Protein AF-A0A9X4QPA7-F1 (afdb_monomer)

pLDDT: mean 80.7, std 14.28, range [32.12, 97.19]

Sequence (868 aa):
MIVRAKALLPEAAVLSRLVSRREIEDIEIPYGPMDVLSQQAVAIVSMDDWRADDLLRLVRRSDSYRGYDERRFREMLKVLSGFYPFFKPLLDWDARSDLLTARAVGRAAAVRGAGTIPQSGGYPVHHMDSRAHLGELDEEFIQESRVGDVFQLGAGSWMIREIKNDRVYVAEAANRFSEVPFWRNEAGGRSYELGQKIGAFWREIAGRLGLDEEADGADGANGANAARERAYDDEVATWLRGEFGMDAAASESLIGHVRAQRRASAVPTDARIVVEHYRDVMNQTHMVIHNFFGTSVNRAWLLALQRQFELLMPYRLYGNAKDNGIEIVLPEWDASWMRILSQVSTANVETLLSEAVTGSPLLAVAFRKIAETSLLLARSFTRTPMWQKRLRSEELLRKALPYGAQFPYLGEAMREALHEYLSFGDLRRMLEAVEEGRIEIVVRETPYPSPLASQFMADYVNMRIYEGDGLDESTRRQILQINHELARELFGGADAGPAVSEEAMAQMQASLSSPSREPEGPADLVSLLKNRGDLTAGEIVKAAGERSLSWLSGLEESGAAVAIRMPGDEEPRYFVSDEAELYARFPQDPASVLFILGRYADQRMSFTEADLVERYPLLDLPGAADAVRLLLERELIQRAPHASGEDERLWTSVQVASKLVRWSVRHARSQAEPADAIRWCSQIALLQHALPGSQMQGGEGLLAAIGKLQGLFLPLSHWETLILPARVQGYRKEDLDLLCATGEVLWIGRREEEEREGKIAFFLADDKALYEPYAEAARRREATTRHPQLAKLIRESGASFLTKLSRETDTRPSELLPALIDLAWEGLVSNDQFAPLRLHADQAGGQASVPRTDGFGAWTLVRRVRLA

Solvent-accessible surface area (backbone atoms only — not comparable to full-atom values): 47685 Å² total; per-residue (Å²): 138,88,81,92,48,78,87,50,46,61,55,53,34,52,50,42,35,29,60,76,68,69,58,73,83,82,87,81,76,75,66,58,60,60,27,61,48,42,34,49,50,39,42,53,28,46,76,44,72,38,43,56,70,58,52,49,58,57,49,34,72,40,80,47,28,50,80,57,55,64,68,61,53,52,52,51,47,42,53,39,41,25,74,49,70,92,52,82,47,30,34,44,65,44,85,85,81,38,39,30,37,59,32,76,62,14,42,53,36,36,72,50,31,66,67,81,74,69,87,84,42,70,35,40,30,23,35,60,85,82,58,45,80,76,51,66,39,39,52,69,42,56,67,76,50,55,73,23,41,40,32,49,58,90,95,44,36,33,22,33,67,42,83,50,101,69,35,34,27,23,44,86,39,97,60,90,77,53,51,71,74,54,47,95,91,47,85,75,67,52,49,51,68,58,13,40,55,42,12,47,48,44,45,52,51,38,55,65,61,56,65,75,60,79,79,78,68,98,78,76,92,59,74,66,57,62,51,51,51,48,52,30,51,54,50,51,36,51,47,37,35,70,68,30,66,42,54,72,68,58,30,53,50,47,53,54,48,54,53,50,24,53,74,54,37,80,74,47,22,59,45,26,36,29,39,39,33,31,57,50,98,85,60,36,21,41,41,35,41,30,33,42,46,4,22,33,29,28,40,38,50,48,43,27,47,50,45,57,44,48,77,77,38,101,58,85,70,56,67,49,53,36,41,57,22,32,41,36,55,37,76,64,88,56,80,67,55,60,54,54,62,66,63,60,34,71,90,46,42,64,60,35,37,55,58,43,39,73,81,33,72,57,35,59,52,30,33,36,46,41,32,44,31,32,49,74,42,77,50,60,94,60,88,72,60,56,62,60,52,48,54,51,39,51,53,50,48,64,68,41,55,86,41,45,95,73,39,63,62,54,55,48,12,49,50,44,34,39,48,73,65,17,30,43,67,58,40,40,55,51,41,49,32,40,76,72,61,64,29,44,79,46,80,42,82,30,86,58,77,32,70,77,48,53,80,54,56,61,37,59,53,55,34,52,73,53,48,76,78,51,76,51,72,69,55,47,51,48,51,52,50,48,47,56,53,48,48,45,61,74,69,44,77,90,74,74,66,70,76,42,41,71,66,30,50,54,53,47,55,53,57,55,60,43,57,98,63,72,49,88,49,56,72,42,48,53,52,47,27,55,57,56,37,73,37,37,68,68,56,45,31,72,44,41,38,74,69,43,55,63,38,48,52,54,29,44,76,74,44,56,33,38,79,46,74,60,78,87,56,94,62,54,26,37,29,48,41,92,48,48,70,43,61,70,40,47,75,80,35,71,65,30,39,51,56,56,52,48,31,50,34,68,58,38,86,58,48,38,47,66,55,46,26,69,76,39,57,87,36,50,69,69,54,28,49,53,50,50,49,54,33,44,78,65,61,52,33,40,74,33,68,77,51,93,50,93,83,53,76,39,32,15,12,44,67,52,44,56,48,36,45,52,42,19,52,49,52,60,49,64,75,59,68,79,74,54,69,66,60,48,52,51,50,52,31,45,77,63,15,52,30,95,90,49,41,30,55,64,61,70,26,46,51,55,55,46,64,79,45,47,71,49,70,39,51,57,71,44,46,78,68,49,58,44,49,44,24,15,57,83,65,51,74,66,50,57,28,46,36,17,59,74,53,53,36,45,59,44,30,41,54,58,96,86,51,94,64,48,24,36,21,43,38,49,58,86,50,50,86,73,50,48,65,54,28,53,52,22,62,68,44,54,84,74,48,97,54,51,69,59,54,51,48,39,68,74,68,38,73,37,38,60,71,57,53,20,66,76,67,77,44,57,59,84,66,48,50,61,58,52,48,53,37,16,28,70,30,38,32,33,51,33,34,56,62,60,62,52,54,56,62,56,47,80,79,51,97,71,83,83,73,96,64,98,75,71,40,37,39,30,44,55,78,63,82,70,84,129

Mean predicted aligned error: 18.46 Å

Structure (mmCIF, N/CA/C/O backbone):
data_AF-A0A9X4QPA7-F1
#
_entry.id   AF-A0A9X4QPA7-F1
#
loop_
_atom_site.group_PDB
_atom_site.id
_atom_site.type_symbol
_atom_site.label_atom_id
_atom_site.label_alt_id
_atom_site.label_comp_id
_atom_site.label_asym_id
_atom_site.label_entity_id
_atom_site.label_seq_id
_atom_site.pdbx_PDB_ins_code
_atom_site.Cartn_x
_atom_site.Cartn_y
_atom_site.Cartn_z
_atom_site.occupancy
_atom_site.B_iso_or_equiv
_atom_site.auth_seq_id
_atom_site.auth_comp_id
_atom_site.auth_asym_id
_atom_site.auth_atom_id
_atom_site.pdbx_PDB_model_num
ATOM 1 N N . MET A 1 1 ? 0.124 -7.313 -34.011 1.00 71.81 1 MET A N 1
ATOM 2 C CA . MET A 1 1 ? 0.564 -6.381 -32.948 1.00 71.81 1 MET A CA 1
ATOM 3 C C . MET A 1 1 ? 1.465 -5.327 -33.570 1.00 71.81 1 MET A C 1
ATOM 5 O O . MET A 1 1 ? 2.206 -5.675 -34.478 1.00 71.81 1 MET A O 1
ATOM 9 N N . ILE A 1 2 ? 1.393 -4.068 -33.129 1.00 80.62 2 ILE A N 1
ATOM 10 C CA . ILE A 1 2 ? 2.337 -3.011 -33.536 1.00 80.62 2 ILE A CA 1
ATOM 11 C C . ILE A 1 2 ? 3.200 -2.693 -32.319 1.00 80.62 2 ILE A C 1
ATOM 13 O O . ILE A 1 2 ? 2.673 -2.310 -31.277 1.00 80.62 2 ILE A O 1
ATOM 17 N N . VAL A 1 3 ? 4.513 -2.869 -32.446 1.00 78.69 3 VAL A N 1
ATOM 18 C CA . VAL A 1 3 ? 5.461 -2.703 -31.340 1.00 78.69 3 VAL A CA 1
ATOM 19 C C . VAL A 1 3 ? 6.066 -1.300 -31.384 1.00 78.69 3 VAL A C 1
ATOM 21 O O . VAL A 1 3 ? 6.569 -0.873 -32.420 1.00 78.69 3 VAL A O 1
ATOM 24 N N . ARG A 1 4 ? 6.018 -0.571 -30.261 1.00 74.50 4 ARG A N 1
ATOM 25 C CA . ARG A 1 4 ? 6.473 0.833 -30.175 1.00 74.50 4 ARG A CA 1
ATOM 26 C C . ARG A 1 4 ? 7.961 0.996 -29.842 1.00 74.50 4 ARG A C 1
ATOM 28 O O . ARG A 1 4 ? 8.513 2.065 -30.080 1.00 74.50 4 ARG A O 1
ATOM 35 N N . ALA A 1 5 ? 8.612 -0.042 -29.312 1.00 74.62 5 ALA A N 1
ATOM 36 C CA . ALA A 1 5 ? 10.017 -0.014 -28.907 1.00 74.62 5 ALA A CA 1
ATOM 37 C C . ALA A 1 5 ? 10.725 -1.342 -29.215 1.00 74.62 5 ALA A C 1
ATOM 39 O O . ALA A 1 5 ? 10.142 -2.412 -29.058 1.00 74.62 5 ALA A O 1
ATOM 40 N N . LYS A 1 6 ? 12.009 -1.286 -29.598 1.00 78.56 6 LYS A N 1
ATOM 41 C CA . LYS A 1 6 ? 12.800 -2.485 -29.940 1.00 78.56 6 LYS A CA 1
ATOM 42 C C . LYS A 1 6 ? 12.885 -3.499 -28.791 1.00 78.56 6 LYS A C 1
ATOM 44 O O . LYS A 1 6 ? 12.848 -4.695 -29.052 1.00 78.56 6 LYS A O 1
ATOM 49 N N . ALA A 1 7 ? 12.929 -3.025 -27.545 1.00 76.75 7 ALA A N 1
ATOM 50 C CA . ALA A 1 7 ? 12.993 -3.867 -26.348 1.00 76.75 7 ALA A CA 1
ATOM 51 C C . ALA A 1 7 ? 11.752 -4.762 -26.149 1.00 76.75 7 ALA A C 1
ATOM 53 O O . ALA A 1 7 ? 11.846 -5.787 -25.486 1.00 76.75 7 ALA A O 1
ATOM 54 N N . LEU A 1 8 ? 10.610 -4.409 -26.752 1.00 84.12 8 LEU A N 1
ATOM 55 C CA . LEU A 1 8 ? 9.356 -5.168 -26.656 1.00 84.12 8 LEU A CA 1
ATOM 56 C C . LEU A 1 8 ? 9.180 -6.189 -27.795 1.00 84.12 8 LEU A C 1
ATOM 58 O O . LEU A 1 8 ? 8.237 -6.977 -27.779 1.00 84.12 8 LEU A O 1
ATOM 62 N N . LEU A 1 9 ? 10.071 -6.189 -28.797 1.00 89.88 9 LEU A N 1
ATOM 63 C CA . LEU A 1 9 ? 10.018 -7.142 -29.911 1.00 89.88 9 LEU A CA 1
ATOM 64 C C . LEU A 1 9 ? 10.095 -8.611 -29.460 1.00 89.88 9 LEU A C 1
ATOM 66 O O . LEU A 1 9 ? 9.318 -9.402 -29.998 1.00 89.88 9 LEU A O 1
ATOM 70 N N . PRO A 1 10 ? 10.963 -9.003 -28.501 1.00 91.12 10 PRO A N 1
ATOM 71 C CA . PRO A 1 10 ? 11.033 -10.394 -28.065 1.00 91.12 10 PRO A CA 1
ATOM 72 C C . PRO A 1 10 ? 9.725 -10.880 -27.439 1.00 91.12 10 PRO A C 1
ATOM 74 O O . PRO A 1 10 ? 9.232 -11.953 -27.775 1.00 91.12 10 PRO A O 1
ATOM 77 N N . GLU A 1 11 ? 9.135 -10.064 -26.570 1.00 90.56 11 GLU A N 1
ATOM 78 C CA . GLU A 1 11 ? 7.877 -10.378 -25.899 1.00 90.56 11 GLU A CA 1
ATOM 79 C C . GLU A 1 11 ? 6.716 -10.474 -26.891 1.00 90.56 11 GLU A C 1
ATOM 81 O O . GLU A 1 11 ? 5.996 -11.470 -26.904 1.00 90.56 11 GLU A O 1
ATOM 86 N N . ALA A 1 12 ? 6.590 -9.505 -27.802 1.00 91.38 12 ALA A N 1
ATOM 87 C CA . ALA A 1 12 ? 5.558 -9.529 -28.835 1.00 91.38 12 ALA A CA 1
ATOM 88 C C . ALA A 1 12 ? 5.679 -10.749 -29.765 1.00 91.38 12 ALA A C 1
ATOM 90 O O . ALA A 1 12 ? 4.660 -11.313 -30.171 1.00 91.38 12 ALA A O 1
ATOM 91 N N . ALA A 1 13 ? 6.906 -11.173 -30.095 1.00 92.50 13 ALA A N 1
ATOM 92 C CA . ALA A 1 13 ? 7.140 -12.384 -30.874 1.00 92.50 13 ALA A CA 1
ATOM 93 C C . ALA A 1 13 ? 6.643 -13.621 -30.113 1.00 92.50 13 ALA A C 1
ATOM 95 O O . ALA A 1 13 ? 5.835 -14.388 -30.643 1.00 92.50 13 ALA A O 1
ATOM 96 N N . VAL A 1 14 ? 7.061 -13.794 -28.855 1.00 93.38 14 VAL A N 1
ATOM 97 C CA . VAL A 1 14 ? 6.642 -14.931 -28.021 1.00 93.38 14 VAL A CA 1
ATOM 98 C C . VAL A 1 14 ? 5.124 -14.964 -27.854 1.00 93.38 14 VAL A C 1
ATOM 100 O O . VAL A 1 14 ? 4.521 -16.004 -28.115 1.00 93.38 14 VAL A O 1
ATOM 103 N N . LEU A 1 15 ? 4.495 -13.834 -27.526 1.00 91.44 15 LEU A N 1
ATOM 104 C CA . LEU A 1 15 ? 3.039 -13.723 -27.410 1.00 91.44 15 LEU A CA 1
ATOM 105 C C . LEU A 1 15 ? 2.329 -14.076 -28.722 1.00 91.44 15 LEU A C 1
ATOM 107 O O . LEU A 1 15 ? 1.355 -14.821 -28.706 1.00 91.44 15 LEU A O 1
ATOM 111 N N . SER A 1 16 ? 2.834 -13.610 -29.870 1.00 91.38 16 SER A N 1
ATOM 112 C CA . SER A 1 16 ? 2.286 -13.953 -31.193 1.00 91.38 16 SER A CA 1
ATOM 113 C C . SER A 1 16 ? 2.245 -15.471 -31.412 1.00 91.38 16 SER A C 1
ATOM 115 O O . SER A 1 16 ? 1.230 -16.019 -31.851 1.00 91.38 16 SER A O 1
ATOM 117 N N . ARG A 1 17 ? 3.322 -16.170 -31.029 1.00 91.56 17 ARG A N 1
ATOM 118 C CA . ARG A 1 17 ? 3.409 -17.634 -31.106 1.00 91.56 17 ARG A CA 1
ATOM 119 C C . ARG A 1 17 ? 2.471 -18.335 -30.119 1.00 91.56 17 ARG A C 1
ATOM 121 O O . ARG A 1 17 ? 1.866 -19.341 -30.474 1.00 91.56 17 ARG A O 1
ATOM 128 N N . LEU A 1 18 ? 2.338 -17.833 -28.893 1.00 91.50 18 LEU A N 1
ATOM 129 C CA . LEU A 1 18 ? 1.432 -18.420 -27.896 1.00 91.50 18 LEU A CA 1
ATOM 130 C C . LEU A 1 18 ? -0.032 -18.269 -28.316 1.00 91.50 18 LEU A C 1
ATOM 132 O O . LEU A 1 18 ? -0.781 -19.245 -28.311 1.00 91.50 18 LEU A O 1
ATOM 136 N N . VAL A 1 19 ? -0.407 -17.086 -28.810 1.00 90.44 19 VAL A N 1
ATOM 137 C CA . VAL A 1 19 ? -1.746 -16.808 -29.343 1.00 90.44 19 VAL A CA 1
ATOM 138 C C . VAL A 1 19 ? -2.067 -17.712 -30.534 1.00 90.44 19 VAL A C 1
ATOM 140 O O . VAL A 1 19 ? -3.161 -18.275 -30.594 1.00 90.44 19 VAL A O 1
ATOM 143 N N . SER A 1 20 ? -1.128 -17.903 -31.470 1.00 89.75 20 SER A N 1
ATOM 144 C CA . SER A 1 20 ? -1.354 -18.780 -32.629 1.00 89.75 20 SER A CA 1
ATOM 145 C C . SER A 1 20 ? -1.536 -20.248 -32.226 1.00 89.75 20 SER A C 1
ATOM 147 O O . SER A 1 20 ? -2.336 -20.959 -32.838 1.00 89.75 20 SER A O 1
ATOM 149 N N . ARG A 1 21 ? -0.861 -20.680 -31.154 1.00 91.69 21 ARG A N 1
ATOM 150 C CA . ARG A 1 21 ? -0.970 -22.027 -30.572 1.00 91.69 21 ARG A CA 1
ATOM 151 C C . ARG A 1 21 ? -2.115 -22.185 -29.570 1.00 91.69 21 ARG A C 1
ATOM 153 O O . ARG A 1 21 ? -2.409 -23.313 -29.185 1.00 91.69 21 ARG A O 1
ATOM 160 N N . ARG A 1 22 ? -2.795 -21.093 -29.199 1.00 90.06 22 ARG A N 1
ATOM 161 C CA . ARG A 1 22 ? -3.806 -21.042 -28.124 1.00 90.06 22 ARG A CA 1
ATOM 162 C C . ARG A 1 22 ? -3.264 -21.528 -26.775 1.00 90.06 22 ARG A C 1
ATOM 164 O O . ARG A 1 22 ? -4.007 -22.095 -25.979 1.00 90.06 22 ARG A O 1
ATOM 171 N N . GLU A 1 23 ? -1.973 -21.317 -26.543 1.00 89.19 23 GLU A N 1
ATOM 172 C CA . GLU A 1 23 ? -1.358 -21.488 -25.231 1.00 89.19 23 GLU A CA 1
ATOM 173 C C . GLU A 1 23 ? -1.669 -20.231 -24.412 1.00 89.19 23 GLU A C 1
ATOM 175 O O . GLU A 1 23 ? -1.229 -19.141 -24.775 1.00 89.19 23 GLU A O 1
ATOM 180 N N . ILE A 1 24 ? -2.458 -20.385 -23.351 1.00 83.00 24 ILE A N 1
ATOM 181 C CA . ILE A 1 24 ? -2.775 -19.337 -22.373 1.00 83.00 24 ILE A CA 1
ATOM 182 C C . ILE A 1 24 ? -2.230 -19.749 -21.007 1.00 83.00 24 ILE A C 1
ATOM 184 O O . ILE A 1 24 ? -1.949 -20.929 -20.794 1.00 83.00 24 ILE A O 1
ATOM 188 N N . GLU A 1 25 ? -2.079 -18.785 -20.109 1.00 79.50 25 GLU A N 1
ATOM 189 C CA . GLU A 1 25 ? -1.705 -19.021 -18.718 1.00 79.50 25 GLU A CA 1
ATOM 190 C C . GLU A 1 25 ? -2.759 -19.867 -17.984 1.00 79.50 25 GLU A C 1
ATOM 192 O O . GLU A 1 25 ? -3.956 -19.827 -18.299 1.00 79.50 25 GLU A O 1
ATOM 197 N N . ASP A 1 26 ? -2.308 -20.630 -16.987 1.00 80.06 26 ASP A N 1
ATOM 198 C CA . ASP A 1 26 ? -3.196 -21.421 -16.141 1.00 80.06 26 ASP A CA 1
ATOM 199 C C . ASP A 1 26 ? -4.082 -20.511 -15.270 1.00 80.06 26 ASP A C 1
ATOM 201 O O . ASP A 1 26 ? -3.661 -19.469 -14.767 1.00 80.06 26 ASP A O 1
ATOM 205 N N . ILE A 1 27 ? -5.343 -20.910 -15.071 1.00 82.62 27 ILE A N 1
ATOM 206 C CA . ILE A 1 27 ? -6.254 -20.207 -14.159 1.00 82.62 27 ILE A CA 1
ATOM 207 C C . ILE A 1 27 ? -5.973 -20.685 -12.734 1.00 82.62 27 ILE A C 1
ATOM 209 O O . ILE A 1 27 ? -6.391 -21.778 -12.345 1.00 82.62 27 ILE A O 1
ATOM 213 N N . GLU A 1 28 ? -5.317 -19.847 -11.937 1.00 81.38 28 GLU A N 1
ATOM 214 C CA . GLU A 1 28 ? -5.104 -20.113 -10.516 1.00 81.38 28 GLU A CA 1
ATOM 215 C C . GLU A 1 28 ? -6.337 -19.722 -9.687 1.00 81.38 28 GLU A C 1
ATOM 217 O O . GLU A 1 28 ? -6.771 -18.569 -9.656 1.00 81.38 28 GLU A O 1
ATOM 222 N N . ILE A 1 29 ? -6.932 -20.704 -9.004 1.00 87.06 29 ILE A N 1
ATOM 223 C CA . ILE A 1 29 ? -8.063 -20.472 -8.098 1.00 87.06 29 ILE A CA 1
ATOM 224 C C . ILE A 1 29 ? -7.515 -20.092 -6.714 1.00 87.06 29 ILE A C 1
ATOM 226 O O . ILE A 1 29 ? -6.755 -20.874 -6.138 1.00 87.06 29 ILE A O 1
ATOM 230 N N . PRO A 1 30 ? -7.929 -18.959 -6.115 1.00 86.62 30 PRO A N 1
ATOM 231 C CA . PRO A 1 30 ? -7.505 -18.600 -4.768 1.00 86.62 30 PRO A CA 1
ATOM 232 C C . PRO A 1 30 ? -8.154 -19.520 -3.721 1.00 86.62 30 PRO A C 1
ATOM 234 O O . PRO A 1 30 ? -9.379 -19.701 -3.690 1.00 86.62 30 PRO A O 1
ATOM 237 N N . TYR A 1 31 ? -7.329 -20.068 -2.823 1.00 90.38 31 TYR A N 1
ATOM 238 C CA . TYR A 1 31 ? -7.761 -20.956 -1.741 1.00 90.38 31 TYR A CA 1
ATOM 239 C C . TYR A 1 31 ? -7.680 -20.277 -0.370 1.00 90.38 31 TYR A C 1
ATOM 241 O O . TYR A 1 31 ? -6.653 -19.743 0.051 1.00 90.38 31 TYR A O 1
ATOM 249 N N . GLY A 1 32 ? -8.788 -20.338 0.365 1.00 91.69 32 GLY A N 1
ATOM 250 C CA . GLY A 1 32 ? -8.920 -19.786 1.706 1.00 91.69 32 GLY A CA 1
ATOM 251 C C . GLY A 1 32 ? -8.667 -18.277 1.849 1.00 91.69 32 GLY A C 1
ATOM 252 O O . GLY A 1 32 ? -7.974 -17.919 2.810 1.00 91.69 32 GLY A O 1
ATOM 253 N N . PRO A 1 33 ? -9.180 -17.387 0.969 1.00 92.50 33 PRO A N 1
ATOM 254 C CA . PRO A 1 33 ? -9.152 -15.949 1.226 1.00 92.50 33 PRO A CA 1
ATOM 255 C C . PRO A 1 33 ? -10.075 -15.635 2.408 1.00 92.50 33 PRO A C 1
ATOM 257 O O . PRO A 1 33 ? -11.285 -15.900 2.370 1.00 92.50 33 PRO A O 1
ATOM 260 N N . MET A 1 34 ? -9.488 -15.172 3.511 1.00 94.56 34 MET A N 1
ATOM 261 C CA . MET A 1 34 ? -10.221 -15.003 4.769 1.00 94.56 34 MET A CA 1
ATOM 262 C C . MET A 1 34 ? -11.181 -13.819 4.710 1.00 94.56 34 MET A C 1
ATOM 264 O O . MET A 1 34 ? -12.263 -13.877 5.273 1.00 94.56 34 MET A O 1
ATOM 268 N N . ASP A 1 35 ? -10.813 -12.764 4.001 1.00 93.12 35 ASP A N 1
ATOM 269 C CA . ASP A 1 35 ? -11.620 -11.565 3.825 1.00 93.12 35 ASP A CA 1
ATOM 270 C C . ASP A 1 35 ? -12.968 -11.839 3.137 1.00 93.12 35 ASP A C 1
ATOM 272 O O . ASP A 1 35 ? -14.015 -11.413 3.632 1.00 93.12 35 ASP A O 1
ATOM 276 N N . VAL A 1 36 ? -12.961 -12.617 2.052 1.00 93.88 36 VAL A N 1
ATOM 277 C CA . VAL A 1 36 ? -14.178 -13.064 1.359 1.00 93.88 36 VAL A CA 1
ATOM 278 C C . VAL A 1 36 ? -15.011 -13.965 2.272 1.00 93.88 36 VAL A C 1
ATOM 280 O O . VAL A 1 36 ? -16.236 -13.840 2.317 1.00 93.88 36 VAL A O 1
ATOM 283 N N . LEU A 1 37 ? -14.364 -14.831 3.058 1.00 95.38 37 LEU A N 1
ATOM 284 C CA . LEU A 1 37 ? -15.065 -15.692 4.008 1.00 95.38 37 LEU A CA 1
ATOM 285 C C . LEU A 1 37 ? -15.755 -14.879 5.106 1.00 95.38 37 LEU A C 1
ATOM 287 O O . LEU A 1 37 ? -16.908 -15.156 5.421 1.00 95.38 37 LEU A O 1
ATOM 291 N N . SER A 1 38 ? -15.097 -13.853 5.643 1.00 95.19 38 SER A N 1
ATOM 292 C CA . SER A 1 38 ? -15.667 -12.952 6.647 1.00 95.19 38 SER A CA 1
ATOM 293 C C . SER A 1 38 ? -16.921 -12.260 6.136 1.00 95.19 38 SER A C 1
ATOM 295 O O . SER A 1 38 ? -17.948 -12.238 6.815 1.00 95.19 38 SER A O 1
ATOM 297 N N . GLN A 1 39 ? -16.859 -11.743 4.909 1.00 93.75 39 GLN A N 1
ATOM 298 C CA . GLN A 1 39 ? -17.993 -11.117 4.241 1.00 93.75 39 GLN A CA 1
ATOM 299 C C . GLN A 1 39 ? -19.181 -12.079 4.123 1.00 93.75 39 GLN A C 1
ATOM 301 O O . GLN A 1 39 ? -20.309 -11.716 4.466 1.00 93.75 39 GLN A O 1
ATOM 306 N N . GLN A 1 40 ? -18.929 -13.309 3.662 1.00 94.44 40 GLN A N 1
ATOM 307 C CA . GLN A 1 40 ? -19.968 -14.326 3.490 1.00 94.44 40 GLN A CA 1
ATOM 308 C C . GLN A 1 40 ? -20.507 -14.831 4.830 1.00 94.44 40 GLN A C 1
ATOM 310 O O . GLN A 1 40 ? -21.715 -14.988 4.972 1.00 94.44 40 GLN A O 1
ATOM 315 N N . ALA A 1 41 ? -19.654 -15.020 5.838 1.00 95.50 41 ALA A N 1
ATOM 316 C CA . ALA A 1 41 ? -20.067 -15.428 7.176 1.00 95.50 41 ALA A CA 1
ATOM 317 C C . ALA A 1 41 ? -21.016 -14.395 7.799 1.00 95.50 41 ALA A C 1
ATOM 319 O O . ALA A 1 41 ? -22.096 -14.755 8.266 1.00 95.50 41 ALA A O 1
ATOM 320 N N . VAL A 1 42 ? -20.671 -13.103 7.728 1.00 94.81 42 VAL A N 1
ATOM 321 C CA . VAL A 1 42 ? -21.547 -12.017 8.200 1.00 94.81 42 VAL A CA 1
ATOM 322 C C . VAL A 1 42 ? -22.860 -11.988 7.417 1.00 94.81 42 VAL A C 1
ATOM 324 O O . VAL A 1 42 ? -23.914 -11.777 8.015 1.00 94.81 42 VAL A O 1
ATOM 327 N N . ALA A 1 43 ? -22.832 -12.217 6.101 1.00 94.25 43 ALA A N 1
ATOM 328 C CA . ALA A 1 43 ? -24.038 -12.252 5.273 1.00 94.25 43 ALA A CA 1
ATOM 329 C C . ALA A 1 43 ? -24.956 -13.446 5.598 1.00 94.25 43 ALA A C 1
ATOM 331 O O . ALA A 1 43 ? -26.169 -13.267 5.682 1.00 94.25 43 ALA A O 1
ATOM 332 N N . ILE A 1 44 ? -24.394 -14.636 5.827 1.00 95.62 44 ILE A N 1
ATOM 333 C CA . ILE A 1 44 ? -25.144 -15.850 6.182 1.00 95.62 44 ILE A CA 1
ATOM 334 C C . ILE A 1 44 ? -25.787 -15.694 7.567 1.00 95.62 44 ILE A C 1
ATOM 336 O O . ILE A 1 44 ? -26.998 -15.856 7.700 1.00 95.62 44 ILE A O 1
ATOM 340 N N . VAL A 1 45 ? -25.003 -15.281 8.570 1.00 96.06 45 VAL A N 1
ATOM 341 C CA . VAL A 1 45 ? -25.486 -15.046 9.946 1.00 96.06 45 VAL A CA 1
ATOM 342 C C . VAL A 1 45 ? -26.475 -13.875 10.010 1.00 96.06 45 VAL A C 1
ATOM 344 O O . VAL A 1 45 ? -27.297 -13.783 10.912 1.00 96.06 45 VAL A O 1
ATOM 347 N N . SER A 1 46 ? -26.439 -12.954 9.044 1.00 93.94 46 SER A N 1
ATOM 348 C CA . SER A 1 46 ? -27.405 -11.852 8.972 1.00 93.94 46 SER A CA 1
ATOM 349 C C . SER A 1 46 ? -28.835 -12.313 8.679 1.00 93.94 46 SER A C 1
ATOM 351 O O . SER A 1 46 ? -29.767 -11.580 9.035 1.00 93.94 46 SER A O 1
ATOM 353 N N . MET A 1 47 ? -28.997 -13.474 8.035 1.00 93.19 47 MET A N 1
ATOM 354 C CA . MET A 1 47 ? -30.294 -14.033 7.640 1.00 93.19 47 MET A CA 1
ATOM 355 C C . MET A 1 47 ? -30.895 -14.909 8.735 1.00 93.19 47 MET A C 1
ATOM 357 O O . MET A 1 47 ? -32.050 -14.700 9.092 1.00 93.19 47 MET A O 1
ATOM 361 N N . ASP A 1 48 ? -30.094 -15.810 9.302 1.00 93.44 48 ASP A N 1
ATOM 362 C CA . ASP A 1 48 ? -30.508 -16.779 10.318 1.00 93.44 48 ASP A CA 1
ATOM 363 C C . ASP A 1 48 ? -29.404 -16.956 11.369 1.00 93.44 48 ASP A C 1
ATOM 365 O O . ASP A 1 48 ? -28.249 -16.603 11.126 1.00 93.44 48 ASP A O 1
ATOM 369 N N . ASP A 1 49 ? -29.741 -17.541 12.517 1.00 94.56 49 ASP A N 1
ATOM 370 C CA . ASP A 1 49 ? -28.752 -17.917 13.528 1.00 94.56 49 ASP A CA 1
ATOM 371 C C . ASP A 1 49 ? -28.063 -19.235 13.137 1.00 94.56 49 ASP A C 1
ATOM 373 O O . ASP A 1 49 ? -28.705 -20.177 12.664 1.00 94.56 49 ASP A O 1
ATOM 377 N N . TRP A 1 50 ? -26.749 -19.324 13.349 1.00 97.19 50 TRP A N 1
ATOM 378 C CA . TRP A 1 50 ? -25.939 -20.480 12.942 1.00 97.19 50 TRP A CA 1
ATOM 379 C C . TRP A 1 50 ? -25.076 -20.994 14.082 1.00 97.19 50 TRP A C 1
ATOM 381 O O . TRP A 1 50 ? -24.510 -20.212 14.835 1.00 97.19 50 TRP A O 1
ATOM 391 N N . ARG A 1 51 ? -24.877 -22.312 14.165 1.00 96.00 51 ARG A N 1
ATOM 392 C CA . ARG A 1 51 ? -23.744 -22.852 14.928 1.00 96.00 51 ARG A CA 1
ATOM 393 C C . ARG A 1 51 ? -22.455 -22.658 14.133 1.00 96.00 51 ARG A C 1
ATOM 395 O O . ARG A 1 51 ? -22.465 -22.872 12.916 1.00 96.00 51 ARG A O 1
ATOM 402 N N . ALA A 1 52 ? -21.355 -22.288 14.787 1.00 94.88 52 ALA A N 1
ATOM 403 C CA . ALA A 1 52 ? -20.092 -22.042 14.089 1.00 94.88 52 ALA A CA 1
ATOM 404 C C . ALA A 1 52 ? -19.613 -23.295 13.333 1.00 94.88 52 ALA A C 1
ATOM 406 O O . ALA A 1 52 ? -19.209 -23.199 12.171 1.00 94.88 52 ALA A O 1
ATOM 407 N N . ASP A 1 53 ? -19.767 -24.479 13.931 1.00 94.50 53 ASP A N 1
ATOM 408 C CA . ASP A 1 53 ? -19.457 -25.762 13.284 1.00 94.50 53 ASP A CA 1
ATOM 409 C C . ASP A 1 53 ? -20.290 -26.033 12.018 1.00 94.50 53 ASP A C 1
ATOM 411 O O . ASP A 1 53 ? -19.775 -26.552 11.022 1.00 94.50 53 ASP A O 1
ATOM 415 N N . ASP A 1 54 ? -21.583 -25.695 12.036 1.00 96.25 54 ASP A N 1
ATOM 416 C CA . ASP A 1 54 ? -22.475 -25.863 10.883 1.00 96.25 54 ASP A CA 1
ATOM 417 C C . ASP A 1 54 ? -22.110 -24.909 9.748 1.00 96.25 54 ASP A C 1
ATOM 419 O O . ASP A 1 54 ? -22.085 -25.309 8.579 1.00 96.25 54 ASP A O 1
ATOM 423 N N . LEU A 1 55 ? -21.763 -23.668 10.095 1.00 96.75 55 LEU A N 1
ATOM 424 C CA . LEU A 1 55 ? -21.293 -22.683 9.132 1.00 96.75 55 LEU A CA 1
ATOM 425 C C . LEU A 1 55 ? -19.976 -23.135 8.485 1.00 96.75 55 LEU A C 1
ATOM 427 O O . LEU A 1 55 ? -19.852 -23.101 7.261 1.00 96.75 55 LEU A O 1
ATOM 431 N N . LEU A 1 56 ? -19.022 -23.648 9.269 1.00 96.75 56 LEU A N 1
ATOM 432 C CA . LEU A 1 56 ? -17.772 -24.193 8.734 1.00 96.75 56 LEU A CA 1
ATOM 433 C C . LEU A 1 56 ? -18.019 -25.407 7.823 1.00 96.75 56 LEU A C 1
ATOM 435 O O . LEU A 1 56 ? -17.407 -25.515 6.756 1.00 96.75 56 LEU A O 1
ATOM 439 N N . ARG A 1 57 ? -18.944 -26.306 8.194 1.00 96.81 57 ARG A N 1
ATOM 440 C CA . ARG A 1 57 ? -19.361 -27.434 7.340 1.00 96.81 57 ARG A CA 1
ATOM 441 C C . ARG A 1 57 ? -19.952 -26.968 6.013 1.00 96.81 57 ARG A C 1
ATOM 443 O O . ARG A 1 57 ? -19.685 -27.601 4.993 1.00 96.81 57 ARG A O 1
ATOM 450 N N . LEU A 1 58 ? -20.753 -25.902 6.014 1.00 96.56 58 LEU A N 1
ATOM 451 C CA . LEU A 1 58 ? -21.301 -25.312 4.793 1.00 96.56 58 LEU A CA 1
ATOM 452 C C . LEU A 1 58 ? -20.182 -24.738 3.916 1.00 96.56 58 LEU A C 1
ATOM 454 O O . LEU A 1 58 ? -20.104 -25.063 2.733 1.00 96.56 58 LEU A O 1
ATOM 458 N N . VAL A 1 59 ? -19.294 -23.939 4.507 1.00 95.88 59 VAL A N 1
ATOM 459 C CA . VAL A 1 59 ? -18.167 -23.288 3.824 1.00 95.88 59 VAL A CA 1
ATOM 460 C C . VAL A 1 59 ? -17.252 -24.317 3.153 1.00 95.88 59 VAL A C 1
ATOM 462 O O . VAL A 1 59 ? -16.930 -24.174 1.972 1.00 95.88 59 VAL A O 1
ATOM 465 N N . ARG A 1 60 ? -16.918 -25.414 3.846 1.00 97.00 60 ARG A N 1
ATOM 466 C CA . ARG A 1 60 ? -16.075 -26.509 3.325 1.00 97.00 60 ARG A CA 1
ATOM 467 C C . ARG A 1 60 ? -16.684 -27.290 2.149 1.00 97.00 60 ARG A C 1
ATOM 469 O O . ARG A 1 60 ? -16.009 -28.136 1.569 1.00 97.00 60 ARG A O 1
ATOM 476 N N . ARG A 1 61 ? -17.938 -27.031 1.759 1.00 96.56 61 ARG A N 1
ATOM 477 C CA . ARG A 1 61 ? -18.522 -27.594 0.523 1.00 96.56 61 ARG A CA 1
ATOM 478 C C . ARG A 1 61 ? -18.069 -26.859 -0.736 1.00 96.56 61 ARG A C 1
ATOM 480 O O . ARG A 1 61 ? -18.177 -27.416 -1.825 1.00 96.56 61 ARG A O 1
ATOM 487 N N . SER A 1 62 ? -17.587 -25.626 -0.600 1.00 95.38 62 SER A N 1
ATOM 488 C CA . SER A 1 62 ? -17.001 -24.874 -1.709 1.00 95.38 62 SER A CA 1
ATOM 489 C C . SER A 1 62 ? -15.576 -25.348 -2.006 1.00 95.38 62 SER A C 1
ATOM 491 O O . SER A 1 62 ? -14.887 -25.865 -1.126 1.00 95.38 62 SER A O 1
ATOM 493 N N . ASP A 1 63 ? -15.126 -25.172 -3.248 1.00 94.06 63 ASP A N 1
ATOM 494 C CA . ASP A 1 63 ? -13.797 -25.620 -3.671 1.00 94.06 63 ASP A CA 1
ATOM 495 C C . ASP A 1 63 ? -12.679 -24.819 -2.982 1.00 94.06 63 ASP A C 1
ATOM 497 O O . ASP A 1 63 ? -11.829 -25.400 -2.307 1.00 94.06 63 ASP A O 1
ATOM 501 N N . SER A 1 64 ? -12.778 -23.483 -3.002 1.00 94.12 64 SER A N 1
ATOM 502 C CA . SER A 1 64 ? -11.816 -22.566 -2.372 1.00 94.12 64 SER A CA 1
ATOM 503 C C . SER A 1 64 ? -11.643 -22.758 -0.861 1.00 94.12 64 SER A C 1
ATOM 505 O O . SER A 1 64 ? -10.618 -22.353 -0.318 1.00 94.12 64 SER A O 1
ATOM 507 N N . TYR A 1 65 ? -12.610 -23.365 -0.161 1.00 96.44 65 TYR A N 1
ATOM 508 C CA . TYR A 1 65 ? -12.568 -23.537 1.296 1.00 96.44 65 TYR A CA 1
ATOM 509 C C . TYR A 1 65 ? -12.654 -24.998 1.758 1.00 96.44 65 TYR A C 1
ATOM 511 O O . TYR A 1 65 ? -12.810 -25.244 2.956 1.00 96.44 65 TYR A O 1
ATOM 519 N N . ARG A 1 66 ? -12.521 -25.983 0.857 1.00 94.31 66 ARG A N 1
ATOM 520 C CA . ARG A 1 66 ? -12.691 -27.414 1.181 1.00 94.31 66 ARG A CA 1
ATOM 521 C C . ARG A 1 66 ? -11.826 -27.881 2.357 1.00 94.31 66 ARG A C 1
ATOM 523 O O . ARG A 1 66 ? -12.289 -28.651 3.196 1.00 94.31 66 ARG A O 1
ATOM 530 N N . GLY A 1 67 ? -10.592 -27.384 2.428 1.00 92.00 67 GLY A N 1
ATOM 531 C CA . GLY A 1 67 ? -9.624 -27.671 3.490 1.00 92.00 67 GLY A CA 1
ATOM 532 C C . GLY A 1 67 ? -9.426 -26.537 4.498 1.00 92.00 67 GLY A C 1
ATOM 533 O O . GLY A 1 67 ? -8.382 -26.499 5.138 1.00 92.00 67 GLY A O 1
ATOM 534 N N . TYR A 1 68 ? -10.360 -25.584 4.614 1.00 94.94 68 TYR A N 1
ATOM 535 C CA . TYR A 1 68 ? -10.138 -24.402 5.452 1.00 94.94 68 TYR A CA 1
ATOM 536 C C . TYR A 1 68 ? -9.962 -24.778 6.927 1.00 94.94 68 TYR A C 1
ATOM 538 O O . TYR A 1 68 ? -10.768 -25.532 7.485 1.00 94.94 68 TYR A O 1
ATOM 546 N N . ASP A 1 69 ? -8.900 -24.258 7.540 1.00 94.06 69 ASP A N 1
ATOM 547 C CA . ASP A 1 69 ? -8.497 -24.575 8.908 1.00 94.06 69 ASP A CA 1
ATOM 548 C C . ASP A 1 69 ? -9.527 -24.083 9.937 1.00 94.06 69 ASP A C 1
ATOM 550 O O . ASP A 1 69 ? -10.020 -22.955 9.871 1.00 94.06 69 ASP A O 1
ATOM 554 N N . GLU A 1 70 ? -9.861 -24.943 10.900 1.00 94.50 70 GLU A N 1
ATOM 555 C CA . GLU A 1 70 ? -10.872 -24.626 11.914 1.00 94.50 70 GLU A CA 1
ATOM 556 C C . GLU A 1 70 ? -10.380 -23.555 12.888 1.00 94.50 70 GLU A C 1
ATOM 558 O O . GLU A 1 70 ? -11.140 -22.652 13.245 1.00 94.50 70 GLU A O 1
ATOM 563 N N . ARG A 1 71 ? -9.104 -23.609 13.289 1.00 92.25 71 ARG A N 1
ATOM 564 C CA . ARG A 1 71 ? -8.533 -22.607 14.194 1.00 92.25 71 ARG A CA 1
ATOM 565 C C . ARG A 1 71 ? -8.590 -21.226 13.548 1.00 92.25 71 ARG A C 1
ATOM 567 O O . ARG A 1 71 ? -9.105 -20.295 14.163 1.00 92.25 71 ARG A O 1
ATOM 574 N N . ARG A 1 72 ? -8.169 -21.117 12.287 1.00 92.62 72 ARG A N 1
ATOM 575 C CA . ARG A 1 72 ? -8.244 -19.878 11.504 1.00 92.62 72 ARG A CA 1
ATOM 576 C C . ARG A 1 72 ? -9.676 -19.352 11.361 1.00 92.62 72 ARG A C 1
ATOM 578 O O . ARG A 1 72 ? -9.907 -18.151 11.486 1.00 92.62 72 ARG A O 1
ATOM 585 N N . PHE A 1 73 ? -10.650 -20.240 11.153 1.00 95.00 73 PHE A N 1
ATOM 586 C CA . PHE A 1 73 ? -12.068 -19.871 11.120 1.00 95.00 73 PHE A CA 1
ATOM 587 C C . PHE A 1 73 ? -12.550 -19.293 12.458 1.00 95.00 73 PHE A C 1
ATOM 589 O O . PHE A 1 73 ? -13.212 -18.257 12.483 1.00 95.00 73 PHE A O 1
ATOM 596 N N . ARG A 1 74 ? -12.180 -19.906 13.587 1.00 93.38 74 ARG A N 1
ATOM 597 C CA . ARG A 1 74 ? -12.542 -19.397 14.919 1.00 93.38 74 ARG A CA 1
ATOM 598 C C . ARG A 1 74 ? -11.833 -18.079 15.253 1.00 93.38 74 ARG A C 1
ATOM 600 O O . ARG A 1 74 ? -12.455 -17.192 15.827 1.00 93.38 74 ARG A O 1
ATOM 607 N N . GLU A 1 75 ? -10.572 -17.904 14.858 1.00 92.38 75 GLU A N 1
ATOM 608 C CA . GLU A 1 75 ? -9.844 -16.627 14.984 1.00 92.38 75 GLU A CA 1
ATOM 609 C C . GLU A 1 75 ? -10.530 -15.503 14.189 1.00 92.38 75 GLU A C 1
ATOM 611 O O . GLU A 1 75 ? -10.707 -14.396 14.700 1.00 92.38 75 GLU A O 1
ATOM 616 N N . MET A 1 76 ? -10.996 -15.798 12.971 1.00 94.50 76 MET A N 1
ATOM 617 C CA . MET A 1 76 ? -11.808 -14.874 12.176 1.00 94.50 76 MET A CA 1
ATOM 618 C C . MET A 1 76 ? -13.100 -14.488 12.915 1.00 94.50 76 MET A C 1
ATOM 620 O O . MET A 1 76 ? -13.421 -13.300 13.002 1.00 94.50 76 MET A O 1
ATOM 624 N N . LEU A 1 77 ? -13.818 -15.462 13.491 1.00 94.12 77 LEU A N 1
ATOM 625 C CA . LEU A 1 77 ? -15.038 -15.204 14.263 1.00 94.12 77 LEU A CA 1
ATOM 626 C C . LEU A 1 77 ? -14.781 -14.340 15.504 1.00 94.12 77 LEU A C 1
ATOM 628 O O . LEU A 1 77 ? -15.577 -13.439 15.753 1.00 94.12 77 LEU A O 1
ATOM 632 N N . LYS A 1 78 ? -13.661 -14.526 16.223 1.00 91.19 78 LYS A N 1
ATOM 633 C CA . LYS A 1 78 ? -13.269 -13.655 17.354 1.00 91.19 78 LYS A CA 1
ATOM 634 C C . LYS A 1 78 ? -13.183 -12.186 16.938 1.00 91.19 78 LYS A C 1
ATOM 636 O O . LYS A 1 78 ? -13.653 -11.301 17.650 1.00 91.19 78 LYS A O 1
ATOM 641 N N . VAL A 1 79 ? -12.603 -11.904 15.772 1.00 92.19 79 VAL A N 1
ATOM 642 C CA . VAL A 1 79 ? -12.536 -10.525 15.265 1.00 92.19 79 VAL A CA 1
ATOM 643 C C . VAL A 1 79 ? -13.933 -10.003 14.933 1.00 92.19 79 VAL A C 1
ATOM 645 O O . VAL A 1 79 ? -14.289 -8.899 15.346 1.00 92.19 79 VAL A O 1
ATOM 648 N N . LEU A 1 80 ? -14.742 -10.794 14.221 1.00 92.88 80 LEU A N 1
ATOM 649 C CA . LEU A 1 80 ? -16.087 -10.391 13.797 1.00 92.88 80 LEU A CA 1
ATOM 650 C C . LEU A 1 80 ? -17.060 -10.218 14.974 1.00 92.88 80 LEU A C 1
ATOM 652 O O . LEU A 1 80 ? -17.966 -9.387 14.881 1.00 92.88 80 LEU A O 1
ATOM 656 N N . SER A 1 81 ? -16.842 -10.938 16.080 1.00 90.31 81 SER A N 1
ATOM 657 C CA . SER A 1 81 ? -17.583 -10.811 17.342 1.00 90.31 81 SER A CA 1
ATOM 658 C C . SER A 1 81 ? -17.049 -9.716 18.275 1.00 90.31 81 SER A C 1
ATOM 660 O O . SER A 1 81 ? -17.587 -9.497 19.366 1.00 90.31 81 SER A O 1
ATOM 662 N N . GLY A 1 82 ? -16.018 -8.978 17.846 1.00 85.19 82 GLY A N 1
ATOM 663 C CA . GLY A 1 82 ? -15.504 -7.801 18.545 1.00 85.19 82 GLY A CA 1
ATOM 664 C C . GLY A 1 82 ? -14.585 -8.111 19.722 1.00 85.19 82 GLY A C 1
ATOM 665 O O . GLY A 1 82 ? -14.556 -7.335 20.667 1.00 85.19 82 GLY A O 1
ATOM 666 N N . PHE A 1 83 ? -13.845 -9.224 19.694 1.00 83.75 83 PHE A N 1
ATOM 667 C CA . PHE A 1 83 ? -12.808 -9.520 20.695 1.00 83.75 83 PHE A CA 1
ATOM 668 C C . PHE A 1 83 ? -11.743 -8.411 20.795 1.00 83.75 83 PHE A C 1
ATOM 670 O O . PHE A 1 83 ? -11.232 -8.124 21.872 1.00 83.75 83 PHE A O 1
ATOM 677 N N . TYR A 1 84 ? -11.426 -7.759 19.672 1.00 82.69 84 TYR A N 1
ATOM 678 C CA . TYR A 1 84 ? -10.482 -6.645 19.630 1.00 82.69 84 TYR A CA 1
ATOM 679 C C . TYR A 1 84 ? -11.208 -5.296 19.797 1.00 82.69 84 TYR A C 1
ATOM 681 O O . TYR A 1 84 ? -12.102 -4.991 19.002 1.00 82.69 84 TYR A O 1
ATOM 689 N N . PRO A 1 85 ? -10.798 -4.436 20.752 1.00 68.25 85 PRO A N 1
ATOM 690 C CA . PRO A 1 85 ? -11.562 -3.249 21.166 1.00 68.25 85 PRO A CA 1
ATOM 691 C C . PRO A 1 85 ? -11.555 -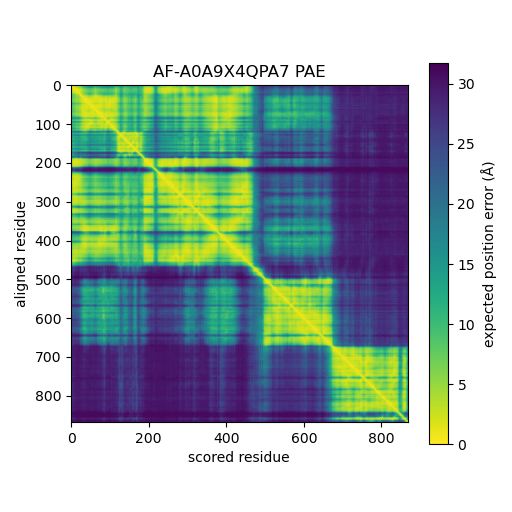2.107 20.138 1.00 68.25 85 PRO A C 1
ATOM 693 O O . PRO A 1 85 ? -12.318 -1.149 20.242 1.00 68.25 85 PRO A O 1
ATOM 696 N N . PHE A 1 86 ? -10.686 -2.180 19.129 1.00 77.94 86 PHE A N 1
ATOM 697 C CA . PHE A 1 86 ? -10.548 -1.152 18.099 1.00 77.94 86 PHE A CA 1
ATOM 698 C C . PHE A 1 86 ? -11.478 -1.346 16.893 1.00 77.94 86 PHE A C 1
ATOM 700 O O . PHE A 1 86 ? -11.467 -0.513 15.983 1.00 77.94 86 PHE A O 1
ATOM 707 N N . PHE A 1 87 ? -12.285 -2.412 16.873 1.00 77.62 87 PHE A N 1
ATOM 708 C CA . PHE A 1 87 ? -13.232 -2.704 15.801 1.00 77.62 87 PHE A CA 1
ATOM 709 C C . PHE A 1 87 ? -14.663 -2.868 16.331 1.00 77.62 87 PHE A C 1
ATOM 711 O O . PHE A 1 87 ? -14.889 -3.323 17.448 1.00 77.62 87 PHE A O 1
ATOM 718 N N . LYS A 1 88 ? -15.653 -2.490 15.512 1.00 80.62 88 LYS A N 1
ATOM 719 C CA . LYS A 1 88 ? -17.068 -2.649 15.859 1.00 80.62 88 LYS A CA 1
ATOM 720 C C . LYS A 1 88 ? -17.566 -4.039 15.451 1.00 80.62 88 LYS A C 1
ATOM 722 O O . LYS A 1 88 ? -17.608 -4.294 14.253 1.00 80.62 88 LYS A O 1
ATOM 727 N N . PRO A 1 89 ? -18.028 -4.885 16.383 1.00 87.81 89 PRO A N 1
ATOM 728 C CA . PRO A 1 89 ? -18.532 -6.223 16.067 1.00 87.81 89 PRO A CA 1
ATOM 729 C C . PRO A 1 89 ? -19.645 -6.217 15.008 1.00 87.81 89 PRO A C 1
ATOM 731 O O . PRO A 1 89 ? -20.552 -5.378 15.037 1.00 87.81 89 PRO A O 1
ATOM 734 N N . LEU A 1 90 ? -19.583 -7.182 14.088 1.00 91.31 90 LEU A N 1
ATOM 735 C CA . LEU A 1 90 ? -20.558 -7.377 13.006 1.00 91.31 90 LEU A CA 1
ATOM 736 C C . LEU A 1 90 ? -21.561 -8.486 13.318 1.00 91.31 90 LEU A C 1
ATOM 738 O O . LEU A 1 90 ? -22.693 -8.439 12.843 1.00 91.31 90 LEU A O 1
ATOM 742 N N . LEU A 1 91 ? -21.166 -9.456 14.129 1.00 93.12 91 LEU A N 1
ATOM 743 C CA . LEU A 1 91 ? -22.011 -10.541 14.612 1.00 93.12 91 LEU A CA 1
ATOM 744 C C . LEU A 1 91 ? -21.799 -10.706 16.116 1.00 93.12 91 LEU A C 1
ATOM 746 O O . LEU A 1 91 ? -20.837 -10.170 16.663 1.00 93.12 91 LEU A O 1
ATOM 750 N N . ASP A 1 92 ? -22.704 -11.410 16.778 1.00 89.88 92 ASP A N 1
ATOM 751 C CA . ASP A 1 92 ? -22.490 -11.871 18.146 1.00 89.88 92 ASP A CA 1
ATOM 752 C C . ASP A 1 92 ? -22.158 -13.365 18.099 1.00 89.88 92 ASP A C 1
ATOM 754 O O . ASP A 1 92 ? -22.712 -14.104 17.284 1.00 89.88 92 ASP A O 1
ATOM 758 N N . TRP A 1 93 ? -21.210 -13.792 18.932 1.00 90.75 93 TRP A N 1
ATOM 759 C CA . TRP A 1 93 ? -20.820 -15.191 19.067 1.00 90.75 93 TRP A CA 1
ATOM 760 C C . TRP A 1 93 ? -20.818 -15.553 20.544 1.00 90.75 93 TRP A C 1
ATOM 762 O O . TRP A 1 93 ? -20.068 -14.965 21.320 1.00 90.75 93 TRP A O 1
ATOM 772 N N . ASP A 1 94 ? -21.666 -16.504 20.923 1.00 85.00 94 ASP A N 1
ATOM 773 C CA . ASP A 1 94 ? -21.618 -17.131 22.237 1.00 85.00 94 ASP A CA 1
ATOM 774 C C . ASP A 1 94 ? -20.684 -18.343 22.171 1.00 85.00 94 ASP A C 1
ATOM 776 O O . ASP A 1 94 ? -21.034 -19.395 21.630 1.00 85.00 94 ASP A O 1
ATOM 780 N N . ALA A 1 95 ? -19.486 -18.193 22.738 1.00 74.19 95 ALA A N 1
ATOM 781 C CA . ALA A 1 95 ? -18.456 -19.224 22.732 1.00 74.19 95 ALA A CA 1
ATOM 782 C C . ALA A 1 95 ? -18.865 -20.517 23.467 1.00 74.19 95 ALA A C 1
ATOM 784 O O . ALA A 1 95 ? -18.270 -21.564 23.218 1.00 74.19 95 ALA A O 1
ATOM 785 N N . ARG A 1 96 ? -19.866 -20.480 24.363 1.00 75.81 96 ARG A N 1
ATOM 786 C CA . ARG A 1 96 ? -20.320 -21.668 25.108 1.00 75.81 96 ARG A CA 1
ATOM 787 C C . ARG A 1 96 ? -21.337 -22.481 24.327 1.00 75.81 96 ARG A C 1
ATOM 789 O O . ARG A 1 96 ? -21.240 -23.705 24.278 1.00 75.81 96 ARG A O 1
ATOM 796 N N . SER A 1 97 ? -22.335 -21.812 23.752 1.00 81.50 97 SER A N 1
ATOM 797 C CA . SER A 1 97 ? -23.355 -22.483 22.940 1.00 81.50 97 SER A CA 1
ATOM 798 C C . SER A 1 97 ? -22.913 -22.706 21.491 1.00 81.50 97 SER A C 1
ATOM 800 O O . SER A 1 97 ? -23.571 -23.468 20.776 1.00 81.50 97 SER A O 1
ATOM 802 N N . ASP A 1 98 ? -21.791 -22.099 21.090 1.00 88.12 98 ASP A N 1
ATOM 803 C CA . ASP A 1 98 ? -21.251 -22.033 19.729 1.00 88.12 98 ASP A CA 1
ATOM 804 C C . ASP A 1 98 ? -22.230 -21.380 18.734 1.00 88.12 98 ASP A C 1
ATOM 806 O O . ASP A 1 98 ? -22.204 -21.674 17.540 1.00 88.12 98 ASP A O 1
ATOM 810 N N . LEU A 1 99 ? -23.123 -20.514 19.231 1.00 93.25 99 LEU A N 1
ATOM 811 C CA . LEU A 1 99 ? -24.178 -19.869 18.452 1.00 93.25 99 LEU A CA 1
ATOM 812 C C . LEU A 1 99 ? -23.739 -18.486 17.953 1.00 93.25 99 LEU A C 1
ATOM 814 O O . LEU A 1 99 ? -23.254 -17.652 18.719 1.00 93.25 99 LEU A O 1
ATOM 818 N N . LEU A 1 100 ? -23.942 -18.249 16.662 1.00 95.00 100 LEU A N 1
ATOM 819 C CA . LEU A 1 100 ? -23.720 -16.997 15.954 1.00 95.00 100 LEU A CA 1
ATOM 820 C C . LEU A 1 100 ? -25.068 -16.339 15.670 1.00 95.00 100 LEU A C 1
ATOM 822 O O . LEU A 1 100 ? -25.928 -16.959 15.043 1.00 95.00 100 LEU A O 1
ATOM 826 N N . THR A 1 101 ? -25.226 -15.082 16.078 1.00 92.75 101 THR A N 1
ATOM 827 C CA . THR A 1 101 ? -26.468 -14.321 15.885 1.00 92.75 101 THR A CA 1
ATOM 828 C C . THR A 1 101 ? -26.216 -12.980 15.202 1.00 92.75 101 THR A C 1
ATOM 830 O O . THR A 1 101 ? -25.160 -12.353 15.351 1.00 92.75 101 THR A O 1
ATOM 833 N N . ALA A 1 102 ? -27.206 -12.511 14.443 1.00 90.69 102 ALA A N 1
ATOM 834 C CA . ALA A 1 102 ? -27.100 -11.276 13.671 1.00 90.69 102 ALA A CA 1
ATOM 835 C C . ALA A 1 102 ? -27.036 -10.016 14.552 1.00 90.69 102 ALA A C 1
ATOM 837 O O . ALA A 1 102 ? -27.853 -9.832 15.454 1.00 90.69 102 ALA A O 1
ATOM 838 N N . ARG A 1 103 ? -26.184 -9.050 14.179 1.00 87.25 103 ARG A N 1
ATOM 839 C CA . ARG A 1 103 ? -26.283 -7.658 14.661 1.00 87.25 103 ARG A CA 1
ATOM 840 C C . ARG A 1 103 ? -26.835 -6.743 13.577 1.00 87.25 103 ARG A C 1
ATOM 842 O O . ARG A 1 103 ? -26.572 -6.926 12.388 1.00 87.25 103 ARG A O 1
ATOM 849 N N . ALA A 1 104 ? -27.538 -5.684 13.982 1.00 83.88 104 ALA A N 1
ATOM 850 C CA . ALA A 1 104 ? -28.059 -4.678 13.050 1.00 83.88 104 ALA A CA 1
ATOM 851 C C . ALA A 1 104 ? -26.946 -4.038 12.194 1.00 83.88 104 ALA A C 1
ATOM 853 O O . ALA A 1 104 ? -27.135 -3.786 11.002 1.00 83.88 104 ALA A O 1
ATOM 854 N N . VAL A 1 105 ? -25.768 -3.822 12.792 1.00 84.69 105 VAL A N 1
ATOM 855 C CA . VAL A 1 105 ? -24.580 -3.303 12.097 1.00 84.69 105 VAL A CA 1
ATOM 856 C C . VAL A 1 105 ? -24.077 -4.297 11.046 1.00 84.69 105 VAL A C 1
ATOM 858 O O . VAL A 1 105 ? -23.816 -3.881 9.919 1.00 84.69 105 VAL A O 1
ATOM 861 N N . GLY A 1 106 ? -24.017 -5.594 11.371 1.00 87.06 106 GLY A N 1
ATOM 862 C CA . GLY A 1 106 ? -23.641 -6.660 10.437 1.00 87.06 106 GLY A CA 1
ATOM 863 C C . GLY A 1 106 ? -24.572 -6.762 9.239 1.00 87.06 106 GLY A C 1
ATOM 864 O O . GLY A 1 106 ? -24.101 -6.748 8.106 1.00 87.06 106 GLY A O 1
ATOM 865 N N . ARG A 1 107 ? -25.894 -6.738 9.466 1.00 88.88 107 ARG A N 1
ATOM 866 C CA . ARG A 1 107 ? -26.898 -6.742 8.384 1.00 88.88 107 ARG A CA 1
ATOM 867 C C . ARG A 1 107 ? -26.694 -5.578 7.418 1.00 88.88 107 ARG A C 1
ATOM 869 O O . ARG A 1 107 ? -26.674 -5.752 6.201 1.00 88.88 107 ARG A O 1
ATOM 876 N N . ALA A 1 108 ? -26.507 -4.377 7.963 1.00 86.88 108 ALA A N 1
ATOM 877 C CA . ALA A 1 108 ? -26.249 -3.188 7.162 1.00 86.88 108 ALA A CA 1
ATOM 878 C C . ALA A 1 108 ? -24.918 -3.276 6.393 1.00 86.88 108 ALA A C 1
ATOM 880 O O . ALA A 1 108 ? -24.852 -2.840 5.241 1.00 86.88 108 ALA A O 1
ATOM 881 N N . ALA A 1 109 ? -23.876 -3.828 7.020 1.00 86.56 109 ALA A N 1
ATOM 882 C CA . ALA A 1 109 ? -22.569 -4.028 6.407 1.00 86.56 109 ALA A CA 1
ATOM 883 C C . ALA A 1 109 ? -22.618 -5.066 5.279 1.00 86.56 109 ALA A C 1
ATOM 885 O O . ALA A 1 109 ? -22.067 -4.802 4.219 1.00 86.56 109 ALA A O 1
ATOM 886 N N . ALA A 1 110 ? -23.331 -6.182 5.449 1.00 88.62 110 ALA A N 1
ATOM 887 C CA . ALA A 1 110 ? -23.480 -7.215 4.424 1.00 88.62 110 ALA A CA 1
ATOM 888 C C . ALA A 1 110 ? -24.150 -6.675 3.148 1.00 88.62 110 ALA A C 1
ATOM 890 O O . ALA A 1 110 ? -23.676 -6.926 2.043 1.00 88.62 110 ALA A O 1
ATOM 891 N N . VAL A 1 111 ? -25.208 -5.865 3.291 1.00 87.12 111 VAL A N 1
ATOM 892 C CA . VAL A 1 111 ? -25.932 -5.284 2.144 1.00 87.12 111 VAL A CA 1
ATOM 893 C C . VAL A 1 111 ? -25.101 -4.223 1.413 1.00 87.12 111 VAL A C 1
ATOM 895 O O . VAL A 1 111 ? -25.059 -4.203 0.187 1.00 87.12 111 VAL A O 1
ATOM 898 N N . ARG A 1 112 ? -24.432 -3.325 2.148 1.00 83.12 112 ARG A N 1
ATOM 899 C CA . ARG A 1 112 ? -23.614 -2.241 1.557 1.00 83.12 112 ARG A CA 1
ATOM 900 C C . ARG A 1 112 ? -22.259 -2.720 1.055 1.00 83.12 112 ARG A C 1
ATOM 902 O O . ARG A 1 112 ? -21.641 -2.086 0.206 1.00 83.12 112 ARG A O 1
ATOM 909 N N . GLY A 1 113 ? -21.764 -3.771 1.689 1.00 75.38 113 GLY A N 1
ATOM 910 C CA . GLY A 1 113 ? -20.401 -4.247 1.600 1.00 75.38 113 GLY A CA 1
ATOM 911 C C . GLY A 1 113 ? -20.185 -5.340 0.572 1.00 75.38 113 GLY A C 1
ATOM 912 O O . GLY A 1 113 ? -19.045 -5.757 0.421 1.00 75.38 113 GLY A O 1
ATOM 913 N N . ALA A 1 114 ? -21.235 -5.809 -0.107 1.00 77.31 114 ALA A N 1
ATOM 914 C CA . ALA A 1 114 ? -21.166 -6.915 -1.056 1.00 77.31 114 ALA A CA 1
ATOM 915 C C . ALA A 1 114 ? -20.150 -6.665 -2.192 1.00 77.31 114 ALA A C 1
ATOM 917 O O . ALA A 1 114 ? -20.024 -5.551 -2.706 1.00 77.31 114 ALA A O 1
ATOM 918 N N . GLY A 1 115 ? -19.438 -7.723 -2.587 1.00 82.88 115 GLY A N 1
ATOM 919 C CA . GLY A 1 115 ? -18.448 -7.720 -3.665 1.00 82.88 115 GLY A CA 1
ATOM 920 C C . GLY A 1 115 ? -16.995 -7.761 -3.187 1.00 82.88 115 GLY A C 1
ATOM 921 O O . GLY A 1 115 ? -16.649 -7.221 -2.134 1.00 82.88 115 GLY A O 1
ATOM 922 N N . THR A 1 116 ? -16.157 -8.387 -4.011 1.00 85.19 116 THR A N 1
ATOM 923 C CA . THR A 1 116 ? -14.726 -8.642 -3.777 1.00 85.19 116 THR A CA 1
ATOM 924 C C . THR A 1 116 ? -13.810 -7.692 -4.542 1.00 85.19 116 THR A C 1
ATOM 926 O O . THR A 1 116 ? -12.604 -7.706 -4.341 1.00 85.19 116 THR A O 1
ATOM 929 N N . ILE A 1 117 ? -14.364 -6.853 -5.423 1.00 76.69 117 ILE A N 1
ATOM 930 C CA . ILE A 1 117 ? -13.605 -5.842 -6.158 1.00 76.69 117 ILE A CA 1
ATOM 931 C C . ILE A 1 117 ? -13.337 -4.681 -5.185 1.00 76.69 117 ILE A C 1
ATOM 933 O O . ILE A 1 117 ? -14.287 -3.953 -4.873 1.00 76.69 117 ILE A O 1
ATOM 937 N N . PRO A 1 118 ? -12.097 -4.478 -4.683 1.00 64.56 118 PRO A N 1
ATOM 938 C CA . PRO A 1 118 ? -11.772 -3.290 -3.907 1.00 64.56 118 PRO A CA 1
ATOM 939 C C . PRO A 1 118 ? -12.102 -2.042 -4.715 1.00 64.56 118 PRO A C 1
ATOM 941 O O . PRO A 1 118 ? -11.994 -2.033 -5.943 1.00 64.56 118 PRO A O 1
ATOM 944 N N . GLN A 1 119 ? -12.527 -0.985 -4.035 1.00 63.75 119 GLN A N 1
ATOM 945 C CA . GLN A 1 119 ? -12.752 0.281 -4.718 1.00 63.75 119 GLN A CA 1
ATOM 946 C C . GLN A 1 119 ? -11.382 0.908 -4.979 1.00 63.75 119 GLN A C 1
ATOM 948 O O . GLN A 1 119 ? -10.789 1.468 -4.060 1.00 63.75 119 GLN A O 1
ATOM 953 N N . SER A 1 120 ? -10.865 0.787 -6.205 1.00 58.72 120 SER A N 1
ATOM 954 C CA . SER A 1 120 ? -9.674 1.535 -6.603 1.00 58.72 120 SER A CA 1
ATOM 955 C C . SER A 1 120 ? -10.027 3.016 -6.719 1.00 58.72 120 SER A C 1
ATOM 957 O O . SER A 1 120 ? -11.114 3.420 -7.150 1.00 58.72 120 SER A O 1
ATOM 959 N N . GLY A 1 121 ? -9.120 3.833 -6.206 1.00 62.78 121 GLY A N 1
ATOM 960 C CA . GLY A 1 121 ? -9.232 5.274 -6.179 1.00 62.78 121 GLY A CA 1
ATOM 961 C C . GLY A 1 121 ? -8.210 5.893 -7.093 1.00 62.78 121 GLY A C 1
ATOM 962 O O . GLY A 1 121 ? -7.057 5.479 -7.046 1.00 62.78 121 GLY A O 1
ATOM 963 N N . GLY A 1 122 ? -8.605 6.932 -7.823 1.00 70.69 122 GLY A N 1
ATOM 964 C CA . GLY A 1 122 ? -7.635 7.836 -8.411 1.00 70.69 122 GLY A CA 1
ATOM 965 C C . GLY A 1 122 ? -6.726 8.405 -7.321 1.00 70.69 122 GLY A C 1
ATOM 966 O O . GLY A 1 122 ? -7.196 8.930 -6.307 1.00 70.69 122 GLY A O 1
ATOM 967 N N . TYR A 1 123 ? -5.424 8.238 -7.501 1.00 77.69 123 TYR A N 1
ATOM 968 C CA . TYR A 1 123 ? -4.371 8.859 -6.725 1.00 77.69 123 TYR A CA 1
ATOM 969 C C . TYR A 1 123 ? -4.146 10.263 -7.291 1.00 77.69 123 TYR A C 1
ATOM 971 O O . TYR A 1 123 ? -3.673 10.374 -8.423 1.00 77.69 123 TYR A O 1
ATOM 979 N N . PRO A 1 124 ? -4.490 11.338 -6.562 1.00 84.69 124 PRO A N 1
ATOM 980 C CA . PRO A 1 124 ? -4.355 12.693 -7.079 1.00 84.69 124 PRO A CA 1
ATOM 981 C C . PRO A 1 124 ? -2.895 13.007 -7.394 1.00 84.69 124 PRO A C 1
ATOM 983 O O . PRO A 1 124 ? -2.016 12.841 -6.544 1.00 84.69 124 PRO A O 1
ATOM 986 N N . VAL A 1 125 ? -2.651 13.495 -8.603 1.00 88.69 125 VAL A N 1
ATOM 987 C CA . VAL A 1 125 ? -1.348 13.945 -9.081 1.00 88.69 125 VAL A CA 1
ATOM 988 C C . VAL A 1 125 ? -1.324 15.461 -9.055 1.00 88.69 125 VAL A C 1
ATOM 990 O O . VAL A 1 125 ? -2.165 16.130 -9.658 1.00 88.69 125 VAL A O 1
ATOM 993 N N . HIS A 1 126 ? -0.337 16.014 -8.363 1.00 89.62 126 HIS A N 1
ATOM 994 C CA . HIS A 1 126 ? -0.128 17.445 -8.244 1.00 89.62 126 HIS A CA 1
ATOM 995 C C . HIS A 1 126 ? 1.248 17.836 -8.765 1.00 89.62 126 HIS A C 1
ATOM 997 O O . HIS A 1 126 ? 2.229 17.136 -8.548 1.00 89.62 126 HIS A O 1
ATOM 1003 N N . HIS A 1 127 ? 1.351 19.004 -9.380 1.00 89.75 127 HIS A N 1
ATOM 1004 C CA . HIS A 1 127 ? 2.649 19.595 -9.674 1.00 89.75 127 HIS A CA 1
ATOM 1005 C C . HIS A 1 127 ? 3.389 19.935 -8.366 1.00 89.75 127 HIS A C 1
ATOM 1007 O O . HIS A 1 127 ? 2.774 20.454 -7.433 1.00 89.75 127 HIS A O 1
ATOM 1013 N N . MET A 1 128 ? 4.697 19.679 -8.280 1.00 84.19 128 MET A N 1
ATOM 1014 C CA . MET A 1 128 ? 5.499 19.932 -7.073 1.00 84.19 128 MET A CA 1
ATOM 1015 C C . MET A 1 128 ? 5.479 21.418 -6.681 1.00 84.19 128 MET A C 1
ATOM 1017 O O . MET A 1 128 ? 5.080 21.747 -5.564 1.00 84.19 128 MET A O 1
ATOM 1021 N N . ASP A 1 129 ? 5.831 22.306 -7.619 1.00 79.50 129 ASP A N 1
ATOM 1022 C CA . ASP A 1 129 ? 5.987 23.741 -7.332 1.00 79.50 129 ASP A CA 1
ATOM 1023 C C . ASP A 1 129 ? 4.652 24.485 -7.257 1.00 79.50 129 ASP A C 1
ATOM 1025 O O . ASP A 1 129 ? 4.314 25.080 -6.236 1.00 79.50 129 ASP A O 1
ATOM 1029 N N . SER A 1 130 ? 3.842 24.419 -8.319 1.00 83.44 130 SER A N 1
ATOM 1030 C CA . SER A 1 130 ? 2.564 25.137 -8.377 1.00 83.44 130 SER A CA 1
ATOM 1031 C C . SER A 1 130 ? 1.460 24.511 -7.519 1.00 83.44 130 SER A C 1
ATOM 1033 O O . SER A 1 130 ? 0.410 25.128 -7.344 1.00 83.44 130 SER A O 1
ATOM 1035 N N . ARG A 1 131 ? 1.653 23.279 -7.013 1.00 84.81 131 ARG A N 1
ATOM 1036 C CA . ARG A 1 131 ? 0.637 22.457 -6.318 1.00 84.81 131 ARG A CA 1
ATOM 1037 C C . ARG A 1 131 ? -0.653 22.239 -7.124 1.00 84.81 131 ARG A C 1
ATOM 1039 O O . ARG A 1 131 ? -1.629 21.703 -6.589 1.00 84.81 131 ARG A O 1
ATOM 1046 N N . ALA A 1 132 ? -0.657 22.606 -8.406 1.00 86.44 132 ALA A N 1
ATOM 1047 C CA . ALA A 1 132 ? -1.797 22.468 -9.297 1.00 86.44 132 ALA A CA 1
ATOM 1048 C C . ALA A 1 132 ? -2.158 20.990 -9.467 1.00 86.44 132 ALA A C 1
ATOM 1050 O O . ALA A 1 132 ? -1.273 20.146 -9.587 1.00 86.44 132 ALA A O 1
ATOM 1051 N N . HIS A 1 133 ? -3.452 20.679 -9.458 1.00 89.75 133 HIS A N 1
ATOM 1052 C CA . HIS A 1 133 ? -3.941 19.329 -9.720 1.00 89.75 133 HIS A CA 1
ATOM 1053 C C . HIS A 1 133 ? -3.847 19.030 -11.219 1.00 89.75 133 HIS A C 1
ATOM 1055 O O . HIS A 1 133 ? -4.428 19.754 -12.027 1.00 89.75 133 HIS A O 1
ATOM 1061 N N . LEU A 1 134 ? -3.106 17.984 -11.575 1.00 87.69 134 LEU A N 1
ATOM 1062 C CA . LEU A 1 134 ? -2.829 17.594 -12.960 1.00 87.69 134 LEU A CA 1
ATOM 1063 C C . LEU A 1 134 ? -3.748 16.465 -13.436 1.00 87.69 134 LEU A C 1
ATOM 1065 O O . LEU A 1 134 ? -4.071 16.393 -14.618 1.00 87.69 134 LEU A O 1
ATOM 1069 N N . GLY A 1 135 ? -4.192 15.602 -12.521 1.00 86.44 135 GLY A N 1
ATOM 1070 C CA . GLY A 1 135 ? -5.078 14.480 -12.814 1.00 86.44 135 GLY A CA 1
ATOM 1071 C C . GLY A 1 135 ? -4.993 13.405 -11.739 1.00 86.44 135 GLY A C 1
ATOM 1072 O O . GLY A 1 135 ? -4.519 13.660 -10.637 1.00 86.44 135 GLY A O 1
ATOM 1073 N N . GLU A 1 136 ? -5.439 12.198 -12.062 1.00 85.19 136 GLU A N 1
ATOM 1074 C CA . GLU A 1 136 ? -5.448 11.061 -11.143 1.00 85.19 136 GLU A CA 1
ATOM 1075 C C . GLU A 1 136 ? -4.773 9.846 -11.794 1.00 85.19 136 GLU A C 1
ATOM 1077 O O . GLU A 1 136 ? -4.914 9.640 -13.000 1.00 85.19 136 GLU A O 1
ATOM 1082 N N . LEU A 1 137 ? -4.057 9.048 -11.000 1.00 80.81 137 LEU A N 1
ATOM 1083 C CA . LEU A 1 137 ? -3.445 7.778 -11.413 1.00 80.81 137 LEU A CA 1
ATOM 1084 C C . LEU A 1 137 ? -4.087 6.587 -10.711 1.00 80.81 137 LEU A C 1
ATOM 1086 O O . LEU A 1 137 ? -4.655 6.746 -9.634 1.00 80.81 137 LEU A O 1
ATOM 1090 N N . ASP A 1 138 ? -3.972 5.387 -11.278 1.00 76.94 138 ASP A N 1
ATOM 1091 C CA . ASP A 1 138 ? -4.344 4.181 -10.540 1.00 76.94 138 ASP A CA 1
ATOM 1092 C C . ASP A 1 138 ? -3.394 3.966 -9.350 1.00 76.94 138 ASP A C 1
ATOM 1094 O O . ASP A 1 138 ? -2.209 4.304 -9.376 1.00 76.94 138 ASP A O 1
ATOM 1098 N N . GLU A 1 139 ? -3.932 3.430 -8.264 1.00 72.44 139 GLU A N 1
ATOM 1099 C CA . GLU A 1 139 ? -3.167 3.189 -7.053 1.00 72.44 139 GLU A CA 1
ATOM 1100 C C . GLU A 1 139 ? -2.215 1.997 -7.187 1.00 72.44 139 GLU A C 1
ATOM 1102 O O . GLU A 1 139 ? -1.177 1.993 -6.530 1.00 72.44 139 GLU A O 1
ATOM 1107 N N . GLU A 1 140 ? -2.537 1.005 -8.016 1.00 68.69 140 GLU A N 1
ATOM 1108 C CA . GLU A 1 140 ? -1.624 -0.104 -8.325 1.00 68.69 140 GLU A CA 1
ATOM 1109 C C . GLU A 1 140 ? -0.420 0.402 -9.128 1.00 68.69 140 GLU A C 1
ATOM 1111 O O . GLU A 1 140 ? 0.718 0.091 -8.785 1.00 68.69 140 GLU A O 1
ATOM 1116 N N . PHE A 1 141 ? -0.645 1.317 -10.078 1.00 72.81 141 PHE A N 1
ATOM 1117 C CA . PHE A 1 141 ? 0.443 1.990 -10.787 1.00 72.81 141 PHE A CA 1
ATOM 1118 C C . PHE A 1 141 ? 1.356 2.764 -9.826 1.00 72.81 141 PHE A C 1
ATOM 1120 O O . PHE A 1 141 ? 2.573 2.603 -9.865 1.00 72.81 141 PHE A O 1
ATOM 1127 N N . ILE A 1 142 ? 0.790 3.552 -8.901 1.00 74.56 142 ILE A N 1
ATOM 1128 C CA . ILE A 1 142 ? 1.586 4.262 -7.881 1.00 74.56 142 ILE A CA 1
ATOM 1129 C C . ILE A 1 142 ? 2.350 3.303 -6.965 1.00 74.56 142 ILE A C 1
ATOM 1131 O O . ILE A 1 142 ? 3.437 3.643 -6.507 1.00 74.56 142 ILE A O 1
ATOM 1135 N N . GLN A 1 143 ? 1.807 2.118 -6.688 1.00 67.50 143 GLN A N 1
ATOM 1136 C CA . GLN A 1 143 ? 2.516 1.117 -5.897 1.00 67.50 143 GLN A CA 1
ATOM 1137 C C . GLN A 1 143 ? 3.709 0.542 -6.637 1.00 67.50 143 GLN A C 1
ATOM 1139 O O . GLN A 1 143 ? 4.718 0.263 -5.994 1.00 67.50 143 GLN A O 1
ATOM 1144 N N . GLU A 1 144 ? 3.589 0.282 -7.934 1.00 66.25 144 GLU A N 1
ATOM 1145 C CA . GLU A 1 144 ? 4.700 -0.189 -8.766 1.00 66.25 144 GLU A CA 1
ATOM 1146 C C . GLU A 1 144 ? 5.719 0.914 -9.049 1.00 66.25 144 GLU A C 1
ATOM 1148 O O . GLU A 1 144 ? 6.904 0.621 -9.190 1.00 66.25 144 GLU A O 1
ATOM 1153 N N . SER A 1 145 ? 5.278 2.169 -8.980 1.00 73.44 145 SER A N 1
ATOM 1154 C CA . SER A 1 145 ? 6.112 3.344 -9.190 1.00 73.44 145 SER A CA 1
ATOM 1155 C C . SER A 1 145 ? 7.034 3.680 -8.009 1.00 73.44 145 SER A C 1
ATOM 1157 O O . SER A 1 145 ? 6.733 3.458 -6.831 1.00 73.44 145 SER A O 1
ATOM 1159 N N . ARG A 1 146 ? 8.152 4.331 -8.321 1.00 69.88 146 ARG A N 1
ATOM 1160 C CA . ARG A 1 146 ? 9.131 4.910 -7.398 1.00 69.88 146 ARG A CA 1
ATOM 1161 C C . ARG A 1 146 ? 9.339 6.396 -7.679 1.00 69.88 146 ARG A C 1
ATOM 1163 O O . ARG A 1 146 ? 8.940 6.949 -8.701 1.00 69.88 146 ARG A O 1
ATOM 1170 N N . VAL A 1 147 ? 9.982 7.072 -6.729 1.00 71.31 147 VAL A N 1
ATOM 1171 C CA . VAL A 1 147 ? 10.484 8.434 -6.949 1.00 71.31 147 VAL A CA 1
ATOM 1172 C C . VAL A 1 147 ? 11.562 8.388 -8.035 1.00 71.31 147 VAL A C 1
ATOM 1174 O O . VAL A 1 147 ? 12.494 7.595 -7.937 1.00 71.31 147 VAL A O 1
ATOM 1177 N N . GLY A 1 148 ? 11.427 9.241 -9.050 1.00 68.44 148 GLY A N 1
ATOM 1178 C CA . GLY A 1 148 ? 12.260 9.254 -10.256 1.00 68.44 148 GLY A CA 1
ATOM 1179 C C . GLY A 1 148 ? 11.556 8.716 -11.505 1.00 68.44 148 GLY A C 1
ATOM 1180 O O . GLY A 1 148 ? 11.942 9.098 -12.610 1.00 68.44 148 GLY A O 1
ATOM 1181 N N . ASP A 1 149 ? 10.495 7.920 -11.349 1.00 72.31 149 ASP A N 1
ATOM 1182 C CA . ASP A 1 149 ? 9.797 7.305 -12.481 1.00 72.31 149 ASP A CA 1
ATOM 1183 C C . ASP A 1 149 ? 9.060 8.348 -13.327 1.00 72.31 149 ASP A C 1
ATOM 1185 O O . ASP A 1 149 ? 8.478 9.307 -12.804 1.00 72.31 149 ASP A O 1
ATOM 1189 N N . VAL A 1 150 ? 9.079 8.154 -14.650 1.00 72.50 150 VAL A N 1
ATOM 1190 C CA . VAL A 1 150 ? 8.464 9.063 -15.626 1.00 72.50 150 VAL A CA 1
ATOM 1191 C C . VAL A 1 150 ? 7.269 8.404 -16.302 1.00 72.50 150 VAL A C 1
ATOM 1193 O O . VAL A 1 150 ? 7.405 7.415 -17.024 1.00 72.50 150 VAL A O 1
ATOM 1196 N N . PHE A 1 151 ? 6.100 9.021 -16.167 1.00 79.06 151 PHE A N 1
ATOM 1197 C CA . PHE A 1 151 ? 4.843 8.517 -16.707 1.00 79.06 151 PHE A CA 1
ATOM 1198 C C . PHE A 1 151 ? 4.101 9.563 -17.548 1.00 79.06 151 PHE A C 1
ATOM 1200 O O . PHE A 1 151 ? 4.291 10.772 -17.384 1.00 79.06 151 PHE A O 1
ATOM 1207 N N . GLN A 1 152 ? 3.251 9.101 -18.467 1.00 77.94 152 GLN A N 1
ATOM 1208 C CA . GLN A 1 152 ? 2.442 9.992 -19.300 1.00 77.94 152 GLN A CA 1
ATOM 1209 C C . GLN A 1 152 ? 1.100 10.284 -18.634 1.00 77.94 152 GLN A C 1
ATOM 1211 O O . GLN A 1 152 ? 0.362 9.369 -18.277 1.00 77.94 152 GLN A O 1
ATOM 1216 N N . LEU A 1 153 ? 0.743 11.566 -18.528 1.00 82.38 153 LEU A N 1
ATOM 1217 C CA . LEU A 1 153 ? -0.589 11.999 -18.099 1.00 82.38 153 LEU A CA 1
ATOM 1218 C C . LEU A 1 153 ? -1.095 13.082 -19.048 1.00 82.38 153 LEU A C 1
ATOM 1220 O O . LEU A 1 153 ? -0.561 14.195 -19.108 1.00 82.38 153 LEU A O 1
ATOM 1224 N N . GLY A 1 154 ? -2.122 12.736 -19.824 1.00 79.75 154 GLY A N 1
ATOM 1225 C CA . GLY A 1 154 ? -2.561 13.549 -20.954 1.00 79.75 154 GLY A CA 1
ATOM 1226 C C . GLY A 1 154 ? -1.506 13.562 -22.065 1.00 79.75 154 GLY A C 1
ATOM 1227 O O . GLY A 1 154 ? -1.085 12.508 -22.529 1.00 79.75 154 GLY A O 1
ATOM 1228 N N . ALA A 1 155 ? -1.093 14.754 -22.499 1.00 75.38 155 ALA A N 1
ATOM 1229 C CA . ALA A 1 155 ? -0.038 14.933 -23.504 1.00 75.38 155 ALA A CA 1
ATOM 1230 C C . ALA A 1 155 ? 1.349 15.227 -22.895 1.00 75.38 155 ALA A C 1
ATOM 1232 O O . ALA A 1 155 ? 2.319 15.364 -23.638 1.00 75.38 155 ALA A O 1
ATOM 1233 N N . GLY A 1 156 ? 1.435 15.363 -21.566 1.00 76.50 156 GLY A N 1
ATOM 1234 C CA . GLY A 1 156 ? 2.669 15.684 -20.850 1.00 76.50 156 GLY A CA 1
ATOM 1235 C C . GLY A 1 156 ? 3.341 14.444 -20.263 1.00 76.50 156 GLY A C 1
ATOM 1236 O O . GLY A 1 156 ? 2.663 13.518 -19.811 1.00 76.50 156 GLY A O 1
ATOM 1237 N N . SER A 1 157 ? 4.674 14.455 -20.247 1.00 80.94 157 SER A N 1
ATOM 1238 C CA . SER A 1 157 ? 5.493 13.510 -19.483 1.00 80.94 157 SER A CA 1
ATOM 1239 C C . SER A 1 157 ? 5.768 14.098 -18.099 1.00 80.94 157 SER A C 1
ATOM 1241 O O . SER A 1 157 ? 6.244 15.230 -17.982 1.00 80.94 157 SER A O 1
ATOM 1243 N N . TRP A 1 158 ? 5.497 13.326 -17.052 1.00 85.00 158 TRP A N 1
ATOM 1244 C CA . TRP A 1 158 ? 5.607 13.754 -15.661 1.00 85.00 158 TRP A CA 1
ATOM 1245 C C . TRP A 1 158 ? 6.513 12.812 -14.888 1.00 85.00 158 TRP A C 1
ATOM 1247 O O . TRP A 1 158 ? 6.434 11.602 -15.051 1.00 85.00 158 TRP A O 1
ATOM 1257 N N . MET A 1 159 ? 7.361 13.367 -14.030 1.00 81.69 159 MET A N 1
ATOM 1258 C CA . MET A 1 159 ? 8.272 12.604 -13.187 1.00 81.69 159 MET A CA 1
ATOM 1259 C C . MET A 1 159 ? 7.833 12.640 -11.734 1.00 81.69 159 MET A C 1
ATOM 1261 O O . MET A 1 159 ? 7.622 13.724 -11.187 1.00 81.69 159 MET A O 1
ATOM 1265 N N . ILE A 1 160 ? 7.759 11.478 -11.094 1.00 83.25 160 ILE A N 1
ATOM 1266 C CA . ILE A 1 160 ? 7.427 11.351 -9.677 1.00 83.25 160 ILE A CA 1
ATOM 1267 C C . ILE A 1 160 ? 8.560 11.911 -8.823 1.00 83.25 160 ILE A C 1
ATOM 1269 O O . ILE A 1 160 ? 9.709 11.491 -8.917 1.00 83.25 160 ILE A O 1
ATOM 1273 N N . ARG A 1 161 ? 8.221 12.858 -7.949 1.00 79.88 161 ARG A N 1
ATOM 1274 C CA . ARG A 1 161 ? 9.153 13.497 -7.010 1.00 79.88 161 ARG A CA 1
ATOM 1275 C C . ARG A 1 161 ? 8.910 13.094 -5.572 1.00 79.88 161 ARG A C 1
ATOM 1277 O O . ARG A 1 161 ? 9.845 12.980 -4.792 1.00 79.88 161 ARG A O 1
ATOM 1284 N N . GLU A 1 162 ? 7.649 12.923 -5.212 1.00 77.62 162 GLU A N 1
ATOM 1285 C CA . GLU A 1 162 ? 7.260 12.556 -3.860 1.00 77.62 162 GLU A CA 1
ATOM 1286 C C . GLU A 1 162 ? 5.945 11.785 -3.923 1.00 77.62 162 GLU A C 1
ATOM 1288 O O . GLU A 1 162 ? 4.952 12.281 -4.459 1.00 77.62 162 GLU A O 1
ATOM 1293 N N . ILE A 1 163 ? 5.930 10.580 -3.358 1.00 76.94 163 ILE A N 1
ATOM 1294 C CA . ILE A 1 163 ? 4.712 9.795 -3.168 1.00 76.94 163 ILE A CA 1
ATOM 1295 C C . ILE A 1 163 ? 4.320 9.949 -1.698 1.00 76.94 163 ILE A C 1
ATOM 1297 O O . ILE A 1 163 ? 4.978 9.405 -0.816 1.00 76.94 163 ILE A O 1
ATOM 1301 N N . LYS A 1 164 ? 3.262 10.717 -1.422 1.00 71.56 164 LYS A N 1
ATOM 1302 C CA . LYS A 1 164 ? 2.631 10.775 -0.093 1.00 71.56 164 LYS A CA 1
ATOM 1303 C C . LYS A 1 164 ? 1.444 9.843 -0.056 1.00 71.56 164 LYS A C 1
ATOM 1305 O O . LYS A 1 164 ? 0.843 9.641 -1.098 1.00 71.56 164 LYS A O 1
ATOM 1310 N N . ASN A 1 165 ? 1.014 9.399 1.124 1.00 61.94 165 ASN A N 1
ATOM 1311 C CA . ASN A 1 165 ? -0.123 8.480 1.311 1.00 61.94 165 ASN A CA 1
ATOM 1312 C C . ASN A 1 165 ? -1.443 8.932 0.641 1.00 61.94 165 ASN A C 1
ATOM 1314 O O . ASN A 1 165 ? -2.316 8.108 0.366 1.00 61.94 165 ASN A O 1
ATOM 1318 N N . ASP A 1 166 ? -1.631 10.228 0.378 1.00 67.88 166 ASP A N 1
ATOM 1319 C CA . ASP A 1 166 ? -2.867 10.792 -0.177 1.00 67.88 166 ASP A CA 1
ATOM 1320 C C . ASP A 1 166 ? -2.731 11.394 -1.585 1.00 67.88 166 ASP A C 1
ATOM 1322 O O . ASP A 1 166 ? -3.759 11.671 -2.199 1.00 67.88 166 ASP A O 1
ATOM 1326 N N . ARG A 1 167 ? -1.510 11.615 -2.091 1.00 80.19 167 ARG A N 1
ATOM 1327 C CA . ARG A 1 167 ? -1.245 12.281 -3.382 1.00 80.19 167 ARG A CA 1
ATOM 1328 C C . ARG A 1 167 ? 0.186 12.065 -3.872 1.00 80.19 167 ARG A C 1
ATOM 1330 O O . ARG A 1 167 ? 1.089 11.832 -3.068 1.00 80.19 167 ARG A O 1
ATOM 1337 N N . VAL A 1 168 ? 0.403 12.201 -5.172 1.00 85.88 168 VAL A N 1
ATOM 1338 C CA . VAL A 1 168 ? 1.741 12.182 -5.771 1.00 85.88 168 VAL A CA 1
ATOM 1339 C C . VAL A 1 168 ? 2.095 13.577 -6.253 1.00 85.88 168 VAL A C 1
ATOM 1341 O O . VAL A 1 168 ? 1.286 14.235 -6.905 1.00 85.88 168 VAL A O 1
ATOM 1344 N N . TYR A 1 169 ? 3.300 14.034 -5.926 1.00 87.62 169 TYR A N 1
ATOM 1345 C CA . TYR A 1 169 ? 3.863 15.251 -6.489 1.00 87.62 169 TYR A CA 1
ATOM 1346 C C . TYR A 1 169 ? 4.799 14.923 -7.640 1.00 87.62 169 TYR A C 1
ATOM 1348 O O . TYR A 1 169 ? 5.668 14.057 -7.516 1.00 87.62 169 TYR A O 1
ATOM 1356 N N . VAL A 1 170 ? 4.630 15.646 -8.742 1.00 88.50 170 VAL A N 1
ATOM 1357 C CA . VAL A 1 170 ? 5.385 15.444 -9.976 1.00 88.50 170 VAL A CA 1
ATOM 1358 C C . VAL A 1 170 ? 5.981 16.738 -10.505 1.00 88.50 170 VAL A C 1
ATOM 1360 O O . VAL A 1 170 ? 5.495 17.828 -10.205 1.00 88.50 170 VAL A O 1
ATOM 1363 N N . ALA A 1 171 ? 7.025 16.614 -11.313 1.00 86.44 171 ALA A N 1
ATOM 1364 C CA . ALA A 1 171 ? 7.588 17.704 -12.102 1.00 86.44 171 ALA A CA 1
ATOM 1365 C C . ALA A 1 171 ? 7.503 17.363 -13.594 1.00 86.44 171 ALA A C 1
ATOM 1367 O O . ALA A 1 171 ? 7.457 16.188 -13.958 1.00 86.44 171 ALA A O 1
ATOM 1368 N N . GLU A 1 172 ? 7.477 18.377 -14.456 1.00 84.25 172 GLU A N 1
ATOM 1369 C CA . GLU A 1 172 ? 7.505 18.163 -15.904 1.00 84.25 172 GLU A CA 1
ATOM 1370 C C . GLU A 1 172 ? 8.826 17.494 -16.319 1.00 84.25 172 GLU A C 1
ATOM 1372 O O . GLU A 1 172 ? 9.909 17.885 -15.875 1.00 84.25 172 GLU A O 1
ATOM 1377 N N . ALA A 1 173 ? 8.734 16.462 -17.158 1.00 74.50 173 ALA A N 1
ATOM 1378 C CA . ALA A 1 173 ? 9.880 15.729 -17.672 1.00 74.50 173 ALA A CA 1
ATOM 1379 C C . ALA A 1 173 ? 10.032 15.983 -19.174 1.00 74.50 173 ALA A C 1
ATOM 1381 O O . ALA A 1 173 ? 9.111 15.755 -19.952 1.00 74.50 173 ALA A O 1
ATOM 1382 N N . ALA A 1 174 ? 11.231 16.369 -19.615 1.00 57.41 174 ALA A N 1
ATOM 1383 C CA . ALA A 1 174 ? 11.522 16.583 -21.037 1.00 57.41 174 ALA A CA 1
ATOM 1384 C C . ALA A 1 174 ? 11.593 15.274 -21.864 1.00 57.41 174 ALA A C 1
ATOM 1386 O O . ALA A 1 174 ? 11.824 15.311 -23.075 1.00 57.41 174 ALA A O 1
ATOM 1387 N N . ASN A 1 175 ? 11.463 14.108 -21.219 1.00 54.75 175 ASN A N 1
ATOM 1388 C CA . ASN A 1 175 ? 11.871 12.824 -21.782 1.00 54.75 175 ASN A CA 1
ATOM 1389 C C . ASN A 1 175 ? 10.776 12.122 -22.615 1.00 54.75 175 ASN A C 1
ATOM 1391 O O . ASN A 1 175 ? 9.580 12.240 -22.343 1.00 54.75 175 ASN A O 1
ATOM 1395 N N . ARG A 1 176 ? 11.216 11.349 -23.624 1.00 47.88 176 ARG A N 1
ATOM 1396 C CA . ARG A 1 176 ? 10.365 10.557 -24.544 1.00 47.88 176 ARG A CA 1
ATOM 1397 C C . ARG A 1 176 ? 10.176 9.096 -24.120 1.00 47.88 176 ARG A C 1
ATOM 1399 O O . ARG A 1 176 ? 9.348 8.409 -24.711 1.00 47.88 176 ARG A O 1
ATOM 1406 N N . PHE A 1 177 ? 10.946 8.619 -23.143 1.00 49.28 177 PHE A N 1
ATOM 1407 C CA . PHE A 1 177 ? 10.759 7.305 -22.530 1.00 49.28 177 PHE A CA 1
ATOM 1408 C C . PHE A 1 177 ? 9.897 7.489 -21.296 1.00 49.28 177 PHE A C 1
ATOM 1410 O O . PHE A 1 177 ? 10.332 8.090 -20.318 1.00 49.28 177 PHE A O 1
ATOM 1417 N N . SER A 1 178 ? 8.652 7.056 -21.401 1.00 53.66 178 SER A N 1
ATOM 1418 C CA . SER A 1 178 ? 7.681 7.200 -20.340 1.00 53.66 178 SER A CA 1
ATOM 1419 C C . SER A 1 178 ? 6.782 5.980 -20.346 1.00 53.66 178 SER A C 1
ATOM 1421 O O . SER A 1 178 ? 6.310 5.565 -21.410 1.00 53.66 178 SER A O 1
ATOM 1423 N N . GLU A 1 179 ? 6.588 5.398 -19.170 1.00 59.78 179 GLU A N 1
ATOM 1424 C CA . GLU A 1 179 ? 5.594 4.352 -18.999 1.00 59.78 179 GLU A CA 1
ATOM 1425 C C . GLU A 1 179 ? 4.203 4.974 -19.110 1.00 59.78 179 GLU A C 1
ATOM 1427 O O . GLU A 1 179 ? 3.932 6.075 -18.622 1.00 59.78 179 GLU A O 1
ATOM 1432 N N . VAL A 1 180 ? 3.321 4.292 -19.830 1.00 58.78 180 VAL A N 1
ATOM 1433 C CA . VAL A 1 180 ? 1.912 4.670 -19.843 1.00 58.78 180 VAL A CA 1
ATOM 1434 C C . VAL A 1 180 ? 1.315 4.069 -18.576 1.00 58.78 180 VAL A C 1
ATOM 1436 O O . VAL A 1 180 ? 1.429 2.854 -18.413 1.00 58.78 180 VAL A O 1
ATOM 1439 N N . PRO A 1 181 ? 0.711 4.874 -17.684 1.00 55.56 181 PRO A N 1
ATOM 1440 C CA . PRO A 1 181 ? 0.072 4.340 -16.496 1.00 55.56 181 PRO A CA 1
ATOM 1441 C C . PRO A 1 181 ? -0.969 3.299 -16.874 1.00 55.56 181 PRO A C 1
ATOM 1443 O O . PRO A 1 181 ? -1.856 3.588 -17.683 1.00 55.56 181 PRO A O 1
ATOM 1446 N N . PHE A 1 182 ? -0.863 2.118 -16.277 1.00 57.31 182 PHE A N 1
ATOM 1447 C CA . PHE A 1 182 ? -1.879 1.092 -16.420 1.00 57.31 182 PHE A CA 1
ATOM 1448 C C . PHE A 1 182 ? -3.010 1.329 -15.418 1.00 57.31 182 PHE A C 1
ATOM 1450 O O . PHE A 1 182 ? -2.828 1.906 -14.341 1.00 57.31 182 PHE A O 1
ATOM 1457 N N . TRP A 1 183 ? -4.202 0.883 -15.791 1.00 54.25 183 TRP A N 1
ATOM 1458 C CA . TRP A 1 183 ? -5.360 0.832 -14.901 1.00 54.25 183 TRP A CA 1
ATOM 1459 C C . TRP A 1 183 ? -5.580 -0.615 -14.487 1.00 54.25 183 TRP A C 1
ATOM 1461 O O . TRP A 1 183 ? -5.298 -1.506 -15.273 1.00 54.25 183 TRP A O 1
ATOM 1471 N N . ARG A 1 184 ? -6.169 -0.869 -13.317 1.00 44.69 184 ARG A N 1
ATOM 1472 C CA . ARG A 1 184 ? -6.386 -2.223 -12.762 1.00 44.69 184 ARG A CA 1
ATOM 1473 C C . ARG A 1 184 ? -7.037 -3.279 -13.694 1.00 44.69 184 ARG A C 1
ATOM 1475 O O . ARG A 1 184 ? -7.019 -4.469 -13.398 1.00 44.69 184 ARG A O 1
ATOM 1482 N N . ASN A 1 185 ? -7.650 -2.870 -14.808 1.00 42.56 185 ASN A N 1
ATOM 1483 C CA . ASN A 1 185 ? -8.199 -3.782 -15.824 1.00 42.56 185 ASN A CA 1
ATOM 1484 C C . ASN A 1 185 ? -7.227 -4.095 -16.984 1.00 42.56 185 ASN A C 1
ATOM 1486 O O . ASN A 1 185 ? -7.612 -4.797 -17.920 1.00 42.56 185 ASN A O 1
ATOM 1490 N N . GLU A 1 186 ? -6.004 -3.575 -16.949 1.00 43.22 186 GLU A N 1
ATOM 1491 C CA . GLU A 1 186 ? -4.890 -3.949 -17.818 1.00 43.22 186 GLU A CA 1
ATOM 1492 C C . GLU A 1 186 ? -3.990 -4.923 -17.048 1.00 43.22 186 GLU A C 1
ATOM 1494 O O . GLU A 1 186 ? -3.820 -4.790 -15.837 1.00 43.22 186 GLU A O 1
ATOM 1499 N N . ALA A 1 187 ? -3.487 -5.958 -17.729 1.00 44.34 187 ALA A N 1
ATOM 1500 C CA . ALA A 1 187 ? -2.605 -6.941 -17.106 1.00 44.34 187 ALA A CA 1
ATOM 1501 C C . ALA A 1 187 ? -1.388 -6.222 -16.500 1.00 44.34 187 ALA A C 1
ATOM 1503 O O . ALA A 1 187 ? -0.833 -5.335 -17.148 1.00 44.34 187 ALA A O 1
ATOM 1504 N N . GLY A 1 188 ? -1.019 -6.587 -15.267 1.00 58.91 188 GLY A N 1
ATOM 1505 C CA . GLY A 1 188 ? 0.161 -6.049 -14.585 1.00 58.91 188 GLY A CA 1
ATOM 1506 C C . GLY A 1 188 ? 1.472 -6.409 -15.295 1.00 58.91 188 GLY A C 1
ATOM 1507 O O . GLY A 1 188 ? 1.482 -6.818 -16.457 1.00 58.91 188 GLY A O 1
ATOM 1508 N N . GLY A 1 189 ? 2.595 -6.277 -14.585 1.00 68.88 189 GLY A N 1
ATOM 1509 C CA . GLY A 1 189 ? 3.910 -6.667 -15.106 1.00 68.88 189 GLY A CA 1
ATOM 1510 C C . GLY A 1 189 ? 3.968 -8.111 -15.630 1.00 68.88 189 GLY A C 1
ATOM 1511 O O . GLY A 1 189 ? 3.115 -8.954 -15.342 1.00 68.88 189 GLY A O 1
ATOM 1512 N N . ARG A 1 190 ? 5.005 -8.414 -16.414 1.00 86.69 190 ARG A N 1
ATOM 1513 C CA . ARG A 1 190 ? 5.184 -9.721 -17.064 1.00 86.69 190 ARG A CA 1
ATOM 1514 C C . ARG A 1 190 ? 5.158 -10.874 -16.048 1.00 86.69 190 ARG A C 1
ATOM 1516 O O . ARG A 1 190 ? 5.831 -10.808 -15.024 1.00 86.69 190 ARG A O 1
ATOM 1523 N N . SER A 1 191 ? 4.460 -11.969 -16.368 1.00 88.75 191 SER A N 1
ATOM 1524 C CA . SER A 1 191 ? 4.455 -13.182 -15.536 1.00 88.75 191 SER A CA 1
ATOM 1525 C C . SER A 1 191 ? 5.780 -13.952 -15.604 1.00 88.75 191 SER A C 1
ATOM 1527 O O . SER A 1 191 ? 6.498 -13.916 -16.611 1.00 88.75 191 SER A O 1
ATOM 1529 N N . TYR A 1 192 ? 6.086 -14.718 -14.553 1.00 91.00 192 TYR A N 1
ATOM 1530 C CA . TYR A 1 192 ? 7.296 -15.543 -14.489 1.00 91.00 192 TYR A CA 1
ATOM 1531 C C . TYR A 1 192 ? 7.380 -16.566 -15.635 1.00 91.00 192 TYR A C 1
ATOM 1533 O O . TYR A 1 192 ? 8.439 -16.764 -16.235 1.00 91.00 192 TYR A O 1
ATOM 1541 N N . GLU A 1 193 ? 6.255 -17.189 -15.988 1.00 90.31 193 GLU A N 1
ATOM 1542 C CA . GLU A 1 193 ? 6.168 -18.206 -17.042 1.00 90.31 193 GLU A CA 1
ATOM 1543 C C . GLU A 1 193 ? 6.390 -17.621 -18.439 1.00 90.31 193 GLU A C 1
ATOM 1545 O O . GLU A 1 193 ? 7.140 -18.185 -19.246 1.00 90.31 193 GLU A O 1
ATOM 1550 N N . LEU A 1 194 ? 5.798 -16.454 -18.718 1.00 91.38 194 LEU A N 1
ATOM 1551 C CA . LEU A 1 194 ? 6.073 -15.713 -19.946 1.00 91.38 194 LEU A CA 1
ATOM 1552 C C . LEU A 1 194 ? 7.546 -15.286 -19.992 1.00 91.38 194 LEU A C 1
ATOM 1554 O O . LEU A 1 194 ? 8.198 -15.427 -21.029 1.00 91.38 194 LEU A O 1
ATOM 1558 N N . GLY A 1 195 ? 8.097 -14.856 -18.855 1.00 93.19 195 GLY A N 1
ATOM 1559 C CA . GLY A 1 195 ? 9.514 -14.550 -18.683 1.00 93.19 195 GLY A CA 1
ATOM 1560 C C . GLY A 1 195 ? 10.445 -15.707 -19.042 1.00 93.19 195 GLY A C 1
ATOM 1561 O O . GLY A 1 195 ? 11.392 -15.519 -19.810 1.00 93.19 195 GLY A O 1
ATOM 1562 N N . GLN A 1 196 ? 10.150 -16.925 -18.578 1.00 93.81 196 GLN A N 1
ATOM 1563 C CA . GLN A 1 196 ? 10.898 -18.128 -18.964 1.00 93.81 196 GLN A CA 1
ATOM 1564 C C . GLN A 1 196 ? 10.809 -18.404 -20.469 1.00 93.81 196 GLN A C 1
ATOM 1566 O O . GLN A 1 196 ? 11.820 -18.701 -21.107 1.00 93.81 196 GLN A O 1
ATOM 1571 N N . LYS A 1 197 ? 9.621 -18.269 -21.073 1.00 94.44 197 LYS A N 1
ATOM 1572 C CA . LYS A 1 197 ? 9.441 -18.463 -22.523 1.00 94.44 197 LYS A CA 1
ATOM 1573 C C . LYS A 1 197 ? 10.220 -17.421 -23.339 1.00 94.44 197 LYS A C 1
ATOM 1575 O O . LYS A 1 197 ? 10.776 -17.770 -24.382 1.00 94.44 197 LYS A O 1
ATOM 1580 N N . ILE A 1 198 ? 10.309 -16.175 -22.863 1.00 94.62 198 ILE A N 1
ATOM 1581 C CA . ILE A 1 198 ? 11.148 -15.123 -23.459 1.00 94.62 198 ILE A CA 1
ATOM 1582 C C . ILE A 1 198 ? 12.630 -15.461 -23.301 1.00 94.62 198 ILE A C 1
ATOM 1584 O O . ILE A 1 198 ? 13.365 -15.411 -24.284 1.00 94.62 198 ILE A O 1
ATOM 1588 N N . GLY A 1 199 ? 13.074 -15.872 -22.113 1.00 94.62 199 GLY A N 1
ATOM 1589 C CA . GLY A 1 199 ? 14.456 -16.298 -21.889 1.00 94.62 199 GLY A CA 1
ATOM 1590 C C . GLY A 1 199 ? 14.877 -17.462 -22.792 1.00 94.62 199 GLY A C 1
ATOM 1591 O O . GLY A 1 199 ? 15.943 -17.407 -23.408 1.00 94.62 199 GLY A O 1
ATOM 1592 N N . ALA A 1 200 ? 14.005 -18.461 -22.956 1.00 95.38 200 ALA A N 1
ATOM 1593 C CA . ALA A 1 200 ? 14.228 -19.592 -23.854 1.00 95.38 200 ALA A CA 1
ATOM 1594 C C . ALA A 1 200 ? 14.280 -19.162 -25.326 1.00 95.38 200 ALA A C 1
ATOM 1596 O O . ALA A 1 200 ? 15.089 -19.680 -26.094 1.00 95.38 200 ALA A O 1
ATOM 1597 N N . PHE A 1 201 ? 13.457 -18.187 -25.716 1.00 95.50 201 PHE A N 1
ATOM 1598 C CA . PHE A 1 201 ? 13.492 -17.591 -27.048 1.00 95.50 201 PHE A CA 1
ATOM 1599 C C . PHE A 1 201 ? 14.802 -16.833 -27.312 1.00 95.50 201 PHE A C 1
ATOM 1601 O O . PHE A 1 201 ? 15.392 -16.993 -28.380 1.00 95.50 201 PHE A O 1
ATOM 1608 N N . TRP A 1 202 ? 15.310 -16.075 -26.334 1.00 94.06 202 TRP A N 1
ATOM 1609 C CA . TRP A 1 202 ? 16.625 -15.430 -26.427 1.00 94.06 202 TRP A CA 1
ATOM 1610 C C . TRP A 1 202 ? 17.760 -16.450 -26.553 1.00 94.06 202 TRP A C 1
ATOM 1612 O O . TRP A 1 202 ? 18.648 -16.256 -27.384 1.00 94.06 202 TRP A O 1
ATOM 1622 N N . ARG A 1 203 ? 17.707 -17.559 -25.800 1.00 93.81 203 ARG A N 1
ATOM 1623 C CA . ARG A 1 203 ? 18.656 -18.677 -25.941 1.00 93.81 203 ARG A CA 1
ATOM 1624 C C . ARG A 1 203 ? 18.598 -19.297 -27.336 1.00 93.81 203 ARG A C 1
ATOM 1626 O O . ARG A 1 203 ? 19.634 -19.520 -27.950 1.00 93.81 203 ARG A O 1
ATOM 1633 N N . GLU A 1 204 ? 17.397 -19.545 -27.857 1.00 94.06 204 GLU A N 1
ATOM 1634 C CA . GLU A 1 204 ? 17.215 -20.130 -29.188 1.00 94.06 204 GLU A CA 1
ATOM 1635 C C . GLU A 1 204 ? 17.741 -19.205 -30.297 1.00 94.06 204 GLU A C 1
ATOM 1637 O O . GLU A 1 204 ? 18.444 -19.669 -31.196 1.00 94.06 204 GLU A O 1
ATOM 1642 N N . ILE A 1 205 ? 17.468 -17.897 -30.219 1.00 93.38 205 ILE A N 1
ATOM 1643 C CA . ILE A 1 205 ? 18.030 -16.925 -31.167 1.00 93.38 205 ILE A CA 1
ATOM 1644 C C . ILE A 1 205 ? 19.554 -16.885 -31.061 1.00 93.38 205 ILE A C 1
ATOM 1646 O O . ILE A 1 205 ? 20.226 -16.925 -32.090 1.00 93.38 205 ILE A O 1
ATOM 1650 N N . ALA A 1 206 ? 20.107 -16.802 -29.848 1.00 90.81 206 ALA A N 1
ATOM 1651 C CA . ALA A 1 206 ? 21.552 -16.737 -29.648 1.00 90.81 206 ALA A CA 1
ATOM 1652 C C . ALA A 1 206 ? 22.262 -17.970 -30.231 1.00 90.81 206 ALA A C 1
ATOM 1654 O O . ALA A 1 206 ? 23.252 -17.811 -30.949 1.00 90.81 206 ALA A O 1
ATOM 1655 N N . GLY A 1 207 ? 21.701 -19.165 -30.021 1.00 90.00 207 GLY A N 1
ATOM 1656 C CA . GLY A 1 207 ? 22.208 -20.410 -30.593 1.00 90.00 207 GLY A CA 1
ATOM 1657 C C . GLY A 1 207 ? 22.131 -20.441 -32.123 1.00 90.00 207 GLY A C 1
ATOM 1658 O O . GLY A 1 207 ? 23.116 -20.767 -32.782 1.00 90.00 207 GLY A O 1
ATOM 1659 N N . ARG A 1 208 ? 21.000 -20.030 -32.718 1.00 90.69 208 ARG A N 1
ATOM 1660 C CA . ARG A 1 208 ? 20.842 -19.966 -34.188 1.00 90.69 208 ARG A CA 1
ATOM 1661 C C . ARG A 1 208 ? 21.739 -18.911 -34.845 1.00 90.69 208 ARG A C 1
ATOM 1663 O O . ARG A 1 208 ? 22.163 -19.096 -35.980 1.00 90.69 208 ARG A O 1
ATOM 1670 N N . LEU A 1 209 ? 22.047 -17.823 -34.137 1.00 88.25 209 LEU A N 1
ATOM 1671 C CA . LEU A 1 209 ? 23.003 -16.802 -34.579 1.00 88.25 209 LEU A CA 1
ATOM 1672 C C . LEU A 1 209 ? 24.473 -17.205 -34.347 1.00 88.25 209 LEU A C 1
ATOM 1674 O O . LEU A 1 209 ? 25.365 -16.444 -34.729 1.00 88.25 209 LEU A O 1
ATOM 1678 N N . GLY A 1 210 ? 24.729 -18.365 -33.726 1.00 83.12 210 GLY A N 1
ATOM 1679 C CA . GLY A 1 210 ? 26.073 -18.866 -33.429 1.00 83.12 210 GLY A CA 1
ATOM 1680 C C . GLY A 1 210 ? 26.820 -18.045 -32.374 1.00 83.12 210 GLY A C 1
ATOM 1681 O O . GLY A 1 210 ? 28.036 -17.914 -32.452 1.00 83.12 210 GLY A O 1
ATOM 1682 N N . LEU A 1 211 ? 26.110 -17.438 -31.417 1.00 79.62 211 LEU A N 1
ATOM 1683 C CA . LEU A 1 211 ? 26.692 -16.503 -30.439 1.00 79.62 211 LEU A CA 1
ATOM 1684 C C . LEU A 1 211 ? 27.273 -17.180 -29.181 1.00 79.62 211 LEU A C 1
ATOM 1686 O O . LEU A 1 211 ? 27.915 -16.494 -28.372 1.00 79.62 211 LEU A O 1
ATOM 1690 N N . ASP A 1 212 ? 27.035 -18.485 -29.019 1.00 65.94 212 ASP A N 1
ATOM 1691 C CA . ASP A 1 212 ? 27.487 -19.308 -27.887 1.00 65.94 212 ASP A CA 1
ATOM 1692 C C . ASP A 1 212 ? 28.915 -19.853 -28.056 1.00 65.94 212 ASP A C 1
ATOM 1694 O O . ASP A 1 212 ? 29.542 -20.222 -27.066 1.00 65.94 212 ASP A O 1
ATOM 1698 N N . GLU A 1 213 ? 29.456 -19.865 -29.280 1.00 54.44 213 GLU A N 1
ATOM 1699 C CA . GLU A 1 213 ? 30.867 -20.180 -29.516 1.00 54.44 213 GLU A CA 1
ATOM 1700 C C . GLU A 1 213 ? 31.716 -19.034 -28.936 1.00 54.44 213 GLU A C 1
ATOM 1702 O O . GLU A 1 213 ? 31.584 -17.874 -29.343 1.00 54.44 213 GLU A O 1
ATOM 1707 N N . GLU A 1 214 ? 32.565 -19.328 -27.944 1.00 45.62 214 GLU A N 1
ATOM 1708 C CA . GLU A 1 214 ? 33.668 -18.438 -27.586 1.00 45.62 214 GLU A CA 1
ATOM 1709 C C . GLU A 1 214 ? 34.472 -18.212 -28.866 1.00 45.62 214 GLU A C 1
ATOM 1711 O O . GLU A 1 214 ? 35.099 -19.130 -29.391 1.00 45.62 214 GLU A O 1
ATOM 1716 N N . ALA A 1 215 ? 34.392 -17.005 -29.425 1.00 41.72 215 ALA A N 1
ATOM 1717 C CA . ALA A 1 215 ? 35.262 -16.602 -30.513 1.00 41.72 215 ALA A CA 1
ATOM 1718 C C . ALA A 1 215 ? 36.683 -16.476 -29.948 1.00 41.72 215 ALA A C 1
ATOM 1720 O O . ALA A 1 215 ? 37.140 -15.387 -29.600 1.00 41.72 215 ALA A O 1
ATOM 1721 N N . ASP A 1 216 ? 37.354 -17.618 -29.821 1.00 34.53 216 ASP A N 1
ATOM 1722 C CA . ASP A 1 216 ? 38.798 -17.710 -29.730 1.00 34.53 216 ASP A CA 1
ATOM 1723 C C . ASP A 1 216 ? 39.396 -16.914 -30.895 1.00 34.53 216 ASP A C 1
ATOM 1725 O O . ASP A 1 216 ? 39.129 -17.179 -32.068 1.00 34.53 216 ASP A O 1
ATOM 1729 N N . GLY A 1 217 ? 40.218 -15.924 -30.556 1.00 37.91 217 GLY A N 1
ATOM 1730 C CA . GLY A 1 217 ? 41.072 -15.226 -31.509 1.00 37.91 217 GLY A CA 1
ATOM 1731 C C . GLY A 1 217 ? 40.432 -14.012 -32.173 1.00 37.91 217 GLY A C 1
ATOM 1732 O O . GLY A 1 217 ? 39.968 -14.054 -33.313 1.00 37.91 217 GLY A O 1
ATOM 1733 N N . ALA A 1 218 ? 40.564 -12.864 -31.510 1.00 40.78 218 ALA A N 1
ATOM 1734 C CA . ALA A 1 218 ? 40.770 -11.609 -32.215 1.00 40.78 218 ALA A CA 1
ATOM 1735 C C . ALA A 1 218 ? 42.081 -11.719 -33.010 1.00 40.78 218 ALA A C 1
ATOM 1737 O O . ALA A 1 218 ? 43.136 -11.447 -32.460 1.00 40.78 218 ALA A O 1
ATOM 1738 N N . ASP A 1 219 ? 42.010 -12.226 -34.243 1.00 44.03 219 ASP A N 1
ATOM 1739 C CA . ASP A 1 219 ? 42.905 -11.897 -35.361 1.00 44.03 219 ASP A CA 1
ATOM 1740 C C . ASP A 1 219 ? 42.501 -12.709 -36.602 1.00 44.03 219 ASP A C 1
ATOM 1742 O O . ASP A 1 219 ? 42.902 -13.853 -36.809 1.00 44.03 219 ASP A O 1
ATOM 1746 N N . GLY A 1 220 ? 41.671 -12.107 -37.455 1.00 37.62 220 GLY A N 1
ATOM 1747 C CA . GLY A 1 220 ? 41.214 -12.743 -38.687 1.00 37.62 220 GLY A CA 1
ATOM 1748 C C . GLY A 1 220 ? 40.312 -11.846 -39.524 1.00 37.62 220 GLY A C 1
ATOM 1749 O O . GLY A 1 220 ? 39.118 -12.098 -39.662 1.00 37.62 220 GLY A O 1
ATOM 1750 N N . ALA A 1 221 ? 40.876 -10.785 -40.102 1.00 50.47 221 ALA A N 1
ATOM 1751 C CA . ALA A 1 221 ? 40.248 -10.077 -41.211 1.00 50.47 221 ALA A CA 1
ATOM 1752 C C . ALA A 1 221 ? 39.942 -11.065 -42.354 1.00 50.47 221 ALA A C 1
ATOM 1754 O O . ALA A 1 221 ? 40.865 -11.740 -42.796 1.00 50.47 221 ALA A O 1
ATOM 1755 N N . ASN A 1 222 ? 38.683 -11.161 -42.818 1.00 46.22 222 ASN A N 1
ATOM 1756 C CA . ASN A 1 222 ? 38.291 -11.450 -44.213 1.00 46.22 222 ASN A CA 1
ATOM 1757 C C . ASN A 1 222 ? 36.764 -11.618 -44.366 1.00 46.22 222 ASN A C 1
ATOM 1759 O O . ASN A 1 222 ? 36.090 -12.183 -43.507 1.00 46.22 222 ASN A O 1
ATOM 1763 N N . GLY A 1 223 ? 36.211 -11.177 -45.504 1.00 50.19 223 GLY A N 1
ATOM 1764 C CA . GLY A 1 223 ? 34.771 -11.157 -45.828 1.00 50.19 223 GLY A CA 1
ATOM 1765 C C . GLY A 1 223 ? 34.003 -12.491 -45.757 1.00 50.19 223 GLY A C 1
ATOM 1766 O O . GLY A 1 223 ? 32.788 -12.488 -45.936 1.00 50.19 223 GLY A O 1
ATOM 1767 N N . ALA A 1 224 ? 34.667 -13.608 -45.447 1.00 51.84 224 ALA A N 1
ATOM 1768 C CA . ALA A 1 224 ? 34.038 -14.894 -45.151 1.00 51.84 224 ALA A CA 1
ATOM 1769 C C . ALA A 1 224 ? 33.237 -14.873 -43.834 1.00 51.84 224 ALA A C 1
ATOM 1771 O O . ALA A 1 224 ? 32.168 -15.475 -43.767 1.00 51.84 224 ALA A O 1
ATOM 1772 N N . ASN A 1 225 ? 33.694 -14.124 -42.820 1.00 63.59 225 ASN A N 1
ATOM 1773 C CA . ASN A 1 225 ? 32.978 -14.015 -41.544 1.00 63.59 225 ASN A CA 1
ATOM 1774 C C . ASN A 1 225 ? 31.683 -13.194 -41.702 1.00 63.59 225 ASN A C 1
ATOM 1776 O O . ASN A 1 225 ? 30.625 -13.590 -41.232 1.00 63.59 225 ASN A O 1
ATOM 1780 N N . ALA A 1 226 ? 31.728 -12.121 -42.501 1.00 67.12 226 ALA A N 1
ATOM 1781 C CA . ALA A 1 226 ? 30.554 -11.305 -42.823 1.00 67.12 226 ALA A CA 1
ATOM 1782 C C . ALA A 1 226 ? 29.528 -12.032 -43.715 1.00 67.12 226 ALA A C 1
ATOM 1784 O O . ALA A 1 226 ? 28.335 -11.744 -43.637 1.00 67.12 226 ALA A O 1
ATOM 1785 N N . ALA A 1 227 ? 29.972 -12.947 -44.585 1.00 72.50 227 ALA A N 1
ATOM 1786 C CA . ALA A 1 227 ? 29.074 -13.794 -45.371 1.00 72.50 227 ALA A CA 1
ATOM 1787 C C . ALA A 1 227 ? 28.397 -14.865 -44.499 1.00 72.50 227 ALA A C 1
ATOM 1789 O O . ALA A 1 227 ? 27.204 -15.107 -44.656 1.00 72.50 227 ALA A O 1
ATOM 1790 N N . ARG A 1 228 ? 29.138 -15.456 -43.548 1.00 77.25 228 ARG A N 1
ATOM 1791 C CA . ARG A 1 228 ? 28.606 -16.406 -42.559 1.00 77.25 228 ARG A CA 1
ATOM 1792 C C . ARG A 1 228 ? 27.603 -15.737 -41.612 1.00 77.25 228 ARG A C 1
ATOM 1794 O O . ARG A 1 228 ? 26.523 -16.277 -41.415 1.00 77.25 228 ARG A O 1
ATOM 1801 N N . GLU A 1 229 ? 27.910 -14.544 -41.098 1.00 78.69 229 GLU A N 1
ATOM 1802 C CA . GLU A 1 229 ? 26.971 -13.760 -40.279 1.00 78.69 229 GLU A CA 1
ATOM 1803 C C . GLU A 1 229 ? 25.680 -13.431 -41.035 1.00 78.69 229 GLU A C 1
ATOM 1805 O O . GLU A 1 229 ? 24.600 -13.631 -40.489 1.00 78.69 229 GLU A O 1
ATOM 1810 N N . ARG A 1 230 ? 25.771 -13.004 -42.304 1.00 82.75 230 ARG A N 1
ATOM 1811 C CA . ARG A 1 230 ? 24.580 -12.751 -43.132 1.00 82.75 230 ARG A CA 1
ATOM 1812 C C . ARG A 1 230 ? 23.746 -14.004 -43.367 1.00 82.75 230 ARG A C 1
ATOM 1814 O O . ARG A 1 230 ? 22.529 -13.921 -43.312 1.00 82.75 230 ARG A O 1
ATOM 1821 N N . ALA A 1 231 ? 24.383 -15.152 -43.594 1.00 85.56 231 ALA A N 1
ATOM 1822 C CA . ALA A 1 231 ? 23.664 -16.412 -43.756 1.00 85.56 231 ALA A CA 1
ATOM 1823 C C . ALA A 1 231 ? 22.882 -16.789 -42.485 1.00 85.56 231 ALA A C 1
ATOM 1825 O O . ALA A 1 231 ? 21.713 -17.156 -42.587 1.00 85.56 231 ALA A O 1
ATOM 1826 N N . TYR A 1 232 ? 23.487 -16.633 -41.299 1.00 87.38 232 TYR A N 1
ATOM 1827 C CA . TYR A 1 232 ? 22.782 -16.825 -40.026 1.00 87.38 232 TYR A CA 1
ATOM 1828 C C . TYR A 1 232 ? 21.637 -15.822 -39.844 1.00 87.38 232 TYR A C 1
ATOM 1830 O O . TYR A 1 232 ? 20.546 -16.207 -39.428 1.00 87.38 232 TYR A O 1
ATOM 1838 N N . ASP A 1 233 ? 21.860 -14.548 -40.174 1.00 88.81 233 ASP A N 1
ATOM 1839 C CA . ASP A 1 233 ? 20.834 -13.510 -40.056 1.00 88.81 233 ASP A CA 1
ATOM 1840 C C . ASP A 1 233 ? 19.641 -13.795 -40.988 1.00 88.81 233 ASP A C 1
ATOM 1842 O O . ASP A 1 233 ? 18.492 -13.705 -40.556 1.00 88.81 233 ASP A O 1
ATOM 1846 N N . ASP A 1 234 ? 19.888 -14.215 -42.233 1.00 89.25 234 ASP A N 1
ATOM 1847 C CA . ASP A 1 234 ? 18.846 -14.575 -43.204 1.00 89.25 234 ASP A CA 1
ATOM 1848 C C . ASP A 1 234 ? 18.049 -15.820 -42.770 1.00 89.25 234 ASP A C 1
ATOM 1850 O O . ASP A 1 234 ? 16.818 -15.867 -42.921 1.00 89.25 234 ASP A O 1
ATOM 1854 N N . GLU A 1 235 ? 18.728 -16.823 -42.201 1.00 92.12 235 GLU A N 1
ATOM 1855 C CA . GLU A 1 235 ? 18.102 -18.031 -41.654 1.00 92.12 235 GLU A CA 1
ATOM 1856 C C . GLU A 1 235 ? 17.199 -17.691 -40.461 1.00 92.12 235 GLU A C 1
ATOM 1858 O O . GLU A 1 235 ? 16.013 -18.043 -40.452 1.00 92.12 235 GLU A O 1
ATOM 1863 N N . VAL A 1 236 ? 17.724 -16.943 -39.486 1.00 93.19 236 VAL A N 1
ATOM 1864 C CA . VAL A 1 236 ? 16.970 -16.515 -38.301 1.00 93.19 236 VAL A CA 1
ATOM 1865 C C . VAL A 1 236 ? 15.814 -15.605 -38.695 1.00 93.19 236 VAL A C 1
ATOM 1867 O O . VAL A 1 236 ? 14.705 -15.793 -38.201 1.00 93.19 236 VAL A O 1
ATOM 1870 N N . ALA A 1 237 ? 16.009 -14.675 -39.631 1.00 93.38 237 ALA A N 1
ATOM 1871 C CA . ALA A 1 237 ? 14.935 -13.813 -40.111 1.00 93.38 237 ALA A CA 1
ATOM 1872 C C . ALA A 1 237 ? 13.825 -14.623 -40.799 1.00 93.38 237 ALA A C 1
ATOM 1874 O O . ALA A 1 237 ? 12.644 -14.328 -40.627 1.00 93.38 237 ALA A O 1
ATOM 1875 N N . THR A 1 238 ? 14.172 -15.671 -41.550 1.00 94.69 238 THR A N 1
ATOM 1876 C CA . THR A 1 238 ? 13.181 -16.569 -42.166 1.00 94.69 238 THR A CA 1
ATOM 1877 C C . THR A 1 238 ? 12.399 -17.349 -41.114 1.00 94.69 238 THR A C 1
ATOM 1879 O O . THR A 1 238 ? 11.173 -17.432 -41.202 1.00 94.69 238 THR A O 1
ATOM 1882 N N . TRP A 1 239 ? 13.082 -17.851 -40.086 1.00 94.94 239 TRP A N 1
ATOM 1883 C CA . TRP A 1 239 ? 12.455 -18.530 -38.955 1.00 94.94 239 TRP A CA 1
ATOM 1884 C C . TRP A 1 239 ? 11.528 -17.604 -38.148 1.00 94.94 239 TRP A C 1
ATOM 1886 O O . TRP A 1 239 ? 10.390 -17.981 -37.873 1.00 94.94 239 TRP A O 1
ATOM 1896 N N . LEU A 1 240 ? 11.950 -16.369 -37.850 1.00 94.50 240 LEU A N 1
ATOM 1897 C CA . LEU A 1 240 ? 11.136 -15.367 -37.147 1.00 94.50 240 LEU A CA 1
ATOM 1898 C C . LEU A 1 240 ? 9.855 -15.012 -37.919 1.00 94.50 240 LEU A C 1
ATOM 1900 O O . LEU A 1 240 ? 8.774 -14.922 -37.331 1.00 94.50 240 LEU A O 1
ATOM 1904 N N . ARG A 1 241 ? 9.949 -14.862 -39.245 1.00 93.50 241 ARG A N 1
ATOM 1905 C CA . ARG A 1 241 ? 8.776 -14.632 -40.104 1.00 93.50 241 ARG A CA 1
ATOM 1906 C C . ARG A 1 241 ? 7.829 -15.834 -40.128 1.00 93.50 241 ARG A C 1
ATOM 1908 O O . ARG A 1 241 ? 6.618 -15.643 -40.102 1.00 93.50 241 ARG A O 1
ATOM 1915 N N . GLY A 1 242 ? 8.371 -17.051 -40.182 1.00 91.00 242 GLY A N 1
ATOM 1916 C CA . GLY A 1 242 ? 7.586 -18.284 -40.277 1.00 91.00 242 GLY A CA 1
ATOM 1917 C C . GLY A 1 242 ? 6.883 -18.673 -38.974 1.00 91.00 242 GLY A C 1
ATOM 1918 O O . GLY A 1 242 ? 5.673 -18.867 -38.966 1.00 91.00 242 GLY A O 1
ATOM 1919 N N . GLU A 1 243 ? 7.630 -18.769 -37.873 1.00 90.00 243 GLU A N 1
ATOM 1920 C CA . GLU A 1 243 ? 7.136 -19.318 -36.598 1.00 90.00 243 GLU A CA 1
ATOM 1921 C C . GLU A 1 243 ? 6.499 -18.265 -35.676 1.00 90.00 243 GLU A C 1
ATOM 1923 O O . GLU A 1 243 ? 5.643 -18.601 -34.858 1.00 90.00 243 GLU A O 1
ATOM 1928 N N . PHE A 1 244 ? 6.900 -16.992 -35.792 1.00 91.31 244 PHE A N 1
ATOM 1929 C CA . PHE A 1 244 ? 6.439 -15.909 -34.904 1.00 91.31 244 PHE A CA 1
ATOM 1930 C C . PHE A 1 244 ? 5.595 -14.854 -35.631 1.00 91.31 244 PHE A C 1
ATOM 1932 O O . PHE A 1 244 ? 5.005 -13.984 -34.985 1.00 91.31 244 PHE A O 1
ATOM 1939 N N . GLY A 1 245 ? 5.504 -14.926 -36.964 1.00 89.62 245 GLY A N 1
ATOM 1940 C CA . GLY A 1 245 ? 4.719 -13.993 -37.775 1.00 89.62 245 GLY A CA 1
ATOM 1941 C C . GLY A 1 245 ? 5.274 -12.566 -37.786 1.00 89.62 245 GLY A C 1
ATOM 1942 O O . GLY A 1 245 ? 4.510 -11.616 -37.955 1.00 89.62 245 GLY A O 1
ATOM 1943 N N . MET A 1 246 ? 6.581 -12.397 -37.561 1.00 92.94 246 MET A N 1
ATOM 1944 C CA . MET A 1 246 ? 7.233 -11.086 -37.626 1.00 92.94 246 MET A CA 1
ATOM 1945 C C . MET A 1 246 ? 7.323 -10.590 -39.075 1.00 92.94 246 MET A C 1
ATOM 1947 O O . MET A 1 246 ? 7.385 -11.388 -40.007 1.00 92.94 246 MET A O 1
ATOM 1951 N N . ASP A 1 247 ? 7.362 -9.273 -39.283 1.00 93.06 247 ASP A N 1
ATOM 1952 C CA . ASP A 1 247 ? 7.725 -8.704 -40.585 1.00 93.06 247 ASP A CA 1
ATOM 1953 C C . ASP A 1 247 ? 9.258 -8.646 -40.765 1.00 93.06 247 ASP A C 1
ATOM 1955 O O . ASP A 1 247 ? 10.031 -8.955 -39.849 1.00 93.06 247 ASP A O 1
ATOM 1959 N N . ALA A 1 248 ? 9.717 -8.287 -41.967 1.00 91.56 248 ALA A N 1
ATOM 1960 C CA . ALA A 1 248 ? 11.146 -8.226 -42.278 1.00 91.56 248 ALA A CA 1
ATOM 1961 C C . ALA A 1 248 ? 11.901 -7.211 -41.399 1.00 91.56 248 ALA A C 1
ATOM 1963 O O . ALA A 1 248 ? 12.926 -7.556 -40.814 1.00 91.56 248 ALA A O 1
ATOM 1964 N N . ALA A 1 249 ? 11.361 -6.000 -41.233 1.00 91.25 249 ALA A N 1
ATOM 1965 C CA . ALA A 1 249 ? 12.016 -4.926 -40.488 1.00 91.25 249 ALA A CA 1
ATOM 1966 C C . ALA A 1 249 ? 12.108 -5.230 -38.983 1.00 91.25 249 ALA A C 1
ATOM 1968 O O . ALA A 1 249 ? 13.114 -4.925 -38.336 1.00 91.25 249 ALA A O 1
ATOM 1969 N N . ALA A 1 250 ? 11.072 -5.851 -38.421 1.00 91.94 250 ALA A N 1
ATOM 1970 C CA . ALA A 1 250 ? 11.024 -6.299 -37.038 1.00 91.94 250 ALA A CA 1
ATOM 1971 C C . ALA A 1 250 ? 12.013 -7.448 -36.794 1.00 91.94 250 ALA A C 1
ATOM 1973 O O . ALA A 1 250 ? 12.715 -7.435 -35.782 1.00 91.94 250 ALA A O 1
ATOM 1974 N N . SER A 1 251 ? 12.110 -8.396 -37.733 1.00 93.88 251 SER A N 1
ATOM 1975 C CA . SER A 1 251 ? 13.065 -9.511 -37.660 1.00 93.88 251 SER A CA 1
ATOM 1976 C C . SER A 1 251 ? 14.511 -9.005 -37.678 1.00 93.88 251 SER A C 1
ATOM 1978 O O . SER A 1 251 ? 15.288 -9.327 -36.781 1.00 93.88 251 SER A O 1
ATOM 1980 N N . GLU A 1 252 ? 14.853 -8.142 -38.639 1.00 91.44 252 GLU A N 1
ATOM 1981 C CA . GLU A 1 252 ? 16.178 -7.514 -38.738 1.00 91.44 252 GLU A CA 1
ATOM 1982 C C . GLU A 1 252 ? 16.508 -6.673 -37.496 1.00 91.44 252 GLU A C 1
ATOM 1984 O O . GLU A 1 252 ? 17.618 -6.732 -36.964 1.00 91.44 252 GLU A O 1
ATOM 1989 N N . SER A 1 253 ? 15.529 -5.921 -36.980 1.00 91.44 253 SER A N 1
ATOM 1990 C CA . SER A 1 253 ? 15.702 -5.111 -35.770 1.00 91.44 253 SER A CA 1
ATOM 1991 C C . SER A 1 253 ? 15.973 -5.958 -34.529 1.00 91.44 253 SER A C 1
ATOM 1993 O O . SER A 1 253 ? 16.813 -5.572 -33.715 1.00 91.44 253 SER A O 1
ATOM 1995 N N . LEU A 1 254 ? 15.282 -7.093 -34.375 1.00 92.50 254 LEU A N 1
ATOM 1996 C CA . LEU A 1 254 ? 15.484 -8.010 -33.255 1.00 92.50 254 LEU A CA 1
ATOM 1997 C C . LEU A 1 254 ? 16.864 -8.672 -33.328 1.00 92.50 254 LEU A C 1
ATOM 1999 O O . LEU A 1 254 ? 17.599 -8.642 -32.344 1.00 92.50 254 LEU A O 1
ATOM 2003 N N . ILE A 1 255 ? 17.257 -9.188 -34.496 1.00 92.75 255 ILE A N 1
ATOM 2004 C CA . ILE A 1 255 ? 18.591 -9.775 -34.713 1.00 92.75 255 ILE A CA 1
ATOM 2005 C C . ILE A 1 255 ? 19.686 -8.752 -34.393 1.00 92.75 255 ILE A C 1
ATOM 2007 O O . ILE A 1 255 ? 20.611 -9.035 -33.626 1.00 92.75 255 ILE A O 1
ATOM 2011 N N . GLY A 1 256 ? 19.547 -7.529 -34.914 1.00 90.44 256 GLY A N 1
ATOM 2012 C CA . GLY A 1 256 ? 20.469 -6.434 -34.628 1.00 90.44 256 GLY A CA 1
ATOM 2013 C C . GLY A 1 256 ? 20.547 -6.101 -33.136 1.00 90.44 256 GLY A C 1
ATOM 2014 O O . GLY A 1 256 ? 21.634 -5.830 -32.628 1.00 90.44 256 GLY A O 1
ATOM 2015 N N . HIS A 1 257 ? 19.424 -6.166 -32.417 1.00 89.12 257 HIS A N 1
ATOM 2016 C CA . HIS A 1 257 ? 19.382 -5.934 -30.974 1.00 89.12 257 HIS A CA 1
ATOM 2017 C C . HIS A 1 257 ? 20.115 -7.028 -30.183 1.00 89.12 257 HIS A C 1
ATOM 2019 O O . HIS A 1 257 ? 20.935 -6.698 -29.327 1.00 89.12 257 HIS A O 1
ATOM 2025 N N . VAL A 1 258 ? 19.904 -8.308 -30.514 1.00 90.69 258 VAL A N 1
ATOM 2026 C CA . VAL A 1 258 ? 20.591 -9.440 -29.862 1.00 90.69 258 VAL A CA 1
ATOM 2027 C C . VAL A 1 258 ? 22.100 -9.392 -30.118 1.00 90.69 258 VAL A C 1
ATOM 2029 O O . VAL A 1 258 ? 22.890 -9.515 -29.180 1.00 90.69 258 VAL A O 1
ATOM 2032 N N . ARG A 1 259 ? 22.527 -9.138 -31.364 1.00 89.12 259 ARG A N 1
ATOM 2033 C CA . ARG A 1 259 ? 23.954 -8.976 -31.698 1.00 89.12 259 ARG A CA 1
ATOM 2034 C C . ARG A 1 259 ? 24.575 -7.780 -30.980 1.00 89.12 259 ARG A C 1
ATOM 2036 O O . ARG A 1 259 ? 25.696 -7.884 -30.485 1.00 89.12 259 ARG A O 1
ATOM 2043 N N . ALA A 1 260 ? 23.867 -6.651 -30.907 1.00 88.19 260 ALA A N 1
ATOM 2044 C CA . ALA A 1 260 ? 24.335 -5.481 -30.168 1.00 88.19 260 ALA A CA 1
ATOM 2045 C C . ALA A 1 260 ? 24.504 -5.794 -28.675 1.00 88.19 260 ALA A C 1
ATOM 2047 O O . ALA A 1 260 ? 25.521 -5.410 -28.100 1.00 88.19 260 ALA A O 1
ATOM 2048 N N . GLN A 1 261 ? 23.563 -6.534 -28.074 1.00 89.56 261 GLN A N 1
ATOM 2049 C CA . GLN A 1 261 ? 23.689 -6.981 -26.689 1.00 89.56 261 GLN A CA 1
ATOM 2050 C C . GLN A 1 261 ? 24.920 -7.865 -26.517 1.00 89.56 261 GLN A C 1
ATOM 2052 O O . GLN A 1 261 ? 25.746 -7.556 -25.670 1.00 89.56 261 GLN A O 1
ATOM 2057 N N . ARG A 1 262 ? 25.101 -8.892 -27.359 1.00 89.25 262 ARG A N 1
ATOM 2058 C CA . ARG A 1 262 ? 26.244 -9.817 -27.278 1.00 89.25 262 ARG A CA 1
ATOM 2059 C C . ARG A 1 262 ? 27.604 -9.130 -27.424 1.00 89.25 262 ARG A C 1
ATOM 2061 O O . ARG A 1 262 ? 28.574 -9.569 -26.814 1.00 89.25 262 ARG A O 1
ATOM 2068 N N . ARG A 1 263 ? 27.685 -8.079 -28.247 1.00 87.19 263 ARG A N 1
ATOM 2069 C CA . ARG A 1 263 ? 28.907 -7.274 -28.423 1.00 87.19 263 ARG A CA 1
ATOM 2070 C C . ARG A 1 263 ? 29.251 -6.453 -27.182 1.00 87.19 263 ARG A C 1
ATOM 2072 O O . ARG A 1 263 ? 30.427 -6.205 -26.951 1.00 87.19 263 ARG A O 1
ATOM 2079 N N . ALA A 1 264 ? 28.243 -6.011 -26.432 1.00 85.25 264 ALA A N 1
ATOM 2080 C CA . ALA A 1 264 ? 28.430 -5.195 -25.237 1.00 85.25 264 ALA A CA 1
ATOM 2081 C C . ALA A 1 264 ? 28.592 -6.043 -23.966 1.00 85.25 264 ALA A C 1
ATOM 2083 O O . ALA A 1 264 ? 29.475 -5.770 -23.164 1.00 85.25 264 ALA A O 1
ATOM 2084 N N . SER A 1 265 ? 27.754 -7.065 -23.779 1.00 90.12 265 SER A N 1
ATOM 2085 C CA . SER A 1 265 ? 27.693 -7.899 -22.576 1.00 90.12 265 SER A CA 1
ATOM 2086 C C . SER A 1 265 ? 27.189 -9.315 -22.905 1.00 90.12 265 SER A C 1
ATOM 2088 O O . SER A 1 265 ? 26.905 -9.662 -24.053 1.00 90.12 265 SER A O 1
ATOM 2090 N N . ALA A 1 266 ? 27.091 -10.179 -21.897 1.00 90.38 266 ALA A N 1
ATOM 2091 C CA . ALA A 1 266 ? 26.456 -11.482 -22.059 1.00 90.38 266 ALA A CA 1
ATOM 2092 C C . ALA A 1 266 ? 24.944 -11.332 -22.322 1.00 90.38 266 ALA A C 1
ATOM 2094 O O . ALA A 1 266 ? 24.308 -10.350 -21.932 1.00 90.38 266 ALA A O 1
ATOM 2095 N N . VAL A 1 267 ? 24.368 -12.326 -23.000 1.00 91.44 267 VAL A N 1
ATOM 2096 C CA . VAL A 1 267 ? 22.930 -12.382 -23.277 1.00 91.44 267 VAL A CA 1
ATOM 2097 C C . VAL A 1 267 ? 22.233 -13.123 -22.126 1.00 91.44 267 VAL A C 1
ATOM 2099 O O . VAL A 1 267 ? 22.588 -14.283 -21.882 1.00 91.44 267 VAL A O 1
ATOM 2102 N N . PRO A 1 268 ? 21.282 -12.491 -21.407 1.00 93.38 268 PRO A N 1
ATOM 2103 C CA . PRO A 1 268 ? 20.465 -13.178 -20.409 1.00 93.38 268 PRO A CA 1
ATOM 2104 C C . PRO A 1 268 ? 19.519 -14.173 -21.092 1.00 93.38 268 PRO A C 1
ATOM 2106 O O . PRO A 1 268 ? 19.064 -13.948 -22.213 1.00 93.38 268 PRO A O 1
ATOM 2109 N N . THR A 1 269 ? 19.229 -15.287 -20.425 1.00 94.88 269 THR A N 1
ATOM 2110 C CA . THR A 1 269 ? 18.322 -16.338 -20.920 1.00 94.88 269 THR A CA 1
ATOM 2111 C C . THR A 1 269 ? 17.504 -16.912 -19.761 1.00 94.88 269 THR A C 1
ATOM 2113 O O . THR A 1 269 ? 17.638 -16.473 -18.624 1.00 94.88 269 THR A O 1
ATOM 2116 N N . ASP A 1 270 ? 16.672 -17.919 -20.018 1.00 94.44 270 ASP A N 1
ATOM 2117 C CA . ASP A 1 270 ? 15.952 -18.666 -18.979 1.00 94.44 270 ASP A CA 1
ATOM 2118 C C . ASP A 1 270 ? 16.881 -19.483 -18.064 1.00 94.44 270 ASP A C 1
ATOM 2120 O O . ASP A 1 270 ? 16.495 -19.817 -16.949 1.00 94.44 270 ASP A O 1
ATOM 2124 N N . ALA A 1 271 ? 18.108 -19.770 -18.514 1.00 94.62 271 ALA A N 1
ATOM 2125 C CA . ALA A 1 271 ? 19.125 -20.513 -17.765 1.00 94.62 271 ALA A CA 1
ATOM 2126 C C . ALA A 1 271 ? 20.364 -19.667 -17.413 1.00 94.62 271 ALA A C 1
ATOM 2128 O O . ALA A 1 271 ? 21.367 -20.205 -16.950 1.00 94.62 271 ALA A O 1
ATOM 2129 N N . ARG A 1 272 ? 20.330 -18.347 -17.650 1.00 94.69 272 ARG A N 1
ATOM 2130 C CA . ARG A 1 272 ? 21.457 -17.450 -17.363 1.00 94.69 272 ARG A CA 1
ATOM 2131 C C . ARG A 1 272 ? 20.983 -16.072 -16.919 1.00 94.69 272 ARG A C 1
ATOM 2133 O O . ARG A 1 272 ? 20.371 -15.353 -17.708 1.00 94.69 272 ARG A O 1
ATOM 2140 N N . ILE A 1 273 ? 21.372 -15.678 -15.712 1.00 95.81 273 ILE A N 1
ATOM 2141 C CA . ILE A 1 273 ? 21.264 -14.311 -15.195 1.00 95.81 273 ILE A CA 1
ATOM 2142 C C . ILE A 1 273 ? 22.597 -13.601 -15.437 1.00 95.81 273 ILE A C 1
ATOM 2144 O O . ILE A 1 273 ? 23.667 -14.151 -15.168 1.00 95.81 273 ILE A O 1
ATOM 2148 N N . VAL A 1 274 ? 22.547 -12.370 -15.944 1.00 95.25 274 VAL A N 1
ATOM 2149 C CA . VAL A 1 274 ? 23.752 -11.572 -16.214 1.00 95.25 274 VAL A CA 1
ATOM 2150 C C . VAL A 1 274 ? 23.804 -10.397 -15.250 1.00 95.25 274 VAL A C 1
ATOM 2152 O O . VAL A 1 274 ? 22.930 -9.540 -15.283 1.00 95.25 274 VAL A O 1
ATOM 2155 N N . VAL A 1 275 ? 24.838 -10.342 -14.416 1.00 95.00 275 VAL A N 1
ATOM 2156 C CA . VAL A 1 275 ? 25.144 -9.187 -13.567 1.00 95.00 275 VAL A CA 1
ATOM 2157 C C . VAL A 1 275 ? 26.132 -8.306 -14.317 1.00 95.00 275 VAL A C 1
ATOM 2159 O O . VAL A 1 275 ? 27.319 -8.612 -14.414 1.00 95.00 275 VAL A O 1
ATOM 2162 N N . GLU A 1 276 ? 25.629 -7.228 -14.896 1.00 93.62 276 GLU A N 1
ATOM 2163 C CA . GLU A 1 276 ? 26.427 -6.221 -15.581 1.00 93.62 276 GLU A CA 1
ATOM 2164 C C . GLU A 1 276 ? 26.759 -5.085 -14.619 1.00 93.62 276 GLU A C 1
ATOM 2166 O O . GLU A 1 276 ? 25.871 -4.598 -13.922 1.00 93.62 276 GLU A O 1
ATOM 2171 N N . HIS A 1 277 ? 28.012 -4.633 -14.595 1.00 92.88 277 HIS A N 1
ATOM 2172 C CA . HIS A 1 277 ? 28.360 -3.404 -13.894 1.00 92.88 277 HIS A CA 1
ATOM 2173 C C . HIS A 1 277 ? 29.160 -2.437 -14.764 1.00 92.88 277 HIS A C 1
ATOM 2175 O O . HIS A 1 277 ? 30.021 -2.835 -15.550 1.00 92.88 277 HIS A O 1
ATOM 2181 N N . TYR A 1 278 ? 28.874 -1.147 -14.603 1.00 89.62 278 TYR A N 1
ATOM 2182 C CA . TYR A 1 278 ? 29.584 -0.050 -15.261 1.00 89.62 278 TYR A CA 1
ATOM 2183 C C . TYR A 1 278 ? 29.650 1.171 -14.344 1.00 89.62 278 TYR A C 1
ATOM 2185 O O . TYR A 1 278 ? 28.898 1.283 -13.373 1.00 89.62 278 TYR A O 1
ATOM 2193 N N . ARG A 1 279 ? 30.562 2.095 -14.654 1.00 86.81 279 ARG A N 1
ATOM 2194 C CA . ARG A 1 279 ? 30.671 3.382 -13.960 1.00 86.81 279 ARG A CA 1
ATOM 2195 C C . ARG A 1 279 ? 30.024 4.482 -14.789 1.00 86.81 279 ARG A C 1
ATOM 2197 O O . ARG A 1 279 ? 30.259 4.565 -15.994 1.00 86.81 279 ARG A O 1
ATOM 2204 N N . ASP A 1 280 ? 29.208 5.310 -14.150 1.00 78.81 280 ASP A N 1
ATOM 2205 C CA . ASP A 1 280 ? 28.604 6.473 -14.790 1.00 78.81 280 ASP A CA 1
ATOM 2206 C C . ASP A 1 280 ? 29.572 7.673 -14.837 1.00 78.81 280 ASP A C 1
ATOM 2208 O O . ASP A 1 280 ? 30.705 7.639 -14.348 1.00 78.81 280 ASP A O 1
ATOM 2212 N N . VAL A 1 281 ? 29.109 8.774 -15.430 1.00 73.75 281 VAL A N 1
ATOM 2213 C CA . VAL A 1 281 ? 29.871 10.032 -15.512 1.00 73.75 281 VAL A CA 1
ATOM 2214 C C . VAL A 1 281 ? 30.088 10.707 -14.150 1.00 73.75 281 VAL A C 1
ATOM 2216 O O . VAL A 1 281 ? 30.957 11.568 -14.037 1.00 73.75 281 VAL A O 1
ATOM 2219 N N . MET A 1 282 ? 29.323 10.325 -13.124 1.00 68.88 282 MET A N 1
ATOM 2220 C CA . MET A 1 282 ? 29.454 10.787 -11.738 1.00 68.88 282 MET A CA 1
ATOM 2221 C C . MET A 1 282 ? 30.334 9.848 -10.894 1.00 68.88 282 MET A C 1
ATOM 2223 O O . MET A 1 282 ? 30.427 10.023 -9.677 1.00 68.88 282 MET A O 1
ATOM 2227 N N . ASN A 1 283 ? 30.994 8.873 -11.531 1.00 78.12 283 ASN A N 1
ATOM 2228 C CA . ASN A 1 283 ? 31.802 7.832 -10.900 1.00 78.12 283 ASN A CA 1
ATOM 2229 C C . ASN A 1 283 ? 31.019 6.980 -9.878 1.00 78.12 283 ASN A C 1
ATOM 2231 O O . ASN A 1 283 ? 31.608 6.432 -8.950 1.00 78.12 283 ASN A O 1
ATOM 2235 N N . GLN A 1 284 ? 29.701 6.862 -10.049 1.00 81.94 284 GLN A N 1
ATOM 2236 C CA . GLN A 1 284 ? 28.859 5.885 -9.365 1.00 81.94 284 GLN A CA 1
ATOM 2237 C C . GLN A 1 284 ? 28.867 4.575 -10.149 1.00 81.94 284 GLN A C 1
ATOM 2239 O O . GLN A 1 284 ? 28.944 4.557 -11.378 1.00 81.94 284 GLN A O 1
ATOM 2244 N N . THR A 1 285 ? 28.791 3.462 -9.434 1.00 87.44 285 THR A N 1
ATOM 2245 C CA . THR A 1 285 ? 28.723 2.126 -10.020 1.00 87.44 285 THR A CA 1
ATOM 2246 C C . THR A 1 285 ? 27.270 1.695 -10.141 1.00 87.44 285 THR A C 1
ATOM 2248 O O . THR A 1 285 ? 26.566 1.569 -9.142 1.00 87.44 285 THR A O 1
ATOM 2251 N N . HIS A 1 286 ? 26.836 1.404 -11.360 1.00 88.88 286 HIS A N 1
ATOM 2252 C CA . HIS A 1 286 ? 25.555 0.764 -11.622 1.00 88.88 286 HIS A CA 1
ATOM 2253 C C . HIS A 1 286 ? 25.767 -0.742 -11.699 1.00 88.88 286 HIS A C 1
ATOM 2255 O O . HIS A 1 286 ? 26.606 -1.196 -12.474 1.00 88.88 286 HIS A O 1
ATOM 2261 N N . MET A 1 287 ? 25.013 -1.506 -10.912 1.00 91.94 287 MET A N 1
ATOM 2262 C CA . MET A 1 287 ? 24.927 -2.961 -10.997 1.00 91.94 287 MET A CA 1
ATOM 2263 C C . MET A 1 287 ? 23.538 -3.336 -11.514 1.00 91.94 287 MET A C 1
ATOM 2265 O O . MET A 1 287 ? 22.542 -3.143 -10.818 1.00 91.94 287 MET A O 1
ATOM 2269 N N . VAL A 1 288 ? 23.473 -3.884 -12.725 1.00 92.81 288 VAL A N 1
ATOM 2270 C CA . VAL A 1 288 ? 22.235 -4.306 -13.384 1.00 92.81 288 VAL A CA 1
ATOM 2271 C C . VAL A 1 288 ? 22.187 -5.830 -13.469 1.00 92.81 288 VAL A C 1
ATOM 2273 O O . VAL A 1 288 ? 23.037 -6.462 -14.091 1.00 92.81 288 VAL A O 1
ATOM 2276 N N . ILE A 1 289 ? 21.178 -6.429 -12.846 1.00 95.25 289 ILE A N 1
ATOM 2277 C CA . ILE A 1 289 ? 20.920 -7.869 -12.830 1.00 95.25 289 ILE A CA 1
ATOM 2278 C C . ILE A 1 289 ? 19.883 -8.180 -13.910 1.00 95.25 289 ILE A C 1
ATOM 2280 O O . ILE A 1 289 ? 18.678 -8.073 -13.677 1.00 95.25 289 ILE A O 1
ATOM 2284 N N . HIS A 1 290 ? 20.344 -8.562 -15.097 1.00 95.12 290 HIS A N 1
ATOM 2285 C CA . HIS A 1 290 ? 19.489 -8.864 -16.243 1.00 95.12 290 HIS A CA 1
ATOM 2286 C C . HIS A 1 290 ? 18.858 -10.250 -16.135 1.00 95.12 290 HIS A C 1
ATOM 2288 O O . HIS A 1 290 ? 19.558 -11.263 -16.035 1.00 95.12 290 HIS A O 1
ATOM 2294 N N . ASN A 1 291 ? 17.532 -10.288 -16.225 1.00 94.81 291 ASN A N 1
ATOM 2295 C CA . ASN A 1 291 ? 16.715 -11.498 -16.308 1.00 94.81 291 ASN A CA 1
ATOM 2296 C C . ASN A 1 291 ? 15.340 -11.145 -16.908 1.00 94.81 291 ASN A C 1
ATOM 2298 O O . ASN A 1 291 ? 14.979 -9.979 -16.936 1.00 94.81 291 ASN A O 1
ATOM 2302 N N . PHE A 1 292 ? 14.549 -12.119 -17.360 1.00 93.88 292 PHE A N 1
ATOM 2303 C CA . PHE A 1 292 ? 13.233 -11.841 -17.966 1.00 93.88 292 PHE A CA 1
ATOM 2304 C C . PHE A 1 292 ? 12.040 -12.173 -17.063 1.00 93.88 292 PHE A C 1
ATOM 2306 O O . PHE A 1 292 ? 10.914 -12.202 -17.550 1.00 93.88 292 PHE A O 1
ATOM 2313 N N . PHE A 1 293 ? 12.268 -12.433 -15.776 1.00 92.81 293 PHE A N 1
ATOM 2314 C CA . PHE A 1 293 ? 11.312 -13.072 -14.865 1.00 92.81 293 PHE A CA 1
ATOM 2315 C C . PHE A 1 293 ? 10.144 -12.193 -14.407 1.00 92.81 293 PHE A C 1
ATOM 2317 O O . PHE A 1 293 ? 9.275 -12.696 -13.701 1.00 92.81 293 PHE A O 1
ATOM 2324 N N . GLY A 1 294 ? 10.094 -10.929 -14.834 1.00 90.38 294 GLY A N 1
ATOM 2325 C CA . GLY A 1 294 ? 8.971 -10.038 -14.562 1.00 90.38 294 GLY A CA 1
ATOM 2326 C C . GLY A 1 294 ? 9.160 -9.132 -13.349 1.00 90.38 294 GLY A C 1
ATOM 2327 O O . GLY A 1 294 ? 9.971 -9.393 -12.456 1.00 90.38 294 GLY A O 1
ATOM 2328 N N . THR A 1 295 ? 8.413 -8.027 -13.336 1.00 87.50 295 THR A N 1
ATOM 2329 C CA . THR A 1 295 ? 8.569 -6.959 -12.339 1.00 87.50 295 THR A CA 1
ATOM 2330 C C . THR A 1 295 ? 8.230 -7.419 -10.923 1.00 87.50 295 THR A C 1
ATOM 2332 O O . THR A 1 295 ? 8.955 -7.056 -10.000 1.00 87.50 295 THR A O 1
ATOM 2335 N N . SER A 1 296 ? 7.203 -8.252 -10.720 1.00 88.00 296 SER A N 1
ATOM 2336 C CA . SER A 1 296 ? 6.822 -8.734 -9.380 1.00 88.00 296 SER A CA 1
ATOM 2337 C C . SER A 1 296 ? 7.946 -9.545 -8.721 1.00 88.00 296 SER A C 1
ATOM 2339 O O . SER A 1 296 ? 8.378 -9.220 -7.612 1.00 88.00 296 SER A O 1
ATOM 2341 N N . VAL A 1 297 ? 8.508 -10.516 -9.452 1.00 93.00 297 VAL A N 1
ATOM 2342 C CA . VAL A 1 297 ? 9.644 -11.346 -9.017 1.00 93.00 297 VAL A CA 1
ATOM 2343 C C . VAL A 1 297 ? 10.883 -10.491 -8.771 1.00 93.00 297 VAL A C 1
ATOM 2345 O O . VAL A 1 297 ? 11.528 -10.606 -7.726 1.00 93.00 297 VAL A O 1
ATOM 2348 N N . ASN A 1 298 ? 11.206 -9.589 -9.701 1.00 93.06 298 ASN A N 1
ATOM 2349 C CA . ASN A 1 298 ? 12.370 -8.713 -9.582 1.00 93.06 298 ASN A CA 1
ATOM 2350 C C . ASN A 1 298 ? 12.238 -7.724 -8.425 1.00 93.06 298 ASN A C 1
ATOM 2352 O O . ASN A 1 298 ? 13.215 -7.434 -7.736 1.00 93.06 298 ASN A O 1
ATOM 2356 N N . ARG A 1 299 ? 11.029 -7.234 -8.158 1.00 89.50 299 ARG A N 1
ATOM 2357 C CA . ARG A 1 299 ? 10.746 -6.355 -7.028 1.00 89.50 299 ARG A CA 1
ATOM 2358 C C . ARG A 1 299 ? 10.887 -7.091 -5.705 1.00 89.50 299 ARG A C 1
ATOM 2360 O O . ARG A 1 299 ? 11.484 -6.539 -4.782 1.00 89.50 299 ARG A O 1
ATOM 2367 N N . ALA A 1 300 ? 10.375 -8.314 -5.613 1.00 92.06 300 ALA A N 1
ATOM 2368 C CA . ALA A 1 300 ? 10.558 -9.155 -4.439 1.00 92.06 300 ALA A CA 1
ATOM 2369 C C . ALA A 1 300 ? 12.044 -9.424 -4.190 1.00 92.06 300 ALA A C 1
ATOM 2371 O O . ALA A 1 300 ? 12.546 -9.202 -3.088 1.00 92.06 300 ALA A O 1
ATOM 2372 N N . TRP A 1 301 ? 12.781 -9.798 -5.235 1.00 94.50 301 TRP A N 1
ATOM 2373 C CA . TRP A 1 301 ? 14.211 -10.032 -5.108 1.00 94.50 301 TRP A CA 1
ATOM 2374 C C . TRP A 1 301 ? 14.960 -8.766 -4.682 1.00 94.50 301 TRP A C 1
ATOM 2376 O O . TRP A 1 301 ? 15.766 -8.815 -3.755 1.00 94.50 301 TRP A O 1
ATOM 2386 N N . LEU A 1 302 ? 14.636 -7.613 -5.271 1.00 91.75 302 LEU A N 1
ATOM 2387 C CA . LEU A 1 302 ? 15.216 -6.328 -4.890 1.00 91.75 302 LEU A CA 1
ATOM 2388 C C . LEU A 1 302 ? 14.926 -5.970 -3.426 1.00 91.75 302 LEU A C 1
ATOM 2390 O O . LEU A 1 302 ? 15.832 -5.509 -2.742 1.00 91.75 302 LEU A O 1
ATOM 2394 N N . LEU A 1 303 ? 13.707 -6.190 -2.924 1.00 89.44 303 LEU A N 1
ATOM 2395 C CA . LEU A 1 303 ? 13.381 -5.938 -1.514 1.00 89.44 303 LEU A CA 1
ATOM 2396 C C . LEU A 1 303 ? 14.201 -6.832 -0.576 1.00 89.44 303 LEU A C 1
ATOM 2398 O O . LEU A 1 303 ? 14.741 -6.341 0.415 1.00 89.44 303 LEU A O 1
ATOM 2402 N N . ALA A 1 304 ? 14.340 -8.118 -0.908 1.00 92.38 304 ALA A N 1
ATOM 2403 C CA . ALA A 1 304 ? 15.173 -9.041 -0.142 1.00 92.38 304 ALA A CA 1
ATOM 2404 C C . ALA A 1 304 ? 16.654 -8.623 -0.168 1.00 92.38 304 ALA A C 1
ATOM 2406 O O . ALA A 1 304 ? 17.316 -8.622 0.870 1.00 92.38 304 ALA A O 1
ATOM 2407 N N . LEU A 1 305 ? 17.160 -8.201 -1.333 1.00 91.31 305 LEU A N 1
ATOM 2408 C CA . LEU A 1 305 ? 18.526 -7.702 -1.484 1.00 91.31 305 LEU A CA 1
ATOM 2409 C C . LEU A 1 305 ? 18.746 -6.420 -0.686 1.00 91.31 305 LEU A C 1
ATOM 2411 O O . LEU A 1 305 ? 19.699 -6.349 0.080 1.00 91.31 305 LEU A O 1
ATOM 2415 N N . GLN A 1 306 ? 17.863 -5.428 -0.812 1.00 88.12 306 GLN A N 1
ATOM 2416 C CA . GLN A 1 306 ? 17.940 -4.180 -0.050 1.00 88.12 306 GLN A CA 1
ATOM 2417 C C . GLN A 1 306 ? 17.955 -4.454 1.452 1.00 88.12 306 GLN A C 1
ATOM 2419 O O . GLN A 1 306 ? 18.793 -3.897 2.155 1.00 88.12 306 GLN A O 1
ATOM 2424 N N . ARG A 1 307 ? 17.101 -5.368 1.932 1.00 88.88 307 ARG A N 1
ATOM 2425 C CA . ARG A 1 307 ? 17.092 -5.760 3.341 1.00 88.88 307 ARG A CA 1
ATOM 2426 C C . ARG A 1 307 ? 18.416 -6.391 3.767 1.00 88.88 307 ARG A C 1
ATOM 2428 O O . ARG A 1 307 ? 18.952 -6.036 4.811 1.00 88.88 307 ARG A O 1
ATOM 2435 N N . GLN A 1 308 ? 18.971 -7.279 2.946 1.00 88.44 308 GLN A N 1
ATOM 2436 C CA . GLN A 1 308 ? 20.271 -7.894 3.210 1.00 88.44 308 GLN A CA 1
ATOM 2437 C C . GLN A 1 308 ? 21.410 -6.859 3.211 1.00 88.44 308 GLN A C 1
ATOM 2439 O O . GLN A 1 308 ? 22.314 -6.935 4.042 1.00 88.44 308 GLN A O 1
ATOM 2444 N N . PHE A 1 309 ? 21.357 -5.866 2.322 1.00 85.94 309 PHE A N 1
ATOM 2445 C CA . PHE A 1 309 ? 22.309 -4.757 2.292 1.00 85.94 309 PHE A CA 1
ATOM 2446 C C . PHE A 1 309 ? 22.198 -3.856 3.527 1.00 85.94 309 PHE A C 1
ATOM 2448 O O . PHE A 1 309 ? 23.228 -3.483 4.078 1.00 85.94 309 PHE A O 1
ATOM 2455 N N . GLU A 1 310 ? 20.990 -3.547 4.005 1.00 83.75 310 GLU A N 1
ATOM 2456 C CA . GLU A 1 310 ? 20.762 -2.753 5.226 1.00 83.75 310 GLU A CA 1
ATOM 2457 C C . GLU A 1 310 ? 21.327 -3.420 6.491 1.00 83.75 310 GLU A C 1
ATOM 2459 O O . GLU A 1 310 ? 21.709 -2.737 7.438 1.00 83.75 310 GLU A O 1
ATOM 2464 N N . LEU A 1 311 ? 21.414 -4.754 6.519 1.00 81.94 311 LEU A N 1
ATOM 2465 C CA . LEU A 1 311 ? 22.060 -5.479 7.619 1.00 81.94 311 LEU A CA 1
ATOM 2466 C C . LEU A 1 311 ? 23.591 -5.334 7.608 1.00 81.94 311 LEU A C 1
ATOM 2468 O O . LEU A 1 311 ? 24.235 -5.547 8.636 1.00 81.94 311 LEU A O 1
ATOM 2472 N N . LEU A 1 312 ? 24.178 -4.992 6.459 1.00 78.31 312 LEU A N 1
ATOM 2473 C CA . LEU A 1 312 ? 25.626 -4.906 6.252 1.00 78.31 312 LEU A CA 1
ATOM 2474 C C . LEU A 1 312 ? 26.130 -3.462 6.127 1.00 78.31 312 LEU A C 1
ATOM 2476 O O . LEU A 1 312 ? 27.300 -3.201 6.402 1.00 78.31 312 LEU A O 1
ATOM 2480 N N . MET A 1 313 ? 25.268 -2.527 5.720 1.00 71.56 313 MET A N 1
ATOM 2481 C CA . MET A 1 313 ? 25.603 -1.129 5.456 1.00 71.56 313 MET A CA 1
ATOM 2482 C C . MET A 1 313 ? 24.653 -0.164 6.182 1.00 71.56 313 MET A C 1
ATOM 2484 O O . MET A 1 313 ? 23.461 -0.433 6.283 1.00 71.56 313 MET A O 1
ATOM 2488 N N . PRO A 1 314 ? 25.144 1.004 6.642 1.00 67.69 314 PRO A N 1
ATOM 2489 C CA . PRO A 1 314 ? 24.360 1.939 7.453 1.00 67.69 314 PRO A CA 1
ATOM 2490 C C . PRO A 1 314 ? 23.384 2.817 6.650 1.00 67.69 314 PRO A C 1
ATOM 2492 O O . PRO A 1 314 ? 22.739 3.689 7.228 1.00 67.69 314 PRO A O 1
ATOM 2495 N N . TYR A 1 315 ? 23.295 2.645 5.329 1.00 65.50 315 TYR A N 1
ATOM 2496 C CA . TYR A 1 315 ? 22.455 3.463 4.456 1.00 65.50 315 TYR A CA 1
ATOM 2497 C C . TYR A 1 315 ? 21.631 2.602 3.503 1.00 65.50 315 TYR A C 1
ATOM 2499 O O . TYR A 1 315 ? 22.037 1.514 3.094 1.00 65.50 315 TYR A O 1
ATOM 2507 N N . ARG A 1 316 ? 20.461 3.127 3.136 1.00 67.25 316 ARG A N 1
ATOM 2508 C CA . ARG A 1 316 ? 19.541 2.481 2.205 1.00 67.25 316 ARG A CA 1
ATOM 2509 C C . ARG A 1 316 ? 20.026 2.679 0.774 1.00 67.25 316 ARG A C 1
ATOM 2511 O O . ARG A 1 316 ? 20.313 3.801 0.362 1.00 67.25 316 ARG A O 1
ATOM 2518 N N . LEU A 1 317 ? 20.096 1.590 0.018 1.00 74.00 317 LEU A N 1
ATOM 2519 C CA . LEU A 1 317 ? 20.514 1.627 -1.378 1.00 74.00 317 LEU A CA 1
ATOM 2520 C C . LEU A 1 317 ? 19.381 2.054 -2.300 1.00 74.00 317 LEU A C 1
ATOM 2522 O O . LEU A 1 317 ? 18.241 1.594 -2.163 1.00 74.00 317 LEU A O 1
ATOM 2526 N N . TYR A 1 318 ? 19.734 2.863 -3.298 1.00 81.31 318 TYR A N 1
ATOM 2527 C CA . TYR A 1 318 ? 18.882 3.021 -4.463 1.00 81.31 318 TYR A CA 1
ATOM 2528 C C . TYR A 1 318 ? 18.807 1.689 -5.203 1.00 81.31 318 TYR A C 1
ATOM 2530 O O . TYR A 1 318 ? 19.825 1.041 -5.461 1.00 81.31 318 TYR A O 1
ATOM 2538 N N . GLY A 1 319 ? 17.593 1.308 -5.570 1.00 82.19 319 GLY A N 1
ATOM 2539 C CA . GLY A 1 319 ? 17.394 0.247 -6.530 1.00 82.19 319 GLY A CA 1
ATOM 2540 C C . GLY A 1 319 ? 16.101 0.436 -7.293 1.00 82.19 319 GLY A C 1
ATOM 2541 O O . GLY A 1 319 ? 15.180 1.104 -6.814 1.00 82.19 319 GLY A O 1
ATOM 2542 N N . ASN A 1 320 ? 16.035 -0.176 -8.463 1.00 82.88 320 ASN A N 1
ATOM 2543 C CA . ASN A 1 320 ? 14.874 -0.180 -9.334 1.00 82.88 320 ASN A CA 1
ATOM 2544 C C . ASN A 1 320 ? 14.646 -1.594 -9.882 1.00 82.88 320 ASN A C 1
ATOM 2546 O O . ASN A 1 320 ? 15.606 -2.319 -10.123 1.00 82.88 320 ASN A O 1
ATOM 2550 N N . ALA A 1 321 ? 13.393 -2.005 -10.053 1.00 86.00 321 ALA A N 1
ATOM 2551 C CA . ALA A 1 321 ? 13.041 -3.325 -10.570 1.00 86.00 321 ALA A CA 1
ATOM 2552 C C . ALA A 1 321 ? 12.079 -3.168 -11.747 1.00 86.00 321 ALA A C 1
ATOM 2554 O O . ALA A 1 321 ? 11.075 -2.477 -11.624 1.00 86.00 321 ALA A O 1
ATOM 2555 N N . LYS A 1 322 ? 12.393 -3.829 -12.862 1.00 85.31 322 LYS A N 1
ATOM 2556 C CA . LYS A 1 322 ? 11.592 -3.861 -14.093 1.00 85.31 322 LYS A CA 1
ATOM 2557 C C . LYS A 1 322 ? 11.433 -5.300 -14.575 1.00 85.31 322 LYS A C 1
ATOM 2559 O O . LYS A 1 322 ? 12.088 -6.212 -14.071 1.00 85.31 322 LYS A O 1
ATOM 2564 N N . ASP A 1 323 ? 10.652 -5.508 -15.631 1.00 86.81 323 ASP A N 1
ATOM 2565 C CA . ASP A 1 323 ? 10.431 -6.844 -16.205 1.00 86.81 323 ASP A CA 1
ATOM 2566 C C . ASP A 1 323 ? 11.713 -7.530 -16.695 1.00 86.81 323 ASP A C 1
ATOM 2568 O O . ASP A 1 323 ? 11.783 -8.758 -16.764 1.00 86.81 323 ASP A O 1
ATOM 2572 N N . ASN A 1 324 ? 12.718 -6.727 -17.051 1.00 87.81 324 ASN A N 1
ATOM 2573 C CA . ASN A 1 324 ? 13.973 -7.178 -17.646 1.00 87.81 324 ASN A CA 1
ATOM 2574 C C . ASN A 1 324 ? 15.164 -7.164 -16.668 1.00 87.81 324 ASN A C 1
ATOM 2576 O O . ASN A 1 324 ? 16.298 -7.409 -17.087 1.00 87.81 324 ASN A O 1
ATOM 2580 N N . GLY A 1 325 ? 14.941 -6.855 -15.387 1.00 91.44 325 GLY A N 1
ATOM 2581 C CA . GLY A 1 325 ? 15.999 -6.932 -14.389 1.00 91.44 325 GLY A CA 1
ATOM 2582 C C . GLY A 1 325 ? 15.880 -5.956 -13.229 1.00 91.44 325 GLY A C 1
ATOM 2583 O O . GLY A 1 325 ? 14.867 -5.282 -13.040 1.00 91.44 325 GLY A O 1
ATOM 2584 N N . ILE A 1 326 ? 16.961 -5.890 -12.459 1.00 92.62 326 ILE A N 1
ATOM 2585 C CA . ILE A 1 326 ? 17.091 -5.059 -11.262 1.00 92.62 326 ILE A CA 1
ATOM 2586 C C . ILE A 1 326 ? 18.307 -4.154 -11.424 1.00 92.62 326 ILE A C 1
ATOM 2588 O O . ILE A 1 326 ? 19.382 -4.644 -11.745 1.00 92.62 326 ILE A O 1
ATOM 2592 N N . GLU A 1 327 ? 18.164 -2.864 -11.156 1.00 90.56 327 GLU A N 1
ATOM 2593 C CA . GLU A 1 327 ? 19.280 -1.929 -11.028 1.00 90.56 327 GLU A CA 1
ATOM 2594 C C . GLU A 1 327 ? 19.530 -1.623 -9.552 1.00 90.56 327 GLU A C 1
ATOM 2596 O O . GLU A 1 327 ? 18.593 -1.377 -8.794 1.00 90.56 327 GLU A O 1
ATOM 2601 N N . ILE A 1 328 ? 20.798 -1.612 -9.152 1.00 88.94 328 ILE A N 1
ATOM 2602 C CA . ILE A 1 328 ? 21.262 -1.133 -7.852 1.00 88.94 328 ILE A CA 1
ATOM 2603 C C . ILE A 1 328 ? 22.419 -0.172 -8.108 1.00 88.94 328 ILE A C 1
ATOM 2605 O O . ILE A 1 328 ? 23.352 -0.506 -8.839 1.00 88.94 328 ILE A O 1
ATOM 2609 N N . VAL A 1 329 ? 22.369 1.014 -7.500 1.00 85.12 329 VAL A N 1
ATOM 2610 C CA . VAL A 1 329 ? 23.437 2.012 -7.638 1.00 85.12 329 VAL A CA 1
ATOM 2611 C C . VAL A 1 329 ? 24.255 2.082 -6.360 1.00 85.12 329 VAL A C 1
ATOM 2613 O O . VAL A 1 329 ? 23.721 2.222 -5.259 1.00 85.12 329 VAL A O 1
ATOM 2616 N N . LEU A 1 330 ? 25.567 1.963 -6.529 1.00 82.62 330 LEU A N 1
ATOM 2617 C CA . LEU A 1 330 ? 26.562 1.830 -5.476 1.00 82.62 330 LEU A CA 1
ATOM 2618 C C . LEU A 1 330 ? 27.646 2.902 -5.652 1.00 82.62 330 LEU A C 1
ATOM 2620 O O . LEU A 1 330 ? 28.011 3.209 -6.788 1.00 82.62 330 LEU A O 1
ATOM 2624 N N . PRO A 1 331 ? 28.237 3.425 -4.562 1.00 79.12 331 PRO A N 1
ATOM 2625 C CA . PRO A 1 331 ? 29.369 4.345 -4.667 1.00 79.12 331 PRO A CA 1
ATOM 2626 C C . PRO A 1 331 ? 30.568 3.724 -5.391 1.00 79.12 331 PRO A C 1
ATOM 2628 O O . PRO A 1 331 ? 31.197 4.369 -6.224 1.00 79.12 331 PRO A O 1
ATOM 2631 N N . GLU A 1 332 ? 30.864 2.456 -5.101 1.00 80.31 332 GLU A N 1
ATOM 2632 C CA . GLU A 1 332 ? 31.959 1.715 -5.718 1.00 80.31 332 GLU A CA 1
ATOM 2633 C C . GLU A 1 332 ? 31.601 0.230 -5.883 1.00 80.31 332 GLU A C 1
ATOM 2635 O O . GLU A 1 332 ? 30.884 -0.361 -5.066 1.00 80.31 332 GLU A O 1
ATOM 2640 N N . TRP A 1 333 ? 32.103 -0.370 -6.964 1.00 80.38 333 TRP A N 1
ATOM 2641 C CA . TRP A 1 333 ? 32.049 -1.811 -7.181 1.00 80.38 333 TRP A CA 1
ATOM 2642 C C . TRP A 1 333 ? 32.956 -2.551 -6.195 1.00 80.38 333 TRP A C 1
ATOM 2644 O O . TRP A 1 333 ? 34.154 -2.284 -6.130 1.00 80.38 333 TRP A O 1
ATOM 2654 N N . ASP A 1 334 ? 32.404 -3.554 -5.519 1.00 80.06 334 ASP A N 1
ATOM 2655 C CA . ASP A 1 334 ? 33.155 -4.553 -4.767 1.00 80.06 334 ASP A CA 1
ATOM 2656 C C . ASP A 1 334 ? 32.661 -5.947 -5.177 1.00 80.06 334 ASP A C 1
ATOM 2658 O O . ASP A 1 334 ? 31.462 -6.229 -5.204 1.00 80.06 334 ASP A O 1
ATOM 2662 N N . ALA A 1 335 ? 33.589 -6.854 -5.482 1.00 78.75 335 ALA A N 1
ATOM 2663 C CA . ALA A 1 335 ? 33.264 -8.244 -5.786 1.00 78.75 335 ALA A CA 1
ATOM 2664 C C . ALA A 1 335 ? 32.555 -8.953 -4.613 1.00 78.75 335 ALA A C 1
ATOM 2666 O O . ALA A 1 335 ? 31.836 -9.932 -4.828 1.00 78.75 335 ALA A O 1
ATOM 2667 N N . SER A 1 336 ? 32.711 -8.457 -3.378 1.00 78.81 336 SER A N 1
ATOM 2668 C CA . SER A 1 336 ? 31.999 -8.950 -2.196 1.00 78.81 336 SER A CA 1
ATOM 2669 C C . SER A 1 336 ? 30.472 -8.816 -2.310 1.00 78.81 336 SER A C 1
ATOM 2671 O O . SER A 1 336 ? 29.750 -9.613 -1.707 1.00 78.81 336 SER A O 1
ATOM 2673 N N . TRP A 1 337 ? 29.958 -7.919 -3.161 1.00 80.00 337 TRP A N 1
ATOM 2674 C CA . TRP A 1 337 ? 28.524 -7.772 -3.437 1.00 80.00 337 TRP A CA 1
ATOM 2675 C C . TRP A 1 337 ? 27.908 -9.001 -4.111 1.00 80.00 337 TRP A C 1
ATOM 2677 O O . TRP A 1 337 ? 26.754 -9.337 -3.845 1.00 80.00 337 TRP A O 1
ATOM 2687 N N . MET A 1 338 ? 28.689 -9.773 -4.873 1.00 81.31 338 MET A N 1
ATOM 2688 C CA . MET A 1 338 ? 28.240 -11.077 -5.389 1.00 81.31 338 MET A CA 1
ATOM 2689 C C . MET A 1 338 ? 27.945 -12.072 -4.262 1.00 81.31 338 MET A C 1
ATOM 2691 O O . MET A 1 338 ? 27.095 -12.960 -4.387 1.00 81.31 338 MET A O 1
ATOM 2695 N N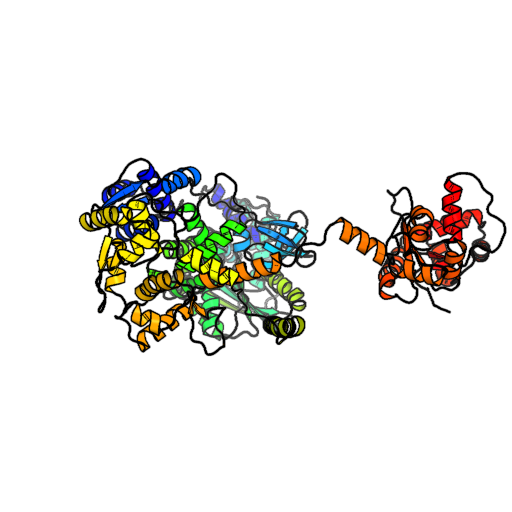 . ARG A 1 339 ? 28.619 -11.902 -3.121 1.00 80.44 339 ARG A N 1
ATOM 2696 C CA . ARG A 1 339 ? 28.354 -12.688 -1.920 1.00 80.44 339 ARG A CA 1
ATOM 2697 C C . ARG A 1 339 ? 27.006 -12.340 -1.294 1.00 80.44 339 ARG A C 1
ATOM 2699 O O . ARG A 1 339 ? 26.404 -13.202 -0.676 1.00 80.44 339 ARG A O 1
ATOM 2706 N N . ILE A 1 340 ? 26.513 -11.117 -1.477 1.00 79.31 340 ILE A N 1
ATOM 2707 C CA . ILE A 1 340 ? 25.186 -10.704 -1.000 1.00 79.31 340 ILE A CA 1
ATOM 2708 C C . ILE A 1 340 ? 24.090 -11.324 -1.865 1.00 79.31 340 ILE A C 1
ATOM 2710 O O . ILE A 1 340 ? 23.123 -11.853 -1.324 1.00 79.31 340 ILE A O 1
ATOM 2714 N N . LEU A 1 341 ? 24.273 -11.349 -3.191 1.00 83.62 341 LEU A N 1
ATOM 2715 C CA . LEU A 1 341 ? 23.340 -12.027 -4.099 1.00 83.62 341 LEU A CA 1
ATOM 2716 C C . LEU A 1 341 ? 23.169 -13.507 -3.738 1.00 83.62 341 LEU A C 1
ATOM 2718 O O . LEU A 1 341 ? 22.050 -13.998 -3.708 1.00 83.62 341 LEU A O 1
ATOM 2722 N N . SER A 1 342 ? 24.267 -14.186 -3.401 1.00 84.00 342 SER A N 1
ATOM 2723 C CA . SER A 1 342 ? 24.252 -15.593 -2.966 1.00 84.00 342 SER A CA 1
ATOM 2724 C C . SER A 1 342 ? 23.809 -15.807 -1.514 1.00 84.00 342 SER A C 1
ATOM 2726 O O . SER A 1 342 ? 23.498 -16.931 -1.134 1.00 84.00 342 SER A O 1
ATOM 2728 N N . GLN A 1 343 ? 23.769 -14.758 -0.686 1.00 87.81 343 GLN A N 1
ATOM 2729 C CA . GLN A 1 343 ? 23.223 -14.832 0.673 1.00 87.81 343 GLN A CA 1
ATOM 2730 C C . GLN A 1 343 ? 21.698 -14.768 0.697 1.00 87.81 343 GLN A C 1
ATOM 2732 O O . GLN A 1 343 ? 21.102 -15.213 1.676 1.00 87.81 343 GLN A O 1
ATOM 2737 N N . VAL A 1 344 ? 21.064 -14.220 -0.342 1.00 91.56 344 VAL A N 1
ATOM 2738 C CA . VAL A 1 344 ? 19.615 -14.329 -0.524 1.00 91.56 344 VAL A CA 1
ATOM 2739 C C . VAL A 1 344 ? 19.329 -15.706 -1.112 1.00 91.56 344 VAL A C 1
ATOM 2741 O O . VAL A 1 344 ? 19.595 -15.967 -2.279 1.00 91.56 344 VAL A O 1
ATOM 2744 N N . SER A 1 345 ? 18.818 -16.589 -0.265 1.00 92.50 345 SER A N 1
ATOM 2745 C CA . SER A 1 345 ? 18.644 -18.019 -0.522 1.00 92.50 345 SER A CA 1
ATOM 2746 C C . SER A 1 345 ? 17.202 -18.436 -0.278 1.00 92.50 345 SER A C 1
ATOM 2748 O O . SER A 1 345 ? 16.427 -17.730 0.375 1.00 92.50 345 SER A O 1
ATOM 2750 N N . THR A 1 346 ? 16.848 -19.631 -0.731 1.00 94.06 346 THR A N 1
ATOM 2751 C CA . THR A 1 346 ? 15.528 -20.231 -0.491 1.00 94.06 346 THR A CA 1
ATOM 2752 C C . THR A 1 346 ? 15.202 -20.364 1.001 1.00 94.06 346 THR A C 1
ATOM 2754 O O . THR A 1 346 ? 14.037 -20.287 1.387 1.00 94.06 346 THR A O 1
ATOM 2757 N N . ALA A 1 347 ? 16.227 -20.483 1.854 1.00 91.31 347 ALA A N 1
ATOM 2758 C CA . ALA A 1 347 ? 16.094 -20.661 3.297 1.00 91.31 347 ALA A CA 1
ATOM 2759 C C . ALA A 1 347 ? 15.779 -19.374 4.081 1.00 91.31 347 ALA A C 1
ATOM 2761 O O . ALA A 1 347 ? 15.231 -19.458 5.179 1.00 91.31 347 ALA A O 1
ATOM 2762 N N . ASN A 1 348 ? 16.139 -18.191 3.569 1.00 93.25 348 ASN A N 1
ATOM 2763 C CA . ASN A 1 348 ? 15.987 -16.921 4.298 1.00 93.25 348 ASN A CA 1
ATOM 2764 C C . ASN A 1 348 ? 15.154 -15.859 3.569 1.00 93.25 348 ASN A C 1
ATOM 2766 O O . ASN A 1 348 ? 14.768 -14.874 4.200 1.00 93.25 348 ASN A O 1
ATOM 2770 N N . VAL A 1 349 ? 14.852 -16.042 2.280 1.00 93.75 349 VAL A N 1
ATOM 2771 C CA . VAL A 1 349 ? 14.122 -15.054 1.473 1.00 93.75 349 VAL A CA 1
ATOM 2772 C C . VAL A 1 349 ? 12.746 -14.707 2.053 1.00 93.75 349 VAL A C 1
ATOM 2774 O O . VAL A 1 349 ? 12.359 -13.542 2.029 1.00 93.75 349 VAL A O 1
ATOM 2777 N N . GLU A 1 350 ? 12.036 -15.668 2.652 1.00 92.12 350 GLU A N 1
ATOM 2778 C CA . GLU A 1 350 ? 10.738 -15.423 3.300 1.00 92.12 350 GLU A CA 1
ATOM 2779 C C . GLU A 1 350 ? 10.861 -14.472 4.499 1.00 92.12 350 GLU A C 1
ATOM 2781 O O . GLU A 1 350 ? 10.087 -13.522 4.629 1.00 92.12 350 GLU A O 1
ATOM 2786 N N . THR A 1 351 ? 11.871 -14.687 5.346 1.00 91.31 351 THR A N 1
ATOM 2787 C CA . THR A 1 351 ? 12.154 -13.836 6.508 1.00 91.31 351 THR A CA 1
ATOM 2788 C C . THR A 1 351 ? 12.556 -12.433 6.065 1.00 91.31 351 THR A C 1
ATOM 2790 O O . THR A 1 351 ? 11.991 -11.452 6.547 1.00 91.31 351 THR A O 1
ATOM 2793 N N . LEU A 1 352 ? 13.475 -12.330 5.096 1.00 91.19 352 LEU A N 1
ATOM 2794 C CA . LEU A 1 352 ? 13.937 -11.046 4.558 1.00 91.19 352 LEU A CA 1
ATOM 2795 C C . LEU A 1 352 ? 12.779 -10.234 3.971 1.00 91.19 352 LEU A C 1
ATOM 2797 O O . LEU A 1 352 ? 12.650 -9.042 4.248 1.00 91.19 352 LEU A O 1
ATOM 2801 N N . LEU A 1 353 ? 11.911 -10.883 3.191 1.00 91.19 353 LEU A N 1
ATOM 2802 C CA . LEU A 1 353 ? 10.738 -10.240 2.613 1.00 91.19 353 LEU A CA 1
ATOM 2803 C C . LEU A 1 353 ? 9.705 -9.850 3.664 1.00 91.19 353 LEU A C 1
ATOM 2805 O O . LEU A 1 353 ? 9.158 -8.754 3.585 1.00 91.19 353 LEU A O 1
ATOM 2809 N N . SER A 1 354 ? 9.449 -10.701 4.656 1.00 88.25 354 SER A N 1
ATOM 2810 C CA . SER A 1 354 ? 8.498 -10.396 5.730 1.00 88.25 354 SER A CA 1
ATOM 2811 C C . SER A 1 354 ? 8.922 -9.150 6.516 1.00 88.25 354 SER A C 1
ATOM 2813 O O . SER A 1 354 ? 8.100 -8.271 6.788 1.00 88.25 354 SER A O 1
ATOM 2815 N N . GLU A 1 355 ? 10.216 -9.019 6.816 1.00 86.88 355 GLU A N 1
ATOM 2816 C CA . GLU A 1 355 ? 10.772 -7.816 7.443 1.00 86.88 355 GLU A CA 1
ATOM 2817 C C . GLU A 1 355 ? 10.671 -6.591 6.524 1.00 86.88 355 GLU A C 1
ATOM 2819 O O . GLU A 1 355 ? 10.211 -5.532 6.955 1.00 86.88 355 GLU A O 1
ATOM 2824 N N . ALA A 1 356 ? 11.043 -6.736 5.248 1.00 84.81 356 ALA A N 1
ATOM 2825 C CA . ALA A 1 356 ? 11.013 -5.643 4.278 1.00 84.81 356 ALA A CA 1
ATOM 2826 C C . ALA A 1 356 ? 9.587 -5.122 4.014 1.00 84.81 356 ALA A C 1
ATOM 2828 O O . ALA A 1 356 ? 9.367 -3.914 3.913 1.00 84.81 356 ALA A O 1
ATOM 2829 N N . VAL A 1 357 ? 8.603 -6.022 3.926 1.00 84.25 357 VAL A N 1
ATOM 2830 C CA . VAL A 1 357 ? 7.193 -5.686 3.677 1.00 84.25 357 VAL A CA 1
ATOM 2831 C C . VAL A 1 357 ? 6.563 -4.979 4.874 1.00 84.25 357 VAL A C 1
ATOM 2833 O O . VAL A 1 357 ? 5.754 -4.076 4.675 1.00 84.25 357 VAL A O 1
ATOM 2836 N N . THR A 1 358 ? 6.966 -5.317 6.102 1.00 78.69 358 THR A N 1
ATOM 2837 C CA . THR A 1 358 ? 6.425 -4.687 7.320 1.00 78.69 358 THR A CA 1
ATOM 2838 C C . THR A 1 358 ? 6.664 -3.171 7.344 1.00 78.69 358 THR A C 1
ATOM 2840 O O . THR A 1 358 ? 5.802 -2.419 7.792 1.00 78.69 358 THR A O 1
ATOM 2843 N N . GLY A 1 359 ? 7.803 -2.709 6.814 1.00 69.19 359 GLY A N 1
ATOM 2844 C CA . GLY A 1 359 ? 8.129 -1.283 6.665 1.00 69.19 359 GLY A CA 1
ATOM 2845 C C . GLY A 1 359 ? 7.695 -0.656 5.332 1.00 69.19 359 GLY A C 1
ATOM 2846 O O . GLY A 1 359 ? 8.027 0.498 5.064 1.00 69.19 359 GLY A O 1
ATOM 2847 N N . SER A 1 360 ? 6.998 -1.404 4.471 1.00 71.81 360 SER A N 1
ATOM 2848 C CA . SER A 1 360 ? 6.650 -0.993 3.109 1.00 71.81 360 SER A CA 1
ATOM 2849 C C . SER A 1 360 ? 5.193 -0.521 2.996 1.00 71.81 360 SER A C 1
ATOM 2851 O O . SER A 1 360 ? 4.303 -1.103 3.623 1.00 71.81 360 SER A O 1
ATOM 2853 N N . PRO A 1 361 ? 4.891 0.454 2.114 1.00 71.75 361 PRO A N 1
ATOM 2854 C CA . PRO A 1 361 ? 3.515 0.816 1.763 1.00 71.75 361 PRO A CA 1
ATOM 2855 C C . PRO A 1 361 ? 2.661 -0.360 1.254 1.00 71.75 361 PRO A C 1
ATOM 2857 O O . PRO A 1 361 ? 1.437 -0.312 1.372 1.00 71.75 361 PRO A O 1
ATOM 2860 N N . LEU A 1 362 ? 3.288 -1.425 0.731 1.00 77.69 362 LEU A N 1
ATOM 2861 C CA . LEU A 1 362 ? 2.599 -2.626 0.234 1.00 77.69 362 LEU A CA 1
ATOM 2862 C C . LEU A 1 362 ? 1.704 -3.270 1.300 1.00 77.69 362 LEU A C 1
ATOM 2864 O O . LEU A 1 362 ? 0.563 -3.629 1.009 1.00 77.69 362 LEU A O 1
ATOM 2868 N N . LEU A 1 363 ? 2.181 -3.359 2.547 1.00 83.62 363 LEU A N 1
ATOM 2869 C CA . LEU A 1 363 ? 1.393 -3.935 3.634 1.00 83.62 363 LEU A CA 1
ATOM 2870 C C . LEU A 1 363 ? 0.147 -3.095 3.929 1.00 83.62 363 LEU A C 1
ATOM 2872 O O . LEU A 1 363 ? -0.933 -3.643 4.131 1.00 83.62 363 LEU A O 1
ATOM 2876 N N . ALA A 1 364 ? 0.272 -1.767 3.925 1.00 81.19 364 ALA A N 1
ATOM 2877 C CA . ALA A 1 364 ? -0.854 -0.873 4.185 1.00 81.19 364 ALA A CA 1
ATOM 2878 C C . ALA A 1 364 ? -1.947 -0.995 3.111 1.00 81.19 364 ALA A C 1
ATOM 2880 O O . ALA A 1 364 ? -3.139 -0.963 3.432 1.00 81.19 364 ALA A O 1
ATOM 2881 N N . VAL A 1 365 ? -1.552 -1.179 1.849 1.00 79.38 365 VAL A N 1
ATOM 2882 C CA . VAL A 1 365 ? -2.485 -1.412 0.740 1.00 79.38 365 VAL A CA 1
ATOM 2883 C C . VAL A 1 365 ? -3.161 -2.773 0.866 1.00 79.38 365 VAL A C 1
ATOM 2885 O O . VAL A 1 365 ? -4.394 -2.828 0.840 1.00 79.38 365 VAL A O 1
ATOM 2888 N N . ALA A 1 366 ? -2.382 -3.849 1.022 1.00 85.19 366 ALA A N 1
ATOM 2889 C CA . ALA A 1 366 ? -2.915 -5.200 1.183 1.00 85.19 366 ALA A CA 1
ATOM 2890 C C . ALA A 1 366 ? -3.892 -5.244 2.365 1.00 85.19 366 ALA A C 1
ATOM 2892 O O . ALA A 1 366 ? -5.042 -5.657 2.231 1.00 85.19 366 ALA A O 1
ATOM 2893 N N . PHE A 1 367 ? -3.498 -4.660 3.498 1.00 89.06 367 PHE A N 1
ATOM 2894 C CA . PHE A 1 367 ? -4.347 -4.572 4.677 1.00 89.06 367 PHE A CA 1
ATOM 2895 C C . PHE A 1 367 ? -5.646 -3.813 4.418 1.00 89.06 367 PHE A C 1
ATOM 2897 O O . PHE A 1 367 ? -6.703 -4.247 4.871 1.00 89.06 367 PHE A O 1
ATOM 2904 N N . ARG A 1 368 ? -5.609 -2.706 3.668 1.00 86.56 368 ARG A N 1
ATOM 2905 C CA . ARG A 1 368 ? -6.829 -1.976 3.311 1.00 86.56 368 ARG A CA 1
ATOM 2906 C C . ARG A 1 368 ? -7.763 -2.826 2.462 1.00 86.56 368 ARG A C 1
ATOM 2908 O O . ARG A 1 368 ? -8.963 -2.826 2.727 1.00 86.56 368 ARG A O 1
ATOM 2915 N N . LYS A 1 369 ? -7.238 -3.543 1.465 1.00 85.81 369 LYS A N 1
ATOM 2916 C CA . LYS A 1 369 ? -8.031 -4.451 0.623 1.00 85.81 369 LYS A CA 1
ATOM 2917 C C . LYS A 1 369 ? -8.702 -5.524 1.481 1.00 85.81 369 LYS A C 1
ATOM 2919 O O . LYS A 1 369 ? -9.929 -5.631 1.456 1.00 85.81 369 LYS A O 1
ATOM 2924 N N . ILE A 1 370 ? -7.926 -6.206 2.322 1.00 90.88 370 ILE A N 1
ATOM 2925 C CA . ILE A 1 370 ? -8.427 -7.200 3.276 1.00 90.88 370 ILE A CA 1
ATOM 2926 C C . ILE A 1 370 ? -9.489 -6.598 4.200 1.00 90.88 370 ILE A C 1
ATOM 2928 O O . ILE A 1 370 ? -10.569 -7.167 4.349 1.00 90.88 370 ILE A O 1
ATOM 2932 N N . ALA A 1 371 ? -9.240 -5.430 4.794 1.00 90.06 371 ALA A N 1
ATOM 2933 C CA . ALA A 1 371 ? -10.161 -4.772 5.719 1.00 90.06 371 ALA A CA 1
ATOM 2934 C C . ALA A 1 371 ? -11.458 -4.286 5.039 1.00 90.06 371 ALA A C 1
ATOM 2936 O O . ALA A 1 371 ? -12.528 -4.297 5.653 1.00 90.06 371 ALA A O 1
ATOM 2937 N N . GLU A 1 372 ? -11.396 -3.873 3.771 1.00 87.44 372 GLU A N 1
ATOM 2938 C CA . GLU A 1 372 ? -12.570 -3.476 2.991 1.00 87.44 372 GLU A CA 1
ATOM 2939 C C . GLU A 1 372 ? -13.429 -4.665 2.561 1.00 87.44 372 GLU A C 1
ATOM 2941 O O . GLU A 1 372 ? -14.657 -4.548 2.558 1.00 87.44 372 GLU A O 1
ATOM 2946 N N . THR A 1 373 ? -12.819 -5.773 2.137 1.00 89.69 373 THR A N 1
ATOM 2947 C CA . THR A 1 373 ? -13.548 -6.981 1.716 1.00 89.69 373 THR A CA 1
ATOM 2948 C C . THR A 1 373 ? -14.148 -7.701 2.919 1.00 89.69 373 THR A C 1
ATOM 2950 O O . THR A 1 373 ? -15.326 -8.042 2.895 1.00 89.69 373 THR A O 1
ATOM 2953 N N . SER A 1 374 ? -13.402 -7.804 4.022 1.00 91.62 374 SER A N 1
ATOM 2954 C CA . SER A 1 374 ? -13.852 -8.422 5.281 1.00 91.62 374 SER A CA 1
ATOM 2955 C C . SER A 1 374 ? -14.897 -7.629 6.069 1.00 91.62 374 SER A C 1
ATOM 2957 O O . SER A 1 374 ? -15.319 -8.069 7.138 1.00 91.62 374 SER A O 1
ATOM 2959 N N . LEU A 1 375 ? -15.329 -6.470 5.558 1.00 90.00 375 LEU A N 1
ATOM 2960 C CA . LEU A 1 375 ? -16.286 -5.558 6.194 1.00 90.00 375 LEU A CA 1
ATOM 2961 C C . LEU A 1 375 ? -15.775 -4.886 7.482 1.00 90.00 375 LEU A C 1
ATOM 2963 O O . LEU A 1 375 ? -16.550 -4.202 8.158 1.00 90.00 375 LEU A O 1
ATOM 2967 N N . LEU A 1 376 ? -14.479 -5.010 7.801 1.00 88.12 376 LEU A N 1
ATOM 2968 C CA . LEU A 1 376 ? -13.862 -4.319 8.939 1.00 88.12 376 LEU A CA 1
ATOM 2969 C C . LEU A 1 376 ? -13.855 -2.793 8.753 1.00 88.12 376 LEU A C 1
ATOM 2971 O O . LEU A 1 376 ? -13.947 -2.018 9.707 1.00 88.12 376 LEU A O 1
ATOM 2975 N N . LEU A 1 377 ? -13.800 -2.341 7.502 1.00 82.81 377 LEU A N 1
ATOM 2976 C CA . LEU A 1 377 ? -14.044 -0.954 7.131 1.00 82.81 377 LEU A CA 1
ATOM 2977 C C . LEU A 1 377 ? -15.459 -0.831 6.562 1.00 82.81 377 LEU A C 1
ATOM 2979 O O . LEU A 1 377 ? -15.766 -1.326 5.479 1.00 82.81 377 LEU A O 1
ATOM 2983 N N . ALA A 1 378 ? -16.339 -0.149 7.301 1.00 66.56 378 ALA A N 1
ATOM 2984 C CA . ALA A 1 378 ? -17.735 0.013 6.907 1.00 66.56 378 ALA A CA 1
ATOM 2985 C C . ALA A 1 378 ? -17.859 0.712 5.540 1.00 66.56 378 ALA A C 1
ATOM 2987 O O . ALA A 1 378 ? -17.481 1.880 5.395 1.00 66.56 378 ALA A O 1
ATOM 2988 N N . ARG A 1 379 ? -18.448 0.022 4.554 1.00 64.62 379 ARG A N 1
ATOM 2989 C CA . ARG A 1 379 ? -18.805 0.614 3.256 1.00 64.62 379 ARG A CA 1
ATOM 2990 C C . ARG A 1 379 ? -20.083 1.456 3.397 1.00 64.62 379 ARG A C 1
ATOM 2992 O O . ARG A 1 379 ? -21.064 1.031 4.014 1.00 64.62 379 ARG A O 1
ATOM 2999 N N . SER A 1 380 ? -20.083 2.669 2.845 1.00 60.50 380 SER A N 1
ATOM 3000 C CA . SER A 1 380 ? -21.279 3.516 2.728 1.00 60.50 380 SER A CA 1
ATOM 3001 C C . SER A 1 380 ? -21.874 3.435 1.322 1.00 60.50 380 SER A C 1
ATOM 3003 O O . SER A 1 380 ? -21.149 3.234 0.354 1.00 60.50 380 SER A O 1
ATOM 3005 N N . PHE A 1 381 ? -23.194 3.632 1.200 1.00 58.00 381 PHE A N 1
ATOM 3006 C CA . PHE A 1 381 ? -23.859 3.771 -0.107 1.00 58.00 381 PHE A CA 1
ATOM 3007 C C . PHE A 1 381 ? -23.376 5.010 -0.873 1.00 58.00 381 PHE A C 1
ATOM 3009 O O . PHE A 1 381 ? -23.367 5.034 -2.098 1.00 58.00 381 PHE A O 1
ATOM 3016 N N . THR A 1 382 ? -22.957 6.046 -0.147 1.00 54.78 382 THR A N 1
ATOM 3017 C CA . THR A 1 382 ? -22.263 7.201 -0.707 1.00 54.78 382 THR A CA 1
ATOM 3018 C C . THR A 1 382 ? -20.788 6.868 -0.898 1.00 54.78 382 THR A C 1
ATOM 3020 O O . THR A 1 382 ? -20.163 6.288 -0.010 1.00 54.78 382 THR A O 1
ATOM 3023 N N . ARG A 1 383 ? -20.212 7.239 -2.047 1.00 60.62 383 ARG A N 1
ATOM 3024 C CA . ARG A 1 383 ? -18.782 7.049 -2.324 1.00 60.62 383 ARG A CA 1
ATOM 3025 C C . ARG A 1 383 ? -17.968 7.796 -1.264 1.00 60.62 383 ARG A C 1
ATOM 3027 O O . ARG A 1 383 ? -17.941 9.023 -1.255 1.00 60.62 383 ARG A O 1
ATOM 3034 N N . THR A 1 384 ? -17.339 7.064 -0.345 1.00 63.09 384 THR A N 1
ATOM 3035 C CA . THR A 1 384 ? -16.404 7.665 0.611 1.00 63.09 384 THR A CA 1
ATOM 3036 C C . THR A 1 384 ? -15.156 8.098 -0.160 1.00 63.09 384 THR A C 1
ATOM 3038 O O . THR A 1 384 ? -14.613 7.272 -0.901 1.00 63.09 384 THR A O 1
ATOM 3041 N N . PRO A 1 385 ? -14.679 9.346 -0.008 1.00 68.38 385 PRO A N 1
ATOM 3042 C CA . PRO A 1 385 ? -13.413 9.763 -0.596 1.00 68.38 385 PRO A CA 1
ATOM 3043 C C . PRO A 1 385 ? -12.278 8.821 -0.184 1.00 68.38 385 PRO A C 1
ATOM 3045 O O . PRO A 1 385 ? -12.176 8.426 0.979 1.00 68.38 385 PRO A O 1
ATOM 3048 N N . MET A 1 386 ? -11.409 8.471 -1.128 1.00 70.50 386 MET A N 1
ATOM 3049 C CA . MET A 1 386 ? -10.390 7.434 -0.925 1.00 70.50 386 MET A CA 1
ATOM 3050 C C . MET A 1 386 ? -9.374 7.788 0.160 1.00 70.50 386 MET A C 1
ATOM 3052 O O . MET A 1 386 ? -9.006 6.928 0.957 1.00 70.50 386 MET A O 1
ATOM 3056 N N . TRP A 1 387 ? -9.012 9.065 0.288 1.00 70.56 387 TRP A N 1
ATOM 3057 C CA . TRP A 1 387 ? -8.139 9.539 1.364 1.00 70.56 387 TRP A CA 1
ATOM 3058 C C . TRP A 1 387 ? -8.718 9.266 2.766 1.00 70.56 387 TRP A C 1
ATOM 3060 O O . TRP A 1 387 ? -7.975 8.916 3.680 1.00 70.56 387 TRP A O 1
ATOM 3070 N N . GLN A 1 388 ? -10.046 9.345 2.949 1.00 72.88 388 GLN A N 1
ATOM 3071 C CA . GLN A 1 388 ? -10.678 9.020 4.237 1.00 72.88 388 GLN A CA 1
ATOM 3072 C C . GLN A 1 388 ? -10.600 7.527 4.538 1.00 72.88 388 GLN A C 1
ATOM 3074 O O . GLN A 1 388 ? -10.418 7.141 5.692 1.00 72.88 388 GLN A O 1
ATOM 3079 N N . LYS A 1 389 ? -10.745 6.680 3.514 1.00 75.50 389 LYS A N 1
ATOM 3080 C CA . LYS A 1 389 ? -10.596 5.233 3.676 1.00 75.50 389 LYS A CA 1
ATOM 3081 C C . LYS A 1 389 ? -9.166 4.852 4.031 1.00 75.50 389 LYS A C 1
ATOM 3083 O O . LYS A 1 389 ? -8.979 4.032 4.923 1.00 75.50 389 LYS A O 1
ATOM 3088 N N . ARG A 1 390 ? -8.178 5.492 3.395 1.00 75.19 390 ARG A N 1
ATOM 3089 C CA . ARG A 1 390 ? -6.752 5.333 3.718 1.00 75.19 390 ARG A CA 1
ATOM 3090 C C . ARG A 1 390 ? -6.480 5.647 5.177 1.00 75.19 390 ARG A C 1
ATOM 3092 O O . ARG A 1 390 ? -6.007 4.772 5.887 1.00 75.19 390 ARG A O 1
ATOM 3099 N N . LEU A 1 391 ? -6.900 6.825 5.638 1.00 75.19 391 LEU A N 1
ATOM 3100 C CA . LEU A 1 391 ? -6.696 7.242 7.024 1.00 75.19 391 LEU A CA 1
ATOM 3101 C C . LEU A 1 391 ? -7.326 6.259 8.025 1.00 75.19 391 LEU A C 1
ATOM 3103 O O . LEU A 1 391 ? -6.710 5.909 9.026 1.00 75.19 391 LEU A O 1
ATOM 3107 N N . ARG A 1 392 ? -8.544 5.776 7.745 1.00 80.56 392 ARG A N 1
ATOM 3108 C CA . ARG A 1 392 ? -9.219 4.784 8.602 1.00 80.56 392 ARG A CA 1
ATOM 3109 C C . ARG A 1 392 ? -8.524 3.426 8.592 1.00 80.56 392 ARG A C 1
ATOM 3111 O O . ARG A 1 392 ? -8.430 2.792 9.636 1.00 80.56 392 ARG A O 1
ATOM 3118 N N . SER A 1 393 ? -8.069 2.975 7.426 1.00 83.88 393 SER A N 1
ATOM 3119 C CA . SER A 1 393 ? -7.341 1.715 7.283 1.00 83.88 393 SER A CA 1
ATOM 3120 C C . SER A 1 393 ? -5.987 1.758 7.978 1.00 83.88 393 SER A C 1
ATOM 3122 O O . SER A 1 393 ? -5.603 0.791 8.620 1.00 83.88 393 SER A O 1
ATOM 3124 N N . GLU A 1 394 ? -5.279 2.879 7.873 1.00 81.25 394 GLU A N 1
ATOM 3125 C CA . GLU A 1 394 ? -4.001 3.112 8.539 1.00 81.25 394 GLU A CA 1
ATOM 3126 C C . GLU A 1 394 ? -4.177 3.166 10.059 1.00 81.25 394 GLU A C 1
ATOM 3128 O O . GLU A 1 394 ? -3.437 2.516 10.793 1.00 81.25 394 GLU A O 1
ATOM 3133 N N . GLU A 1 395 ? -5.214 3.858 10.546 1.00 81.88 395 GLU A N 1
ATOM 3134 C CA . GLU A 1 395 ? -5.549 3.854 11.970 1.00 81.88 395 GLU A CA 1
ATOM 3135 C C . GLU A 1 395 ? -5.863 2.436 12.471 1.00 81.88 395 GLU A C 1
ATOM 3137 O O . GLU A 1 395 ? -5.404 2.053 13.550 1.00 81.88 395 GLU A O 1
ATOM 3142 N N . LEU A 1 396 ? -6.613 1.650 11.690 1.00 85.62 396 LEU A N 1
ATOM 3143 C CA . LEU A 1 396 ? -6.924 0.258 12.010 1.00 85.62 396 LEU A CA 1
ATOM 3144 C C . LEU A 1 396 ? -5.664 -0.619 12.010 1.00 85.62 396 LEU A C 1
ATOM 3146 O O . LEU A 1 396 ? -5.465 -1.375 12.957 1.00 85.62 396 LEU A O 1
ATOM 3150 N N . LEU A 1 397 ? -4.802 -0.487 10.998 1.00 86.44 397 LEU A N 1
ATOM 3151 C CA . LEU A 1 397 ? -3.532 -1.208 10.908 1.00 86.44 397 LEU A CA 1
ATOM 3152 C C . LEU A 1 397 ? -2.651 -0.895 12.117 1.00 86.44 397 LEU A C 1
ATOM 3154 O O . LEU A 1 397 ? -2.208 -1.811 12.802 1.00 86.44 397 LEU A O 1
ATOM 3158 N N . ARG A 1 398 ? -2.475 0.390 12.449 1.00 82.19 398 ARG A N 1
ATOM 3159 C CA . ARG A 1 398 ? -1.676 0.824 13.602 1.00 82.19 398 ARG A CA 1
ATOM 3160 C C . ARG A 1 398 ? -2.187 0.234 14.916 1.00 82.19 398 ARG A C 1
ATOM 3162 O O . ARG A 1 398 ? -1.387 -0.189 15.741 1.00 82.19 398 ARG A O 1
ATOM 3169 N N . LYS A 1 399 ? -3.510 0.162 15.105 1.00 80.69 399 LYS A N 1
ATOM 3170 C CA . LYS A 1 399 ? -4.117 -0.469 16.293 1.00 80.69 399 LYS A CA 1
ATOM 3171 C C . LYS A 1 399 ? -4.001 -1.996 16.287 1.00 80.69 399 LYS A C 1
ATOM 3173 O O . LYS A 1 399 ? -3.997 -2.593 17.359 1.00 80.69 399 LYS A O 1
ATOM 3178 N N . ALA A 1 400 ? -3.901 -2.617 15.113 1.00 83.81 400 ALA A N 1
ATOM 3179 C CA . ALA A 1 400 ? -3.742 -4.060 14.959 1.00 83.81 400 ALA A CA 1
ATOM 3180 C C . ALA A 1 400 ? -2.287 -4.538 15.131 1.00 83.81 400 ALA A C 1
ATOM 3182 O O . ALA A 1 400 ? -2.086 -5.657 15.599 1.00 83.81 400 ALA A O 1
ATOM 3183 N N . LEU A 1 401 ? -1.283 -3.709 14.807 1.00 80.12 401 LEU A N 1
ATOM 3184 C CA . LEU A 1 401 ? 0.146 -4.063 14.882 1.00 80.12 401 LEU A CA 1
ATOM 3185 C C . LEU A 1 401 ? 0.592 -4.639 16.247 1.00 80.12 401 LEU A C 1
ATOM 3187 O O . LEU A 1 401 ? 1.281 -5.662 16.236 1.00 80.12 401 LEU A O 1
ATOM 3191 N N . PRO A 1 402 ? 0.186 -4.094 17.417 1.00 74.25 402 PRO A N 1
ATOM 3192 C CA . PRO A 1 402 ? 0.530 -4.679 18.720 1.00 74.25 402 PRO A CA 1
ATOM 3193 C C . PRO A 1 402 ? 0.033 -6.119 18.913 1.00 74.25 402 PRO A C 1
ATOM 3195 O O . PRO A 1 402 ? 0.616 -6.874 19.685 1.00 74.25 402 PRO A O 1
ATOM 3198 N N . TYR A 1 403 ? -1.017 -6.511 18.188 1.00 77.88 403 TYR A N 1
ATOM 3199 C CA . TYR A 1 403 ? -1.643 -7.833 18.243 1.00 77.88 403 TYR A CA 1
ATOM 3200 C C . TYR A 1 403 ? -1.259 -8.709 17.048 1.00 77.88 403 TYR A C 1
ATOM 3202 O O . TYR A 1 403 ? -1.950 -9.685 16.763 1.00 77.88 403 TYR A O 1
ATOM 3210 N N . GLY A 1 404 ? -0.185 -8.376 16.325 1.00 72.19 404 GLY A N 1
ATOM 3211 C CA . GLY A 1 404 ? 0.114 -8.968 15.019 1.00 72.19 404 GLY A CA 1
ATOM 3212 C C . GLY A 1 404 ? 0.195 -10.499 14.991 1.00 72.19 404 GLY A C 1
ATOM 3213 O O . GLY A 1 404 ? -0.238 -11.106 14.019 1.00 72.19 404 GLY A O 1
ATOM 3214 N N . ALA A 1 405 ? 0.655 -11.135 16.075 1.00 72.88 405 ALA A N 1
ATOM 3215 C CA . ALA A 1 405 ? 0.710 -12.597 16.183 1.00 72.88 405 ALA A CA 1
ATOM 3216 C C . ALA A 1 405 ? -0.672 -13.266 16.336 1.00 72.88 405 ALA A C 1
ATOM 3218 O O . ALA A 1 405 ? -0.815 -14.458 16.082 1.00 72.88 405 ALA A O 1
ATOM 3219 N N . GLN A 1 406 ? -1.675 -12.517 16.794 1.00 79.69 406 GLN A N 1
ATOM 3220 C CA . GLN A 1 406 ? -3.004 -13.024 17.146 1.00 79.69 406 GLN A CA 1
ATOM 3221 C C . GLN A 1 406 ? -4.082 -12.521 16.182 1.00 79.69 406 GLN A C 1
ATOM 3223 O O . GLN A 1 406 ? -5.108 -13.174 16.030 1.00 79.69 406 GLN A O 1
ATOM 3228 N N . PHE A 1 407 ? -3.874 -11.363 15.548 1.00 88.25 407 PHE A N 1
ATOM 3229 C CA . PHE A 1 407 ? -4.841 -10.733 14.658 1.00 88.25 407 PHE A CA 1
ATOM 3230 C C . PHE A 1 407 ? -4.749 -11.326 13.240 1.00 88.25 407 PHE A C 1
ATOM 3232 O O . PHE A 1 407 ? -3.842 -10.975 12.478 1.00 88.25 407 PHE A O 1
ATOM 3239 N N . PRO A 1 408 ? -5.696 -12.191 12.825 1.00 90.44 408 PRO A N 1
ATOM 3240 C CA . PRO A 1 408 ? -5.513 -13.040 11.649 1.00 90.44 408 PRO A CA 1
ATOM 3241 C C . PRO A 1 408 ? -5.494 -12.259 10.325 1.00 90.44 408 PRO A C 1
ATOM 3243 O O . PRO A 1 408 ? -4.889 -12.708 9.353 1.00 90.44 408 PRO A O 1
ATOM 3246 N N . TYR A 1 409 ? -6.116 -11.074 10.263 1.00 91.50 409 TYR A N 1
ATOM 3247 C CA . TYR A 1 409 ? -6.154 -10.262 9.037 1.00 91.50 409 TYR A CA 1
ATOM 3248 C C . TYR A 1 409 ? -4.821 -9.582 8.729 1.00 91.50 409 TYR A C 1
ATOM 3250 O O . TYR A 1 409 ? -4.577 -9.252 7.573 1.00 91.50 409 TYR A O 1
ATOM 3258 N N . LEU A 1 410 ? -3.947 -9.393 9.726 1.00 89.75 410 LEU A N 1
ATOM 3259 C CA . LEU A 1 410 ? -2.591 -8.915 9.460 1.00 89.75 410 LEU A CA 1
ATOM 3260 C C . LEU A 1 410 ? -1.770 -10.007 8.772 1.00 89.75 410 LEU A C 1
ATOM 3262 O O . LEU A 1 410 ? -1.130 -9.736 7.763 1.00 89.75 410 LEU A O 1
ATOM 3266 N N . GLY A 1 411 ? -1.843 -11.244 9.274 1.00 88.12 411 GLY A N 1
ATOM 3267 C CA . GLY A 1 411 ? -1.221 -12.396 8.616 1.00 88.12 411 GLY A CA 1
ATOM 3268 C C . GLY A 1 411 ? -1.755 -12.604 7.198 1.00 88.12 411 GLY A C 1
ATOM 3269 O O . GLY A 1 411 ? -0.991 -12.907 6.287 1.00 88.12 411 GLY A O 1
ATOM 3270 N N . GLU A 1 412 ? -3.050 -12.360 6.987 1.00 90.62 412 GLU A N 1
ATOM 3271 C CA . GLU A 1 412 ? -3.648 -12.401 5.652 1.00 90.62 412 GLU A CA 1
ATOM 3272 C C . GLU A 1 412 ? -3.129 -11.300 4.725 1.00 90.62 412 GLU A C 1
ATOM 3274 O O . GLU A 1 412 ? -2.760 -11.587 3.590 1.00 90.62 412 GLU A O 1
ATOM 3279 N N . ALA A 1 413 ? -3.044 -10.063 5.215 1.00 90.75 413 ALA A N 1
ATOM 3280 C CA . ALA A 1 413 ? -2.491 -8.947 4.457 1.00 90.75 413 ALA A CA 1
ATOM 3281 C C . ALA A 1 413 ? -1.010 -9.163 4.113 1.00 90.75 413 ALA A C 1
ATOM 3283 O O . ALA A 1 413 ? -0.586 -8.841 3.008 1.00 90.75 413 ALA A O 1
ATOM 3284 N N . MET A 1 414 ? -0.230 -9.746 5.029 1.00 89.38 414 MET A N 1
ATOM 3285 C CA . MET A 1 414 ? 1.158 -10.143 4.776 1.00 89.38 414 MET A CA 1
ATOM 3286 C C . MET A 1 414 ? 1.246 -11.222 3.697 1.00 89.38 414 MET A C 1
ATOM 3288 O O . MET A 1 414 ? 2.046 -11.104 2.774 1.00 89.38 414 MET A O 1
ATOM 3292 N N . ARG A 1 415 ? 0.400 -12.256 3.775 1.00 88.50 415 ARG A N 1
ATOM 3293 C CA . ARG A 1 415 ? 0.335 -13.312 2.759 1.00 88.50 415 ARG A CA 1
ATOM 3294 C C . ARG A 1 415 ? -0.013 -12.737 1.388 1.00 88.50 415 ARG A C 1
ATOM 3296 O O . ARG A 1 415 ? 0.658 -13.047 0.412 1.00 88.50 415 ARG A O 1
ATOM 3303 N N . GLU A 1 416 ? -1.023 -11.878 1.318 1.00 88.31 416 GLU A N 1
ATOM 3304 C CA . GLU A 1 416 ? -1.396 -11.193 0.082 1.00 88.31 416 GLU A CA 1
ATOM 3305 C C . GLU A 1 416 ? -0.253 -10.309 -0.447 1.00 88.31 416 GLU A C 1
ATOM 3307 O O . GLU A 1 416 ? 0.078 -10.373 -1.628 1.00 88.31 416 GLU A O 1
ATOM 3312 N N . ALA A 1 417 ? 0.426 -9.560 0.428 1.00 87.62 417 ALA A N 1
ATOM 3313 C CA . ALA A 1 417 ? 1.608 -8.774 0.073 1.00 87.62 417 ALA A CA 1
ATOM 3314 C C . ALA A 1 417 ? 2.726 -9.610 -0.562 1.00 87.62 417 ALA A C 1
ATOM 3316 O O . ALA A 1 417 ? 3.311 -9.196 -1.561 1.00 87.62 417 ALA A O 1
ATOM 3317 N N . LEU A 1 418 ? 3.008 -10.788 -0.007 1.00 89.19 418 LEU A N 1
ATOM 3318 C CA . LEU A 1 418 ? 4.080 -11.661 -0.481 1.00 89.19 418 LEU A CA 1
ATOM 3319 C C . LEU A 1 418 ? 3.707 -12.422 -1.758 1.00 89.19 418 LEU A C 1
ATOM 3321 O O . LEU A 1 418 ? 4.533 -12.549 -2.660 1.00 89.19 418 LEU A O 1
ATOM 3325 N N . HIS A 1 419 ? 2.485 -12.942 -1.848 1.00 87.44 419 HIS A N 1
ATOM 3326 C CA . HIS A 1 419 ? 2.097 -13.834 -2.940 1.00 87.44 419 HIS A CA 1
ATOM 3327 C C . HIS A 1 419 ? 1.487 -13.097 -4.133 1.00 87.44 419 HIS A C 1
ATOM 3329 O O . HIS A 1 419 ? 1.898 -13.365 -5.256 1.00 87.44 419 HIS A O 1
ATOM 3335 N N . GLU A 1 420 ? 0.569 -12.157 -3.903 1.00 83.38 420 GLU A N 1
ATOM 3336 C CA . GLU A 1 420 ? -0.153 -11.475 -4.986 1.00 83.38 420 GLU A CA 1
ATOM 3337 C C . GLU A 1 420 ? 0.673 -10.322 -5.566 1.00 83.38 420 GLU A C 1
ATOM 3339 O O . GLU A 1 420 ? 0.824 -10.217 -6.778 1.00 83.38 420 GLU A O 1
ATOM 3344 N N . TYR A 1 421 ? 1.261 -9.470 -4.716 1.00 82.38 421 TYR A N 1
ATOM 3345 C CA . TYR A 1 421 ? 1.998 -8.288 -5.196 1.00 82.38 421 TYR A CA 1
ATOM 3346 C C . TYR A 1 421 ? 3.485 -8.550 -5.485 1.00 82.38 421 TYR A C 1
ATOM 3348 O O . TYR A 1 421 ? 4.103 -7.813 -6.253 1.00 82.38 421 TYR A O 1
ATOM 3356 N N . LEU A 1 422 ? 4.088 -9.562 -4.855 1.00 85.56 422 LEU A N 1
ATOM 3357 C CA . LEU A 1 422 ? 5.526 -9.846 -4.951 1.00 85.56 422 LEU A CA 1
ATOM 3358 C C . LEU A 1 422 ? 5.848 -11.206 -5.591 1.00 85.56 422 LEU A C 1
ATOM 3360 O O . LEU A 1 422 ? 7.019 -11.514 -5.787 1.00 85.56 422 LEU A O 1
ATOM 3364 N N . SER A 1 423 ? 4.849 -12.026 -5.935 1.00 89.31 423 SER A N 1
ATOM 3365 C CA . SER A 1 423 ? 5.060 -13.351 -6.544 1.00 89.31 423 SER A CA 1
ATOM 3366 C C . SER A 1 423 ? 6.125 -14.188 -5.809 1.00 89.31 423 SER A C 1
ATOM 3368 O O . SER A 1 423 ? 7.012 -14.780 -6.422 1.00 89.31 423 SER A O 1
ATOM 3370 N N . PHE A 1 424 ? 6.061 -14.241 -4.471 1.00 92.56 424 PHE A N 1
ATOM 3371 C CA . PHE A 1 424 ? 7.044 -14.935 -3.625 1.00 92.56 424 PHE A CA 1
ATOM 3372 C C . PHE A 1 424 ? 7.331 -16.377 -4.072 1.00 92.56 424 PHE A C 1
ATOM 3374 O O . PHE A 1 424 ? 8.483 -16.812 -4.060 1.00 92.56 424 PHE A O 1
ATOM 3381 N N . GLY A 1 425 ? 6.295 -17.109 -4.498 1.00 92.25 425 GLY A N 1
ATOM 3382 C CA . GLY A 1 425 ? 6.443 -18.477 -4.997 1.00 92.25 425 GLY A CA 1
ATOM 3383 C C . GLY A 1 425 ? 7.395 -18.565 -6.192 1.00 92.25 425 GLY A C 1
ATOM 3384 O O . GLY A 1 425 ? 8.261 -19.436 -6.224 1.00 92.25 425 GLY A O 1
ATOM 3385 N N . ASP A 1 426 ? 7.298 -17.624 -7.128 1.00 93.44 426 ASP A N 1
ATOM 3386 C CA . ASP A 1 426 ? 8.136 -17.567 -8.329 1.00 93.44 426 ASP A CA 1
ATOM 3387 C C . ASP A 1 426 ? 9.570 -17.173 -8.020 1.00 93.44 426 ASP A C 1
ATOM 3389 O O . ASP A 1 426 ? 10.505 -17.779 -8.548 1.00 93.44 426 ASP A O 1
ATOM 3393 N N . LEU A 1 427 ? 9.757 -16.223 -7.102 1.00 95.44 427 LEU A N 1
ATOM 3394 C CA . LEU A 1 427 ? 11.084 -15.896 -6.592 1.00 95.44 427 LEU A CA 1
ATOM 3395 C C . LEU A 1 427 ? 11.739 -17.123 -5.951 1.00 95.44 427 LEU A C 1
ATOM 3397 O O . LEU A 1 427 ? 12.899 -17.414 -6.232 1.00 95.44 427 LEU A O 1
ATOM 3401 N N . ARG A 1 428 ? 10.997 -17.878 -5.133 1.00 96.06 428 ARG A N 1
ATOM 3402 C CA . ARG A 1 428 ? 11.518 -19.099 -4.513 1.00 96.06 428 ARG A CA 1
ATOM 3403 C C . ARG A 1 428 ? 11.901 -20.139 -5.568 1.00 96.06 428 ARG A C 1
ATOM 3405 O O . ARG A 1 428 ? 13.009 -20.658 -5.505 1.00 96.06 428 ARG A O 1
ATOM 3412 N N . ARG A 1 429 ? 11.042 -20.378 -6.572 1.00 94.69 429 ARG A N 1
ATOM 3413 C CA . ARG A 1 429 ? 11.332 -21.274 -7.713 1.00 94.69 429 ARG A CA 1
ATOM 3414 C C . ARG A 1 429 ? 12.601 -20.857 -8.466 1.00 94.69 429 ARG A C 1
ATOM 3416 O O . ARG A 1 429 ? 13.392 -21.713 -8.863 1.00 94.69 429 ARG A O 1
ATOM 3423 N N . MET A 1 430 ? 12.799 -19.554 -8.661 1.00 95.19 430 MET A N 1
ATOM 3424 C CA . MET A 1 430 ? 13.985 -19.005 -9.319 1.00 95.19 430 MET A CA 1
ATOM 3425 C C . MET A 1 430 ? 15.252 -19.207 -8.477 1.00 95.19 430 MET A C 1
ATOM 3427 O O . MET A 1 430 ? 16.248 -19.694 -9.008 1.00 95.19 430 MET A O 1
ATOM 3431 N N . LEU A 1 431 ? 15.210 -18.909 -7.175 1.00 95.12 431 LEU A N 1
ATOM 3432 C CA . LEU A 1 431 ? 16.346 -19.114 -6.270 1.00 95.12 431 LEU A CA 1
ATOM 3433 C C . LEU A 1 431 ? 16.708 -20.601 -6.133 1.00 95.12 431 LEU A C 1
ATOM 3435 O O . LEU A 1 431 ? 17.886 -20.936 -6.201 1.00 95.12 431 LEU A O 1
ATOM 3439 N N . GLU A 1 432 ? 15.716 -21.496 -6.045 1.00 95.56 432 GLU A N 1
ATOM 3440 C CA . GLU A 1 432 ? 15.924 -22.955 -6.078 1.00 95.56 432 GLU A CA 1
ATOM 3441 C C . GLU A 1 432 ? 16.673 -23.370 -7.359 1.00 95.56 432 GLU A C 1
ATOM 3443 O O . GLU A 1 432 ? 17.636 -24.132 -7.312 1.00 95.56 432 GLU A O 1
ATOM 3448 N N . ALA A 1 433 ? 16.287 -22.824 -8.517 1.00 94.81 433 ALA A N 1
ATOM 3449 C CA . ALA A 1 433 ? 16.946 -23.120 -9.788 1.00 94.81 433 ALA A CA 1
ATOM 3450 C C . ALA A 1 433 ? 18.389 -22.586 -9.870 1.00 94.81 433 ALA A C 1
ATOM 3452 O O . ALA A 1 433 ? 19.230 -23.205 -10.527 1.00 94.81 433 ALA A O 1
ATOM 3453 N N . VAL A 1 434 ? 18.690 -21.464 -9.212 1.00 94.06 434 VAL A N 1
ATOM 3454 C CA . VAL A 1 434 ? 20.060 -20.941 -9.076 1.00 94.06 434 VAL A CA 1
ATOM 3455 C C . VAL A 1 434 ? 20.892 -21.841 -8.155 1.00 94.06 434 VAL A C 1
ATOM 3457 O O . VAL A 1 434 ? 22.003 -22.220 -8.519 1.00 94.06 434 VAL A O 1
ATOM 3460 N N . GLU A 1 435 ? 20.356 -22.233 -6.996 1.00 93.62 435 GLU A N 1
ATOM 3461 C CA . GLU A 1 435 ? 21.032 -23.102 -6.018 1.00 93.62 435 GLU A CA 1
ATOM 3462 C C . GLU A 1 435 ? 21.340 -24.498 -6.587 1.00 93.62 435 GLU A C 1
ATOM 3464 O O . GLU A 1 435 ? 22.412 -25.052 -6.342 1.00 93.62 435 GLU A O 1
ATOM 3469 N N . GLU A 1 436 ? 20.437 -25.048 -7.402 1.00 95.06 436 GLU A N 1
ATOM 3470 C CA . GLU A 1 436 ? 20.623 -26.322 -8.110 1.00 95.06 436 GLU A CA 1
ATOM 3471 C C . GLU A 1 436 ? 21.568 -26.222 -9.323 1.00 95.06 436 GLU A C 1
ATOM 3473 O O . GLU A 1 436 ? 21.884 -27.238 -9.945 1.00 95.06 436 GLU A O 1
ATOM 3478 N N . GLY A 1 437 ? 22.007 -25.014 -9.696 1.00 92.75 437 GLY A N 1
ATOM 3479 C CA . GLY A 1 437 ? 22.861 -24.776 -10.862 1.00 92.75 437 GLY A CA 1
ATOM 3480 C C . GLY A 1 437 ? 22.145 -24.899 -12.212 1.00 92.75 437 GLY A C 1
ATOM 3481 O O . GLY A 1 437 ? 22.805 -24.983 -13.247 1.00 92.75 437 GLY A O 1
ATOM 3482 N N . ARG A 1 438 ? 20.803 -24.903 -12.232 1.00 95.38 438 ARG A N 1
ATOM 3483 C CA . ARG A 1 438 ? 20.006 -24.835 -13.473 1.00 95.38 438 ARG A CA 1
ATOM 3484 C C . ARG A 1 438 ? 20.057 -23.447 -14.112 1.00 95.38 438 ARG A C 1
ATOM 3486 O O . ARG A 1 438 ? 19.931 -23.342 -15.330 1.00 95.38 438 ARG A O 1
ATOM 3493 N N . ILE A 1 439 ? 20.220 -22.404 -13.297 1.00 95.00 439 ILE A N 1
ATOM 3494 C CA . ILE A 1 439 ? 20.419 -21.022 -13.738 1.00 95.00 439 ILE A CA 1
ATOM 3495 C C . ILE A 1 439 ? 21.831 -20.580 -13.349 1.00 95.00 439 ILE A C 1
ATOM 3497 O O . ILE A 1 439 ? 22.171 -20.510 -12.171 1.00 95.00 439 ILE A O 1
ATOM 3501 N N . GLU A 1 440 ? 22.646 -20.250 -14.346 1.00 94.38 440 GLU A N 1
ATOM 3502 C CA . GLU A 1 440 ? 23.994 -19.714 -14.157 1.00 94.38 440 GLU A CA 1
ATOM 3503 C C . GLU A 1 440 ? 23.947 -18.198 -13.892 1.00 94.38 440 GLU A C 1
ATOM 3505 O O . GLU A 1 440 ? 23.206 -17.474 -14.558 1.00 94.38 440 GLU A O 1
ATOM 3510 N N . ILE A 1 441 ? 24.772 -17.691 -12.968 1.00 93.31 441 ILE A N 1
ATOM 3511 C CA . ILE A 1 441 ? 24.980 -16.247 -12.774 1.00 93.31 441 ILE A CA 1
ATOM 3512 C C . ILE A 1 441 ? 26.346 -15.856 -13.336 1.00 93.31 441 ILE A C 1
ATOM 3514 O O . ILE A 1 441 ? 27.380 -16.335 -12.872 1.00 93.31 441 ILE A O 1
ATOM 3518 N N . VAL A 1 442 ? 26.356 -14.942 -14.306 1.00 92.94 442 VAL A N 1
ATOM 3519 C CA . VAL A 1 442 ? 27.573 -14.472 -14.980 1.00 92.94 442 VAL A CA 1
ATOM 3520 C C . VAL A 1 442 ? 27.780 -12.986 -14.716 1.00 92.94 442 VAL A C 1
ATOM 3522 O O . VAL A 1 442 ? 26.875 -12.191 -14.948 1.00 92.94 442 VAL A O 1
ATOM 3525 N N . VAL A 1 443 ? 28.984 -12.595 -14.292 1.00 92.44 443 VAL A N 1
ATOM 3526 C CA . VAL A 1 443 ? 29.339 -11.186 -14.046 1.00 92.44 443 VAL A CA 1
ATOM 3527 C C . VAL A 1 443 ? 30.094 -10.605 -15.239 1.00 92.44 443 VAL A C 1
ATOM 3529 O O . VAL A 1 443 ? 30.996 -11.255 -15.781 1.00 92.44 443 VAL A O 1
ATOM 3532 N N . ARG A 1 444 ? 29.740 -9.392 -15.666 1.00 92.44 444 ARG A N 1
ATOM 3533 C CA . ARG A 1 444 ? 30.410 -8.669 -16.753 1.00 92.44 444 ARG A CA 1
ATOM 3534 C C . ARG A 1 444 ? 30.634 -7.209 -16.381 1.00 92.44 444 ARG A C 1
ATOM 3536 O O . ARG A 1 444 ? 29.691 -6.499 -16.053 1.00 92.44 444 ARG A O 1
ATOM 3543 N N . GLU A 1 445 ? 31.881 -6.772 -16.493 1.00 91.56 445 GLU A N 1
ATOM 3544 C CA . GLU A 1 445 ? 32.227 -5.356 -16.460 1.00 91.56 445 GLU A CA 1
ATOM 3545 C C . GLU A 1 445 ? 32.109 -4.782 -17.870 1.00 91.56 445 GLU A C 1
ATOM 3547 O O . GLU A 1 445 ? 32.651 -5.341 -18.828 1.00 91.56 445 GLU A O 1
ATOM 3552 N N . THR A 1 446 ? 31.416 -3.657 -17.997 1.00 88.62 446 THR A N 1
ATOM 3553 C CA . THR A 1 446 ? 31.262 -2.944 -19.265 1.00 88.62 446 THR A CA 1
ATOM 3554 C C . THR A 1 446 ? 31.652 -1.477 -19.100 1.00 88.62 446 THR A C 1
ATOM 3556 O O . THR A 1 446 ? 31.314 -0.870 -18.086 1.00 88.62 446 THR A O 1
ATOM 3559 N N . PRO A 1 447 ? 32.324 -0.857 -20.087 1.00 79.69 447 PRO A N 1
ATOM 3560 C CA . PRO A 1 447 ? 32.700 0.556 -20.002 1.00 79.69 447 PRO A CA 1
ATOM 3561 C C . PRO A 1 447 ? 31.499 1.507 -20.138 1.00 79.69 447 PRO A C 1
ATOM 3563 O O . PRO A 1 447 ? 31.558 2.643 -19.681 1.00 79.69 447 PRO A O 1
ATOM 3566 N N . TYR A 1 448 ? 30.421 1.047 -20.776 1.00 82.12 448 TYR A N 1
ATOM 3567 C CA . TYR A 1 448 ? 29.176 1.777 -21.009 1.00 82.12 448 TYR A CA 1
ATOM 3568 C C . TYR A 1 448 ? 27.996 0.808 -20.859 1.00 82.12 448 TYR A C 1
ATOM 3570 O O . TYR A 1 448 ? 28.192 -0.382 -21.121 1.00 82.12 448 TYR A O 1
ATOM 3578 N N . PRO A 1 449 ? 26.787 1.288 -20.507 1.00 85.00 449 PRO A N 1
ATOM 3579 C CA . PRO A 1 449 ? 25.609 0.433 -20.386 1.00 85.00 449 PRO A CA 1
ATOM 3580 C C . PRO A 1 449 ? 25.321 -0.316 -21.692 1.00 85.00 449 PRO A C 1
ATOM 3582 O O . PRO A 1 449 ? 25.288 0.279 -22.776 1.00 85.00 449 PRO A O 1
ATOM 3585 N N . SER A 1 450 ? 25.068 -1.619 -21.590 1.00 88.94 450 SER A N 1
ATOM 3586 C CA . SER A 1 450 ? 24.634 -2.451 -22.710 1.00 88.94 450 SER A CA 1
ATOM 3587 C C . SER A 1 450 ? 23.259 -2.027 -23.253 1.00 88.94 450 SER A C 1
ATOM 3589 O O . SER A 1 450 ? 22.501 -1.312 -22.585 1.00 88.94 450 SER A O 1
ATOM 3591 N N . PRO A 1 451 ? 22.875 -2.473 -24.467 1.00 86.88 451 PRO A N 1
ATOM 3592 C CA . PRO A 1 451 ? 21.534 -2.236 -24.996 1.00 86.88 451 PRO A CA 1
ATOM 3593 C C . PRO A 1 451 ? 20.403 -2.602 -24.027 1.00 86.88 451 PRO A C 1
ATOM 3595 O O . PRO A 1 451 ? 19.427 -1.856 -23.957 1.00 86.88 451 PRO A O 1
ATOM 3598 N N . LEU A 1 452 ? 20.532 -3.686 -23.254 1.00 86.94 452 LEU A N 1
ATOM 3599 C CA . LEU A 1 452 ? 19.557 -4.046 -22.219 1.00 86.94 452 LEU A CA 1
ATOM 3600 C C . LEU A 1 452 ? 19.665 -3.172 -20.959 1.00 86.94 452 LEU A C 1
ATOM 3602 O O . LEU A 1 452 ? 18.643 -2.896 -20.337 1.00 86.94 452 LEU A O 1
ATOM 3606 N N . ALA A 1 453 ? 20.852 -2.682 -20.590 1.00 85.75 453 ALA A N 1
ATOM 3607 C CA . ALA A 1 453 ? 21.016 -1.787 -19.436 1.00 85.75 453 ALA A CA 1
ATOM 3608 C C . ALA A 1 453 ? 20.499 -0.361 -19.706 1.00 85.75 453 ALA A C 1
ATOM 3610 O O . ALA A 1 453 ? 20.106 0.351 -18.784 1.00 85.75 453 ALA A O 1
ATOM 3611 N N . SER A 1 454 ? 20.420 0.046 -20.978 1.00 79.75 454 SER A N 1
ATOM 3612 C CA . SER A 1 454 ? 19.981 1.393 -21.376 1.00 79.75 454 SER A CA 1
ATOM 3613 C C . SER A 1 454 ? 18.588 1.796 -20.862 1.00 79.75 454 SER A C 1
ATOM 3615 O O . SER A 1 454 ? 18.328 2.986 -20.687 1.00 79.75 454 SER A O 1
ATOM 3617 N N . GLN A 1 455 ? 17.712 0.827 -20.568 1.00 73.62 455 GLN A N 1
ATOM 3618 C CA . GLN A 1 455 ? 16.363 1.068 -20.037 1.00 73.62 455 GLN A CA 1
ATOM 3619 C C . GLN A 1 455 ? 16.333 1.529 -18.566 1.00 73.62 455 GLN A C 1
ATOM 3621 O O . GLN A 1 455 ? 15.292 2.008 -18.116 1.00 73.62 455 GLN A O 1
ATOM 3626 N N . PHE A 1 456 ? 17.436 1.370 -17.827 1.00 76.12 456 PHE A N 1
ATOM 3627 C CA . PHE A 1 456 ? 17.559 1.762 -16.416 1.00 76.12 456 PHE A CA 1
ATOM 3628 C C . PHE A 1 456 ? 18.182 3.160 -16.251 1.00 76.12 456 PHE A C 1
ATOM 3630 O O . PHE A 1 456 ? 17.780 3.933 -15.386 1.00 76.12 456 PHE A O 1
ATOM 3637 N N . MET A 1 457 ? 19.068 3.552 -17.176 1.00 67.25 457 MET A N 1
ATOM 3638 C CA . MET A 1 457 ? 19.794 4.833 -17.155 1.00 67.25 457 MET A CA 1
ATOM 3639 C C . MET A 1 457 ? 18.910 6.074 -16.995 1.00 67.25 457 MET A C 1
ATOM 3641 O O . MET A 1 457 ? 19.316 7.044 -16.355 1.00 67.25 457 MET A O 1
ATOM 3645 N N . ALA A 1 458 ? 17.732 6.080 -17.623 1.00 61.34 458 ALA A N 1
ATOM 3646 C CA . ALA A 1 458 ? 16.862 7.247 -17.610 1.00 61.34 458 ALA A CA 1
ATOM 3647 C C . ALA A 1 458 ? 16.367 7.571 -16.195 1.00 61.34 458 ALA A C 1
ATOM 3649 O O . ALA A 1 458 ? 16.308 8.746 -15.849 1.00 61.34 458 ALA A O 1
ATOM 3650 N N . ASP A 1 459 ? 16.063 6.565 -15.378 1.00 61.91 459 ASP A N 1
ATOM 3651 C CA . ASP A 1 459 ? 15.372 6.754 -14.099 1.00 61.91 459 ASP A CA 1
ATOM 3652 C C . ASP A 1 459 ? 16.326 7.303 -13.032 1.00 61.91 459 ASP A C 1
ATOM 3654 O O . ASP A 1 459 ? 16.019 8.293 -12.364 1.00 61.91 459 ASP A O 1
ATOM 3658 N N . TYR A 1 460 ? 17.537 6.742 -12.938 1.00 63.69 460 TYR A N 1
ATOM 3659 C CA . TYR A 1 460 ? 18.546 7.210 -11.985 1.00 63.69 460 TYR A CA 1
ATOM 3660 C C . TYR A 1 460 ? 19.033 8.638 -12.285 1.00 63.69 460 TYR A C 1
ATOM 3662 O O . TYR A 1 460 ? 19.106 9.480 -11.386 1.00 63.69 460 TYR A O 1
ATOM 3670 N N . VAL A 1 461 ? 19.326 8.948 -13.554 1.00 58.69 461 VAL A N 1
ATOM 3671 C CA . VAL A 1 461 ? 19.770 10.294 -13.967 1.00 58.69 461 VAL A CA 1
ATOM 3672 C C . VAL A 1 461 ? 18.684 11.334 -13.671 1.00 58.69 461 VAL A C 1
ATOM 3674 O O . VAL A 1 461 ? 18.967 12.416 -13.156 1.00 58.69 461 VAL A O 1
ATOM 3677 N N . ASN A 1 462 ? 17.426 10.987 -13.930 1.00 54.19 462 ASN A N 1
ATOM 3678 C CA . ASN A 1 462 ? 16.263 11.827 -13.659 1.00 54.19 462 ASN A CA 1
ATOM 3679 C C . ASN A 1 462 ? 15.993 12.047 -12.161 1.00 54.19 462 ASN A C 1
ATOM 3681 O O . ASN A 1 462 ? 15.554 13.133 -11.769 1.00 54.19 462 ASN A O 1
ATOM 3685 N N . MET A 1 463 ? 16.284 11.059 -11.313 1.00 61.03 463 MET A N 1
ATOM 3686 C CA . MET A 1 463 ? 16.278 11.230 -9.860 1.00 61.03 463 MET A CA 1
ATOM 3687 C C . MET A 1 463 ? 17.362 12.236 -9.430 1.00 61.03 463 MET A C 1
ATOM 3689 O O . MET A 1 463 ? 17.053 13.237 -8.782 1.00 61.03 463 MET A O 1
ATOM 3693 N N . ARG A 1 464 ? 18.618 12.036 -9.857 1.00 56.38 464 ARG A N 1
ATOM 3694 C CA . ARG A 1 464 ? 19.773 12.840 -9.413 1.00 56.38 464 ARG A CA 1
ATOM 3695 C C . ARG A 1 464 ? 19.779 14.291 -9.891 1.00 56.38 464 ARG A C 1
ATOM 3697 O O . ARG A 1 464 ? 20.144 15.165 -9.109 1.00 56.38 464 ARG A O 1
ATOM 3704 N N . ILE A 1 465 ? 19.362 14.567 -11.131 1.00 49.53 465 ILE A N 1
ATOM 3705 C CA . ILE A 1 465 ? 19.346 15.936 -11.695 1.00 49.53 465 ILE A CA 1
ATOM 3706 C C . ILE A 1 465 ? 18.505 16.899 -10.844 1.00 49.53 465 ILE A C 1
ATOM 3708 O O . ILE A 1 465 ? 18.770 18.095 -10.830 1.00 49.53 465 ILE A O 1
ATOM 3712 N N . TYR A 1 466 ? 17.525 16.384 -10.108 1.00 47.34 466 TYR A N 1
ATOM 3713 C CA . TYR A 1 466 ? 16.560 17.197 -9.376 1.00 47.34 466 TYR A CA 1
ATOM 3714 C C . TYR A 1 466 ? 16.548 16.928 -7.864 1.00 47.34 466 TYR A C 1
ATOM 3716 O O . TYR A 1 466 ? 16.007 17.739 -7.118 1.00 47.34 466 TYR A O 1
ATOM 3724 N N . GLU A 1 467 ? 17.172 15.845 -7.378 1.00 49.12 467 GLU A N 1
ATOM 3725 C CA . GLU A 1 467 ? 17.596 15.754 -5.970 1.00 49.12 467 GLU A CA 1
ATOM 3726 C C . GLU A 1 467 ? 18.578 16.876 -5.608 1.00 49.12 467 GLU A C 1
ATOM 3728 O O . GLU A 1 467 ? 18.574 17.331 -4.470 1.00 49.12 467 GLU A O 1
ATOM 3733 N N . GLY A 1 468 ? 19.359 17.378 -6.574 1.00 39.72 468 GLY A N 1
ATOM 3734 C CA . GLY A 1 468 ? 20.259 18.521 -6.384 1.00 39.72 468 GLY A CA 1
ATOM 3735 C C . GLY A 1 468 ? 19.576 19.824 -5.938 1.00 39.72 468 GLY A C 1
ATOM 3736 O O . GLY A 1 468 ? 20.255 20.688 -5.388 1.00 39.72 468 GLY A O 1
ATOM 3737 N N . ASP A 1 469 ? 18.253 19.943 -6.106 1.00 43.34 469 ASP A N 1
ATOM 3738 C CA . ASP A 1 469 ? 17.450 21.088 -5.643 1.00 43.34 469 ASP A CA 1
ATOM 3739 C C . ASP A 1 469 ? 16.726 20.818 -4.302 1.00 43.34 469 ASP A C 1
ATOM 3741 O O . ASP A 1 469 ? 16.084 21.707 -3.734 1.00 43.34 469 ASP A O 1
ATOM 3745 N N . GLY A 1 470 ? 16.813 19.594 -3.766 1.00 45.81 470 GLY A N 1
ATOM 3746 C CA . GLY A 1 470 ? 16.199 19.186 -2.503 1.00 45.81 470 GLY A CA 1
ATOM 3747 C C . GLY A 1 470 ? 17.196 19.194 -1.345 1.00 45.81 470 GLY A C 1
ATOM 3748 O O . GLY A 1 470 ? 18.248 18.570 -1.409 1.00 45.81 470 GLY A O 1
ATOM 3749 N N . LEU A 1 471 ? 16.855 19.876 -0.248 1.00 36.19 471 LEU A N 1
ATOM 3750 C CA . LEU A 1 471 ? 17.663 19.850 0.975 1.00 36.19 471 LEU A CA 1
ATOM 3751 C C . LEU A 1 471 ? 17.743 18.423 1.540 1.00 36.19 471 LEU A C 1
ATOM 3753 O O . LEU A 1 471 ? 16.715 17.758 1.699 1.00 36.19 471 LEU A O 1
ATOM 3757 N N . ASP A 1 472 ? 18.965 18.006 1.871 1.00 42.03 472 ASP A N 1
ATOM 3758 C CA . ASP A 1 472 ? 19.316 16.680 2.382 1.00 42.03 472 ASP A CA 1
ATOM 3759 C C . ASP A 1 472 ? 18.492 16.303 3.631 1.00 42.03 472 ASP A C 1
ATOM 3761 O O . ASP A 1 472 ? 18.076 17.175 4.398 1.00 42.03 472 ASP A O 1
ATOM 3765 N N . GLU A 1 473 ? 18.227 15.015 3.873 1.00 37.62 473 GLU A N 1
ATOM 3766 C CA . GLU A 1 473 ? 17.289 14.577 4.930 1.00 37.62 473 GLU A CA 1
ATOM 3767 C C . GLU A 1 473 ? 17.768 14.987 6.340 1.00 37.62 473 GLU A C 1
ATOM 3769 O O . GLU A 1 473 ? 16.970 15.337 7.215 1.00 37.62 473 GLU A O 1
ATOM 3774 N N . SER A 1 474 ? 19.091 15.040 6.526 1.00 41.47 474 SER A N 1
ATOM 3775 C CA . SER A 1 474 ? 19.768 15.575 7.713 1.00 41.47 474 SER A CA 1
ATOM 3776 C C . SER A 1 474 ? 19.504 17.076 7.897 1.00 41.47 474 SER A C 1
ATOM 3778 O O . SER A 1 474 ? 19.159 17.522 8.993 1.00 41.47 474 SER A O 1
ATOM 3780 N N . THR A 1 475 ? 19.564 17.843 6.806 1.00 40.41 475 THR A N 1
ATOM 3781 C CA . THR A 1 475 ? 19.289 19.282 6.767 1.00 40.41 475 THR A CA 1
ATOM 3782 C C . THR A 1 475 ? 17.796 19.564 6.935 1.00 40.41 475 THR A C 1
ATOM 3784 O O . THR A 1 475 ? 17.428 20.513 7.616 1.00 40.41 475 THR A O 1
ATOM 3787 N N . ARG A 1 476 ? 16.908 18.706 6.414 1.00 37.41 476 ARG A N 1
ATOM 3788 C CA . ARG A 1 476 ? 15.455 18.764 6.650 1.00 37.41 476 ARG A CA 1
ATOM 3789 C C . ARG A 1 476 ? 15.106 18.518 8.114 1.00 37.41 476 ARG A C 1
ATOM 3791 O O . ARG A 1 476 ? 14.282 19.248 8.657 1.00 37.41 476 ARG A O 1
ATOM 3798 N N . ARG A 1 477 ? 15.745 17.540 8.771 1.00 39.25 477 ARG A N 1
ATOM 3799 C CA . ARG A 1 477 ? 15.593 17.303 10.219 1.00 39.25 477 ARG A CA 1
ATOM 3800 C C . ARG A 1 477 ? 16.154 18.459 11.046 1.00 39.25 477 ARG A C 1
ATOM 3802 O O . ARG A 1 477 ? 15.490 18.878 11.987 1.00 39.25 477 ARG A O 1
ATOM 3809 N N . GLN A 1 478 ? 17.300 19.026 10.662 1.00 42.00 478 GLN A N 1
ATOM 3810 C CA . GLN A 1 478 ? 17.842 20.236 11.291 1.00 42.00 478 GLN A CA 1
ATOM 3811 C C . GLN A 1 478 ? 16.928 21.446 11.097 1.00 42.00 478 GLN A C 1
ATOM 3813 O O . GLN A 1 478 ? 16.689 22.167 12.051 1.00 42.00 478 GLN A O 1
ATOM 3818 N N . ILE A 1 479 ? 16.342 21.649 9.917 1.00 42.31 479 ILE A N 1
ATOM 3819 C CA . ILE A 1 479 ? 15.384 22.735 9.662 1.00 42.31 479 ILE A CA 1
ATOM 3820 C C . ILE A 1 479 ? 14.067 22.504 10.415 1.00 42.31 479 ILE A C 1
ATOM 3822 O O . ILE A 1 479 ? 13.458 23.463 10.878 1.00 42.31 479 ILE A O 1
ATOM 3826 N N . LEU A 1 480 ? 13.631 21.253 10.592 1.00 37.00 480 LEU A N 1
ATOM 3827 C CA . LEU A 1 480 ? 12.484 20.903 11.439 1.00 37.00 480 LEU A CA 1
ATOM 3828 C C . LEU A 1 480 ? 12.774 21.131 12.934 1.00 37.00 480 LEU A C 1
ATOM 3830 O O . LEU A 1 480 ? 11.888 21.595 13.647 1.00 37.00 480 LEU A O 1
ATOM 3834 N N . GLN A 1 481 ? 14.003 20.876 13.397 1.00 36.91 481 GLN A N 1
ATOM 3835 C CA . GLN A 1 481 ? 14.459 21.212 14.754 1.00 36.91 481 GLN A CA 1
ATOM 3836 C C . GLN A 1 481 ? 14.586 22.728 14.955 1.00 36.91 481 GLN A C 1
ATOM 3838 O O . GLN A 1 481 ? 14.064 23.251 15.937 1.00 36.91 481 GLN A O 1
ATOM 3843 N N . ILE A 1 482 ? 15.164 23.439 13.982 1.00 38.16 482 ILE A N 1
ATOM 3844 C CA . ILE A 1 482 ? 15.234 24.904 13.953 1.00 38.16 482 ILE A CA 1
ATOM 3845 C C . ILE A 1 482 ? 13.819 25.483 13.930 1.00 38.16 482 ILE A C 1
ATOM 3847 O O . ILE A 1 482 ? 13.567 26.440 14.638 1.00 38.16 482 ILE A O 1
ATOM 3851 N N . ASN A 1 483 ? 12.852 24.887 13.224 1.00 42.22 483 ASN A N 1
ATOM 3852 C CA . ASN A 1 483 ? 11.452 25.323 13.275 1.00 42.22 483 ASN A CA 1
ATOM 3853 C C . ASN A 1 483 ? 10.808 25.112 14.649 1.00 42.22 483 ASN A C 1
ATOM 3855 O O . ASN A 1 483 ? 9.939 25.891 15.021 1.00 42.22 483 ASN A O 1
ATOM 3859 N N . HIS A 1 484 ? 11.212 24.096 15.411 1.00 35.22 484 HIS A N 1
ATOM 3860 C CA . HIS A 1 484 ? 10.696 23.880 16.763 1.00 35.22 484 HIS A CA 1
ATOM 3861 C C . HIS A 1 484 ? 11.268 24.899 17.761 1.00 35.22 484 HIS A C 1
ATOM 3863 O O . HIS A 1 484 ? 10.542 25.368 18.637 1.00 35.22 484 HIS A O 1
ATOM 3869 N N . GLU A 1 485 ? 12.537 25.288 17.606 1.00 38.94 485 GLU A N 1
ATOM 3870 C CA . GLU A 1 485 ? 13.180 26.345 18.400 1.00 38.94 485 GLU A CA 1
ATOM 3871 C C . GLU A 1 485 ? 12.738 27.752 17.980 1.00 38.94 485 GLU A C 1
ATOM 3873 O O . GLU A 1 485 ? 12.399 28.561 18.839 1.00 38.94 485 GLU A O 1
ATOM 3878 N N . LEU A 1 486 ? 12.632 28.015 16.676 1.00 37.00 486 LEU A N 1
ATOM 3879 C CA . LEU A 1 486 ? 12.180 29.286 16.113 1.00 37.00 486 LEU A CA 1
ATOM 3880 C C . LEU A 1 486 ? 10.680 29.498 16.354 1.00 37.00 486 LEU A C 1
ATOM 3882 O O . LEU A 1 486 ? 10.274 30.619 16.623 1.00 37.00 486 LEU A O 1
ATOM 3886 N N . ALA A 1 487 ? 9.847 28.446 16.336 1.00 33.88 487 ALA A N 1
ATOM 3887 C CA . ALA A 1 487 ? 8.455 28.538 16.787 1.00 33.88 487 ALA A CA 1
ATOM 3888 C C . ALA A 1 487 ? 8.381 28.863 18.286 1.00 33.88 487 ALA A C 1
ATOM 3890 O O . ALA A 1 487 ? 7.542 29.653 18.707 1.00 33.88 487 ALA A O 1
ATOM 3891 N N . ARG A 1 488 ? 9.288 28.314 19.099 1.00 41.41 488 ARG A N 1
ATOM 3892 C CA . ARG A 1 488 ? 9.359 28.610 20.535 1.00 41.41 488 ARG A CA 1
ATOM 3893 C C . ARG A 1 488 ? 9.831 30.044 20.819 1.00 41.41 488 ARG A C 1
ATOM 3895 O O . ARG A 1 488 ? 9.361 30.645 21.779 1.00 41.41 488 ARG A O 1
ATOM 3902 N N . GLU A 1 489 ? 10.700 30.608 19.979 1.00 42.78 489 GLU A N 1
ATOM 3903 C CA . GLU A 1 489 ? 11.099 32.025 20.027 1.00 42.78 489 GLU A CA 1
ATOM 3904 C C . GLU A 1 489 ? 10.027 32.972 19.458 1.00 42.78 489 GLU A C 1
ATOM 3906 O O . GLU A 1 489 ? 9.754 34.010 20.058 1.00 42.78 489 GLU A O 1
ATOM 3911 N N . LEU A 1 490 ? 9.379 32.617 18.342 1.00 37.16 490 LEU A N 1
ATOM 3912 C CA . LEU A 1 490 ? 8.374 33.447 17.660 1.00 37.16 490 LEU A CA 1
ATOM 3913 C C . LEU A 1 490 ? 7.027 33.501 18.394 1.00 37.16 490 LEU A C 1
ATOM 3915 O O . LEU A 1 490 ? 6.326 34.505 18.284 1.00 37.16 490 LEU A O 1
ATOM 3919 N N . PHE A 1 491 ? 6.664 32.455 19.146 1.00 41.25 491 PHE A N 1
ATOM 3920 C CA . PHE A 1 491 ? 5.436 32.413 19.954 1.00 41.25 491 PHE A CA 1
ATOM 3921 C C . PHE A 1 491 ? 5.640 32.800 21.427 1.00 41.25 491 PHE A C 1
ATOM 3923 O O . PHE A 1 491 ? 4.700 32.700 22.210 1.00 41.25 491 PHE A O 1
ATOM 3930 N N . GLY A 1 492 ? 6.824 33.301 21.792 1.00 37.69 492 GLY A N 1
ATOM 3931 C CA . GLY A 1 492 ? 7.096 33.839 23.122 1.00 37.69 492 GLY A CA 1
ATOM 3932 C C . GLY A 1 492 ? 7.350 32.755 24.167 1.00 37.69 492 GLY A C 1
ATOM 3933 O O . GLY A 1 492 ? 6.438 32.121 24.697 1.00 37.69 492 GLY A O 1
ATOM 3934 N N . GLY A 1 493 ? 8.621 32.592 24.528 1.00 40.75 493 GLY A N 1
ATOM 3935 C CA . GLY A 1 493 ? 8.991 31.940 25.775 1.00 40.75 493 GLY A CA 1
ATOM 3936 C C . GLY A 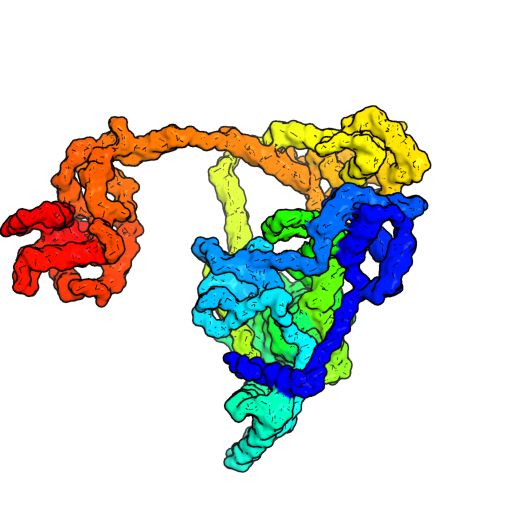1 493 ? 8.454 32.726 26.976 1.00 40.75 493 GLY A C 1
ATOM 3937 O O . GLY A 1 493 ? 8.609 33.942 27.036 1.00 40.75 493 GLY A O 1
ATOM 3938 N N . ALA A 1 494 ? 7.887 31.982 27.931 1.00 38.06 494 ALA A N 1
ATOM 3939 C CA . ALA A 1 494 ? 7.476 32.370 29.287 1.00 38.06 494 ALA A CA 1
ATOM 3940 C C . ALA A 1 494 ? 6.012 32.774 29.565 1.00 38.06 494 ALA A C 1
ATOM 3942 O O . ALA A 1 494 ? 5.708 32.936 30.737 1.00 38.06 494 ALA A O 1
ATOM 3943 N N . ASP A 1 495 ? 5.092 32.794 28.591 1.00 36.78 495 ASP A N 1
ATOM 3944 C CA . ASP A 1 495 ? 3.641 32.966 28.869 1.00 36.78 495 ASP A CA 1
ATOM 3945 C C . ASP A 1 495 ? 2.733 32.063 28.003 1.00 36.78 495 ASP A C 1
ATOM 3947 O O . ASP A 1 495 ? 1.566 32.359 27.741 1.00 36.78 495 ASP A O 1
ATOM 3951 N N . ALA A 1 496 ? 3.237 30.905 27.566 1.00 40.62 496 ALA A N 1
ATOM 3952 C CA . ALA A 1 496 ? 2.343 29.834 27.144 1.00 40.62 496 ALA A CA 1
ATOM 3953 C C . ALA A 1 496 ? 1.722 29.239 28.415 1.00 40.62 496 ALA A C 1
ATOM 3955 O O . ALA A 1 496 ? 2.381 28.493 29.140 1.00 40.62 496 ALA A O 1
ATOM 3956 N N . GLY A 1 497 ? 0.465 29.592 28.706 1.00 45.81 497 GLY A N 1
ATOM 3957 C CA . GLY A 1 497 ? -0.349 28.870 29.687 1.00 45.81 497 GLY A CA 1
ATOM 3958 C C . GLY A 1 497 ? -0.323 27.353 29.425 1.00 45.81 497 GLY A C 1
ATOM 3959 O O . GLY A 1 497 ? 0.162 26.924 28.373 1.00 45.81 497 GLY A O 1
ATOM 3960 N N . PRO A 1 498 ? -0.817 26.519 30.359 1.00 49.41 498 PRO A N 1
ATOM 3961 C CA . PRO A 1 498 ? -0.738 25.067 30.220 1.00 49.41 498 PRO A CA 1
ATOM 3962 C C . PRO A 1 498 ? -1.183 24.631 28.818 1.00 49.41 498 PRO A C 1
ATOM 3964 O O . PRO A 1 498 ? -2.190 25.114 28.299 1.00 49.41 498 PRO A O 1
ATOM 3967 N N . ALA A 1 499 ? -0.422 23.720 28.194 1.00 59.38 499 ALA A N 1
ATOM 3968 C CA . ALA A 1 499 ? -0.671 23.239 26.827 1.00 59.38 499 ALA A CA 1
ATOM 3969 C C . ALA A 1 499 ? -2.086 22.648 26.639 1.00 59.38 499 ALA A C 1
ATOM 3971 O O . ALA A 1 499 ? -2.542 22.438 25.512 1.00 59.38 499 ALA A O 1
ATOM 3972 N N . VAL A 1 500 ? -2.779 22.393 27.751 1.00 68.75 500 VAL A N 1
ATOM 3973 C CA . VAL A 1 500 ? -4.155 21.928 27.833 1.00 68.75 500 VAL A CA 1
ATOM 3974 C C . VAL A 1 500 ? -4.975 22.903 28.679 1.00 68.75 500 VAL A C 1
ATOM 3976 O O . VAL A 1 500 ? -4.602 23.218 29.805 1.00 68.75 500 VAL A O 1
ATOM 3979 N N . SER A 1 501 ? -6.112 23.358 28.150 1.00 76.81 501 SER A N 1
ATOM 3980 C CA . SER A 1 501 ? -7.050 24.226 28.875 1.00 76.81 501 SER A CA 1
ATOM 3981 C C . SER A 1 501 ? -7.855 23.458 29.934 1.00 76.81 501 SER A C 1
ATOM 3983 O O . SER A 1 501 ? -8.201 22.289 29.731 1.00 76.81 501 SER A O 1
ATOM 3985 N N . GLU A 1 502 ? -8.213 24.118 31.041 1.00 80.50 502 GLU A N 1
ATOM 3986 C CA . GLU A 1 502 ? -9.035 23.522 32.109 1.00 80.50 502 GLU A CA 1
ATOM 3987 C C . GLU A 1 502 ? -10.399 23.046 31.585 1.00 80.50 502 GLU A C 1
ATOM 3989 O O . GLU A 1 502 ? -10.891 21.985 31.974 1.00 80.50 502 GLU A O 1
ATOM 3994 N N . GLU A 1 503 ? -10.986 23.760 30.624 1.00 81.00 503 GLU A N 1
ATOM 3995 C CA . GLU A 1 503 ? -12.250 23.376 29.997 1.00 81.00 503 GLU A CA 1
ATOM 3996 C C . GLU A 1 503 ? -12.114 22.103 29.155 1.00 81.00 503 GLU A C 1
ATOM 3998 O O . GLU A 1 503 ? -13.008 21.254 29.173 1.00 81.00 503 GLU A O 1
ATOM 4003 N N . ALA A 1 504 ? -10.987 21.927 28.453 1.00 81.62 504 ALA A N 1
ATOM 4004 C CA . ALA A 1 504 ? -10.729 20.711 27.685 1.00 81.62 504 ALA A CA 1
ATOM 4005 C C . ALA A 1 504 ? -10.561 19.502 28.617 1.00 81.62 504 ALA A C 1
ATOM 4007 O O . ALA A 1 504 ? -11.056 18.415 28.309 1.00 81.62 504 ALA A O 1
ATOM 4008 N N . MET A 1 505 ? -9.927 19.704 29.776 1.00 82.88 505 MET A N 1
ATOM 4009 C CA . MET A 1 505 ? -9.805 18.689 30.824 1.00 82.88 505 MET A CA 1
ATOM 4010 C C . MET A 1 505 ? -11.174 18.318 31.400 1.00 82.88 505 MET A C 1
ATOM 4012 O O . MET A 1 505 ? -11.529 17.138 31.428 1.00 82.88 505 MET A O 1
ATOM 4016 N N . ALA A 1 506 ? -11.991 19.305 31.777 1.00 84.44 506 ALA A N 1
ATOM 4017 C CA . ALA A 1 506 ? -13.341 19.074 32.291 1.00 84.44 506 ALA A CA 1
ATOM 4018 C C . ALA A 1 506 ? -14.224 18.328 31.274 1.00 84.44 506 ALA A C 1
ATOM 4020 O O . ALA A 1 506 ? -14.914 17.363 31.621 1.00 84.44 506 ALA A O 1
ATOM 4021 N N . GLN A 1 507 ? -14.154 18.716 29.997 1.00 84.19 507 GLN A N 1
ATOM 4022 C CA . GLN A 1 507 ? -14.881 18.045 28.923 1.00 84.19 507 GLN A CA 1
ATOM 4023 C C . GLN A 1 507 ? -14.412 16.595 28.736 1.00 84.19 507 GLN A C 1
ATOM 4025 O O . GLN A 1 507 ? -15.231 15.701 28.500 1.00 84.19 507 GLN A O 1
ATOM 4030 N N . MET A 1 508 ? -13.107 16.334 28.859 1.00 84.88 508 MET A N 1
ATOM 4031 C CA . MET A 1 508 ? -12.559 14.983 28.710 1.00 84.88 508 MET A CA 1
ATOM 4032 C C . MET A 1 508 ? -12.950 14.088 29.877 1.00 84.88 508 MET A C 1
ATOM 4034 O O . MET A 1 508 ? -13.376 12.955 29.655 1.00 84.88 508 MET A O 1
ATOM 4038 N N . GLN A 1 509 ? -12.924 14.614 31.101 1.00 83.88 509 GLN A N 1
ATOM 4039 C CA . GLN A 1 509 ? -13.391 13.893 32.282 1.00 83.88 509 GLN A CA 1
ATOM 4040 C C . GLN A 1 509 ? -14.863 13.477 32.148 1.00 83.88 509 GLN A C 1
ATOM 4042 O O . GLN A 1 509 ? -15.220 12.334 32.453 1.00 83.88 509 GLN A O 1
ATOM 4047 N N . ALA A 1 510 ? -15.715 14.376 31.645 1.00 81.06 510 ALA A N 1
ATOM 4048 C CA . ALA A 1 510 ? -17.122 14.081 31.387 1.00 81.06 510 ALA A CA 1
ATOM 4049 C C . ALA A 1 510 ? -17.296 12.991 30.313 1.00 81.06 510 ALA A C 1
ATOM 4051 O O . ALA A 1 510 ? -18.098 12.069 30.493 1.00 81.06 510 ALA A O 1
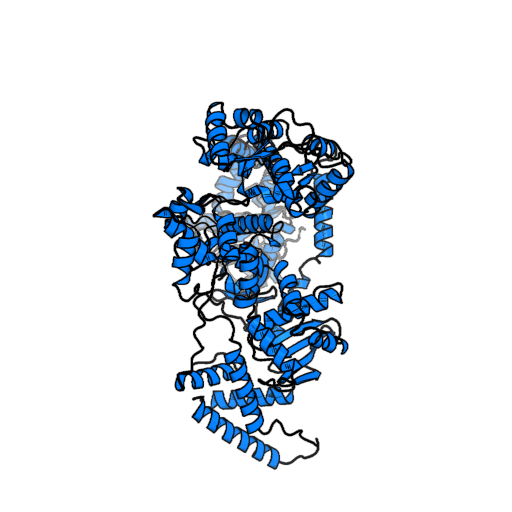ATOM 4052 N N . SER A 1 511 ? -16.509 13.059 29.231 1.00 80.94 511 SER A N 1
ATOM 4053 C CA . SER A 1 511 ? -16.543 12.081 28.136 1.00 80.94 511 SER A CA 1
ATOM 4054 C C . SER A 1 511 ? -16.024 10.697 28.528 1.00 80.94 511 SER A C 1
ATOM 4056 O O . SER A 1 511 ? -16.472 9.715 27.944 1.00 80.94 511 SER A O 1
ATOM 4058 N N . LEU A 1 512 ? -15.059 10.604 29.444 1.00 81.06 512 LEU A N 1
ATOM 4059 C CA . LEU A 1 512 ? -14.546 9.321 29.933 1.00 81.06 512 LEU A CA 1
ATOM 4060 C C . LEU A 1 512 ? -15.505 8.687 30.943 1.00 81.06 512 LEU A C 1
ATOM 4062 O O . LEU A 1 512 ? -15.694 7.472 30.941 1.00 81.06 512 LEU A O 1
ATOM 4066 N N . SER A 1 513 ? -16.162 9.508 31.767 1.00 72.50 513 SER A N 1
ATOM 4067 C CA . SER A 1 513 ? -17.094 9.032 32.793 1.00 72.50 513 SER A CA 1
ATOM 4068 C C . SER A 1 513 ? -18.380 8.461 32.183 1.00 72.50 513 SER A C 1
ATOM 4070 O O . SER A 1 513 ? -18.830 7.385 32.583 1.00 72.50 513 SER A O 1
ATOM 4072 N N . SER A 1 514 ? -18.935 9.117 31.162 1.00 68.31 514 SER A N 1
ATOM 4073 C CA . SER A 1 514 ? -20.225 8.739 30.564 1.00 68.31 514 SER A CA 1
ATOM 4074 C C . SER A 1 514 ? -20.029 7.936 29.273 1.00 68.31 514 SER A C 1
ATOM 4076 O O . SER A 1 514 ? -19.271 8.375 28.406 1.00 68.31 514 SER A O 1
ATOM 4078 N N . PRO A 1 515 ? -20.684 6.774 29.088 1.00 64.31 515 PRO A N 1
ATOM 4079 C CA . PRO A 1 515 ? -20.614 6.076 27.812 1.00 64.31 515 PRO A CA 1
ATOM 4080 C C . PRO A 1 515 ? -21.273 6.905 26.702 1.00 64.31 515 PRO A C 1
ATOM 4082 O O . PRO A 1 515 ? -22.227 7.643 26.923 1.00 64.31 515 PRO A O 1
ATOM 4085 N N . SER A 1 516 ? -20.775 6.751 25.473 1.00 59.72 516 SER A N 1
ATOM 4086 C CA . SER A 1 516 ? -21.319 7.447 24.291 1.00 59.72 516 SER A CA 1
ATOM 4087 C C . SER A 1 516 ? -22.794 7.130 23.991 1.00 59.72 516 SER A C 1
ATOM 4089 O O . SER A 1 516 ? -23.455 7.900 23.297 1.00 59.72 516 SER A O 1
ATOM 4091 N N . ARG A 1 517 ? -23.299 6.006 24.510 1.00 65.75 517 ARG A N 1
ATOM 4092 C CA . ARG A 1 517 ? -24.702 5.592 24.497 1.00 65.75 517 ARG A CA 1
ATOM 4093 C C . ARG A 1 517 ? -24.975 4.778 25.762 1.00 65.75 517 ARG A C 1
ATOM 4095 O O . ARG A 1 517 ? -24.163 3.916 26.100 1.00 65.75 517 ARG A O 1
ATOM 4102 N N . GLU A 1 518 ? -26.093 5.038 26.432 1.00 69.81 518 GLU A N 1
ATOM 4103 C CA . GLU A 1 518 ? -26.548 4.204 27.548 1.00 69.81 518 GLU A CA 1
ATOM 4104 C C . GLU A 1 518 ? -26.942 2.808 27.032 1.00 69.81 518 GLU A C 1
ATOM 4106 O O . GLU A 1 518 ? -27.635 2.719 26.016 1.00 69.81 518 GLU A O 1
ATOM 4111 N N . PRO A 1 519 ? -26.493 1.715 27.675 1.00 77.62 519 PRO A N 1
ATOM 4112 C CA . PRO A 1 519 ? -26.895 0.368 27.282 1.00 77.62 519 PRO A CA 1
ATOM 4113 C C . PRO A 1 519 ? -28.407 0.172 27.439 1.00 77.62 519 PRO A C 1
ATOM 4115 O O . PRO A 1 519 ? -28.954 0.436 28.507 1.00 77.62 519 PRO A O 1
ATOM 4118 N N . GLU A 1 520 ? -29.084 -0.323 26.400 1.00 78.44 520 GLU A N 1
ATOM 4119 C CA . GLU A 1 520 ? -30.539 -0.555 26.424 1.00 78.44 520 GLU A CA 1
ATOM 4120 C C . GLU A 1 520 ? -30.893 -2.025 26.717 1.00 78.44 520 GLU A C 1
ATOM 4122 O O . GLU A 1 520 ? -32.050 -2.345 27.000 1.00 78.44 520 GLU A O 1
ATOM 4127 N N . GLY A 1 521 ? -29.902 -2.924 26.695 1.00 82.62 521 GLY A N 1
ATOM 4128 C CA . GLY A 1 521 ? -30.083 -4.335 27.025 1.00 82.62 521 GLY A CA 1
ATOM 4129 C C . GLY A 1 521 ? -28.780 -5.118 27.250 1.00 82.62 521 GLY A C 1
ATOM 4130 O O . GLY A 1 521 ? -27.685 -4.552 27.195 1.00 82.62 521 GLY A O 1
ATOM 4131 N N . PRO A 1 522 ? -28.874 -6.447 27.467 1.00 80.88 522 PRO A N 1
ATOM 4132 C CA . PRO A 1 522 ? -27.729 -7.297 27.819 1.00 80.88 522 PRO A CA 1
ATOM 4133 C C . PRO A 1 522 ? -26.586 -7.291 26.789 1.00 80.88 522 PRO A C 1
ATOM 4135 O O . PRO A 1 522 ? -25.419 -7.238 27.166 1.00 80.88 522 PRO A O 1
ATOM 4138 N N . ALA A 1 523 ? -26.895 -7.282 25.487 1.00 75.69 523 ALA A N 1
ATOM 4139 C CA . ALA A 1 523 ? -25.882 -7.238 24.424 1.00 75.69 523 ALA A CA 1
ATOM 4140 C C . ALA A 1 523 ? -25.099 -5.907 24.392 1.00 75.69 523 ALA A C 1
ATOM 4142 O O . ALA A 1 523 ? -23.907 -5.871 24.059 1.00 75.69 523 ALA A O 1
ATOM 4143 N N . ASP A 1 524 ? -25.748 -4.805 24.776 1.00 78.69 524 ASP A N 1
ATOM 4144 C CA . ASP A 1 524 ? -25.088 -3.506 24.906 1.00 78.69 524 ASP A CA 1
ATOM 4145 C C . ASP A 1 524 ? -24.177 -3.477 26.139 1.00 78.69 524 ASP A C 1
ATOM 4147 O O . ASP A 1 524 ? -23.089 -2.904 26.076 1.00 78.69 524 ASP A O 1
ATOM 4151 N N . LEU A 1 525 ? -24.562 -4.158 27.227 1.00 84.00 525 LEU A N 1
ATOM 4152 C CA . LEU A 1 525 ? -23.717 -4.322 28.414 1.00 84.00 525 LEU A CA 1
ATOM 4153 C C . LEU A 1 525 ? -22.457 -5.153 28.111 1.00 84.00 525 LEU A C 1
ATOM 4155 O O . LEU A 1 525 ? -21.364 -4.759 28.513 1.00 84.00 525 LEU A O 1
ATOM 4159 N N . VAL A 1 526 ? -22.564 -6.231 27.324 1.00 81.69 526 VAL A N 1
ATOM 4160 C CA . VAL A 1 526 ? -21.384 -6.969 26.823 1.00 81.69 526 VAL A CA 1
ATOM 4161 C C . VAL A 1 526 ? -20.470 -6.052 26.007 1.00 81.69 526 VAL A C 1
ATOM 4163 O O . VAL A 1 526 ? -19.253 -6.073 26.169 1.00 81.69 526 VAL A O 1
ATOM 4166 N N . SER A 1 527 ? -21.048 -5.200 25.159 1.00 79.50 527 SER A N 1
ATOM 4167 C CA . SER A 1 527 ? -20.276 -4.250 24.347 1.00 79.50 527 SER A CA 1
ATOM 4168 C C . SER A 1 527 ? -19.586 -3.183 25.212 1.00 79.50 527 SER A C 1
ATOM 4170 O O . SER A 1 527 ? -18.464 -2.775 24.909 1.00 79.50 527 SER A O 1
ATOM 4172 N N . LEU A 1 528 ? -20.221 -2.750 26.308 1.00 83.81 528 LEU A N 1
ATOM 4173 C CA . LEU A 1 528 ? -19.619 -1.855 27.298 1.00 83.81 528 LEU A CA 1
ATOM 4174 C C . LEU A 1 528 ? -18.411 -2.512 27.980 1.00 83.81 528 LEU A C 1
ATOM 4176 O O . LEU A 1 528 ? -17.356 -1.882 28.046 1.00 83.81 528 LEU A O 1
ATOM 4180 N N . LEU A 1 529 ? -18.546 -3.766 28.426 1.00 86.25 529 LEU A N 1
ATOM 4181 C CA . LEU A 1 529 ? -17.462 -4.530 29.054 1.00 86.25 529 LEU A CA 1
ATOM 4182 C C . LEU A 1 529 ? -16.290 -4.765 28.086 1.00 86.25 529 LEU A C 1
ATOM 4184 O O . LEU A 1 529 ? -15.147 -4.526 28.458 1.00 86.25 529 LEU A O 1
ATOM 4188 N N . LYS A 1 530 ? -16.549 -5.107 26.814 1.00 83.00 530 LYS A N 1
ATOM 4189 C CA . LYS A 1 530 ? -15.488 -5.234 25.788 1.00 83.00 530 LYS A CA 1
ATOM 4190 C C . LYS A 1 530 ? -14.691 -3.934 25.612 1.00 83.00 530 LYS A C 1
ATOM 4192 O O . LYS A 1 530 ? -13.464 -3.959 25.506 1.00 83.00 530 LYS A O 1
ATOM 4197 N N . ASN A 1 531 ? -15.378 -2.790 25.623 1.00 79.81 531 ASN A N 1
ATOM 4198 C CA . ASN A 1 531 ? -14.753 -1.480 25.424 1.00 79.81 531 ASN A CA 1
ATOM 4199 C C . ASN A 1 531 ? -14.000 -0.962 26.659 1.00 79.81 531 ASN A C 1
ATOM 4201 O O . ASN A 1 531 ? -12.961 -0.321 26.507 1.00 79.81 531 ASN A O 1
ATOM 4205 N N . ARG A 1 532 ? -14.539 -1.177 27.867 1.00 82.62 532 ARG A N 1
ATOM 4206 C CA . ARG A 1 532 ? -13.976 -0.626 29.112 1.00 82.62 532 ARG A CA 1
ATOM 4207 C C . ARG A 1 532 ? -13.047 -1.581 29.862 1.00 82.62 532 ARG A C 1
ATOM 4209 O O . ARG A 1 532 ? -12.231 -1.098 30.639 1.00 82.62 532 ARG A O 1
ATOM 4216 N N . GLY A 1 533 ? -13.125 -2.884 29.602 1.00 86.19 533 GLY A N 1
ATOM 4217 C CA . GLY A 1 533 ? -12.413 -3.909 30.364 1.00 86.19 533 GLY A CA 1
ATOM 4218 C C . GLY A 1 533 ? -13.151 -4.313 31.638 1.00 86.19 533 GLY A C 1
ATOM 4219 O O . GLY A 1 533 ? -14.381 -4.250 31.696 1.00 86.19 533 GLY A O 1
ATOM 4220 N N . ASP A 1 534 ? -12.397 -4.748 32.648 1.00 88.94 534 ASP A N 1
ATOM 4221 C CA . ASP A 1 534 ? -12.936 -5.188 33.933 1.00 88.94 534 ASP A CA 1
ATOM 4222 C C . ASP A 1 534 ? -13.545 -4.025 34.721 1.00 88.94 534 ASP A C 1
ATOM 4224 O O . ASP A 1 534 ? -12.880 -3.023 34.995 1.00 88.94 534 ASP A O 1
ATOM 4228 N N . LEU A 1 535 ? -14.811 -4.181 35.115 1.00 88.62 535 LEU A N 1
ATOM 4229 C CA . LEU A 1 535 ? -15.561 -3.199 35.899 1.00 88.62 535 LEU A CA 1
ATOM 4230 C C . LEU A 1 535 ? -16.174 -3.834 37.150 1.00 88.62 535 LEU A C 1
ATOM 4232 O O . LEU A 1 535 ? -16.647 -4.969 37.108 1.00 88.62 535 LEU A O 1
ATOM 4236 N N . THR A 1 536 ? -16.225 -3.093 38.255 1.00 90.00 536 THR A N 1
ATOM 4237 C CA . THR A 1 536 ? -17.008 -3.496 39.438 1.00 90.00 536 THR A CA 1
ATOM 4238 C C . THR A 1 536 ? -18.509 -3.303 39.202 1.00 90.00 536 THR A C 1
ATOM 4240 O O . THR A 1 536 ? -18.923 -2.540 38.324 1.00 90.00 536 THR A O 1
ATOM 4243 N N . ALA A 1 537 ? -19.354 -3.942 40.018 1.00 86.62 537 ALA A N 1
ATOM 4244 C CA . ALA A 1 537 ? -20.804 -3.730 39.966 1.00 86.62 537 ALA A CA 1
ATOM 4245 C C . ALA A 1 537 ? -21.174 -2.241 40.135 1.00 86.62 537 ALA A C 1
ATOM 4247 O O . ALA A 1 537 ? -21.996 -1.715 39.382 1.00 86.62 537 ALA A O 1
ATOM 4248 N N . GLY A 1 538 ? -20.507 -1.531 41.053 1.00 85.25 538 GLY A N 1
ATOM 4249 C CA . GLY A 1 538 ? -20.684 -0.087 41.234 1.00 85.25 538 GLY A CA 1
ATOM 4250 C C . GLY A 1 538 ? -20.276 0.747 40.011 1.00 85.25 538 GLY A C 1
ATOM 4251 O O . GLY A 1 538 ? -20.987 1.681 39.631 1.00 85.25 538 GLY A O 1
ATOM 4252 N N . GLU A 1 539 ? -19.168 0.400 39.347 1.00 86.25 539 GLU A N 1
ATOM 4253 C CA . GLU A 1 539 ? -18.725 1.067 38.112 1.00 86.25 539 GLU A CA 1
ATOM 4254 C C . GLU A 1 539 ? -19.703 0.832 36.951 1.00 86.25 539 GLU A C 1
ATOM 4256 O O . GLU A 1 539 ? -19.982 1.757 36.181 1.00 86.25 539 GLU A O 1
ATOM 4261 N N . ILE A 1 540 ? -20.274 -0.373 36.855 1.00 86.31 540 ILE A N 1
ATOM 4262 C CA . ILE A 1 540 ? -21.294 -0.721 35.859 1.00 86.31 540 ILE A CA 1
ATOM 4263 C C . ILE A 1 540 ? -22.574 0.089 36.096 1.00 86.31 540 ILE A C 1
ATOM 4265 O O . ILE A 1 540 ? -23.084 0.699 35.157 1.00 86.31 540 ILE A O 1
ATOM 4269 N N . VAL A 1 541 ? -23.054 0.183 37.340 1.00 86.44 541 VAL A N 1
ATOM 4270 C CA . VAL A 1 541 ? -24.241 0.987 37.685 1.00 86.44 541 VAL A CA 1
ATOM 4271 C C . VAL A 1 541 ? -24.022 2.464 37.369 1.00 86.44 541 VAL A C 1
ATOM 4273 O O . VAL A 1 541 ? -24.900 3.108 36.798 1.00 86.44 541 VAL A O 1
ATOM 4276 N N . LYS A 1 542 ? -22.836 3.003 37.670 1.00 83.06 542 LYS A N 1
ATOM 4277 C CA . LYS A 1 542 ? -22.494 4.394 37.343 1.00 83.06 542 LYS A CA 1
ATOM 4278 C C . LYS A 1 542 ? -22.478 4.651 35.833 1.00 83.06 542 LYS A C 1
ATOM 4280 O O . LYS A 1 542 ? -22.791 5.756 35.402 1.00 83.06 542 LYS A O 1
ATOM 4285 N N . ALA A 1 543 ? -22.103 3.651 35.036 1.00 78.19 543 ALA A N 1
ATOM 4286 C CA . ALA A 1 543 ? -22.024 3.762 33.585 1.00 78.19 543 ALA A CA 1
ATOM 4287 C C . ALA A 1 543 ? -23.362 3.504 32.870 1.00 78.19 543 ALA A C 1
ATOM 4289 O O . ALA A 1 543 ? -23.623 4.132 31.850 1.00 78.19 543 ALA A O 1
ATOM 4290 N N . ALA A 1 544 ? -24.182 2.573 33.362 1.00 79.88 544 ALA A N 1
ATOM 4291 C CA . ALA A 1 544 ? -25.328 2.011 32.638 1.00 79.88 544 ALA A CA 1
ATOM 4292 C C . ALA A 1 544 ? -26.658 2.035 33.421 1.00 79.88 544 ALA A C 1
ATOM 4294 O O . ALA A 1 544 ? -27.665 1.512 32.945 1.00 79.88 544 ALA A O 1
ATOM 4295 N N . GLY A 1 545 ? -26.676 2.623 34.620 1.00 82.56 545 GLY A N 1
ATOM 4296 C CA . GLY A 1 545 ? -27.848 2.709 35.495 1.00 82.56 545 GLY A CA 1
ATOM 4297 C C . GLY A 1 545 ? -28.153 1.414 36.256 1.00 82.56 545 GLY A C 1
ATOM 4298 O O . GLY A 1 545 ? -27.602 0.355 35.972 1.00 82.56 545 GLY A O 1
ATOM 4299 N N . GLU A 1 546 ? -29.066 1.464 37.230 1.00 84.12 546 GLU A N 1
ATOM 4300 C CA . GLU A 1 546 ? -29.359 0.330 38.134 1.00 84.12 546 GLU A CA 1
ATOM 4301 C C . GLU A 1 546 ? -29.905 -0.919 37.423 1.00 84.12 546 GLU A C 1
ATOM 4303 O O . GLU A 1 546 ? -29.658 -2.045 37.853 1.00 84.12 546 GLU A O 1
ATOM 4308 N N . ARG A 1 547 ? -30.608 -0.748 36.292 1.00 82.56 547 ARG A N 1
ATOM 4309 C CA . ARG A 1 547 ? -31.150 -1.871 35.501 1.00 82.56 547 ARG A CA 1
ATOM 4310 C C . ARG A 1 547 ? -30.058 -2.800 34.967 1.00 82.56 547 ARG A C 1
ATOM 4312 O O . ARG A 1 547 ? -30.331 -3.981 34.749 1.00 82.56 547 ARG A O 1
ATOM 4319 N N . SER A 1 548 ? -28.834 -2.296 34.819 1.00 84.12 548 SER A N 1
ATOM 4320 C CA . SER A 1 548 ? -27.683 -3.071 34.356 1.00 84.12 548 SER A CA 1
ATOM 4321 C C . SER A 1 548 ? -27.319 -4.238 35.274 1.00 84.12 548 SER A C 1
ATOM 4323 O O . SER A 1 548 ? -26.840 -5.249 34.771 1.00 84.12 548 SER A O 1
ATOM 4325 N N . LEU A 1 549 ? -27.629 -4.168 36.575 1.00 85.38 549 LEU A N 1
ATOM 4326 C CA . LEU A 1 549 ? -27.390 -5.275 37.507 1.00 85.38 549 LEU A CA 1
ATOM 4327 C C . LEU A 1 549 ? -28.224 -6.509 37.152 1.00 85.38 549 LEU A C 1
ATOM 4329 O O . LEU A 1 549 ? -27.714 -7.622 37.188 1.00 85.38 549 LEU A O 1
ATOM 4333 N N . SER A 1 550 ? -29.479 -6.317 36.732 1.00 86.38 550 SER A N 1
ATOM 4334 C CA . SER A 1 550 ? -30.335 -7.433 36.302 1.00 86.38 550 SER A CA 1
ATOM 4335 C C . SER A 1 550 ? -29.803 -8.116 35.039 1.00 86.38 550 SER A C 1
ATOM 4337 O O . SER A 1 550 ? -29.868 -9.337 34.910 1.00 86.38 550 SER A O 1
ATOM 4339 N N . TRP A 1 551 ? -29.226 -7.334 34.120 1.00 87.88 551 TRP A N 1
ATOM 4340 C CA . TRP A 1 551 ? -28.580 -7.862 32.922 1.00 87.88 551 TRP A CA 1
ATOM 4341 C C . TRP A 1 551 ? -27.268 -8.558 33.266 1.00 87.88 551 TRP A C 1
ATOM 4343 O O . TRP A 1 551 ? -27.001 -9.620 32.718 1.00 87.88 551 TRP A O 1
ATOM 4353 N N . LEU A 1 552 ? -26.481 -7.999 34.189 1.00 87.00 552 LEU A N 1
ATOM 4354 C CA . LEU A 1 552 ? -25.235 -8.590 34.663 1.00 87.00 552 LEU A CA 1
ATOM 4355 C C . LEU A 1 552 ? -25.477 -9.957 35.307 1.00 87.00 552 LEU A C 1
ATOM 4357 O O . LEU A 1 552 ? -24.792 -10.905 34.942 1.00 87.00 552 LEU A O 1
ATOM 4361 N N . SER A 1 553 ? -26.486 -10.088 36.174 1.00 85.44 553 SER A N 1
ATOM 4362 C CA . SER A 1 553 ? -26.853 -11.381 36.765 1.00 85.44 553 SER A CA 1
ATOM 4363 C C . SER A 1 553 ? -27.239 -12.405 35.695 1.00 85.44 553 SER A C 1
ATOM 4365 O O . SER A 1 553 ? -26.741 -13.525 35.716 1.00 85.44 553 SER A O 1
ATOM 4367 N N . GLY A 1 554 ? -28.038 -12.017 34.693 1.00 84.31 554 GLY A N 1
ATOM 4368 C CA . GLY A 1 554 ? -28.355 -12.903 33.565 1.00 84.31 554 GLY A CA 1
ATOM 4369 C C . GLY A 1 554 ? -27.132 -13.268 32.705 1.00 84.31 554 GLY A C 1
ATOM 4370 O O . GLY A 1 554 ? -27.030 -14.390 32.201 1.00 84.31 554 GLY A O 1
ATOM 4371 N N . LEU A 1 555 ? -26.174 -12.349 32.549 1.00 84.88 555 LEU A N 1
ATOM 4372 C CA . LEU A 1 555 ? -24.908 -12.595 31.848 1.00 84.88 555 LEU A CA 1
ATOM 4373 C C . LEU A 1 555 ? -23.954 -13.485 32.653 1.00 84.88 555 LEU A C 1
ATOM 4375 O O . LEU A 1 555 ? -23.181 -14.224 32.054 1.00 84.88 555 LEU A O 1
ATOM 4379 N N . GLU A 1 556 ? -24.000 -13.438 33.981 1.00 85.94 556 GLU A N 1
ATOM 4380 C CA . GLU A 1 556 ? -23.226 -14.308 34.868 1.00 85.94 556 GLU A CA 1
ATOM 4381 C C . GLU A 1 556 ? -23.827 -15.722 34.921 1.00 85.94 556 GLU A C 1
ATOM 4383 O O . GLU A 1 556 ? -23.096 -16.705 34.808 1.00 85.94 556 GLU A O 1
ATOM 4388 N N . GLU A 1 557 ? -25.159 -15.842 34.976 1.00 83.00 557 GLU A N 1
ATOM 4389 C CA . GLU A 1 557 ? -25.875 -17.128 34.926 1.00 83.00 557 GLU A CA 1
ATOM 4390 C C . GLU A 1 557 ? -25.680 -17.852 33.586 1.00 83.00 557 GLU A C 1
ATOM 4392 O O . GLU A 1 557 ? -25.413 -19.054 33.550 1.00 83.00 557 GLU A O 1
ATOM 4397 N N . SER A 1 558 ? -25.754 -17.117 32.471 1.00 77.94 558 SER A N 1
ATOM 4398 C CA . SER A 1 558 ? -25.354 -17.638 31.152 1.00 77.94 558 SER A CA 1
ATOM 4399 C C . SER A 1 558 ? -23.831 -17.808 31.027 1.00 77.94 558 SER A C 1
ATOM 4401 O O . SER A 1 558 ? -23.338 -18.587 30.208 1.00 77.94 558 SER A O 1
ATOM 4403 N N . GLY A 1 559 ? -23.084 -17.104 31.881 1.00 76.88 559 GLY A N 1
ATOM 4404 C CA . GLY A 1 559 ? -21.631 -17.013 31.950 1.00 76.88 559 GLY A CA 1
ATOM 4405 C C . GLY A 1 559 ? -20.964 -16.395 30.722 1.00 76.88 559 GLY A C 1
ATOM 4406 O O . GLY A 1 559 ? -19.800 -16.686 30.436 1.00 76.88 559 GLY A O 1
ATOM 4407 N N . ALA A 1 560 ? -21.695 -15.527 30.025 1.00 76.94 560 ALA A N 1
ATOM 4408 C CA . ALA A 1 560 ? -21.154 -14.574 29.065 1.00 76.94 560 ALA A CA 1
ATOM 4409 C C . ALA A 1 560 ? -20.261 -13.517 29.748 1.00 76.94 560 ALA A C 1
ATOM 4411 O O . ALA A 1 560 ? -19.293 -13.052 29.141 1.00 76.94 560 ALA A O 1
ATOM 4412 N N . ALA A 1 561 ? -20.543 -13.182 31.013 1.00 85.81 561 ALA A N 1
ATOM 4413 C CA . ALA A 1 561 ? -19.673 -12.398 31.888 1.00 85.81 561 ALA A CA 1
ATOM 4414 C C . ALA A 1 561 ? -19.007 -13.306 32.934 1.00 85.81 561 ALA A C 1
ATOM 4416 O O . ALA A 1 561 ? -19.633 -14.226 33.459 1.00 85.81 561 ALA A O 1
ATOM 4417 N N . VAL A 1 562 ? -17.735 -13.046 33.233 1.00 86.94 562 VAL A N 1
ATOM 4418 C CA . VAL A 1 562 ? -16.949 -13.780 34.232 1.00 86.94 562 VAL A CA 1
ATOM 4419 C C . VAL A 1 562 ? -16.538 -12.821 35.338 1.00 86.94 562 VAL A C 1
ATOM 4421 O O . VAL A 1 562 ? -16.058 -11.720 35.069 1.00 86.94 562 VAL A O 1
ATOM 4424 N N . ALA A 1 563 ? -16.722 -13.259 36.582 1.00 89.25 563 ALA A N 1
ATOM 4425 C CA . ALA A 1 563 ? -16.246 -12.559 37.761 1.00 89.25 563 ALA A CA 1
ATOM 4426 C C . ALA A 1 563 ? -14.784 -12.943 38.053 1.00 89.25 563 ALA A C 1
ATOM 4428 O O . ALA A 1 563 ? -14.459 -14.123 38.193 1.00 89.25 563 ALA A O 1
ATOM 4429 N N . ILE A 1 564 ? -13.905 -11.951 38.182 1.00 87.81 564 ILE A N 1
ATOM 4430 C CA . ILE A 1 564 ? -12.550 -12.094 38.725 1.00 87.81 564 ILE A CA 1
ATOM 4431 C C . ILE A 1 564 ? -12.457 -11.337 40.042 1.00 87.81 564 ILE A C 1
ATOM 4433 O O . ILE A 1 564 ? -13.038 -10.265 40.212 1.00 87.81 564 ILE A O 1
ATOM 4437 N N . ARG A 1 565 ? -11.712 -11.902 40.990 1.00 85.25 565 ARG A N 1
ATOM 4438 C CA . ARG A 1 565 ? -11.425 -11.257 42.267 1.00 85.25 565 ARG A CA 1
ATOM 4439 C C . ARG A 1 565 ? -9.935 -10.976 42.346 1.00 85.25 565 ARG A C 1
ATOM 4441 O O . ARG A 1 565 ? -9.150 -11.915 42.476 1.00 85.25 565 ARG A O 1
ATOM 4448 N N . MET A 1 566 ? -9.553 -9.706 42.234 1.00 82.50 566 MET A N 1
ATOM 4449 C CA . MET A 1 566 ? -8.155 -9.323 42.403 1.00 82.50 566 MET A CA 1
ATOM 4450 C C . MET A 1 566 ? -7.800 -9.301 43.899 1.00 82.50 566 MET A C 1
ATOM 4452 O O . MET A 1 566 ? -8.681 -9.086 44.742 1.00 82.50 566 MET A O 1
ATOM 4456 N N . PRO A 1 567 ? -6.530 -9.539 44.270 1.00 77.50 567 PRO A N 1
ATOM 4457 C CA . PRO A 1 567 ? -6.102 -9.440 45.662 1.00 77.50 567 PRO A CA 1
ATOM 4458 C C . PRO A 1 567 ? -6.386 -8.038 46.219 1.00 77.50 567 PRO A C 1
ATOM 4460 O O . PRO A 1 567 ? -5.860 -7.069 45.697 1.00 77.50 567 PRO A O 1
ATOM 4463 N N . GLY A 1 568 ? -7.201 -7.920 47.270 1.00 72.50 568 GLY A N 1
ATOM 4464 C CA . GLY A 1 568 ? -7.550 -6.625 47.878 1.00 72.50 568 GLY A CA 1
ATOM 4465 C C . GLY A 1 568 ? -8.889 -6.022 47.437 1.00 72.50 568 GLY A C 1
ATOM 4466 O O . GLY A 1 568 ? -9.313 -5.037 48.031 1.00 72.50 568 GLY A O 1
ATOM 4467 N N . ASP A 1 569 ? -9.596 -6.627 46.478 1.00 78.81 569 ASP A N 1
ATOM 4468 C CA . ASP A 1 569 ? -10.927 -6.159 46.077 1.00 78.81 569 ASP A CA 1
ATOM 4469 C C . ASP A 1 569 ? -12.030 -6.553 47.090 1.00 78.81 569 ASP A C 1
ATOM 4471 O O . ASP A 1 569 ? -12.219 -7.734 47.433 1.00 78.81 569 ASP A O 1
ATOM 4475 N N . GLU A 1 570 ? -12.826 -5.566 47.520 1.00 76.50 570 GLU A N 1
ATOM 4476 C CA . GLU A 1 570 ? -14.033 -5.775 48.340 1.00 76.50 570 GLU A CA 1
ATOM 4477 C C . GLU A 1 570 ? -15.169 -6.442 47.537 1.00 76.50 570 GLU A C 1
ATOM 4479 O O . GLU A 1 570 ? -15.864 -7.325 48.053 1.00 76.50 570 GLU A O 1
ATOM 4484 N N . GLU A 1 571 ? -15.286 -6.113 46.248 1.00 84.31 571 GLU A N 1
ATOM 4485 C CA . GLU A 1 571 ? -16.292 -6.637 45.314 1.00 84.31 571 GLU A CA 1
ATOM 4486 C C . GLU A 1 571 ? -15.642 -7.290 44.082 1.00 84.31 571 GLU A C 1
ATOM 4488 O O . GLU A 1 571 ? -14.575 -6.855 43.649 1.00 84.31 571 GLU A O 1
ATOM 4493 N N . PRO A 1 572 ? -16.257 -8.329 43.486 1.00 87.19 572 PRO A N 1
ATOM 4494 C CA . PRO A 1 572 ? -15.757 -8.909 42.245 1.00 87.19 572 PRO A CA 1
ATOM 4495 C C . PRO A 1 572 ? -15.834 -7.912 41.081 1.00 87.19 572 PRO A C 1
ATOM 4497 O O . PRO A 1 572 ? -16.737 -7.074 41.000 1.00 87.19 572 PRO A O 1
ATOM 4500 N N . ARG A 1 573 ? -14.901 -8.055 40.139 1.00 89.62 573 ARG A N 1
ATOM 4501 C CA . ARG A 1 573 ? -14.910 -7.339 38.861 1.00 89.62 573 ARG A CA 1
ATOM 4502 C C . ARG A 1 573 ? -15.400 -8.257 37.762 1.00 89.62 573 ARG A C 1
ATOM 4504 O O . ARG A 1 573 ? -15.090 -9.445 37.759 1.00 89.62 573 ARG A O 1
ATOM 4511 N N . TYR A 1 574 ? -16.121 -7.697 36.810 1.00 90.31 574 TYR A N 1
ATOM 4512 C CA . TYR A 1 574 ? -16.733 -8.430 35.717 1.00 90.31 574 TYR A CA 1
ATOM 4513 C C . TYR A 1 574 ? -16.093 -8.030 34.398 1.00 90.31 574 TYR A C 1
ATOM 4515 O O . TYR A 1 574 ? -15.897 -6.848 34.123 1.00 90.31 574 TYR A O 1
ATOM 4523 N N . PHE A 1 575 ? -15.794 -9.027 33.576 1.00 89.62 575 PHE A N 1
ATOM 4524 C CA . PHE A 1 575 ? -15.294 -8.871 32.214 1.00 89.62 575 PHE A CA 1
ATOM 4525 C C . PHE A 1 575 ? -15.931 -9.949 31.324 1.00 89.62 575 PHE A C 1
ATOM 4527 O O . PHE A 1 575 ? -16.635 -10.840 31.807 1.00 89.62 575 PHE A O 1
ATOM 4534 N N . VAL A 1 576 ? -15.749 -9.855 30.008 1.00 87.38 576 VAL A N 1
ATOM 4535 C CA . VAL A 1 576 ? -16.392 -10.793 29.075 1.00 87.38 576 VAL A CA 1
ATOM 4536 C C . VAL A 1 576 ? -15.651 -12.125 29.043 1.00 87.38 576 VAL A C 1
ATOM 4538 O O . VAL A 1 576 ? -14.425 -12.162 28.991 1.00 87.38 576 VAL A O 1
ATOM 4541 N N . SER A 1 577 ? -16.402 -13.227 29.029 1.00 83.81 577 SER A N 1
ATOM 4542 C CA . SER A 1 577 ? -15.859 -14.593 29.038 1.00 83.81 577 SER A CA 1
ATOM 4543 C C . SER A 1 577 ? -14.847 -14.884 27.924 1.00 83.81 577 SER A C 1
ATOM 4545 O O . SER A 1 577 ? -13.870 -15.588 28.178 1.00 83.81 577 SER A O 1
ATOM 4547 N N . ASP A 1 578 ? -15.015 -14.287 26.738 1.00 79.94 578 ASP A N 1
ATOM 4548 C CA . ASP A 1 578 ? -14.078 -14.391 25.607 1.00 79.94 578 ASP A CA 1
ATOM 4549 C C . ASP A 1 578 ? -12.631 -14.021 25.997 1.00 79.94 578 ASP A C 1
ATOM 4551 O O . ASP A 1 578 ? -11.675 -14.536 25.420 1.00 79.94 578 ASP A O 1
ATOM 4555 N N . GLU A 1 579 ? -12.462 -13.132 26.981 1.00 85.00 579 GLU A N 1
ATOM 4556 C CA . GLU A 1 579 ? -11.179 -12.563 27.409 1.00 85.00 579 GLU A CA 1
ATOM 4557 C C . GLU A 1 579 ? -10.524 -13.350 28.560 1.00 85.00 579 GLU A C 1
ATOM 4559 O O . GLU A 1 579 ? -9.437 -12.988 29.014 1.00 85.00 579 GLU A O 1
ATOM 4564 N N . ALA A 1 580 ? -11.146 -14.440 29.028 1.00 84.94 580 ALA A N 1
ATOM 4565 C CA . ALA A 1 580 ? -10.687 -15.200 30.196 1.00 84.94 580 ALA A CA 1
ATOM 4566 C C . ALA A 1 580 ? -9.247 -15.713 30.066 1.00 84.94 580 ALA A C 1
ATOM 4568 O O . ALA A 1 580 ? -8.500 -15.683 31.041 1.00 84.94 580 ALA A O 1
ATOM 4569 N N . GLU A 1 581 ? -8.824 -16.124 28.867 1.00 84.00 581 GLU A N 1
ATOM 4570 C CA . GLU A 1 581 ? -7.441 -16.559 28.628 1.00 84.00 581 GLU A CA 1
ATOM 4571 C C . GLU A 1 581 ? -6.422 -15.423 28.787 1.00 84.00 581 GLU A C 1
ATOM 4573 O O . GLU A 1 581 ? -5.326 -15.660 29.294 1.00 84.00 581 GLU A O 1
ATOM 4578 N N . LEU A 1 582 ? -6.768 -14.196 28.375 1.00 85.12 582 LEU A N 1
ATOM 4579 C CA . LEU A 1 582 ? -5.885 -13.035 28.519 1.00 85.12 582 LEU A CA 1
ATOM 4580 C C . LEU A 1 582 ? -5.772 -12.627 29.989 1.00 85.12 582 LEU A C 1
ATOM 4582 O O . LEU A 1 582 ? -4.660 -12.442 30.477 1.00 85.12 582 LEU A O 1
ATOM 4586 N N . TYR A 1 583 ? -6.895 -12.569 30.712 1.00 87.62 583 TYR A N 1
ATOM 4587 C CA . TYR A 1 583 ? -6.892 -12.286 32.151 1.00 87.62 583 TYR A CA 1
ATOM 4588 C C . TYR A 1 583 ? -6.167 -13.368 32.964 1.00 87.62 583 TYR A C 1
ATOM 4590 O O . TYR A 1 583 ? -5.504 -13.042 33.943 1.00 87.62 583 TYR A O 1
ATOM 4598 N N . ALA A 1 584 ? -6.220 -14.639 32.550 1.00 87.25 584 ALA A N 1
ATOM 4599 C CA . ALA A 1 584 ? -5.509 -15.727 33.226 1.00 87.25 584 ALA A CA 1
ATOM 4600 C C . ALA A 1 584 ? -3.978 -15.672 33.059 1.00 87.25 584 ALA A C 1
ATOM 4602 O O . ALA A 1 584 ? -3.258 -16.218 33.892 1.00 87.25 584 ALA A O 1
ATOM 4603 N N . ARG A 1 585 ? -3.476 -15.050 31.982 1.00 88.50 585 ARG A N 1
ATOM 4604 C CA . ARG A 1 585 ? -2.033 -14.896 31.703 1.00 88.50 585 ARG A CA 1
ATOM 4605 C C . ARG A 1 585 ? -1.457 -13.561 32.179 1.00 88.50 585 ARG A C 1
ATOM 4607 O O . ARG A 1 585 ? -0.252 -13.339 32.065 1.00 88.50 585 ARG A O 1
ATOM 4614 N N . PHE A 1 586 ? -2.308 -12.670 32.675 1.00 89.25 586 PHE A N 1
ATOM 4615 C CA . PHE A 1 586 ? -1.903 -11.374 33.189 1.00 89.25 586 PHE A CA 1
ATOM 4616 C C . PHE A 1 586 ? -1.350 -11.503 34.618 1.00 89.25 586 PHE A C 1
ATOM 4618 O O . PHE A 1 586 ? -1.978 -12.169 35.445 1.00 89.25 586 PHE A O 1
ATOM 4625 N N . PRO A 1 587 ? -0.236 -10.828 34.969 1.00 87.38 587 PRO A N 1
ATOM 4626 C CA . PRO A 1 587 ? 0.551 -9.872 34.170 1.00 87.38 587 PRO A CA 1
ATOM 4627 C C . PRO A 1 587 ? 1.766 -10.451 33.413 1.00 87.38 587 PRO A C 1
ATOM 4629 O O . PRO A 1 587 ? 2.593 -9.685 32.927 1.00 87.38 587 PRO A O 1
ATOM 4632 N N . GLN A 1 588 ? 1.938 -11.774 33.333 1.00 85.94 588 GLN A N 1
ATOM 4633 C CA . GLN A 1 588 ? 3.184 -12.381 32.836 1.00 85.94 588 GLN A CA 1
ATOM 4634 C C . GLN A 1 588 ? 3.327 -12.357 31.307 1.00 85.94 588 GLN A C 1
ATOM 4636 O O . GLN A 1 588 ? 4.447 -12.371 30.798 1.00 85.94 588 GLN A O 1
ATOM 4641 N N . ASP A 1 589 ? 2.218 -12.347 30.567 1.00 86.31 589 ASP A N 1
ATOM 4642 C CA . ASP A 1 589 ? 2.229 -12.327 29.102 1.00 86.31 589 ASP A CA 1
ATOM 4643 C C . ASP A 1 589 ? 2.184 -10.886 28.544 1.00 86.31 589 ASP A C 1
ATOM 4645 O O . ASP A 1 589 ? 1.221 -10.165 28.824 1.00 86.31 589 ASP A O 1
ATOM 4649 N N . PRO A 1 590 ? 3.146 -10.452 27.702 1.00 85.06 590 PRO A N 1
ATOM 4650 C CA . PRO A 1 590 ? 3.174 -9.093 27.154 1.00 85.06 590 PRO A CA 1
ATOM 4651 C C . PRO A 1 590 ? 1.904 -8.687 26.394 1.00 85.06 590 PRO A C 1
ATOM 4653 O O . PRO A 1 590 ? 1.483 -7.534 26.481 1.00 85.06 590 PRO A O 1
ATOM 4656 N N . ALA A 1 591 ? 1.261 -9.610 25.668 1.00 80.00 591 ALA A N 1
ATOM 4657 C CA . ALA A 1 591 ? 0.030 -9.299 24.941 1.00 80.00 591 ALA A CA 1
ATOM 4658 C C . ALA A 1 591 ? -1.148 -9.060 25.899 1.00 80.00 591 ALA A C 1
ATOM 4660 O O . ALA A 1 591 ? -1.929 -8.133 25.681 1.00 80.00 591 ALA A O 1
ATOM 4661 N N . SER A 1 592 ? -1.238 -9.828 26.992 1.00 88.56 592 SER A N 1
ATOM 4662 C CA . SER A 1 592 ? -2.214 -9.577 28.062 1.00 88.56 592 SER A CA 1
ATOM 4663 C C . SER A 1 592 ? -2.027 -8.202 28.719 1.00 88.56 592 SER A C 1
ATOM 4665 O O . SER A 1 592 ? -3.010 -7.492 28.935 1.00 88.56 592 SER A O 1
ATOM 4667 N N . VAL A 1 593 ? -0.776 -7.779 28.955 1.00 88.75 593 VAL A N 1
ATOM 4668 C CA . VAL A 1 593 ? -0.448 -6.461 29.523 1.00 88.75 593 VAL A CA 1
ATOM 4669 C C . VAL A 1 593 ? -0.882 -5.345 28.578 1.00 88.75 593 VAL A C 1
ATOM 4671 O O . VAL A 1 593 ? -1.595 -4.434 28.997 1.00 88.75 593 VAL A O 1
ATOM 4674 N N . LEU A 1 594 ? -0.521 -5.439 27.294 1.00 86.19 594 LEU A N 1
ATOM 4675 C CA . LEU A 1 594 ? -0.922 -4.465 26.274 1.00 86.19 594 LEU A CA 1
ATOM 4676 C C . LEU A 1 594 ? -2.452 -4.363 26.153 1.00 86.19 594 LEU A C 1
ATOM 4678 O O . LEU A 1 594 ? -2.986 -3.258 26.064 1.00 86.19 594 LEU A O 1
ATOM 4682 N N . PHE A 1 595 ? -3.159 -5.497 26.195 1.00 85.38 595 PHE A N 1
ATOM 4683 C CA . PHE A 1 595 ? -4.616 -5.550 26.054 1.00 85.38 595 PHE A CA 1
ATOM 4684 C C . PHE A 1 595 ? -5.358 -4.954 27.260 1.00 85.38 595 PHE A C 1
ATOM 4686 O O . PHE A 1 595 ? -6.244 -4.111 27.096 1.00 85.38 595 PHE A O 1
ATOM 4693 N N . ILE A 1 596 ? -5.008 -5.374 28.479 1.00 90.19 596 ILE A N 1
ATOM 4694 C CA . ILE A 1 596 ? -5.713 -4.966 29.703 1.00 90.19 596 ILE A CA 1
ATOM 4695 C C . ILE A 1 596 ? -5.330 -3.533 30.083 1.00 90.19 596 ILE A C 1
ATOM 4697 O O . ILE A 1 596 ? -6.206 -2.684 30.275 1.00 90.19 596 ILE A O 1
ATOM 4701 N N . LEU A 1 597 ? -4.030 -3.224 30.128 1.00 90.31 597 LEU A N 1
ATOM 4702 C CA . LEU A 1 597 ? -3.569 -1.898 30.539 1.00 90.31 597 LEU A CA 1
ATOM 4703 C C . LEU A 1 597 ? -3.793 -0.837 29.460 1.00 90.31 597 LEU A C 1
ATOM 4705 O O . LEU A 1 597 ? -4.041 0.318 29.798 1.00 90.31 597 LEU A O 1
ATOM 4709 N N . GLY A 1 598 ? -3.780 -1.213 28.176 1.00 87.06 598 GLY A N 1
ATOM 4710 C CA . GLY A 1 598 ? -4.156 -0.310 27.087 1.00 87.06 598 GLY A CA 1
ATOM 4711 C C . GLY A 1 598 ? -5.602 0.178 27.222 1.00 87.06 598 GLY A C 1
ATOM 4712 O O . GLY A 1 598 ? -5.855 1.380 27.136 1.00 87.06 598 GLY A O 1
ATOM 4713 N N . ARG A 1 599 ? -6.548 -0.725 27.534 1.00 87.31 599 ARG A N 1
ATOM 4714 C CA . ARG A 1 599 ? -7.948 -0.345 27.806 1.00 87.31 599 ARG A CA 1
ATOM 4715 C C . ARG A 1 599 ? -8.078 0.500 29.067 1.00 87.31 599 ARG A C 1
ATOM 4717 O O . ARG A 1 599 ? -8.789 1.500 29.046 1.00 87.31 599 ARG A O 1
ATOM 4724 N N . TYR A 1 600 ? -7.365 0.145 30.134 1.00 89.12 600 TYR A N 1
ATOM 4725 C CA . TYR A 1 600 ? -7.322 0.960 31.350 1.00 89.12 600 TYR A CA 1
ATOM 4726 C C . TYR A 1 600 ? -6.855 2.397 31.060 1.00 89.12 600 TYR A C 1
ATOM 4728 O O . TYR A 1 600 ? -7.500 3.354 31.493 1.00 89.12 600 TYR A O 1
ATOM 4736 N N . ALA A 1 601 ? -5.784 2.551 30.275 1.00 88.31 601 ALA A N 1
ATOM 4737 C CA . ALA A 1 601 ? -5.255 3.848 29.868 1.00 88.31 601 ALA A CA 1
ATOM 4738 C C . ALA A 1 601 ? -6.257 4.647 29.017 1.00 88.31 601 ALA A C 1
ATOM 4740 O O . ALA A 1 601 ? -6.413 5.847 29.229 1.00 88.31 601 ALA A O 1
ATOM 4741 N N . ASP A 1 602 ? -6.971 3.995 28.094 1.00 85.44 602 ASP A N 1
ATOM 4742 C CA . ASP A 1 602 ? -7.977 4.638 27.235 1.00 85.44 602 ASP A CA 1
ATOM 4743 C C . ASP A 1 602 ? -9.216 5.146 28.003 1.00 85.44 602 ASP A C 1
ATOM 4745 O O . ASP A 1 602 ? -9.943 6.002 27.491 1.00 85.44 602 ASP A O 1
ATOM 4749 N N . GLN A 1 603 ? -9.457 4.652 29.224 1.00 84.94 603 GLN A N 1
ATOM 4750 C CA . GLN A 1 603 ? -10.585 5.056 30.077 1.00 84.94 603 GLN A CA 1
ATOM 4751 C C . GLN A 1 603 ? -10.212 6.076 31.166 1.00 84.94 603 GLN A C 1
ATOM 4753 O O . GLN A 1 603 ? -11.089 6.504 31.921 1.00 84.94 603 GLN A O 1
ATOM 4758 N N . ARG A 1 604 ? -8.943 6.494 31.267 1.00 87.00 604 ARG A N 1
ATOM 4759 C CA . ARG A 1 604 ? -8.485 7.471 32.268 1.00 87.00 604 ARG A CA 1
ATOM 4760 C C . ARG A 1 604 ? -7.846 8.695 31.626 1.00 87.00 604 ARG A C 1
ATOM 4762 O O . ARG A 1 604 ? -7.247 8.633 30.561 1.00 87.00 604 ARG A O 1
ATOM 4769 N N . MET A 1 605 ? -7.983 9.833 32.303 1.00 85.50 605 MET A N 1
ATOM 4770 C CA . MET A 1 605 ? -7.363 11.088 31.875 1.00 85.50 605 MET A CA 1
ATOM 4771 C C . MET A 1 605 ? -5.837 11.004 31.975 1.00 85.50 605 MET A C 1
ATOM 4773 O O . MET A 1 605 ? -5.126 11.359 31.037 1.00 85.50 605 MET A O 1
ATOM 4777 N N . SER A 1 606 ? -5.348 10.494 33.100 1.00 89.88 606 SER A N 1
ATOM 4778 C CA . SER A 1 606 ? -3.952 10.150 33.330 1.00 89.88 606 SER A CA 1
ATOM 4779 C C . SER A 1 606 ? -3.844 9.156 34.482 1.00 89.88 606 SER A C 1
ATOM 4781 O O . SER A 1 606 ? -4.796 8.991 35.248 1.00 89.88 606 SER A O 1
ATOM 4783 N N . PHE A 1 607 ? -2.702 8.492 34.594 1.00 92.69 607 PHE A N 1
ATOM 4784 C CA . PHE A 1 607 ? -2.391 7.561 35.673 1.00 92.69 607 PHE A CA 1
ATOM 4785 C C . PHE A 1 607 ? -0.881 7.524 35.939 1.00 92.69 607 PHE A C 1
ATOM 4787 O O . PHE A 1 607 ? -0.073 7.923 35.097 1.00 92.69 607 PHE A O 1
ATOM 4794 N N . THR A 1 608 ? -0.519 7.021 37.110 1.00 92.56 608 THR A N 1
ATOM 4795 C CA . THR A 1 608 ? 0.850 6.759 37.567 1.00 92.56 608 THR A CA 1
ATOM 4796 C C . THR A 1 608 ? 1.094 5.253 37.703 1.00 92.56 608 THR A C 1
ATOM 4798 O O . THR A 1 608 ? 0.159 4.448 37.663 1.00 92.56 608 THR A O 1
ATOM 4801 N N . GLU A 1 609 ? 2.347 4.839 37.894 1.00 91.56 609 GLU A N 1
ATOM 4802 C CA . GLU A 1 609 ? 2.677 3.442 38.202 1.00 91.56 609 GLU A CA 1
ATOM 4803 C C . GLU A 1 609 ? 2.023 2.983 39.517 1.00 91.56 609 GLU A C 1
ATOM 4805 O O . GLU A 1 609 ? 1.611 1.831 39.627 1.00 91.56 609 GLU A O 1
ATOM 4810 N N . ALA A 1 610 ? 1.865 3.887 40.491 1.00 89.81 610 ALA A N 1
ATOM 4811 C CA . ALA A 1 610 ? 1.169 3.595 41.742 1.00 89.81 610 ALA A CA 1
ATOM 4812 C C . ALA A 1 610 ? -0.326 3.311 41.515 1.00 89.81 610 ALA A C 1
ATOM 4814 O O . ALA A 1 610 ? -0.843 2.339 42.061 1.00 89.81 610 ALA A O 1
ATOM 4815 N N . ASP A 1 611 ? -0.993 4.080 40.644 1.00 90.31 611 ASP A N 1
ATOM 4816 C CA . ASP A 1 611 ? -2.403 3.844 40.294 1.00 90.31 611 ASP A CA 1
ATOM 4817 C C . ASP A 1 611 ? -2.604 2.492 39.589 1.00 90.31 611 ASP A C 1
ATOM 4819 O O . ASP A 1 611 ? -3.652 1.859 39.728 1.00 90.31 611 ASP A O 1
ATOM 4823 N N . LEU A 1 612 ? -1.613 2.044 38.805 1.00 90.31 612 LEU A N 1
ATOM 4824 C CA . LEU A 1 612 ? -1.639 0.722 38.174 1.00 90.31 612 LEU A CA 1
ATOM 4825 C C . LEU A 1 612 ? -1.527 -0.400 39.202 1.00 90.31 612 LEU A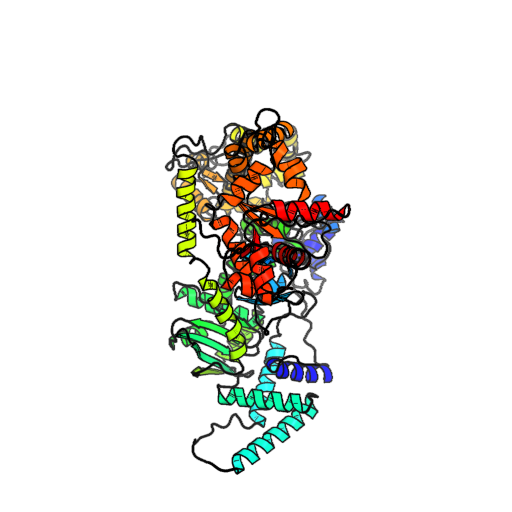 C 1
ATOM 4827 O O . LEU A 1 612 ? -2.265 -1.374 39.088 1.00 90.31 612 LEU A O 1
ATOM 4831 N N . VAL A 1 613 ? -0.644 -0.260 40.193 1.00 90.88 613 VAL A N 1
ATOM 4832 C CA . VAL A 1 613 ? -0.508 -1.224 41.297 1.00 90.88 613 VAL A CA 1
ATOM 4833 C C . VAL A 1 613 ? -1.778 -1.252 42.150 1.00 90.88 613 VAL A C 1
ATOM 4835 O O . VAL A 1 613 ? -2.242 -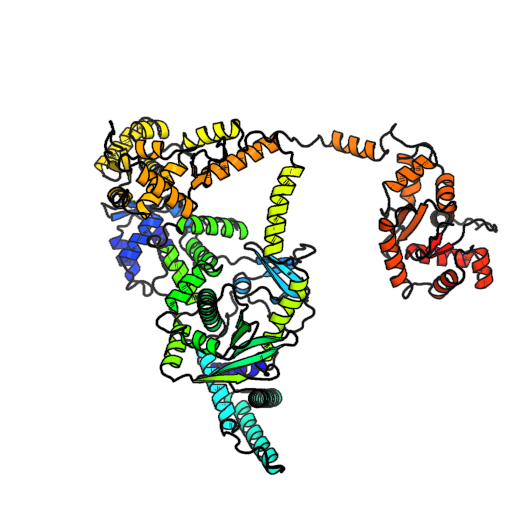2.325 42.523 1.00 90.88 613 VAL A O 1
ATOM 4838 N N . GLU A 1 614 ? -2.388 -0.092 42.408 1.00 88.94 614 GLU A N 1
ATOM 4839 C CA . GLU A 1 614 ? -3.658 -0.007 43.135 1.00 88.94 614 GLU A CA 1
ATOM 4840 C C . GLU A 1 614 ? -4.801 -0.677 42.357 1.00 88.94 614 GLU A C 1
ATOM 4842 O O . GLU A 1 614 ? -5.552 -1.476 42.919 1.00 88.94 614 GLU A O 1
ATOM 4847 N N . ARG A 1 615 ? -4.929 -0.413 41.046 1.00 88.88 615 ARG A N 1
ATOM 4848 C CA . ARG A 1 615 ? -5.967 -1.062 40.227 1.00 88.88 615 ARG A CA 1
ATOM 4849 C C . ARG A 1 615 ? -5.684 -2.545 40.015 1.00 88.88 615 ARG A C 1
ATOM 4851 O O . ARG A 1 615 ? -6.636 -3.325 40.010 1.00 88.88 615 ARG A O 1
ATOM 4858 N N . TYR A 1 616 ? -4.432 -2.942 39.817 1.00 89.81 616 TYR A N 1
ATOM 4859 C CA . TYR A 1 616 ? -4.026 -4.317 39.529 1.00 89.81 616 TYR A CA 1
ATOM 4860 C C . TYR A 1 616 ? -2.949 -4.787 40.518 1.00 89.81 616 TYR A C 1
ATOM 4862 O O . TYR A 1 616 ? -1.769 -4.812 40.171 1.00 89.81 616 TYR A O 1
ATOM 4870 N N . PRO A 1 617 ? -3.349 -5.272 41.709 1.00 86.50 617 PRO A N 1
ATOM 4871 C CA . PRO A 1 617 ? -2.425 -5.690 42.774 1.00 86.50 617 PRO A CA 1
ATOM 4872 C C . PRO A 1 617 ? -1.544 -6.906 42.444 1.00 86.50 617 PRO A C 1
ATOM 4874 O O . PRO A 1 617 ? -0.709 -7.312 43.248 1.00 86.50 617 PRO A O 1
ATOM 4877 N N . LEU A 1 618 ? -1.736 -7.510 41.267 1.00 85.00 618 LEU A N 1
ATOM 4878 C CA . LEU A 1 618 ? -0.842 -8.520 40.696 1.00 85.00 618 LEU A CA 1
ATOM 4879 C C . LEU A 1 618 ? 0.477 -7.913 40.181 1.00 85.00 618 LEU A C 1
ATOM 4881 O O . LEU A 1 618 ? 1.437 -8.653 39.978 1.00 85.00 618 LEU A O 1
ATOM 4885 N N . LEU A 1 619 ? 0.516 -6.597 39.945 1.00 87.31 619 LEU A N 1
ATOM 4886 C CA . LEU A 1 619 ? 1.715 -5.843 39.586 1.00 87.31 619 LEU A CA 1
ATOM 4887 C C . LEU A 1 619 ? 2.374 -5.287 40.851 1.00 87.31 619 LEU A C 1
ATOM 4889 O O . LEU A 1 619 ? 1.709 -4.688 41.693 1.00 87.31 619 LEU A O 1
ATOM 4893 N N . ASP A 1 620 ? 3.692 -5.425 40.960 1.00 89.50 620 ASP A N 1
ATOM 4894 C CA . ASP A 1 620 ? 4.506 -4.627 41.874 1.00 89.50 620 ASP A CA 1
ATOM 4895 C C . ASP A 1 620 ? 4.981 -3.335 41.178 1.00 89.50 620 ASP A C 1
ATOM 4897 O O . ASP A 1 620 ? 4.797 -3.152 39.974 1.00 89.50 620 ASP A O 1
ATOM 4901 N N . LEU A 1 621 ? 5.576 -2.394 41.922 1.00 88.62 621 LEU A N 1
ATOM 4902 C CA . LEU A 1 621 ? 6.063 -1.132 41.339 1.00 88.62 621 LEU A CA 1
ATOM 4903 C C . LEU A 1 621 ? 7.074 -1.340 40.187 1.00 88.62 621 LEU A C 1
ATOM 4905 O O . LEU A 1 621 ? 6.946 -0.649 39.173 1.00 88.62 621 LEU A O 1
ATOM 4909 N N . PRO A 1 622 ? 8.050 -2.269 40.281 1.00 89.44 622 PRO A N 1
ATOM 4910 C CA . PRO A 1 622 ? 8.907 -2.623 39.148 1.00 89.44 622 PRO A CA 1
ATOM 4911 C C . PRO A 1 622 ? 8.125 -3.157 37.942 1.00 89.44 622 PRO A C 1
ATOM 4913 O O . PRO A 1 622 ? 8.328 -2.673 36.830 1.00 89.44 622 PRO A O 1
ATOM 4916 N N . GLY A 1 623 ? 7.187 -4.086 38.152 1.00 89.19 623 GLY A N 1
ATOM 4917 C CA . GLY A 1 623 ? 6.353 -4.651 37.094 1.00 89.19 623 GLY A CA 1
ATOM 4918 C C . GLY A 1 623 ? 5.445 -3.616 36.432 1.00 89.19 623 GLY A C 1
ATOM 4919 O O . GLY A 1 623 ? 5.287 -3.628 35.214 1.00 89.19 623 GLY A O 1
ATOM 4920 N N . ALA A 1 624 ? 4.904 -2.663 37.195 1.00 90.75 624 ALA A N 1
ATOM 4921 C CA . ALA A 1 624 ? 4.155 -1.533 36.651 1.00 90.75 624 ALA A CA 1
ATOM 4922 C C . ALA A 1 624 ? 5.046 -0.611 35.798 1.00 90.75 624 ALA A C 1
ATOM 4924 O O . ALA A 1 624 ? 4.619 -0.166 34.733 1.00 90.75 624 ALA A O 1
ATOM 4925 N N . ALA A 1 625 ? 6.295 -0.367 36.211 1.00 89.75 625 ALA A N 1
ATOM 4926 C CA . ALA A 1 625 ? 7.250 0.418 35.428 1.00 89.75 625 ALA A CA 1
ATOM 4927 C C . ALA A 1 625 ? 7.665 -0.288 34.123 1.00 89.75 625 ALA A C 1
ATOM 4929 O O . ALA A 1 625 ? 7.778 0.359 33.080 1.00 89.75 625 ALA A O 1
ATOM 4930 N N . ASP A 1 626 ? 7.862 -1.608 34.154 1.00 90.69 626 ASP A N 1
ATOM 4931 C CA . ASP A 1 626 ? 8.142 -2.403 32.954 1.00 90.69 626 ASP A CA 1
ATOM 4932 C C . ASP A 1 626 ? 6.922 -2.460 32.020 1.00 90.69 626 ASP A C 1
ATOM 4934 O O . ASP A 1 626 ? 7.067 -2.329 30.804 1.00 90.69 626 ASP A O 1
ATOM 4938 N N . ALA A 1 627 ? 5.709 -2.549 32.571 1.00 90.62 627 ALA A N 1
ATOM 4939 C CA . ALA A 1 627 ? 4.474 -2.480 31.799 1.00 90.62 627 ALA A CA 1
ATOM 4940 C C . ALA A 1 627 ? 4.277 -1.109 31.127 1.00 90.62 627 ALA A C 1
ATOM 4942 O O . ALA A 1 627 ? 3.926 -1.044 29.949 1.00 90.62 627 ALA A O 1
ATOM 4943 N N . VAL A 1 628 ? 4.552 -0.009 31.839 1.00 91.69 628 VAL A N 1
ATOM 4944 C CA . VAL A 1 628 ? 4.564 1.350 31.270 1.00 91.69 628 VAL A CA 1
ATOM 4945 C C . VAL A 1 628 ? 5.608 1.466 30.162 1.00 91.69 628 VAL A C 1
ATOM 4947 O O . VAL A 1 628 ? 5.301 2.005 29.100 1.00 91.69 628 VAL A O 1
ATOM 4950 N N . ARG A 1 629 ? 6.813 0.915 30.355 1.00 90.75 629 ARG A N 1
ATOM 4951 C CA . ARG A 1 629 ? 7.855 0.895 29.317 1.00 90.75 629 ARG A CA 1
ATOM 4952 C C . ARG A 1 629 ? 7.387 0.155 28.068 1.00 90.75 629 ARG A C 1
ATOM 4954 O O . ARG A 1 629 ? 7.504 0.695 26.976 1.00 90.75 629 ARG A O 1
ATOM 4961 N N . LEU A 1 630 ? 6.782 -1.019 28.234 1.00 88.44 630 LEU A N 1
ATOM 4962 C CA . LEU A 1 630 ? 6.221 -1.797 27.132 1.00 88.44 630 LEU A CA 1
ATOM 4963 C C . LEU A 1 630 ? 5.109 -1.027 26.391 1.00 88.44 630 LEU A C 1
ATOM 4965 O O . LEU A 1 630 ? 5.064 -1.032 25.162 1.00 88.44 630 LEU A O 1
ATOM 4969 N N . LEU A 1 631 ? 4.219 -0.341 27.115 1.00 87.38 631 LEU A N 1
ATOM 4970 C CA . LEU A 1 631 ? 3.161 0.491 26.524 1.00 87.38 631 LEU A CA 1
ATOM 4971 C C . LEU A 1 631 ? 3.727 1.712 25.770 1.00 87.38 631 LEU A C 1
ATOM 4973 O O . LEU A 1 631 ? 3.164 2.091 24.742 1.00 87.38 631 LEU A O 1
ATOM 4977 N N . LEU A 1 632 ? 4.819 2.313 26.260 1.00 87.12 632 LEU A N 1
ATOM 4978 C CA . LEU A 1 632 ? 5.541 3.409 25.596 1.00 87.12 632 LEU A CA 1
ATOM 4979 C C . LEU A 1 632 ? 6.258 2.926 24.328 1.00 87.12 632 LEU A C 1
ATOM 4981 O O . LEU A 1 632 ? 6.121 3.551 23.282 1.00 87.12 632 LEU A O 1
ATOM 4985 N N . GLU A 1 633 ? 6.966 1.794 24.393 1.00 85.50 633 GLU A N 1
ATOM 4986 C CA . GLU A 1 633 ? 7.644 1.166 23.244 1.00 85.50 633 GLU A CA 1
ATOM 4987 C C . GLU A 1 633 ? 6.669 0.799 22.117 1.00 85.50 633 GLU A C 1
ATOM 4989 O O . GLU A 1 633 ? 7.037 0.792 20.944 1.00 85.50 633 GLU A O 1
ATOM 4994 N N . ARG A 1 634 ? 5.414 0.492 22.465 1.00 79.31 634 ARG A N 1
ATOM 4995 C CA . ARG A 1 634 ? 4.330 0.204 21.512 1.00 79.31 634 ARG A CA 1
ATOM 4996 C C . ARG A 1 634 ? 3.478 1.423 21.157 1.00 79.31 634 ARG A C 1
ATOM 4998 O O . ARG A 1 634 ? 2.460 1.254 20.490 1.00 79.31 634 ARG A O 1
ATOM 5005 N N . GLU A 1 635 ? 3.866 2.618 21.605 1.00 80.62 635 GLU A N 1
ATOM 5006 C CA . GLU A 1 635 ? 3.179 3.890 21.341 1.00 80.62 635 GLU A CA 1
ATOM 5007 C C . GLU A 1 635 ? 1.681 3.891 21.717 1.00 80.62 635 GLU A C 1
ATOM 5009 O O . GLU A 1 635 ? 0.858 4.568 21.096 1.00 80.62 635 GLU A O 1
ATOM 5014 N N . LEU A 1 636 ? 1.288 3.119 22.735 1.00 76.12 636 LEU A N 1
ATOM 5015 C CA . LEU A 1 636 ? -0.095 3.095 23.230 1.00 76.12 636 LEU A CA 1
ATOM 5016 C C . LEU A 1 636 ? -0.356 4.220 24.234 1.00 76.12 636 LEU A C 1
ATOM 5018 O O . LEU A 1 636 ? -1.455 4.785 24.286 1.00 76.12 636 LEU A O 1
ATOM 5022 N N . ILE A 1 637 ? 0.669 4.574 25.005 1.00 88.69 637 ILE A N 1
ATOM 5023 C CA . ILE A 1 637 ? 0.646 5.675 25.965 1.00 88.69 637 ILE A CA 1
ATOM 5024 C C . ILE A 1 637 ? 1.755 6.675 25.657 1.00 88.69 637 ILE A C 1
ATOM 5026 O O . ILE A 1 637 ? 2.700 6.388 24.928 1.00 88.69 637 ILE A O 1
ATOM 5030 N N . GLN A 1 638 ? 1.629 7.858 26.233 1.00 84.38 638 GLN A N 1
ATOM 5031 C CA . GLN A 1 638 ? 2.630 8.913 26.205 1.00 84.38 638 GLN A CA 1
ATOM 5032 C C . GLN A 1 638 ? 2.581 9.689 27.522 1.00 84.38 638 GLN A C 1
ATOM 5034 O O . GLN A 1 638 ? 1.679 9.496 28.343 1.00 84.38 638 GLN A O 1
ATOM 5039 N N . ARG A 1 639 ? 3.526 10.612 27.718 1.00 85.00 639 ARG A N 1
ATOM 5040 C CA . ARG A 1 639 ? 3.447 11.558 28.835 1.00 85.00 639 ARG A CA 1
ATOM 5041 C C . ARG A 1 639 ? 2.185 12.417 28.708 1.00 85.00 639 ARG A C 1
ATOM 5043 O O . ARG A 1 639 ? 1.831 12.865 27.611 1.00 85.00 639 ARG A O 1
ATOM 5050 N N . ALA A 1 640 ? 1.512 12.632 29.833 1.00 85.12 640 ALA A N 1
ATOM 5051 C CA . ALA A 1 640 ? 0.331 13.473 29.922 1.00 85.12 640 ALA A CA 1
ATOM 5052 C C . ALA A 1 640 ? 0.653 14.913 29.472 1.00 85.12 640 ALA A C 1
ATOM 5054 O O . ALA A 1 640 ? 1.575 15.523 30.015 1.00 85.12 640 ALA A O 1
ATOM 5055 N N . PRO A 1 641 ? -0.089 15.486 28.503 1.00 78.44 641 PRO A N 1
ATOM 5056 C CA . PRO A 1 641 ? 0.153 16.855 28.040 1.00 78.44 641 PRO A CA 1
ATOM 5057 C C . PRO A 1 641 ? -0.059 17.931 29.118 1.00 78.44 641 PRO A C 1
ATOM 5059 O O . PRO A 1 641 ? 0.420 19.049 28.958 1.00 78.44 641 PRO A O 1
ATOM 5062 N N . HIS A 1 642 ? -0.775 17.601 30.197 1.00 80.44 642 HIS A N 1
ATOM 5063 C CA . HIS A 1 642 ? -1.015 18.458 31.363 1.00 80.44 642 HIS A CA 1
ATOM 5064 C C . HIS A 1 642 ? -0.045 18.211 32.530 1.00 80.44 642 HIS A C 1
ATOM 5066 O O . HIS A 1 642 ? -0.282 18.726 33.618 1.00 80.44 642 HIS A O 1
ATOM 5072 N N . ALA A 1 643 ? 1.017 17.422 32.334 1.00 78.94 643 ALA A N 1
ATOM 5073 C CA . ALA A 1 643 ? 2.067 17.263 33.336 1.00 78.94 643 ALA A CA 1
ATOM 5074 C C . ALA A 1 643 ? 2.817 18.592 33.557 1.00 78.94 643 ALA A C 1
ATOM 5076 O O . ALA A 1 643 ? 3.155 19.299 32.606 1.00 78.94 643 ALA A O 1
ATOM 5077 N N . SER A 1 644 ? 3.079 18.915 34.819 1.00 66.06 644 SER A N 1
ATOM 5078 C CA . SER A 1 644 ? 3.605 20.193 35.316 1.00 66.06 644 SER A CA 1
ATOM 5079 C C . SER A 1 644 ? 5.099 20.386 35.025 1.00 66.06 644 SER A C 1
ATOM 5081 O O . SER A 1 644 ? 5.592 21.513 35.052 1.00 66.06 644 SER A O 1
ATOM 5083 N N . GLY A 1 645 ? 5.833 19.298 34.762 1.00 66.88 645 GLY A N 1
ATOM 5084 C CA . GLY A 1 645 ? 7.276 19.301 34.503 1.00 66.88 645 GLY A CA 1
ATOM 5085 C C . GLY A 1 645 ? 7.759 18.049 33.766 1.00 66.88 645 GLY A C 1
ATOM 5086 O O . GLY A 1 645 ? 7.012 17.085 33.597 1.00 66.88 645 GLY A O 1
ATOM 5087 N N . GLU A 1 646 ? 9.015 18.057 33.303 1.00 62.47 646 GLU A N 1
ATOM 5088 C CA . GLU A 1 646 ? 9.552 16.954 32.491 1.00 62.47 646 GLU A CA 1
ATOM 5089 C C . GLU A 1 646 ? 9.780 15.652 33.268 1.00 62.47 646 GLU A C 1
ATOM 5091 O O . GLU A 1 646 ? 9.662 14.577 32.678 1.00 62.47 646 GLU A O 1
ATOM 5096 N N . ASP A 1 647 ? 10.022 15.760 34.576 1.00 68.44 647 ASP A N 1
ATOM 5097 C CA . ASP A 1 647 ? 10.293 14.640 35.487 1.00 68.44 647 ASP A CA 1
ATOM 5098 C C . ASP A 1 647 ? 9.022 14.011 36.087 1.00 68.44 647 ASP A C 1
ATOM 5100 O O . ASP A 1 647 ? 9.092 13.012 36.810 1.00 68.44 647 ASP A O 1
ATOM 5104 N N . GLU A 1 648 ? 7.847 14.586 35.817 1.00 78.19 648 GLU A N 1
ATOM 5105 C CA . GLU A 1 648 ? 6.585 14.087 36.356 1.00 78.19 648 GLU A CA 1
ATOM 5106 C C . GLU A 1 648 ? 6.144 12.824 35.596 1.00 78.19 648 GLU A C 1
ATOM 5108 O O . GLU A 1 648 ? 5.799 12.866 34.411 1.00 78.19 648 GLU A O 1
ATOM 5113 N N . ARG A 1 649 ? 6.156 11.676 36.290 1.00 82.50 649 ARG A N 1
ATOM 5114 C CA . ARG A 1 649 ? 5.763 10.355 35.762 1.00 82.50 649 ARG A CA 1
ATOM 5115 C C . ARG A 1 649 ? 4.246 10.205 35.691 1.00 82.50 649 ARG A C 1
ATOM 5117 O O . ARG A 1 649 ? 3.639 9.399 36.391 1.00 82.50 649 ARG A O 1
ATOM 5124 N N . LEU A 1 650 ? 3.640 11.035 34.853 1.00 88.75 650 LEU A N 1
ATOM 5125 C CA . LEU A 1 650 ? 2.208 11.059 34.612 1.00 88.75 650 LEU A CA 1
ATOM 5126 C C . LEU A 1 650 ? 1.930 10.624 33.174 1.00 88.75 650 LEU A C 1
ATOM 5128 O O . LEU A 1 650 ? 2.329 11.289 32.213 1.00 88.75 650 LEU A O 1
ATOM 5132 N N . TRP A 1 651 ? 1.236 9.501 33.027 1.00 90.94 651 TRP A N 1
ATOM 5133 C CA . TRP A 1 651 ? 1.023 8.836 31.746 1.00 90.94 651 TRP A CA 1
ATOM 5134 C C . TRP A 1 651 ? -0.430 8.956 31.299 1.00 90.94 651 TRP A C 1
ATOM 5136 O O . TRP A 1 651 ? -1.347 9.003 32.115 1.00 90.94 651 TRP A O 1
ATOM 5146 N N . THR A 1 652 ? -0.662 9.006 29.991 1.00 89.69 652 THR A N 1
ATOM 5147 C CA . THR A 1 652 ? -2.005 8.998 29.397 1.00 89.69 652 THR A CA 1
ATOM 5148 C C . THR A 1 652 ? -1.989 8.241 28.076 1.00 89.69 652 THR A C 1
ATOM 5150 O O . THR A 1 652 ? -0.937 8.104 27.449 1.00 89.69 652 THR A O 1
ATOM 5153 N N . SER A 1 653 ? -3.143 7.761 27.614 1.00 88.81 653 SER A N 1
ATOM 5154 C CA . SER A 1 653 ? -3.213 7.129 26.298 1.00 88.81 653 SER A CA 1
ATOM 5155 C C . SER A 1 653 ? -2.976 8.147 25.180 1.00 88.81 653 SER A C 1
ATOM 5157 O O . SER A 1 653 ? -3.389 9.309 25.265 1.00 88.81 653 SER A O 1
ATOM 5159 N N . VAL A 1 654 ? -2.344 7.715 24.086 1.00 79.06 654 VAL A N 1
ATOM 5160 C CA . VAL A 1 654 ? -2.097 8.587 22.921 1.00 79.06 654 VAL A CA 1
ATOM 5161 C C . VAL A 1 654 ? -3.413 9.132 22.348 1.00 79.06 654 VAL A C 1
ATOM 5163 O O . VAL A 1 654 ? -3.478 10.269 21.868 1.00 79.06 654 VAL A O 1
ATOM 5166 N N . GLN A 1 655 ? -4.502 8.360 22.441 1.00 78.06 655 GLN A N 1
ATOM 5167 C CA . GLN A 1 655 ? -5.829 8.791 21.998 1.00 78.06 655 GLN A CA 1
ATOM 5168 C C . GLN A 1 655 ? -6.402 9.897 22.891 1.00 78.06 655 GLN A C 1
ATOM 5170 O O . GLN A 1 655 ? -6.970 10.867 22.374 1.00 78.06 655 GLN A O 1
ATOM 5175 N N . VAL A 1 656 ? -6.260 9.753 24.213 1.00 84.31 656 VAL A N 1
ATOM 5176 C CA . VAL A 1 656 ? -6.726 10.726 25.209 1.00 84.31 656 VAL A CA 1
ATOM 5177 C C . VAL A 1 656 ? -5.946 12.031 25.070 1.00 84.31 656 VAL A C 1
ATOM 5179 O O . VAL A 1 656 ? -6.561 13.084 24.885 1.00 84.31 656 VAL A O 1
ATOM 5182 N N . ALA A 1 657 ? -4.614 11.960 25.012 1.00 81.44 657 ALA A N 1
ATOM 5183 C CA . ALA A 1 657 ? -3.753 13.116 24.765 1.00 81.44 657 ALA A CA 1
ATOM 5184 C C . ALA A 1 657 ? -4.118 13.851 23.467 1.00 81.44 657 ALA A C 1
ATOM 5186 O O . ALA A 1 657 ? -4.313 15.066 23.459 1.00 81.44 657 ALA A O 1
ATOM 5187 N N . SER A 1 658 ? -4.289 13.112 22.367 1.00 75.69 658 SER A N 1
ATOM 5188 C CA . SER A 1 658 ? -4.648 13.691 21.066 1.00 75.69 658 SER A CA 1
ATOM 5189 C C . SER A 1 658 ? -6.022 14.372 21.071 1.00 75.69 658 SER A C 1
ATOM 5191 O O . SER A 1 658 ? -6.264 15.305 20.300 1.00 75.69 658 SER A O 1
ATOM 5193 N N . LYS A 1 659 ? -6.977 13.897 21.881 1.00 78.25 659 LYS A N 1
ATOM 5194 C CA . LYS A 1 659 ? -8.278 14.565 22.059 1.00 78.25 659 LYS A CA 1
ATOM 5195 C C . LYS A 1 659 ? -8.133 15.837 22.889 1.00 78.25 659 LYS A C 1
ATOM 5197 O O . LYS A 1 659 ? -8.634 16.867 22.444 1.00 78.25 659 LYS A O 1
ATOM 5202 N N . LEU A 1 660 ? -7.408 15.774 24.008 1.00 79.50 660 LEU A N 1
ATOM 5203 C CA . LEU A 1 660 ? -7.140 16.921 24.881 1.00 79.50 660 LEU A CA 1
ATOM 5204 C C . LEU A 1 660 ? -6.508 18.078 24.103 1.00 79.50 660 LEU A C 1
ATOM 5206 O O . LEU A 1 660 ? -7.088 19.159 24.053 1.00 79.50 660 LEU A O 1
ATOM 5210 N N . VAL A 1 661 ? -5.413 17.823 23.380 1.00 75.50 661 VAL A N 1
ATOM 5211 C CA . VAL A 1 661 ? -4.731 18.849 22.568 1.00 75.50 661 VAL A CA 1
ATOM 5212 C C . VAL A 1 661 ? -5.672 19.447 21.517 1.00 75.50 661 VAL A C 1
ATOM 5214 O O . VAL A 1 661 ? -5.752 20.665 21.366 1.00 75.50 661 VAL A O 1
ATOM 5217 N N . ARG A 1 662 ? -6.444 18.616 20.799 1.00 74.06 662 ARG A N 1
ATOM 5218 C CA . ARG A 1 662 ? -7.396 19.109 19.786 1.00 74.06 662 ARG A CA 1
ATOM 5219 C C . ARG A 1 662 ? -8.490 19.987 20.385 1.00 74.06 662 ARG A C 1
ATOM 5221 O O . ARG A 1 662 ? -8.872 20.976 19.760 1.00 74.06 662 ARG A O 1
ATOM 5228 N N . TRP A 1 663 ? -9.026 19.621 21.545 1.00 77.69 663 TRP A N 1
ATOM 5229 C CA . TRP A 1 663 ? -10.052 20.414 22.219 1.00 77.69 663 TRP A CA 1
ATOM 5230 C C . TRP A 1 663 ? -9.488 21.717 22.766 1.00 77.69 663 TRP A C 1
ATOM 5232 O O . TRP A 1 663 ? -10.113 22.752 22.561 1.00 77.69 663 TRP A O 1
ATOM 5242 N N . SER A 1 664 ? -8.276 21.713 23.320 1.00 75.31 664 SER A N 1
ATOM 5243 C CA . SER A 1 664 ? -7.598 22.942 23.743 1.00 75.31 664 SER A CA 1
ATOM 5244 C C . SER A 1 664 ? -7.320 23.884 22.570 1.00 75.31 664 SER A C 1
ATOM 5246 O O . SER A 1 664 ? -7.653 25.063 22.647 1.00 75.31 664 SER A O 1
ATOM 5248 N N . VAL A 1 665 ? -6.845 23.374 21.425 1.00 74.56 665 VAL A N 1
ATOM 5249 C CA . VAL A 1 665 ? -6.679 24.183 20.200 1.00 74.56 665 VAL A CA 1
ATOM 5250 C C . VAL A 1 665 ? -8.019 24.726 19.700 1.00 74.56 665 VAL A C 1
ATOM 5252 O O . VAL A 1 665 ? -8.103 25.871 19.255 1.00 74.56 665 VAL A O 1
ATOM 5255 N N . ARG A 1 666 ? -9.090 23.926 19.760 1.00 72.12 666 ARG A N 1
ATOM 5256 C CA . ARG A 1 666 ? -10.435 24.375 19.378 1.00 72.12 666 ARG A CA 1
ATOM 5257 C C . ARG A 1 666 ? -10.940 25.482 20.304 1.00 72.12 666 ARG A C 1
ATOM 5259 O O . ARG A 1 666 ? -11.486 26.456 19.795 1.00 72.12 666 ARG A O 1
ATOM 5266 N N . HIS A 1 667 ? -10.740 25.350 21.614 1.00 72.31 667 HIS A N 1
ATOM 5267 C CA . HIS A 1 667 ? -11.089 26.380 22.590 1.00 72.31 667 HIS A CA 1
ATOM 5268 C C . HIS A 1 667 ? -10.299 27.668 22.343 1.00 72.31 667 HIS A C 1
ATOM 5270 O O . HIS A 1 667 ? -10.910 28.728 22.212 1.00 72.31 667 HIS A O 1
ATOM 5276 N N . ALA A 1 668 ? -8.984 27.573 22.138 1.00 70.12 668 ALA A N 1
ATOM 5277 C CA . ALA A 1 668 ? -8.143 28.719 21.795 1.00 70.12 668 ALA A CA 1
ATOM 5278 C C . ALA A 1 668 ? -8.614 29.418 20.504 1.00 70.12 668 ALA A C 1
ATOM 5280 O O . ALA A 1 668 ? -8.735 30.639 20.462 1.00 70.12 668 ALA A O 1
ATOM 5281 N N . ARG A 1 669 ? -8.975 28.652 19.464 1.00 66.12 669 ARG A N 1
ATOM 5282 C CA . ARG A 1 669 ? -9.540 29.200 18.217 1.00 66.12 669 ARG A CA 1
ATOM 5283 C C . ARG A 1 669 ? -10.911 29.838 18.407 1.00 66.12 669 ARG A C 1
ATOM 5285 O O . ARG A 1 669 ? -11.199 30.823 17.746 1.00 66.12 669 ARG A O 1
ATOM 5292 N N . SER A 1 670 ? -11.754 29.290 19.282 1.00 63.78 670 SER A N 1
ATOM 5293 C CA . SER A 1 670 ? -13.082 29.859 19.546 1.00 63.78 670 SER A CA 1
ATOM 5294 C C . SER A 1 670 ? -13.028 31.202 20.275 1.00 63.78 670 SER A C 1
ATOM 5296 O O . SER A 1 670 ? -13.959 31.983 20.142 1.00 63.78 670 SER A O 1
ATOM 5298 N N . GLN A 1 671 ? -11.934 31.497 20.986 1.00 61.59 671 GLN A N 1
ATOM 5299 C CA . GLN A 1 671 ? -11.703 32.821 21.570 1.00 61.59 671 GLN A CA 1
ATOM 5300 C C . GLN A 1 671 ? -11.181 33.850 20.550 1.00 61.59 671 GLN A C 1
ATOM 5302 O O . GLN A 1 671 ? -11.224 35.049 20.810 1.00 61.59 671 GLN A O 1
ATOM 5307 N N . ALA A 1 672 ? -10.729 33.400 19.376 1.00 59.88 672 ALA A N 1
ATOM 5308 C CA . ALA A 1 672 ? -10.340 34.243 18.252 1.00 59.88 672 ALA A CA 1
ATOM 5309 C C . ALA A 1 672 ? -11.488 34.316 17.227 1.00 59.88 672 ALA A C 1
ATOM 5311 O O . ALA A 1 672 ? -11.421 33.718 16.150 1.00 59.88 672 ALA A O 1
ATOM 5312 N N . GLU A 1 673 ? -12.574 35.013 17.567 1.00 52.25 673 GLU A N 1
ATOM 5313 C CA . GLU A 1 673 ? -13.681 35.218 16.626 1.00 52.25 673 GLU A CA 1
ATOM 5314 C C . GLU A 1 673 ? -13.240 36.076 15.418 1.00 52.25 673 GLU A C 1
ATOM 5316 O O . GLU A 1 673 ? -12.534 37.076 15.590 1.00 52.25 673 GLU A O 1
ATOM 5321 N N . PRO A 1 674 ? -13.648 35.724 14.181 1.00 57.38 674 PRO A N 1
ATOM 5322 C CA . PRO A 1 674 ? -13.413 36.555 13.004 1.00 57.38 674 PRO A CA 1
ATOM 5323 C C . PRO A 1 674 ? -14.009 37.952 13.190 1.00 57.38 674 PRO A C 1
ATOM 5325 O O . PRO A 1 674 ? -15.146 38.095 13.639 1.00 57.38 674 PRO A O 1
ATOM 5328 N N . ALA A 1 675 ? -13.261 38.988 12.803 1.00 62.66 675 ALA A N 1
ATOM 5329 C CA . ALA A 1 675 ? -13.781 40.349 12.809 1.00 62.66 675 ALA A CA 1
ATOM 5330 C C . ALA A 1 675 ? -15.035 40.448 11.924 1.00 62.66 675 ALA A C 1
ATOM 5332 O O . ALA A 1 675 ? -15.074 39.887 10.828 1.00 62.66 675 ALA A O 1
ATOM 5333 N N . ASP A 1 676 ? -16.034 41.198 12.392 1.00 79.00 676 ASP A N 1
ATOM 5334 C CA . ASP A 1 676 ? -17.232 41.507 11.614 1.00 79.00 676 ASP A CA 1
ATOM 5335 C C . ASP A 1 676 ? -16.860 42.031 10.213 1.00 79.00 676 ASP A C 1
ATOM 5337 O O . ASP A 1 676 ? -15.969 42.876 10.063 1.00 79.00 676 ASP A O 1
ATOM 5341 N N . ALA A 1 677 ? -17.536 41.521 9.179 1.00 78.81 677 ALA A N 1
ATOM 5342 C CA . ALA A 1 677 ? -17.192 41.795 7.785 1.00 78.81 677 ALA A CA 1
ATOM 5343 C C . ALA A 1 677 ? -17.235 43.298 7.452 1.00 78.81 677 ALA A C 1
ATOM 5345 O O . ALA A 1 677 ? -16.398 43.789 6.693 1.00 78.81 677 ALA A O 1
ATOM 5346 N N . ILE A 1 678 ? -18.159 44.053 8.057 1.00 85.00 678 ILE A N 1
ATOM 5347 C CA . ILE A 1 678 ? -18.272 45.504 7.854 1.00 85.00 678 ILE A CA 1
ATOM 5348 C C . ILE A 1 678 ? -17.105 46.221 8.535 1.00 85.00 678 ILE A C 1
ATOM 5350 O O . ILE A 1 678 ? -16.537 47.165 7.970 1.00 85.00 678 ILE A O 1
ATOM 5354 N N . ARG A 1 679 ? -16.702 45.754 9.722 1.00 83.19 679 ARG A N 1
ATOM 5355 C CA . ARG A 1 679 ? -15.539 46.288 10.440 1.00 83.19 679 ARG A CA 1
ATOM 5356 C C . ARG A 1 679 ? -14.243 46.046 9.668 1.00 83.19 679 ARG A C 1
ATOM 5358 O O . ARG A 1 679 ? -13.430 46.961 9.557 1.00 83.19 679 ARG A O 1
ATOM 5365 N N . TRP A 1 680 ? -14.077 44.859 9.086 1.00 81.75 680 TRP A N 1
ATOM 5366 C CA . TRP A 1 680 ? -12.928 44.546 8.235 1.00 81.75 680 TRP A CA 1
ATOM 5367 C C . TRP A 1 680 ? -12.894 45.424 6.976 1.00 81.75 680 TRP A C 1
ATOM 5369 O O . TRP A 1 680 ? -11.877 46.066 6.712 1.00 81.75 680 TRP A O 1
ATOM 5379 N N . CYS A 1 681 ? -14.012 45.542 6.248 1.00 84.31 681 CYS A N 1
ATOM 5380 C CA . CYS A 1 681 ? -14.097 46.391 5.054 1.00 84.31 681 CYS A CA 1
ATOM 5381 C C . CYS A 1 681 ? -13.771 47.859 5.370 1.00 84.31 681 CYS A C 1
ATOM 5383 O O . CYS A 1 681 ? -13.006 48.495 4.644 1.00 84.31 681 CYS A O 1
ATOM 5385 N N . SER A 1 682 ? -14.300 48.383 6.480 1.00 85.31 682 SER A N 1
ATOM 5386 C CA . SER A 1 682 ? -14.013 49.746 6.949 1.00 85.31 682 SER A CA 1
ATOM 5387 C C . SER A 1 682 ? -12.530 49.943 7.268 1.00 85.31 682 SER A C 1
ATOM 5389 O O . SER A 1 682 ? -11.943 50.953 6.880 1.00 85.31 682 SER A O 1
ATOM 5391 N N . GLN A 1 683 ? -11.903 48.965 7.926 1.00 85.75 683 GLN A N 1
ATOM 5392 C CA . GLN A 1 683 ? -10.488 49.030 8.282 1.00 85.75 683 GLN A CA 1
ATOM 5393 C C . GLN A 1 683 ? -9.584 48.996 7.043 1.00 85.75 683 GLN A C 1
ATOM 5395 O O . GLN A 1 683 ? -8.628 49.765 6.960 1.00 85.75 683 GLN A O 1
ATOM 5400 N N . ILE A 1 684 ? -9.890 48.152 6.055 1.00 87.12 684 ILE A N 1
ATOM 5401 C CA . ILE A 1 684 ? -9.134 48.104 4.796 1.00 87.12 684 ILE A CA 1
ATOM 5402 C C . ILE A 1 684 ? -9.299 49.407 4.007 1.00 87.12 684 ILE A C 1
ATOM 5404 O O . ILE A 1 684 ? -8.306 49.947 3.518 1.00 87.12 684 ILE A O 1
ATOM 5408 N N . ALA A 1 685 ? -10.515 49.957 3.926 1.00 87.62 685 ALA A N 1
ATOM 5409 C CA . ALA A 1 685 ? -10.754 51.247 3.278 1.00 87.62 685 ALA A CA 1
ATOM 5410 C C . ALA A 1 685 ? -9.983 52.388 3.966 1.00 87.62 685 ALA A C 1
ATOM 5412 O O . ALA A 1 685 ? -9.393 53.228 3.284 1.00 87.62 685 ALA A O 1
ATOM 5413 N N . LEU A 1 686 ? -9.925 52.381 5.304 1.00 88.12 686 LEU A N 1
ATOM 5414 C CA . LEU A 1 686 ? -9.133 53.325 6.094 1.00 88.12 686 LEU A CA 1
ATOM 5415 C C . LEU A 1 686 ? -7.637 53.211 5.769 1.00 88.12 686 LEU A C 1
ATOM 5417 O O . LEU A 1 686 ? -7.009 54.217 5.444 1.00 88.12 686 LEU A O 1
ATOM 5421 N N . LEU A 1 687 ? -7.083 51.993 5.800 1.00 86.81 687 LEU A N 1
ATOM 5422 C CA . LEU A 1 687 ? -5.668 51.726 5.508 1.00 86.81 687 LEU A CA 1
ATOM 5423 C C . LEU A 1 687 ? -5.280 52.082 4.068 1.00 86.81 687 LEU A C 1
ATOM 5425 O O . LEU A 1 687 ? -4.125 52.413 3.809 1.00 86.81 687 LEU A O 1
ATOM 5429 N N . GLN A 1 688 ? -6.226 52.023 3.133 1.00 87.88 688 GLN A N 1
ATOM 5430 C CA . GLN A 1 688 ? -6.032 52.396 1.732 1.00 87.88 688 GLN A CA 1
ATOM 5431 C C . GLN A 1 688 ? -6.321 53.878 1.449 1.00 87.88 688 GLN A C 1
ATOM 5433 O O . GLN A 1 688 ? -6.270 54.276 0.288 1.00 87.88 688 GLN A O 1
ATOM 5438 N N . HIS A 1 689 ? -6.622 54.684 2.476 1.00 88.31 689 HIS A N 1
ATOM 5439 C CA . HIS A 1 689 ? -7.012 56.098 2.356 1.00 88.31 689 HIS A CA 1
ATOM 5440 C C . HIS A 1 689 ? -8.255 56.338 1.482 1.00 88.31 689 HIS A C 1
ATOM 5442 O O . HIS A 1 689 ? -8.481 57.446 1.014 1.00 88.31 689 HIS A O 1
ATOM 5448 N N . ALA A 1 690 ? -9.064 55.300 1.258 1.00 88.31 690 ALA A N 1
ATOM 5449 C CA . ALA A 1 690 ? -10.256 55.340 0.412 1.00 88.31 690 ALA A CA 1
ATOM 5450 C C . ALA A 1 690 ? -11.544 55.621 1.209 1.00 88.31 690 ALA A C 1
ATOM 5452 O O . ALA A 1 690 ? -12.632 55.671 0.635 1.00 88.31 690 ALA A O 1
ATOM 5453 N N . LEU A 1 691 ? -11.437 55.771 2.533 1.00 88.44 691 LEU A N 1
ATOM 5454 C CA . LEU A 1 691 ? -12.552 56.123 3.404 1.00 88.44 691 LEU A CA 1
ATOM 5455 C C . LEU A 1 691 ? -12.687 57.659 3.474 1.00 88.44 691 LEU A C 1
ATOM 5457 O O . LEU A 1 691 ? -11.674 58.349 3.620 1.00 88.44 691 LEU A O 1
ATOM 5461 N N . PRO A 1 692 ? -13.905 58.230 3.402 1.00 82.88 692 PRO A N 1
ATOM 5462 C CA . PRO A 1 692 ? -14.092 59.674 3.537 1.00 82.88 692 PRO A CA 1
ATOM 5463 C C . PRO A 1 692 ? -13.452 60.209 4.828 1.00 82.88 692 PRO A C 1
ATOM 5465 O O . PRO A 1 692 ? -13.736 59.716 5.917 1.00 82.88 692 PRO A O 1
ATOM 5468 N N . GLY A 1 693 ? -12.575 61.209 4.701 1.00 83.94 693 GLY A N 1
ATOM 5469 C CA . GLY A 1 693 ? -11.830 61.795 5.823 1.00 83.94 693 GLY A CA 1
ATOM 5470 C C . GLY A 1 693 ? -10.451 61.182 6.105 1.00 83.94 693 GLY A C 1
ATOM 5471 O O . GLY A 1 693 ? -9.694 61.787 6.856 1.00 83.94 693 GLY A O 1
ATOM 5472 N N . SER A 1 694 ? -10.084 60.046 5.492 1.00 87.69 694 SER A N 1
ATOM 5473 C CA . SER A 1 694 ? -8.716 59.488 5.559 1.00 87.69 694 SER A CA 1
ATOM 5474 C C . SER A 1 694 ? -7.876 59.731 4.301 1.00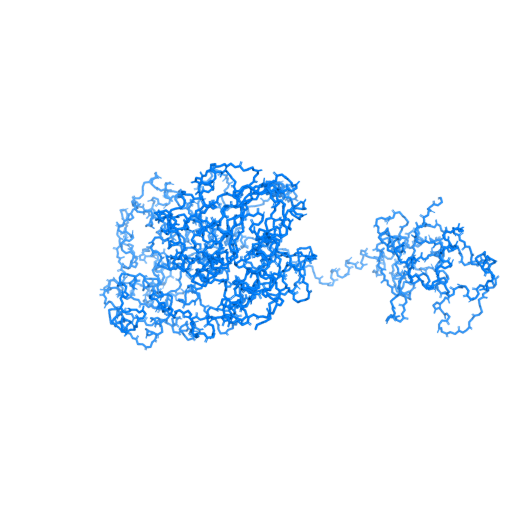 87.69 694 SER A C 1
ATOM 5476 O O . SER A 1 694 ? -6.750 59.238 4.207 1.00 87.69 694 SER A O 1
ATOM 5478 N N . GLN A 1 695 ? -8.431 60.482 3.350 1.00 91.94 695 GLN A N 1
ATOM 5479 C CA . GLN A 1 695 ? -7.825 60.823 2.068 1.00 91.94 695 GLN A CA 1
ATOM 5480 C C . GLN A 1 695 ? -6.584 61.696 2.256 1.00 91.94 695 GLN A C 1
ATOM 5482 O O . GLN A 1 695 ? -6.563 62.614 3.075 1.00 91.94 695 GLN A O 1
ATOM 5487 N N . MET A 1 696 ? -5.560 61.418 1.461 1.00 88.56 696 MET A N 1
ATOM 5488 C CA . MET A 1 696 ? -4.307 62.165 1.440 1.00 88.56 696 MET A CA 1
ATOM 5489 C C . MET A 1 696 ? -4.474 63.481 0.660 1.00 88.56 696 MET A C 1
ATOM 5491 O O . MET A 1 696 ? -5.464 63.667 -0.045 1.00 88.56 696 MET A O 1
ATOM 5495 N N . GLN A 1 697 ? -3.514 64.404 0.754 1.00 86.88 697 GLN A N 1
ATOM 5496 C CA . GLN A 1 697 ? -3.547 65.690 0.041 1.00 86.88 697 GLN A CA 1
ATOM 5497 C C . GLN A 1 697 ? -2.206 65.984 -0.644 1.00 86.88 697 GLN A C 1
ATOM 5499 O O . GLN A 1 697 ? -1.150 65.624 -0.126 1.00 86.88 697 GLN A O 1
ATOM 5504 N N . GLY A 1 698 ? -2.259 66.671 -1.791 1.00 86.19 698 GLY A N 1
ATOM 5505 C CA . GLY A 1 698 ? -1.080 67.135 -2.533 1.00 86.19 698 GLY A CA 1
ATOM 5506 C C . GLY A 1 698 ? -0.244 66.028 -3.193 1.00 86.19 698 GLY A C 1
ATOM 5507 O O . GLY A 1 698 ? -0.629 64.858 -3.209 1.00 86.19 698 GLY A O 1
ATOM 5508 N N . GLY A 1 699 ? 0.917 66.417 -3.735 1.00 83.56 699 GLY A N 1
ATOM 5509 C CA . GLY A 1 699 ? 1.831 65.529 -4.469 1.00 83.56 699 GLY A CA 1
ATOM 5510 C C . GLY A 1 699 ? 2.418 64.394 -3.622 1.00 83.56 699 GLY A C 1
ATOM 5511 O O . GLY A 1 699 ? 2.406 63.247 -4.058 1.00 83.56 699 GLY A O 1
ATOM 5512 N N . GLU A 1 700 ? 2.826 64.665 -2.377 1.00 84.31 700 GLU A N 1
ATOM 5513 C CA . GLU A 1 700 ? 3.301 63.619 -1.449 1.00 84.31 700 GLU A CA 1
ATOM 5514 C C . GLU A 1 700 ? 2.198 62.598 -1.125 1.00 84.31 700 GLU A C 1
ATOM 5516 O O . GLU A 1 700 ? 2.443 61.392 -1.044 1.00 84.31 700 GLU A O 1
ATOM 5521 N N . GLY A 1 701 ? 0.951 63.065 -0.994 1.00 88.06 701 GLY A N 1
ATOM 5522 C CA . GLY A 1 701 ? -0.209 62.203 -0.793 1.00 88.06 701 GLY A CA 1
ATOM 5523 C C . GLY A 1 701 ? -0.498 61.299 -1.990 1.00 88.06 701 GLY A C 1
ATOM 5524 O O . GLY A 1 701 ? -0.852 60.131 -1.815 1.00 88.06 701 GLY A O 1
ATOM 5525 N N . LEU A 1 702 ? -0.310 61.823 -3.203 1.00 90.62 702 LEU A N 1
ATOM 5526 C CA . LEU A 1 702 ? -0.412 61.060 -4.442 1.00 90.62 702 LEU A CA 1
ATOM 5527 C C . LEU A 1 702 ? 0.695 60.004 -4.555 1.00 90.62 702 LEU A C 1
ATOM 5529 O O . LEU A 1 702 ? 0.394 58.852 -4.869 1.00 90.62 702 LEU A O 1
ATOM 5533 N N . LEU A 1 703 ? 1.939 60.358 -4.225 1.00 90.50 703 LEU A N 1
ATOM 5534 C CA . LEU A 1 703 ? 3.070 59.431 -4.208 1.00 90.50 703 LEU A CA 1
ATOM 5535 C C . LEU A 1 703 ? 2.830 58.270 -3.226 1.00 90.50 703 LEU A C 1
ATOM 5537 O O . LEU A 1 703 ? 2.984 57.105 -3.588 1.00 90.50 703 LEU A O 1
ATOM 5541 N N . ALA A 1 704 ? 2.347 58.566 -2.015 1.00 88.81 704 ALA A N 1
ATOM 5542 C CA . ALA A 1 704 ? 2.000 57.551 -1.017 1.00 88.81 704 ALA A CA 1
ATOM 5543 C C . ALA A 1 704 ? 0.837 56.642 -1.463 1.00 88.81 704 ALA A C 1
ATOM 5545 O O . ALA A 1 704 ? 0.845 55.436 -1.198 1.00 88.81 704 ALA A O 1
ATOM 5546 N N . ALA A 1 705 ? -0.164 57.202 -2.154 1.00 91.00 705 ALA A N 1
ATOM 5547 C CA . ALA A 1 705 ? -1.269 56.428 -2.716 1.00 91.00 705 ALA A CA 1
ATOM 5548 C C . ALA A 1 705 ? -0.792 55.484 -3.832 1.00 91.00 705 ALA A C 1
ATOM 5550 O O . ALA A 1 705 ? -1.189 54.317 -3.850 1.00 91.00 705 ALA A O 1
ATOM 5551 N N . ILE A 1 706 ? 0.089 55.956 -4.721 1.00 91.94 706 ILE A N 1
ATOM 5552 C CA . ILE A 1 706 ? 0.713 55.138 -5.770 1.00 91.94 706 ILE A CA 1
ATOM 5553 C C . ILE A 1 706 ? 1.589 54.050 -5.150 1.00 91.94 706 ILE A C 1
ATOM 5555 O O . ILE A 1 706 ? 1.470 52.897 -5.553 1.00 91.94 706 ILE A O 1
ATOM 5559 N N . GLY A 1 707 ? 2.375 54.375 -4.119 1.00 91.06 707 GLY A N 1
ATOM 5560 C CA . GLY A 1 707 ? 3.237 53.430 -3.406 1.00 91.06 707 GLY A CA 1
ATOM 5561 C C . GLY A 1 707 ? 2.502 52.186 -2.895 1.00 91.06 707 GLY A C 1
ATOM 5562 O O . GLY A 1 707 ? 3.036 51.080 -2.967 1.00 91.06 707 GLY A O 1
ATOM 5563 N N . LYS A 1 708 ? 1.243 52.335 -2.460 1.00 88.94 708 LYS A N 1
ATOM 5564 C CA . LYS A 1 708 ? 0.384 51.216 -2.022 1.00 88.94 708 LYS A CA 1
ATOM 5565 C C . LYS A 1 708 ? -0.227 50.401 -3.168 1.00 88.94 708 LYS A C 1
ATOM 5567 O O . LYS A 1 708 ? -0.698 49.292 -2.923 1.00 88.94 708 LYS A O 1
ATOM 5572 N N . LEU A 1 709 ? -0.270 50.947 -4.383 1.00 91.44 709 LEU A N 1
ATOM 5573 C CA . LEU A 1 709 ? -0.964 50.374 -5.544 1.00 91.44 709 LEU A CA 1
ATOM 5574 C C . LEU A 1 709 ? -0.012 49.936 -6.668 1.00 91.44 709 LEU A C 1
ATOM 5576 O O . LEU A 1 709 ? -0.462 49.651 -7.780 1.00 91.44 709 LEU A O 1
ATOM 5580 N N . GLN A 1 710 ? 1.291 49.885 -6.393 1.00 92.44 710 GLN A N 1
ATOM 5581 C CA . GLN A 1 710 ? 2.299 49.571 -7.399 1.00 92.44 710 GLN A CA 1
ATOM 5582 C C . GLN A 1 710 ? 2.083 48.192 -8.025 1.00 92.44 710 GLN A C 1
ATOM 5584 O O . GLN A 1 710 ? 1.738 47.226 -7.344 1.00 92.44 710 GLN A O 1
ATOM 5589 N N . GLY A 1 711 ? 2.287 48.093 -9.338 1.00 88.62 711 GLY A N 1
ATOM 5590 C CA . GLY A 1 711 ? 2.154 46.828 -10.070 1.00 88.62 711 GLY A CA 1
ATOM 5591 C C . GLY A 1 711 ? 0.720 46.342 -10.309 1.00 88.62 711 GLY A C 1
ATOM 5592 O O . GLY A 1 711 ? 0.537 45.309 -10.955 1.00 88.62 711 GLY A O 1
ATOM 5593 N N . LEU A 1 712 ? -0.303 47.075 -9.857 1.00 91.75 712 LEU A N 1
ATOM 5594 C CA . LEU A 1 712 ? -1.697 46.768 -10.178 1.00 91.75 712 LEU A CA 1
ATOM 5595 C C . LEU A 1 712 ? -2.063 47.324 -11.557 1.00 91.75 712 LEU A C 1
ATOM 5597 O O . LEU A 1 712 ? -2.203 48.529 -11.733 1.00 91.75 712 LEU A O 1
ATOM 5601 N N . PHE A 1 713 ? -2.261 46.440 -12.536 1.00 91.19 713 PHE A N 1
ATOM 5602 C CA . PHE A 1 713 ? -2.731 46.822 -13.869 1.00 91.19 713 PHE A CA 1
ATOM 5603 C C . PHE A 1 713 ? -4.244 47.054 -13.859 1.00 91.19 713 PHE A C 1
ATOM 5605 O O . PHE A 1 713 ? -5.031 46.105 -13.880 1.00 91.19 713 PHE A O 1
ATOM 5612 N N . LEU A 1 714 ? -4.649 48.322 -13.849 1.00 91.44 714 LEU A N 1
ATOM 5613 C CA . LEU A 1 714 ? -6.052 48.741 -13.867 1.00 91.44 714 LEU A CA 1
ATOM 5614 C C . LEU A 1 714 ? -6.387 49.485 -15.168 1.00 91.44 714 LEU A C 1
ATOM 5616 O O . LEU A 1 714 ? -5.480 50.066 -15.768 1.00 91.44 714 LEU A O 1
ATOM 5620 N N . PRO A 1 715 ? -7.660 49.480 -15.615 1.00 91.25 715 PRO A N 1
ATOM 5621 C CA . PRO A 1 715 ? -8.078 50.219 -16.805 1.00 91.25 715 PRO A CA 1
ATOM 5622 C C . PRO A 1 715 ? -7.656 51.688 -16.733 1.00 91.25 715 PRO A C 1
ATOM 5624 O O . PRO A 1 715 ? -7.778 52.314 -15.676 1.00 91.25 715 PRO A O 1
ATOM 5627 N N . LEU A 1 716 ? -7.162 52.224 -17.851 1.00 88.50 716 LEU A N 1
ATOM 5628 C CA . LEU A 1 716 ? -6.654 53.595 -17.952 1.00 88.50 716 LEU A CA 1
ATOM 5629 C C . LEU A 1 716 ? -7.636 54.623 -17.357 1.00 88.50 716 LEU A C 1
ATOM 5631 O O . LEU A 1 716 ? -7.243 55.455 -16.538 1.00 88.50 716 LEU A O 1
ATOM 5635 N N . SER A 1 717 ? -8.918 54.516 -17.703 1.00 87.19 717 SER A N 1
ATOM 5636 C CA . SER A 1 717 ? -9.993 55.399 -17.249 1.00 87.19 717 SER A CA 1
ATOM 5637 C C . SER A 1 717 ? -10.208 55.387 -15.735 1.00 87.19 717 SER A C 1
ATOM 5639 O O . SER A 1 717 ? -10.583 56.412 -15.164 1.00 87.19 717 SER A O 1
ATOM 5641 N N . HIS A 1 718 ? -9.954 54.269 -15.049 1.00 91.19 718 HIS A N 1
ATOM 5642 C CA . HIS A 1 718 ? -10.248 54.123 -13.620 1.00 91.19 718 HIS A CA 1
ATOM 5643 C C . HIS A 1 718 ? -9.269 54.888 -12.728 1.00 91.19 718 HIS A C 1
ATOM 5645 O O . HIS A 1 718 ? -9.660 55.337 -11.646 1.00 91.19 718 HIS A O 1
ATOM 5651 N N . TRP A 1 719 ? -8.017 55.055 -13.160 1.00 91.25 719 TRP A N 1
ATOM 5652 C CA . TRP A 1 719 ? -6.983 55.702 -12.351 1.00 91.25 719 TRP A CA 1
ATOM 5653 C C . TRP A 1 719 ? -7.367 57.129 -11.959 1.00 91.25 719 TRP A C 1
ATOM 5655 O O . TRP A 1 719 ? -7.392 57.454 -10.772 1.00 91.25 719 TRP A O 1
ATOM 5665 N N . GLU A 1 720 ? -7.755 57.950 -12.934 1.00 89.00 720 GLU A N 1
ATOM 5666 C CA . GLU A 1 720 ? -8.078 59.364 -12.708 1.00 89.00 720 GLU A CA 1
ATOM 5667 C C . GLU A 1 720 ? -9.564 59.632 -12.415 1.00 89.00 720 GLU A C 1
ATOM 5669 O O . GLU A 1 720 ? -9.897 60.746 -12.018 1.00 89.00 720 GLU A O 1
ATOM 5674 N N . THR A 1 721 ? -10.464 58.652 -12.588 1.00 87.88 721 THR A N 1
ATOM 5675 C CA . THR A 1 721 ? -11.905 58.823 -12.291 1.00 87.88 721 THR A CA 1
ATOM 5676 C C . THR A 1 721 ? -12.325 58.256 -10.937 1.00 87.88 721 THR A C 1
ATOM 5678 O O . THR A 1 721 ? -13.205 58.824 -10.293 1.00 87.88 721 THR A O 1
ATOM 5681 N N . LEU A 1 722 ? -11.700 57.163 -10.484 1.00 89.06 722 LEU A N 1
ATOM 5682 C CA . LEU A 1 722 ? -12.112 56.433 -9.280 1.00 89.06 722 LEU A CA 1
ATOM 5683 C C . LEU A 1 722 ? -10.965 56.238 -8.287 1.00 89.06 722 LEU A C 1
ATOM 5685 O O . LEU A 1 722 ? -11.119 56.527 -7.105 1.00 89.06 722 LEU A O 1
ATOM 5689 N N . ILE A 1 723 ? -9.814 55.736 -8.738 1.00 92.06 723 ILE A N 1
ATOM 5690 C CA . ILE A 1 723 ? -8.785 55.194 -7.839 1.00 92.06 723 ILE A CA 1
ATOM 5691 C C . ILE A 1 723 ? -8.010 56.293 -7.109 1.00 92.06 723 ILE A C 1
ATOM 5693 O O . ILE A 1 723 ? -7.934 56.247 -5.876 1.00 92.06 723 ILE A O 1
ATOM 5697 N N . LEU A 1 724 ? -7.454 57.262 -7.845 1.00 92.12 724 LEU A N 1
ATOM 5698 C CA . LEU A 1 724 ? -6.702 58.383 -7.276 1.00 92.12 724 LEU A CA 1
ATOM 5699 C C . LEU A 1 724 ? -7.630 59.412 -6.610 1.00 92.12 724 LEU A C 1
ATOM 5701 O O . LEU A 1 724 ? -7.353 59.760 -5.463 1.00 92.12 724 LEU A O 1
ATOM 5705 N N . PRO A 1 725 ? -8.774 59.822 -7.206 1.00 91.62 725 PRO A N 1
ATOM 5706 C CA . PRO A 1 725 ? -9.696 60.749 -6.543 1.00 91.62 725 PRO A CA 1
ATOM 5707 C C . PRO A 1 725 ? -10.297 60.211 -5.238 1.00 91.62 725 PRO A C 1
ATOM 5709 O O . PRO A 1 725 ? -10.573 60.986 -4.326 1.00 91.62 725 PRO A O 1
ATOM 5712 N N . ALA A 1 726 ? -10.484 58.889 -5.110 1.00 91.00 726 ALA A N 1
ATOM 5713 C CA . ALA A 1 726 ? -10.960 58.300 -3.859 1.00 91.00 726 ALA A CA 1
ATOM 5714 C C . ALA A 1 726 ? -9.921 58.366 -2.732 1.00 91.00 726 ALA A C 1
ATOM 5716 O O . ALA A 1 726 ? -10.318 58.292 -1.573 1.00 91.00 726 ALA A O 1
ATOM 5717 N N . ARG A 1 727 ? -8.626 58.496 -3.060 1.00 92.25 727 ARG A N 1
ATOM 5718 C CA . ARG A 1 727 ? -7.497 58.426 -2.115 1.00 92.25 727 ARG A CA 1
ATOM 5719 C C . ARG A 1 727 ? -6.792 59.755 -1.883 1.00 92.25 727 ARG A C 1
ATOM 5721 O O . ARG A 1 727 ? -6.160 59.918 -0.844 1.00 92.25 727 ARG A O 1
ATOM 5728 N N . VAL A 1 728 ? -6.900 60.685 -2.828 1.00 92.50 728 VAL A N 1
ATOM 5729 C CA . VAL A 1 728 ? -6.269 62.005 -2.784 1.00 92.50 728 VAL A CA 1
ATOM 5730 C C . VAL A 1 728 ? -7.345 63.072 -2.930 1.00 92.50 728 VAL A C 1
ATOM 5732 O O . VAL A 1 728 ? -7.974 63.224 -3.980 1.00 92.50 728 VAL A O 1
ATOM 5735 N N . GLN A 1 729 ? -7.565 63.826 -1.860 1.00 90.62 729 GLN A N 1
ATOM 5736 C CA . GLN A 1 729 ? -8.543 64.897 -1.831 1.00 90.62 729 GLN A CA 1
ATOM 5737 C C . GLN A 1 729 ? -8.112 66.024 -2.777 1.00 90.62 729 GLN A C 1
ATOM 5739 O O . GLN A 1 729 ? -7.028 66.589 -2.644 1.00 90.62 729 GLN A O 1
ATOM 5744 N N . GLY A 1 730 ? -8.986 66.367 -3.726 1.00 86.56 730 GLY A N 1
ATOM 5745 C CA . GLY A 1 730 ? -8.721 67.428 -4.699 1.00 86.56 730 GLY A CA 1
ATOM 5746 C C . GLY A 1 730 ? -7.666 67.073 -5.752 1.00 86.56 730 GLY A C 1
ATOM 5747 O O . GLY A 1 730 ? -7.048 67.994 -6.279 1.00 86.56 730 GLY A O 1
ATOM 5748 N N . TYR A 1 731 ? -7.470 65.778 -6.042 1.00 90.62 731 TYR A N 1
ATOM 5749 C CA . TYR A 1 731 ? -6.546 65.268 -7.063 1.00 90.62 731 TYR A CA 1
ATOM 5750 C C . TYR A 1 731 ? -6.581 66.084 -8.367 1.00 90.62 731 TYR A C 1
ATOM 5752 O O . TYR A 1 731 ? -7.647 66.261 -8.968 1.00 90.62 731 TYR A O 1
ATOM 5760 N N . ARG A 1 732 ? -5.409 66.541 -8.825 1.00 86.62 732 ARG A N 1
ATOM 5761 C CA . ARG A 1 732 ? -5.230 67.216 -10.115 1.00 86.62 732 ARG A CA 1
ATOM 5762 C C . ARG A 1 732 ? -4.359 66.361 -11.025 1.00 86.62 732 ARG A C 1
ATOM 5764 O O . ARG A 1 732 ? -3.346 65.817 -10.602 1.00 86.62 732 ARG A O 1
ATOM 5771 N N . LYS A 1 733 ? -4.723 66.288 -12.307 1.00 88.56 733 LYS A N 1
ATOM 5772 C CA . LYS A 1 733 ? -3.968 65.525 -13.320 1.00 88.56 733 LYS A CA 1
ATOM 5773 C C . LYS A 1 733 ? -2.524 66.024 -13.477 1.00 88.56 733 LYS A C 1
ATOM 5775 O O . LYS A 1 733 ? -1.619 65.231 -13.712 1.00 88.56 733 LYS A O 1
ATOM 5780 N N . GLU A 1 734 ? -2.325 67.327 -13.283 1.00 86.62 734 GLU A N 1
ATOM 5781 C CA . GLU A 1 734 ? -1.021 67.999 -13.308 1.00 86.62 734 GLU A CA 1
ATOM 5782 C C . GLU A 1 734 ? -0.058 67.456 -12.242 1.00 86.62 734 GLU A C 1
ATOM 5784 O O . GLU A 1 734 ? 1.138 67.375 -12.502 1.00 86.62 734 GLU A O 1
ATOM 5789 N N . ASP A 1 735 ? -0.565 67.021 -11.081 1.00 87.81 735 ASP A N 1
ATOM 5790 C CA . ASP A 1 735 ? 0.273 66.467 -10.012 1.00 87.81 735 ASP A CA 1
ATOM 5791 C C . ASP A 1 735 ? 0.893 65.131 -10.448 1.00 87.81 735 ASP A C 1
ATOM 5793 O O . ASP A 1 735 ? 2.062 64.867 -10.185 1.00 87.81 735 ASP A O 1
ATOM 5797 N N . LEU A 1 736 ? 0.132 64.300 -11.171 1.00 89.00 736 LEU A N 1
ATOM 5798 C CA . LEU A 1 736 ? 0.636 63.037 -11.712 1.00 89.00 736 LEU A CA 1
ATOM 5799 C C . LEU A 1 736 ? 1.645 63.266 -12.843 1.00 89.00 736 LEU A C 1
ATOM 5801 O O . LEU A 1 736 ? 2.661 62.581 -12.892 1.00 89.00 736 LEU A O 1
ATOM 5805 N N . ASP A 1 737 ? 1.389 64.233 -13.730 1.00 88.50 737 ASP A N 1
ATOM 5806 C CA . ASP A 1 737 ? 2.365 64.595 -14.768 1.00 88.50 737 ASP A CA 1
ATOM 5807 C C . ASP A 1 737 ? 3.662 65.117 -14.162 1.00 88.50 737 ASP A C 1
ATOM 5809 O O . ASP A 1 737 ? 4.734 64.787 -14.660 1.00 88.50 737 ASP A O 1
ATOM 5813 N N . LEU A 1 738 ? 3.572 65.907 -13.090 1.00 87.38 738 LEU A N 1
ATOM 5814 C CA . LEU A 1 738 ? 4.740 66.424 -12.395 1.00 87.38 738 LEU A CA 1
ATOM 5815 C C . LEU A 1 738 ? 5.566 65.287 -11.785 1.00 87.38 738 LEU A C 1
ATOM 5817 O O . LEU A 1 738 ? 6.772 65.273 -11.992 1.00 87.38 738 LEU A O 1
ATOM 5821 N N . LEU A 1 739 ? 4.931 64.319 -11.113 1.00 88.62 739 LEU A N 1
ATOM 5822 C CA . LEU A 1 739 ? 5.619 63.155 -10.535 1.00 88.62 739 LEU A CA 1
ATOM 5823 C C . LEU A 1 739 ? 6.272 62.252 -11.593 1.00 88.62 739 LEU A C 1
ATOM 5825 O O . LEU A 1 739 ? 7.335 61.676 -11.355 1.00 88.62 739 LEU A O 1
ATOM 5829 N N . CYS A 1 740 ? 5.653 62.116 -12.769 1.00 88.00 740 CYS A N 1
ATOM 5830 C CA . CYS A 1 740 ? 6.279 61.415 -13.888 1.00 88.00 740 CYS A CA 1
ATOM 5831 C C . CYS A 1 740 ? 7.456 62.213 -14.468 1.00 88.00 740 CYS A C 1
ATOM 5833 O O . CYS A 1 740 ? 8.498 61.631 -14.768 1.00 88.00 740 CYS A O 1
ATOM 5835 N N . ALA A 1 741 ? 7.325 63.540 -14.563 1.00 84.50 741 ALA A N 1
ATOM 5836 C CA . ALA A 1 741 ? 8.338 64.403 -15.166 1.00 84.50 741 ALA A CA 1
ATOM 5837 C C . ALA A 1 741 ? 9.568 64.575 -14.265 1.00 84.50 741 ALA A C 1
ATOM 5839 O O . ALA A 1 741 ? 10.686 64.687 -14.765 1.00 84.50 741 ALA A O 1
ATOM 5840 N N . THR A 1 742 ? 9.380 64.566 -12.941 1.00 83.31 742 THR A N 1
ATOM 5841 C CA . THR A 1 742 ? 10.475 64.517 -11.959 1.00 83.31 742 THR A CA 1
ATOM 5842 C C . THR A 1 742 ? 11.130 63.138 -11.884 1.00 83.31 742 THR A C 1
ATOM 5844 O O . THR A 1 742 ? 12.202 63.009 -11.297 1.00 83.31 742 THR A O 1
ATOM 5847 N N . GLY A 1 743 ? 10.527 62.117 -12.502 1.00 81.88 743 GLY A N 1
ATOM 5848 C CA . GLY A 1 743 ? 11.030 60.748 -12.506 1.00 81.88 743 GLY A CA 1
ATOM 5849 C C . GLY A 1 743 ? 10.769 59.985 -11.208 1.00 81.88 743 GLY A C 1
ATOM 5850 O O . GLY A 1 743 ? 11.337 58.913 -11.036 1.00 81.88 743 GLY A O 1
ATOM 5851 N N . GLU A 1 744 ? 9.921 60.498 -10.312 1.00 85.56 744 GLU A N 1
ATOM 5852 C CA . GLU A 1 744 ? 9.537 59.810 -9.071 1.00 85.56 744 GLU A CA 1
ATOM 5853 C C . GLU A 1 744 ? 8.564 58.654 -9.341 1.00 85.56 744 GLU A C 1
ATOM 5855 O O . GLU A 1 744 ? 8.597 57.629 -8.654 1.00 85.56 744 GLU A O 1
ATOM 5860 N N . VAL A 1 745 ? 7.720 58.799 -10.370 1.00 89.81 745 VAL A N 1
ATOM 5861 C CA . VAL A 1 745 ? 6.716 57.806 -10.765 1.00 89.81 745 VAL A CA 1
ATOM 5862 C C . VAL A 1 745 ? 6.909 57.366 -12.209 1.00 89.81 745 VAL A C 1
ATOM 5864 O O . VAL A 1 745 ? 6.974 58.164 -13.139 1.00 89.81 745 VAL A O 1
ATOM 5867 N N . LEU A 1 746 ? 6.889 56.056 -12.404 1.00 89.62 746 LEU A N 1
ATOM 5868 C CA . LEU A 1 746 ? 6.931 55.385 -13.691 1.00 89.62 746 LEU A CA 1
ATOM 5869 C C . LEU A 1 746 ? 5.597 54.716 -13.964 1.00 89.62 746 LEU A C 1
ATOM 5871 O O . LEU A 1 746 ? 4.917 54.261 -13.045 1.00 89.62 746 LEU A O 1
ATOM 5875 N N . TRP A 1 747 ? 5.243 54.588 -15.235 1.00 91.50 747 TRP A N 1
ATOM 5876 C CA . TRP A 1 747 ? 4.061 53.838 -15.632 1.00 91.50 747 TRP A CA 1
ATOM 5877 C C . TRP A 1 747 ? 4.378 52.870 -16.766 1.00 91.50 747 TRP A C 1
ATOM 5879 O O . TRP A 1 747 ? 5.207 53.144 -17.637 1.00 91.50 747 TRP A O 1
ATOM 5889 N N . ILE A 1 748 ? 3.713 51.717 -16.739 1.00 90.75 748 ILE A N 1
ATOM 5890 C CA . ILE A 1 748 ? 3.834 50.667 -17.753 1.00 90.75 748 ILE A CA 1
ATOM 5891 C C . ILE A 1 748 ? 2.434 50.306 -18.240 1.00 90.75 748 ILE A C 1
ATOM 5893 O O . ILE A 1 748 ? 1.531 50.052 -17.438 1.00 90.75 748 ILE A O 1
ATOM 5897 N N . GLY A 1 749 ? 2.267 50.280 -19.561 1.00 89.00 749 GLY A N 1
ATOM 5898 C CA . GLY A 1 749 ? 1.041 49.849 -20.220 1.00 89.00 749 GLY A CA 1
ATOM 5899 C C . GLY A 1 749 ? 1.046 48.374 -20.585 1.00 89.00 749 GLY A C 1
ATOM 5900 O O . GLY A 1 749 ? 2.082 47.776 -20.874 1.00 89.00 749 GLY A O 1
ATOM 5901 N N . ARG A 1 750 ? -0.148 47.785 -20.573 1.00 87.81 750 ARG A N 1
ATOM 5902 C CA . ARG A 1 750 ? -0.426 46.472 -21.150 1.00 87.81 750 ARG A CA 1
ATOM 5903 C C . ARG A 1 750 ? -1.790 46.497 -21.822 1.00 87.81 750 ARG A C 1
ATOM 5905 O O . ARG A 1 750 ? -2.764 46.951 -21.221 1.00 87.81 750 ARG A O 1
ATOM 5912 N N . ARG A 1 751 ? -1.876 45.954 -23.033 1.00 84.44 751 ARG A N 1
ATOM 5913 C CA . ARG A 1 751 ? -3.153 45.665 -23.690 1.00 84.44 751 ARG A CA 1
ATOM 5914 C C . ARG A 1 751 ? -3.115 44.299 -24.360 1.00 84.44 751 ARG A C 1
ATOM 5916 O O . ARG A 1 751 ? -2.194 44.008 -25.117 1.00 84.44 751 ARG A O 1
ATOM 5923 N N . GLU A 1 752 ? -4.113 43.474 -24.074 1.00 77.62 752 GLU A N 1
ATOM 5924 C CA . GLU A 1 752 ? -4.337 42.204 -24.772 1.00 77.62 752 GLU A CA 1
ATOM 5925 C C . GLU A 1 752 ? -5.331 42.400 -25.922 1.00 77.62 752 GLU A C 1
ATOM 5927 O O . GLU A 1 752 ? -6.142 43.327 -25.890 1.00 77.62 752 GLU A O 1
ATOM 5932 N N . GLU A 1 753 ? -5.272 41.550 -26.952 1.00 66.19 753 GLU A N 1
ATOM 5933 C CA . GLU A 1 753 ? -6.087 41.722 -28.169 1.00 66.19 753 GLU A CA 1
ATOM 5934 C C . GLU A 1 753 ? -7.602 41.632 -27.906 1.00 66.19 753 GLU A C 1
ATOM 5936 O O . GLU A 1 753 ? -8.388 42.230 -28.639 1.00 66.19 753 GLU A O 1
ATOM 5941 N N . GLU A 1 754 ? -8.014 40.954 -26.831 1.00 65.50 754 GLU A N 1
ATOM 5942 C CA . GLU A 1 754 ? -9.419 40.788 -26.435 1.00 65.50 754 GLU A CA 1
ATOM 5943 C C . GLU A 1 754 ? -9.954 41.945 -25.560 1.00 65.50 754 GLU A C 1
ATOM 5945 O O . GLU A 1 754 ? -11.164 42.057 -25.341 1.00 65.50 754 GLU A O 1
ATOM 5950 N N . GLU A 1 755 ? -9.087 42.842 -25.070 1.00 75.12 755 GLU A N 1
ATOM 5951 C CA . GLU A 1 755 ? -9.469 43.903 -24.132 1.00 75.12 755 GLU A CA 1
ATOM 5952 C C . GLU A 1 755 ? -9.861 45.216 -24.837 1.00 75.12 755 GLU A C 1
ATOM 5954 O O . GLU A 1 755 ? -9.127 45.794 -25.651 1.00 75.12 755 GLU A O 1
ATOM 5959 N N . ARG A 1 756 ? -11.047 45.736 -24.479 1.00 70.12 756 ARG A N 1
ATOM 5960 C CA . ARG A 1 756 ? -11.596 46.991 -25.030 1.00 70.12 756 ARG A CA 1
ATOM 5961 C C . ARG A 1 756 ? -10.770 48.227 -24.662 1.00 70.12 756 ARG A C 1
ATOM 5963 O O . ARG A 1 756 ? -10.700 49.150 -25.467 1.00 70.12 756 ARG A O 1
ATOM 5970 N N . GLU A 1 757 ? -10.152 48.239 -23.484 1.00 81.69 757 GLU A N 1
ATOM 5971 C CA . GLU A 1 757 ? -9.352 49.349 -22.958 1.00 81.69 757 GLU A CA 1
ATOM 5972 C C . GLU A 1 757 ? -7.995 48.827 -22.462 1.00 81.69 757 GLU A C 1
ATOM 5974 O O . GLU A 1 757 ? -7.919 47.723 -21.927 1.00 81.69 757 GLU A O 1
ATOM 5979 N N . GLY A 1 758 ? -6.928 49.609 -22.644 1.00 85.44 758 GLY A N 1
ATOM 5980 C CA . GLY A 1 758 ? -5.604 49.282 -22.114 1.00 85.44 758 GLY A CA 1
ATOM 5981 C C . GLY A 1 758 ? -5.518 49.474 -20.597 1.00 85.44 758 GLY A C 1
ATOM 5982 O O . GLY A 1 758 ? -6.190 50.333 -20.017 1.00 85.44 758 GLY A O 1
ATOM 5983 N N . LYS A 1 759 ? -4.666 48.680 -19.946 1.00 92.06 759 LYS A N 1
ATOM 5984 C CA . LYS A 1 759 ? -4.416 48.748 -18.503 1.00 92.06 759 LYS A CA 1
ATOM 5985 C C . LYS A 1 759 ? -3.059 49.376 -18.216 1.00 92.06 759 LYS A C 1
ATOM 5987 O O . LYS A 1 759 ? -2.087 49.120 -18.925 1.00 92.06 759 LYS A O 1
ATOM 5992 N N . ILE A 1 760 ? -2.992 50.163 -17.148 1.00 92.44 760 ILE A N 1
ATOM 5993 C CA . ILE A 1 760 ? -1.780 50.833 -16.671 1.00 92.44 760 ILE A CA 1
ATOM 5994 C C . ILE A 1 760 ? -1.488 50.383 -15.245 1.00 92.44 760 ILE A C 1
ATOM 5996 O O . ILE A 1 760 ? -2.409 50.271 -14.432 1.00 92.44 760 ILE A O 1
ATOM 6000 N N . ALA A 1 761 ? -0.210 50.171 -14.948 1.00 93.00 761 ALA A N 1
ATOM 6001 C CA . ALA A 1 761 ? 0.310 50.093 -13.591 1.00 93.00 761 ALA A CA 1
ATOM 6002 C C . ALA A 1 761 ? 1.338 51.209 -13.367 1.00 93.00 761 ALA A C 1
ATOM 6004 O O . ALA A 1 761 ? 2.156 51.483 -14.249 1.00 93.00 761 ALA A O 1
ATOM 6005 N N . PHE A 1 762 ? 1.299 51.822 -12.184 1.00 93.44 762 PHE A N 1
ATOM 6006 C CA . PHE A 1 762 ? 2.292 52.797 -11.734 1.00 93.44 762 PHE A CA 1
ATOM 6007 C C . PHE A 1 762 ? 3.322 52.136 -10.814 1.00 93.44 762 PHE A C 1
ATOM 6009 O O . PHE A 1 762 ? 3.024 51.138 -10.156 1.00 93.44 762 PHE A O 1
ATOM 6016 N N . PHE A 1 763 ? 4.522 52.700 -10.767 1.00 92.12 763 PHE A N 1
ATOM 6017 C CA . PHE A 1 763 ? 5.637 52.258 -9.937 1.00 92.12 763 PHE A CA 1
ATOM 6018 C C . PHE A 1 763 ? 6.401 53.477 -9.430 1.00 92.12 763 PHE A C 1
ATOM 6020 O O . PHE A 1 763 ? 6.528 54.466 -10.146 1.00 92.12 763 PHE A O 1
ATOM 6027 N N . LEU A 1 764 ? 6.926 53.399 -8.217 1.00 91.00 764 LEU A N 1
ATOM 6028 C CA . LEU A 1 764 ? 7.892 54.353 -7.698 1.00 91.00 764 LEU A CA 1
ATOM 6029 C C . LEU A 1 764 ? 9.269 54.002 -8.257 1.00 91.00 764 LEU A C 1
ATOM 6031 O O . LEU A 1 764 ? 9.623 52.825 -8.369 1.00 91.00 764 LEU A O 1
ATOM 6035 N N . ALA A 1 765 ? 10.058 55.013 -8.610 1.00 84.94 765 ALA A N 1
ATOM 6036 C CA . ALA A 1 765 ? 11.378 54.785 -9.194 1.00 84.94 765 ALA A CA 1
ATOM 6037 C C . ALA A 1 765 ? 12.343 54.045 -8.245 1.00 84.94 765 ALA A C 1
ATOM 6039 O O . ALA A 1 765 ? 13.169 53.252 -8.715 1.00 84.94 765 ALA A O 1
ATOM 6040 N N . ASP A 1 766 ? 12.182 54.243 -6.932 1.00 83.38 766 ASP A N 1
ATOM 6041 C CA . ASP A 1 766 ? 12.993 53.614 -5.882 1.00 83.38 766 ASP A CA 1
ATOM 6042 C C . ASP A 1 766 ? 12.689 52.114 -5.696 1.00 83.38 766 ASP A C 1
ATOM 6044 O O . ASP A 1 766 ? 13.569 51.338 -5.315 1.00 83.38 766 ASP A O 1
ATOM 6048 N N . ASP A 1 767 ? 11.485 51.657 -6.055 1.00 86.12 767 ASP A N 1
ATOM 6049 C CA . ASP A 1 767 ? 11.026 50.280 -5.826 1.00 86.12 767 ASP A CA 1
ATOM 6050 C C . ASP A 1 767 ? 11.373 49.339 -6.989 1.00 86.12 767 ASP A C 1
ATOM 6052 O O . ASP A 1 767 ? 10.534 48.651 -7.581 1.00 86.12 767 ASP A O 1
ATOM 6056 N N . LYS A 1 768 ? 12.671 49.267 -7.298 1.00 83.12 768 LYS A N 1
ATOM 6057 C CA . LYS A 1 768 ? 13.212 48.498 -8.430 1.00 83.12 768 LYS A CA 1
ATOM 6058 C C . LYS A 1 768 ? 12.783 47.031 -8.460 1.00 83.12 768 LYS A C 1
ATOM 6060 O O . LYS A 1 768 ? 12.527 46.487 -9.535 1.00 83.12 768 LYS A O 1
ATOM 6065 N N . ALA A 1 769 ? 12.675 46.392 -7.295 1.00 83.62 769 ALA A N 1
ATOM 6066 C CA . ALA A 1 769 ? 12.270 44.992 -7.192 1.00 83.62 769 ALA A CA 1
ATOM 6067 C C . ALA A 1 769 ? 10.875 44.727 -7.790 1.00 83.62 769 ALA A C 1
ATOM 6069 O O . ALA A 1 769 ? 10.626 43.630 -8.286 1.00 83.62 769 ALA A O 1
ATOM 6070 N N . LEU A 1 770 ? 9.983 45.726 -7.776 1.00 84.25 770 LEU A N 1
ATOM 6071 C CA . LEU A 1 770 ? 8.614 45.582 -8.265 1.00 84.25 770 LEU A CA 1
ATOM 6072 C C . LEU A 1 770 ? 8.501 45.753 -9.785 1.00 84.25 770 LEU A C 1
ATOM 6074 O O . LEU A 1 770 ? 7.678 45.071 -10.398 1.00 84.25 770 LEU A O 1
ATOM 6078 N N . TYR A 1 771 ? 9.314 46.615 -10.410 1.00 84.81 771 TYR A N 1
ATOM 6079 C CA . TYR A 1 771 ? 9.221 46.869 -11.856 1.00 84.81 771 TYR A CA 1
ATOM 6080 C C . TYR A 1 771 ? 10.259 46.131 -12.725 1.00 84.81 771 TYR A C 1
ATOM 6082 O O . TYR A 1 771 ? 10.017 45.959 -13.923 1.00 84.81 771 TYR A O 1
ATOM 6090 N N . GLU A 1 772 ? 11.380 45.640 -12.173 1.00 84.62 772 GLU A N 1
ATOM 6091 C CA . GLU A 1 772 ? 12.419 44.928 -12.952 1.00 84.62 772 GLU A CA 1
ATOM 6092 C C . GLU A 1 772 ? 11.882 43.712 -13.739 1.00 84.62 772 GLU A C 1
ATOM 6094 O O . GLU A 1 772 ? 12.232 43.591 -14.917 1.00 84.62 772 GLU A O 1
ATOM 6099 N N . PRO A 1 773 ? 10.981 42.858 -13.200 1.00 85.88 773 PRO A N 1
ATOM 6100 C CA . PRO A 1 773 ? 10.433 41.735 -13.969 1.00 85.88 773 PRO A CA 1
ATOM 6101 C C . PRO A 1 773 ? 9.721 42.177 -15.257 1.00 85.88 773 PRO A C 1
ATOM 6103 O O . PRO A 1 773 ? 9.816 41.516 -16.294 1.00 85.88 773 PRO A O 1
ATOM 6106 N N . TYR A 1 774 ? 9.043 43.328 -15.223 1.00 84.12 774 TYR A N 1
ATOM 6107 C CA . TYR A 1 774 ? 8.3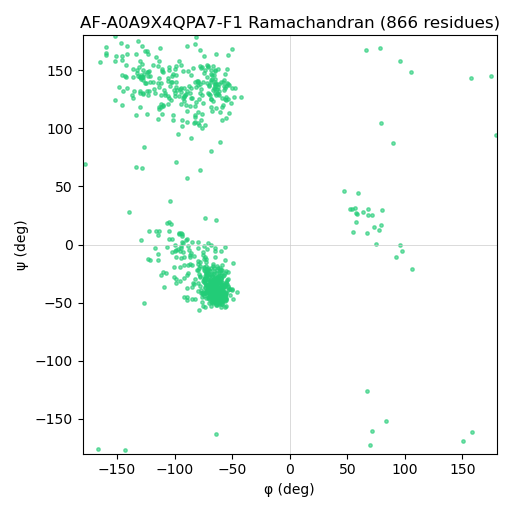65 43.894 -16.390 1.00 84.12 774 TYR A CA 1
ATOM 6108 C C . TYR A 1 774 ? 9.364 44.487 -17.387 1.00 84.12 774 TYR A C 1
ATOM 6110 O O . TYR A 1 774 ? 9.212 44.297 -18.595 1.00 84.12 774 TYR A O 1
ATOM 6118 N N . ALA A 1 775 ? 10.432 45.123 -16.901 1.00 80.44 775 ALA A N 1
ATOM 6119 C CA . ALA A 1 775 ? 11.520 45.608 -17.744 1.00 80.44 775 ALA A CA 1
ATOM 6120 C C . ALA A 1 775 ? 12.272 44.459 -18.447 1.00 80.44 775 ALA A C 1
ATOM 6122 O O . ALA A 1 775 ? 12.672 44.593 -19.607 1.00 80.44 775 ALA A O 1
ATOM 6123 N N . GLU A 1 776 ? 12.454 43.311 -17.789 1.00 81.31 776 GLU A N 1
ATOM 6124 C CA . GLU A 1 776 ? 13.022 42.108 -18.409 1.00 81.31 776 GLU A CA 1
ATOM 6125 C C . GLU A 1 776 ? 12.081 41.474 -19.436 1.00 81.31 776 GLU A C 1
ATOM 6127 O O . GLU A 1 776 ? 12.523 41.091 -20.524 1.00 81.31 776 GLU A O 1
ATOM 6132 N N . ALA A 1 777 ? 10.783 41.401 -19.134 1.00 80.75 777 ALA A N 1
ATOM 6133 C CA . ALA A 1 777 ? 9.781 40.920 -20.080 1.00 80.75 777 ALA A CA 1
ATOM 6134 C C . ALA A 1 777 ? 9.731 41.798 -21.343 1.00 80.75 777 ALA A C 1
ATOM 6136 O O . ALA A 1 777 ? 9.713 41.272 -22.459 1.00 80.75 777 ALA A O 1
ATOM 6137 N N . ALA A 1 778 ? 9.806 43.123 -21.181 1.00 79.25 778 ALA A N 1
ATOM 6138 C CA . ALA A 1 778 ? 9.906 44.074 -22.283 1.00 79.25 778 ALA A CA 1
ATOM 6139 C C . ALA A 1 778 ? 11.143 43.803 -23.165 1.00 79.25 778 ALA A C 1
ATOM 6141 O O . ALA A 1 778 ? 11.029 43.738 -24.387 1.00 79.25 778 ALA A O 1
ATOM 6142 N N . ARG A 1 779 ? 12.319 43.526 -22.573 1.00 76.56 779 ARG A N 1
ATOM 6143 C CA . ARG A 1 779 ? 13.542 43.178 -23.337 1.00 76.56 779 ARG A CA 1
ATOM 6144 C C . ARG A 1 779 ? 13.356 41.959 -24.236 1.00 76.56 779 ARG A C 1
ATOM 6146 O O . ARG A 1 779 ? 13.876 41.941 -25.346 1.00 76.56 779 ARG A O 1
ATOM 6153 N N . ARG A 1 780 ? 12.644 40.934 -23.760 1.00 76.69 780 ARG A N 1
ATOM 6154 C CA . ARG A 1 780 ? 12.390 39.715 -24.547 1.00 76.69 780 ARG A CA 1
ATOM 6155 C C . ARG A 1 780 ? 11.421 39.984 -25.702 1.00 76.69 780 ARG A C 1
ATOM 6157 O O . ARG A 1 780 ? 11.594 39.419 -26.776 1.00 76.69 780 ARG A O 1
ATOM 6164 N N . ARG A 1 781 ? 10.436 40.864 -25.491 1.00 74.06 781 ARG A N 1
ATOM 6165 C CA . ARG A 1 781 ? 9.403 41.218 -26.483 1.00 74.06 781 ARG A CA 1
ATOM 6166 C C . ARG A 1 781 ? 9.862 42.217 -27.542 1.00 74.06 781 ARG A C 1
ATOM 6168 O O . ARG A 1 781 ? 9.231 42.301 -28.590 1.00 74.06 781 ARG A O 1
ATOM 6175 N N . GLU A 1 782 ? 10.968 42.925 -27.317 1.00 73.50 782 GLU A N 1
ATOM 6176 C CA . GLU A 1 782 ? 11.516 43.897 -28.275 1.00 73.50 782 GLU A CA 1
ATOM 6177 C C . GLU A 1 782 ? 11.758 43.285 -29.673 1.00 73.50 782 GLU A C 1
ATOM 6179 O O . GLU A 1 782 ? 11.616 43.972 -30.680 1.00 73.50 782 GLU A O 1
ATOM 6184 N N . ALA A 1 783 ? 12.074 41.987 -29.763 1.00 67.19 783 ALA A N 1
ATOM 6185 C CA . ALA A 1 783 ? 12.294 41.294 -31.037 1.00 67.19 783 ALA A CA 1
ATOM 6186 C C . ALA A 1 783 ? 11.003 40.988 -31.826 1.00 67.19 783 ALA A C 1
ATOM 6188 O O . ALA A 1 783 ? 11.070 40.734 -33.026 1.00 67.19 783 ALA A O 1
ATOM 6189 N N . THR A 1 784 ? 9.842 41.004 -31.166 1.00 72.62 784 THR A N 1
ATOM 6190 C CA . THR A 1 784 ? 8.534 40.589 -31.712 1.00 72.62 784 THR A CA 1
ATOM 6191 C C . THR A 1 784 ? 7.520 41.736 -31.788 1.00 72.62 784 THR A C 1
ATOM 6193 O O . THR A 1 784 ? 6.333 41.494 -31.984 1.00 72.62 784 THR A O 1
ATOM 6196 N N . THR A 1 785 ? 7.970 42.977 -31.598 1.00 77.81 785 THR A N 1
ATOM 6197 C CA . THR A 1 785 ? 7.110 44.168 -31.576 1.00 77.81 785 THR A CA 1
ATOM 6198 C C . THR A 1 785 ? 6.559 44.545 -32.954 1.00 77.81 785 THR A C 1
ATOM 6200 O O . THR A 1 785 ? 7.198 44.292 -33.979 1.00 77.81 785 THR A O 1
ATOM 6203 N N . ARG A 1 786 ? 5.402 45.222 -32.985 1.00 76.38 786 ARG A N 1
ATOM 6204 C CA . ARG A 1 786 ? 4.790 45.768 -34.210 1.00 76.38 786 ARG A CA 1
ATOM 6205 C C . ARG A 1 786 ? 5.617 46.887 -34.864 1.00 76.38 786 ARG A C 1
ATOM 6207 O O . ARG A 1 786 ? 5.527 47.074 -36.077 1.00 76.38 786 ARG A O 1
ATOM 6214 N N . HIS A 1 787 ? 6.468 47.591 -34.105 1.00 83.00 787 HIS A N 1
ATOM 6215 C CA . HIS A 1 787 ? 7.286 48.711 -34.608 1.00 83.00 787 HIS A CA 1
ATOM 6216 C C . HIS A 1 787 ? 8.790 48.577 -34.268 1.00 83.00 787 HIS A C 1
ATOM 6218 O O . HIS A 1 787 ? 9.348 49.403 -33.537 1.00 83.00 787 HIS A O 1
ATOM 6224 N N . PRO A 1 788 ? 9.506 47.576 -34.824 1.00 80.44 788 PRO A N 1
ATOM 6225 C CA . PRO A 1 788 ? 10.871 47.232 -34.401 1.00 80.44 788 PRO A CA 1
ATOM 6226 C C . PRO A 1 788 ? 11.911 48.303 -34.754 1.00 80.44 788 PRO A C 1
ATOM 6228 O O . PRO A 1 788 ? 12.890 48.492 -34.031 1.00 80.44 788 PRO A O 1
ATOM 6231 N N . GLN A 1 789 ? 11.698 49.039 -35.849 1.00 80.25 789 GLN A N 1
ATOM 6232 C CA . GLN A 1 789 ? 12.581 50.133 -36.267 1.00 80.25 789 GLN A CA 1
ATOM 6233 C C . GLN A 1 789 ? 12.493 51.333 -35.312 1.00 80.25 789 GLN A C 1
ATOM 6235 O O . GLN A 1 789 ? 13.518 51.927 -34.982 1.00 80.25 789 GLN A O 1
ATOM 6240 N N . LEU A 1 790 ? 11.292 51.640 -34.811 1.00 82.94 790 LEU A N 1
ATOM 6241 C CA . LEU A 1 790 ? 11.063 52.736 -33.870 1.00 82.94 790 LEU A CA 1
ATOM 6242 C C . LEU A 1 790 ? 11.602 52.399 -32.473 1.00 82.94 790 LEU A C 1
ATOM 6244 O O . LEU A 1 790 ? 12.280 53.223 -31.863 1.00 82.94 790 LEU A O 1
ATOM 6248 N N . ALA A 1 791 ? 11.396 51.164 -32.001 1.00 81.44 791 ALA A N 1
ATOM 6249 C CA . ALA A 1 791 ? 11.984 50.687 -30.748 1.00 81.44 791 ALA A CA 1
ATOM 6250 C C . ALA A 1 791 ? 13.526 50.722 -30.784 1.00 81.44 791 ALA A C 1
ATOM 6252 O O . ALA A 1 791 ? 14.166 51.163 -29.825 1.00 81.44 791 ALA A O 1
ATOM 6253 N N . LYS A 1 792 ? 14.133 50.332 -31.918 1.00 82.25 792 LYS A N 1
ATOM 6254 C CA . LYS A 1 792 ? 15.584 50.436 -32.133 1.00 82.25 792 LYS A CA 1
ATOM 6255 C C . LYS A 1 792 ? 16.067 51.890 -32.126 1.00 82.25 792 LYS A C 1
ATOM 6257 O O . LYS A 1 792 ? 17.086 52.171 -31.502 1.00 82.25 792 LYS A O 1
ATOM 6262 N N . LEU A 1 793 ? 15.336 52.807 -32.759 1.00 83.50 793 LEU A N 1
ATOM 6263 C CA . LEU A 1 793 ? 15.694 54.226 -32.767 1.00 83.50 793 LEU A CA 1
ATOM 6264 C C . LEU A 1 793 ? 15.706 54.811 -31.348 1.00 83.50 793 LEU A C 1
ATOM 6266 O O . LEU A 1 793 ? 16.693 55.425 -30.964 1.00 83.50 793 LEU A O 1
ATOM 6270 N N . ILE A 1 794 ? 14.670 54.557 -30.538 1.00 83.69 794 ILE A N 1
ATOM 6271 C CA . ILE A 1 794 ? 14.590 55.034 -29.140 1.00 83.69 794 ILE A CA 1
ATOM 6272 C C . ILE A 1 794 ? 15.702 54.415 -28.277 1.00 83.69 794 ILE A C 1
ATOM 6274 O O . ILE A 1 794 ? 16.244 55.061 -27.378 1.00 83.69 794 ILE A O 1
ATOM 6278 N N . ARG A 1 795 ? 16.098 53.167 -28.562 1.00 80.75 795 ARG A N 1
ATOM 6279 C CA . ARG A 1 795 ? 17.240 52.518 -27.901 1.00 80.75 795 ARG A CA 1
ATOM 6280 C C . ARG A 1 795 ? 18.555 53.251 -28.157 1.00 80.75 795 ARG A C 1
ATOM 6282 O O . ARG A 1 795 ? 19.365 53.366 -27.236 1.00 80.75 795 ARG A O 1
ATOM 6289 N N . GLU A 1 796 ? 18.771 53.702 -29.387 1.00 81.50 796 GLU A N 1
ATOM 6290 C CA . GLU A 1 796 ? 19.995 54.385 -29.809 1.00 81.50 796 GLU A CA 1
ATOM 6291 C C . GLU A 1 796 ? 20.005 55.862 -29.384 1.00 81.50 796 GLU A C 1
ATOM 6293 O O . GLU A 1 796 ? 21.030 56.351 -28.909 1.00 81.50 796 GLU A O 1
ATOM 6298 N N . SER A 1 797 ? 18.867 56.555 -29.483 1.00 76.31 797 SER A N 1
ATOM 6299 C CA . SER A 1 797 ? 18.748 57.993 -29.205 1.00 76.31 797 SER A CA 1
ATOM 6300 C C . SER A 1 797 ? 18.490 58.338 -27.732 1.00 76.31 797 SER A C 1
ATOM 6302 O O . SER A 1 797 ? 18.718 59.482 -27.332 1.00 76.31 797 SER A O 1
ATOM 6304 N N . GLY A 1 798 ? 18.065 57.368 -26.913 1.00 76.81 798 GLY A N 1
ATOM 6305 C CA . GLY A 1 798 ? 17.679 57.587 -25.517 1.00 76.81 798 GLY A CA 1
ATOM 6306 C C . GLY A 1 798 ? 16.355 58.350 -25.384 1.00 76.81 798 GLY A C 1
ATOM 6307 O O . GLY A 1 798 ? 15.567 58.395 -26.328 1.00 76.81 798 GLY A O 1
ATOM 6308 N N . ALA A 1 799 ? 16.109 58.949 -24.210 1.00 80.69 799 ALA A N 1
ATOM 6309 C CA . ALA A 1 799 ? 14.914 59.758 -23.950 1.00 80.69 799 ALA A CA 1
ATOM 6310 C C . ALA A 1 799 ? 14.751 60.840 -25.025 1.00 80.69 799 ALA A C 1
ATOM 6312 O O . ALA A 1 799 ? 15.592 61.735 -25.143 1.00 80.69 799 ALA A O 1
ATOM 6313 N N . SER A 1 800 ? 13.702 60.731 -25.840 1.00 84.12 800 SER A N 1
ATOM 6314 C CA . SER A 1 800 ? 13.539 61.575 -27.023 1.00 84.12 800 SER A CA 1
ATOM 6315 C C . SER A 1 800 ? 12.117 62.107 -27.146 1.00 84.12 800 SER A C 1
ATOM 6317 O O . SER A 1 800 ? 11.141 61.365 -27.058 1.00 84.12 800 SER A O 1
ATOM 6319 N N . PHE A 1 801 ? 12.005 63.413 -27.387 1.00 84.38 801 PHE A N 1
ATOM 6320 C CA . PHE A 1 801 ? 10.730 64.074 -27.652 1.00 84.38 801 PHE A CA 1
ATOM 6321 C C . PHE A 1 801 ? 10.149 63.645 -29.003 1.00 84.38 801 PHE A C 1
ATOM 6323 O O . PHE A 1 801 ? 10.883 63.385 -29.962 1.00 84.38 801 PHE A O 1
ATOM 6330 N N . LEU A 1 802 ? 8.817 63.652 -29.102 1.00 82.00 802 LEU A N 1
ATOM 6331 C CA . LEU A 1 802 ? 8.080 63.277 -30.315 1.00 82.00 802 LEU A CA 1
ATOM 6332 C C . LEU A 1 802 ? 8.549 64.048 -31.563 1.00 82.00 802 LEU A C 1
ATOM 6334 O O . LEU A 1 802 ? 8.651 63.473 -32.644 1.00 82.00 802 LEU A O 1
ATOM 6338 N N . THR A 1 803 ? 8.877 65.337 -31.432 1.00 81.00 803 THR A N 1
ATOM 6339 C CA . THR A 1 803 ? 9.324 66.175 -32.558 1.00 81.00 803 THR A CA 1
ATOM 6340 C C . THR A 1 803 ? 10.742 65.857 -33.022 1.00 81.00 803 THR A C 1
ATOM 6342 O O . THR A 1 803 ? 11.028 65.963 -34.216 1.00 81.00 803 THR A O 1
ATOM 6345 N N . LYS A 1 804 ? 11.615 65.395 -32.120 1.00 81.62 804 LYS A N 1
ATOM 6346 C CA . LYS A 1 804 ? 12.940 64.870 -32.476 1.00 81.62 804 LYS A CA 1
ATOM 6347 C C . LYS A 1 804 ? 12.806 63.550 -33.238 1.00 81.62 804 LYS A C 1
ATOM 6349 O O . LYS A 1 804 ? 13.349 63.435 -34.331 1.00 81.62 804 LYS A O 1
ATOM 6354 N N . LEU A 1 805 ? 12.009 62.613 -32.717 1.00 81.88 805 LEU A N 1
ATOM 6355 C CA . LEU A 1 805 ? 11.755 61.325 -33.373 1.00 81.88 805 LEU A CA 1
ATOM 6356 C C . LEU A 1 805 ? 11.087 61.503 -34.747 1.00 81.88 805 LEU A C 1
ATOM 6358 O O . LEU A 1 805 ? 11.443 60.819 -35.700 1.00 81.88 805 LEU A O 1
ATOM 6362 N N . SER A 1 806 ? 10.175 62.470 -34.881 1.00 82.94 806 SER A N 1
ATOM 6363 C CA . SER A 1 806 ? 9.537 62.837 -36.153 1.00 82.94 806 SER A CA 1
ATOM 6364 C C . SER A 1 806 ? 10.542 63.339 -37.200 1.00 82.94 806 SER A C 1
ATOM 6366 O O . SER A 1 806 ? 10.467 62.928 -38.354 1.00 82.94 806 SER A O 1
ATOM 6368 N N . ARG A 1 807 ? 11.525 64.168 -36.809 1.00 80.69 807 ARG A N 1
ATOM 6369 C CA . ARG A 1 807 ? 12.592 64.642 -37.716 1.00 80.69 807 ARG A CA 1
ATOM 6370 C C . ARG A 1 807 ? 13.558 63.532 -38.126 1.00 80.69 807 ARG A C 1
ATOM 6372 O O . ARG A 1 807 ? 14.005 63.519 -39.264 1.00 80.69 807 ARG A O 1
ATOM 6379 N N . GLU A 1 808 ? 13.887 62.625 -37.208 1.00 80.81 808 GLU A N 1
ATOM 6380 C CA . GLU A 1 808 ? 14.814 61.510 -37.465 1.00 80.81 808 GLU A CA 1
ATOM 6381 C C . GLU A 1 808 ? 14.189 60.405 -38.332 1.00 80.81 808 GLU A C 1
ATOM 6383 O O . GLU A 1 808 ? 14.904 59.713 -39.052 1.00 80.81 808 GLU A O 1
ATOM 6388 N N . THR A 1 809 ? 12.862 60.253 -38.291 1.00 79.31 809 THR A N 1
ATOM 6389 C CA . THR A 1 809 ? 12.114 59.246 -39.069 1.00 79.31 809 THR A CA 1
ATOM 6390 C C . THR A 1 809 ? 11.453 59.797 -40.336 1.00 79.31 809 THR A C 1
ATOM 6392 O O . THR A 1 809 ? 10.881 59.014 -41.088 1.00 79.31 809 THR A O 1
ATOM 6395 N N . ASP A 1 810 ? 11.501 61.115 -40.563 1.00 78.44 810 ASP A N 1
ATOM 6396 C CA . ASP A 1 810 ? 10.779 61.832 -41.633 1.00 78.44 810 ASP A CA 1
ATOM 6397 C C . ASP A 1 810 ? 9.259 61.536 -41.663 1.00 78.44 810 ASP A C 1
ATOM 6399 O O . ASP A 1 810 ? 8.606 61.561 -42.706 1.00 78.44 810 ASP A O 1
ATOM 6403 N N . THR A 1 811 ? 8.667 61.247 -40.495 1.00 80.81 811 THR A N 1
ATOM 6404 C CA . THR A 1 811 ? 7.223 60.989 -40.329 1.00 80.81 811 THR A CA 1
ATOM 6405 C C . THR A 1 811 ? 6.551 62.106 -39.546 1.00 80.81 811 THR A C 1
ATOM 6407 O O . THR A 1 811 ? 7.159 62.742 -38.685 1.00 80.81 811 THR A O 1
ATOM 6410 N N . ARG A 1 812 ? 5.271 62.384 -39.819 1.00 79.75 812 ARG A N 1
ATOM 6411 C CA . ARG A 1 812 ? 4.543 63.452 -39.114 1.00 79.75 812 ARG A CA 1
ATOM 6412 C C . ARG A 1 812 ? 4.250 63.043 -37.661 1.00 79.75 812 ARG A C 1
ATOM 6414 O O . ARG A 1 812 ? 3.869 61.897 -37.432 1.00 79.75 812 ARG A O 1
ATOM 6421 N N . PRO A 1 813 ? 4.284 63.972 -36.682 1.00 77.25 813 PRO A N 1
ATOM 6422 C CA . PRO A 1 813 ? 3.980 63.655 -35.280 1.00 77.25 813 PRO A CA 1
ATOM 6423 C C . PRO A 1 813 ? 2.610 62.989 -35.062 1.00 77.25 813 PRO A C 1
ATOM 6425 O O . PRO A 1 813 ? 2.466 62.153 -34.177 1.00 77.25 813 PRO A O 1
ATOM 6428 N N . SER A 1 814 ? 1.615 63.325 -35.892 1.00 76.56 814 SER A N 1
ATOM 6429 C CA . SER A 1 814 ? 0.270 62.733 -35.858 1.00 76.56 814 SER A CA 1
ATOM 6430 C C . SER A 1 814 ? 0.227 61.259 -36.268 1.00 76.56 814 SER A C 1
ATOM 6432 O O . SER A 1 814 ? -0.671 60.543 -35.845 1.00 76.56 814 SER A O 1
ATOM 6434 N N . GLU A 1 815 ? 1.170 60.816 -37.099 1.00 77.75 815 GLU A N 1
ATOM 6435 C CA . GLU A 1 815 ? 1.286 59.426 -37.562 1.00 77.75 815 GLU A CA 1
ATOM 6436 C C . GLU A 1 815 ? 2.202 58.610 -36.639 1.00 77.75 815 GLU A C 1
ATOM 6438 O O . GLU A 1 815 ? 1.999 57.413 -36.462 1.00 77.75 815 GLU A O 1
ATOM 6443 N N . LEU A 1 816 ? 3.171 59.271 -35.997 1.00 82.25 816 LEU A N 1
ATOM 6444 C CA . LEU A 1 816 ? 4.130 58.639 -35.095 1.00 82.25 816 LEU A CA 1
ATOM 6445 C C . LEU A 1 816 ? 3.567 58.380 -33.685 1.00 82.25 816 LEU A C 1
ATOM 6447 O O . LEU A 1 816 ? 3.931 57.391 -33.051 1.00 82.25 816 LEU A O 1
ATOM 6451 N N . LEU A 1 817 ? 2.673 59.243 -33.188 1.00 83.19 817 LEU A N 1
ATOM 6452 C CA . LEU A 1 817 ? 2.093 59.113 -31.846 1.00 83.19 817 LEU A CA 1
ATOM 6453 C C . LEU A 1 817 ? 1.304 57.797 -31.642 1.00 83.19 817 LEU A C 1
ATOM 6455 O O . LEU A 1 817 ? 1.562 57.135 -30.639 1.00 83.19 817 LEU A O 1
ATOM 6459 N N . PRO A 1 818 ? 0.415 57.350 -32.558 1.00 83.25 818 PRO A N 1
ATOM 6460 C CA . PRO A 1 818 ? -0.241 56.045 -32.433 1.00 83.25 818 PRO A CA 1
ATOM 6461 C C . PRO A 1 818 ? 0.747 54.871 -32.356 1.00 83.25 818 PRO A C 1
ATOM 6463 O O . PRO A 1 818 ? 0.574 53.990 -31.522 1.00 83.25 818 PRO A O 1
ATOM 6466 N N . ALA A 1 819 ? 1.828 54.902 -33.144 1.00 83.88 819 ALA A N 1
ATOM 6467 C CA . ALA A 1 819 ? 2.852 53.854 -33.127 1.00 83.88 819 ALA A CA 1
ATOM 6468 C C . ALA A 1 819 ? 3.625 53.799 -31.793 1.00 83.88 819 ALA A C 1
ATOM 6470 O O . ALA A 1 819 ? 3.971 52.720 -31.314 1.00 83.88 819 ALA A O 1
ATOM 6471 N N . LEU A 1 820 ? 3.882 54.951 -31.160 1.00 85.19 820 LEU A N 1
ATOM 6472 C CA . LEU A 1 820 ? 4.483 55.014 -29.818 1.00 85.19 820 LEU A CA 1
ATOM 6473 C C . LEU A 1 820 ? 3.537 54.491 -28.734 1.00 85.19 820 LEU A C 1
ATOM 6475 O O . LEU A 1 820 ? 3.981 53.860 -27.778 1.00 85.19 820 LEU A O 1
ATOM 6479 N N . ILE A 1 821 ? 2.238 54.729 -28.894 1.00 86.19 821 ILE A N 1
ATOM 6480 C CA . ILE A 1 821 ? 1.210 54.239 -27.975 1.00 86.19 821 ILE A CA 1
ATOM 6481 C C . ILE A 1 821 ? 1.045 52.722 -28.098 1.00 86.19 821 ILE A C 1
ATOM 6483 O O . ILE A 1 821 ? 0.955 52.048 -27.076 1.00 86.19 821 ILE A O 1
ATOM 6487 N N . ASP A 1 822 ? 1.098 52.165 -29.308 1.00 85.12 822 ASP A N 1
ATOM 6488 C CA . ASP A 1 822 ? 1.119 50.712 -29.511 1.00 85.12 822 ASP A CA 1
ATOM 6489 C C . ASP A 1 822 ? 2.333 50.070 -28.817 1.00 85.12 822 ASP A C 1
ATOM 6491 O O . ASP A 1 822 ? 2.187 49.084 -28.093 1.00 85.12 822 ASP A O 1
ATOM 6495 N N . LEU A 1 823 ? 3.517 50.687 -28.921 1.00 86.31 823 LEU A N 1
ATOM 6496 C CA . LEU A 1 823 ? 4.706 50.256 -28.173 1.00 86.31 823 LEU A CA 1
ATOM 6497 C C . LEU A 1 823 ? 4.542 50.382 -26.647 1.00 86.31 823 LEU A C 1
ATOM 6499 O O . LEU A 1 823 ? 5.084 49.563 -25.898 1.00 86.31 823 LEU A O 1
ATOM 6503 N N . ALA A 1 824 ? 3.804 51.387 -26.171 1.00 87.81 824 ALA A N 1
ATOM 6504 C CA . ALA A 1 824 ? 3.490 51.549 -24.754 1.00 87.81 824 ALA A CA 1
ATOM 6505 C C . ALA A 1 824 ? 2.515 50.473 -24.248 1.00 87.81 824 ALA A C 1
ATOM 6507 O O . ALA A 1 824 ? 2.679 49.970 -23.137 1.00 87.81 824 ALA A O 1
ATOM 6508 N N . TRP A 1 825 ? 1.552 50.051 -25.074 1.00 88.12 825 TRP A N 1
ATOM 6509 C CA . TRP A 1 825 ? 0.638 48.946 -24.769 1.00 88.12 825 TRP A CA 1
ATOM 6510 C C . TRP A 1 825 ? 1.296 47.567 -24.811 1.00 88.12 825 TRP A C 1
ATOM 6512 O O . TRP A 1 825 ? 0.850 46.655 -24.114 1.00 88.12 825 TRP A O 1
ATOM 6522 N N . GLU A 1 826 ? 2.373 47.407 -25.575 1.00 84.25 826 GLU A N 1
ATOM 6523 C CA . GLU A 1 826 ? 3.228 46.215 -25.523 1.00 84.25 826 GLU A CA 1
ATOM 6524 C C . GLU A 1 826 ? 4.139 46.191 -24.274 1.00 84.25 826 GLU A C 1
ATOM 6526 O O . GLU A 1 826 ? 4.769 45.166 -23.981 1.00 84.25 826 GLU A O 1
ATOM 6531 N N . GLY A 1 827 ? 4.184 47.298 -23.517 1.00 85.19 827 GLY A N 1
ATOM 6532 C CA . GLY A 1 827 ? 5.005 47.482 -22.319 1.00 85.19 827 GLY A CA 1
ATOM 6533 C C . GLY A 1 827 ? 6.472 47.806 -22.615 1.00 85.19 827 GLY A C 1
ATOM 6534 O O . GLY A 1 827 ? 7.322 47.640 -21.742 1.00 85.19 827 GLY A O 1
ATOM 6535 N N . LEU A 1 828 ? 6.794 48.223 -23.845 1.00 83.44 828 LEU A N 1
ATOM 6536 C CA . LEU A 1 828 ? 8.171 48.454 -24.300 1.00 83.44 828 LEU A CA 1
ATOM 6537 C C . LEU A 1 828 ? 8.651 49.883 -24.035 1.00 83.44 828 LEU A C 1
ATOM 6539 O O . LEU A 1 828 ? 9.817 50.086 -23.684 1.00 83.44 828 LEU A O 1
ATOM 6543 N N . VAL A 1 829 ? 7.763 50.865 -24.197 1.00 87.12 829 VAL A N 1
ATOM 6544 C CA . VAL A 1 829 ? 8.071 52.298 -24.094 1.00 87.12 829 VAL A CA 1
ATOM 6545 C C . VAL A 1 829 ? 7.178 52.948 -23.028 1.00 87.12 829 VAL A C 1
ATOM 6547 O O . VAL A 1 829 ? 6.025 52.565 -22.863 1.00 87.12 829 VAL A O 1
ATOM 6550 N N . SER A 1 830 ? 7.712 53.932 -22.309 1.00 87.81 830 SER A N 1
ATOM 6551 C CA . SER A 1 830 ? 6.982 54.817 -21.396 1.00 87.81 830 SER A CA 1
ATOM 6552 C C . SER A 1 830 ? 7.294 56.285 -21.726 1.00 87.81 830 SER A C 1
ATOM 6554 O O . SER A 1 830 ? 8.172 56.572 -22.548 1.00 87.81 830 SER A O 1
ATOM 6556 N N . ASN A 1 831 ? 6.569 57.220 -21.122 1.00 87.56 831 ASN A N 1
ATOM 6557 C CA . ASN A 1 831 ? 6.770 58.661 -21.283 1.00 87.56 831 ASN A CA 1
ATOM 6558 C C . ASN A 1 831 ? 6.889 59.312 -19.899 1.00 87.56 831 ASN A C 1
ATOM 6560 O O . ASN A 1 831 ? 6.221 58.895 -18.953 1.00 87.56 831 ASN A O 1
ATOM 6564 N N . ASP A 1 832 ? 7.732 60.334 -19.792 1.00 84.62 832 ASP A N 1
ATOM 6565 C CA . ASP A 1 832 ? 7.910 61.135 -18.572 1.00 84.62 832 ASP A CA 1
ATOM 6566 C C . ASP A 1 832 ? 6.681 62.006 -18.233 1.00 84.62 832 ASP A C 1
ATOM 6568 O O . ASP A 1 832 ? 6.652 62.678 -17.213 1.00 84.62 832 ASP A O 1
ATOM 6572 N N . GLN A 1 833 ? 5.623 61.977 -19.038 1.00 85.88 833 GLN A N 1
ATOM 6573 C CA . GLN A 1 833 ? 4.316 62.542 -18.730 1.00 85.88 833 GLN A CA 1
ATOM 6574 C C . GLN A 1 833 ? 3.213 61.523 -19.013 1.00 85.88 833 GLN A C 1
ATOM 6576 O O . GLN A 1 833 ? 3.324 60.659 -19.886 1.00 85.88 833 GLN A O 1
ATOM 6581 N N . PHE A 1 834 ? 2.095 61.644 -18.300 1.00 85.62 834 PHE A N 1
ATOM 6582 C CA . PHE A 1 834 ? 0.933 60.785 -18.524 1.00 85.62 834 PHE A CA 1
ATOM 6583 C C . PHE A 1 834 ? -0.056 61.396 -19.533 1.00 85.62 834 PHE A C 1
ATOM 6585 O O . PHE A 1 834 ? -0.868 60.693 -20.141 1.00 85.62 834 PHE A O 1
ATOM 6592 N N . ALA A 1 835 ? 0.057 62.704 -19.786 1.00 82.94 835 ALA A N 1
ATOM 6593 C CA . ALA A 1 835 ? -0.731 63.453 -20.764 1.00 82.94 835 ALA A CA 1
ATOM 6594 C C . ALA A 1 835 ? -0.887 62.802 -22.162 1.00 82.94 835 ALA A C 1
ATOM 6596 O O . ALA A 1 835 ? -2.007 62.840 -22.684 1.00 82.94 835 ALA A O 1
ATOM 6597 N N . PRO A 1 836 ? 0.139 62.175 -22.783 1.00 80.75 836 PRO A N 1
ATOM 6598 C CA . PRO A 1 836 ? -0.005 61.585 -24.118 1.00 80.75 836 PRO A CA 1
ATOM 6599 C C . PRO A 1 836 ? -1.018 60.432 -24.172 1.00 80.75 836 PRO A C 1
ATOM 6601 O O . PRO A 1 836 ? -1.781 60.327 -25.134 1.00 80.75 836 PRO A O 1
ATOM 6604 N N . LEU A 1 837 ? -1.071 59.599 -23.126 1.00 81.81 837 LEU A N 1
ATOM 6605 C CA . LEU A 1 837 ? -2.059 58.521 -23.022 1.00 81.81 837 LEU A CA 1
ATOM 6606 C C . LEU A 1 837 ? -3.467 59.062 -22.772 1.00 81.81 837 LEU A C 1
ATOM 6608 O O . LEU A 1 837 ? -4.424 58.552 -23.353 1.00 81.81 837 LEU A O 1
ATOM 6612 N N . ARG A 1 838 ? -3.599 60.121 -21.961 1.00 82.62 838 ARG A N 1
ATOM 6613 C CA . ARG A 1 838 ? -4.899 60.767 -21.714 1.00 82.62 838 ARG A CA 1
ATOM 6614 C C . ARG A 1 838 ? -5.514 61.312 -22.996 1.00 82.62 838 ARG A C 1
ATOM 6616 O O . ARG A 1 838 ? -6.676 61.047 -23.281 1.00 82.62 838 ARG A O 1
ATOM 6623 N N . LEU A 1 839 ? -4.723 62.030 -23.793 1.00 76.38 839 LEU A N 1
ATOM 6624 C CA . LEU A 1 839 ? -5.199 62.616 -25.047 1.00 76.38 839 LEU A CA 1
ATOM 6625 C C . LEU A 1 839 ? -5.609 61.556 -26.069 1.00 76.38 839 LEU A C 1
ATOM 6627 O O . LEU A 1 839 ? -6.560 61.763 -26.817 1.00 76.38 839 LEU A O 1
ATOM 6631 N N . HIS A 1 840 ? -4.918 60.418 -26.091 1.00 74.31 840 HIS A N 1
ATOM 6632 C CA . HIS A 1 840 ? -5.297 59.305 -26.951 1.00 74.31 840 HIS A CA 1
ATOM 6633 C C . HIS A 1 840 ? -6.604 58.636 -26.507 1.00 74.31 840 HIS A C 1
ATOM 6635 O O . HIS A 1 840 ? -7.428 58.291 -27.352 1.00 74.31 840 HIS A O 1
ATOM 6641 N N . ALA A 1 841 ? -6.822 58.492 -25.196 1.00 69.81 841 ALA A N 1
ATOM 6642 C CA . ALA A 1 841 ? -8.070 57.959 -24.658 1.00 69.81 841 ALA A CA 1
ATOM 6643 C C . ALA A 1 841 ? -9.271 58.876 -24.949 1.00 69.81 841 ALA A C 1
ATOM 6645 O O . ALA A 1 841 ? -10.332 58.385 -25.332 1.00 69.81 841 ALA A O 1
ATOM 6646 N N . ASP A 1 842 ? -9.089 60.198 -24.855 1.00 62.97 842 ASP A N 1
ATOM 6647 C CA . ASP A 1 842 ? -10.141 61.184 -25.146 1.00 62.97 842 ASP A CA 1
ATOM 6648 C C . ASP A 1 842 ? -10.484 61.265 -26.654 1.00 62.97 842 ASP A C 1
ATOM 6650 O O . ASP A 1 842 ? -11.640 61.489 -27.024 1.00 62.97 842 ASP A O 1
ATOM 6654 N N . GLN A 1 843 ? -9.521 61.024 -27.555 1.00 57.06 843 GLN A N 1
ATOM 6655 C CA . GLN A 1 843 ? -9.734 61.060 -29.015 1.00 57.06 843 GLN A CA 1
ATOM 6656 C C . GLN A 1 843 ? -10.624 59.930 -29.559 1.00 57.06 843 GLN A C 1
ATOM 6658 O O . GLN A 1 843 ? -11.217 60.089 -30.629 1.00 57.06 843 GLN A O 1
ATOM 6663 N N . ALA A 1 844 ? -10.788 58.821 -28.829 1.00 51.62 844 ALA A N 1
ATOM 6664 C CA . ALA A 1 844 ? -11.710 57.745 -29.204 1.00 51.62 844 ALA A CA 1
ATOM 6665 C C . ALA A 1 844 ? -13.198 58.179 -29.189 1.00 51.62 844 ALA A C 1
ATOM 6667 O O . ALA A 1 844 ? -14.050 57.450 -29.700 1.00 51.62 844 ALA A O 1
ATOM 6668 N N . GLY A 1 845 ? -13.513 59.369 -28.649 1.00 41.59 845 GLY A N 1
ATOM 6669 C CA . GLY A 1 845 ? -14.860 59.952 -28.575 1.00 41.59 845 GLY A CA 1
ATOM 6670 C C . GLY A 1 845 ? -15.164 61.131 -29.519 1.00 41.59 845 GLY A C 1
ATOM 6671 O O . GLY A 1 845 ? -16.299 61.603 -29.522 1.00 41.59 845 GLY A O 1
ATOM 6672 N N . GLY A 1 846 ? -14.217 61.620 -30.333 1.00 33.22 846 GLY A N 1
ATOM 6673 C CA . GLY A 1 846 ? -14.462 62.722 -31.282 1.00 33.22 846 GLY A CA 1
ATOM 6674 C C . GLY A 1 846 ? -13.200 63.484 -31.710 1.00 33.22 846 GLY A C 1
ATOM 6675 O O . GLY A 1 846 ? -12.285 63.682 -30.918 1.00 33.22 846 GLY A O 1
ATOM 6676 N N . GLN A 1 847 ? -13.143 63.915 -32.980 1.00 36.56 847 GLN A N 1
ATOM 6677 C CA . GLN A 1 847 ? -11.982 64.586 -33.588 1.00 36.56 847 GLN A CA 1
ATOM 6678 C C . GLN A 1 847 ? -11.611 65.902 -32.876 1.00 36.56 847 GLN A C 1
ATOM 6680 O O . GLN A 1 847 ? -12.326 66.896 -32.991 1.00 36.56 847 GLN A O 1
ATOM 6685 N N . ALA A 1 848 ? -10.435 65.938 -32.243 1.00 36.22 848 ALA A N 1
ATOM 6686 C CA . ALA A 1 848 ? -9.763 67.163 -31.813 1.00 36.22 848 ALA A CA 1
ATOM 6687 C C . ALA A 1 848 ? -8.332 67.212 -32.378 1.00 36.22 848 ALA A C 1
ATOM 6689 O O . ALA A 1 848 ? -7.631 66.199 -32.427 1.00 36.22 848 ALA A O 1
ATOM 6690 N N . SER A 1 849 ? -7.906 68.390 -32.841 1.00 40.41 849 SER A N 1
ATOM 6691 C CA . SER A 1 849 ? -6.598 68.623 -33.457 1.00 40.41 849 SER A CA 1
ATOM 6692 C C . SER A 1 849 ? -5.454 68.415 -32.461 1.00 40.41 849 SER A C 1
ATOM 6694 O O . SER A 1 849 ? -5.449 68.989 -31.376 1.00 40.41 849 SER A O 1
ATOM 6696 N N . VAL A 1 850 ? -4.444 67.629 -32.847 1.00 44.91 850 VAL A N 1
ATOM 6697 C CA . VAL A 1 850 ? -3.178 67.525 -32.102 1.00 44.91 850 VAL A CA 1
ATOM 6698 C C . VAL A 1 850 ? -2.487 68.902 -32.139 1.00 44.91 850 VAL A C 1
ATOM 6700 O O . VAL A 1 850 ? -2.168 69.374 -33.238 1.00 44.91 850 VAL A O 1
ATOM 6703 N N . PRO A 1 851 ? -2.263 69.589 -31.001 1.00 43.03 851 PRO A N 1
ATOM 6704 C CA . PRO A 1 851 ? -1.589 70.885 -30.993 1.00 43.03 851 PRO A CA 1
ATOM 6705 C C . PRO A 1 851 ? -0.132 70.748 -31.458 1.00 43.03 851 PRO A C 1
ATOM 6707 O O . PRO A 1 851 ? 0.551 69.784 -31.127 1.00 43.03 851 PRO A O 1
ATOM 6710 N N . ARG A 1 852 ? 0.367 71.736 -32.210 1.00 43.59 852 ARG A N 1
ATOM 6711 C CA . ARG A 1 852 ? 1.733 71.793 -32.781 1.00 43.59 852 ARG A CA 1
ATOM 6712 C C . ARG A 1 852 ? 2.851 72.101 -31.760 1.00 43.59 852 ARG A C 1
ATOM 6714 O O . ARG A 1 852 ? 3.892 72.619 -32.149 1.00 43.59 852 ARG A O 1
ATOM 6721 N N . THR A 1 853 ? 2.653 71.841 -30.472 1.00 43.81 853 THR A N 1
ATOM 6722 C CA . THR A 1 853 ? 3.605 72.227 -29.414 1.00 43.81 853 THR A CA 1
ATOM 6723 C C . THR A 1 853 ? 4.461 71.054 -28.935 1.00 43.81 853 THR A C 1
ATOM 6725 O O . THR A 1 853 ? 3.953 69.955 -28.735 1.00 43.81 853 THR A O 1
ATOM 6728 N N . ASP A 1 854 ? 5.751 71.323 -28.700 1.00 45.12 854 ASP A N 1
ATOM 6729 C CA . ASP A 1 854 ? 6.828 70.414 -28.252 1.00 45.12 854 ASP A CA 1
ATOM 6730 C C . ASP A 1 854 ? 6.639 69.796 -26.835 1.00 45.12 854 ASP A C 1
ATOM 6732 O O . ASP A 1 854 ? 7.603 69.378 -26.202 1.00 45.12 854 ASP A O 1
ATOM 6736 N N . GLY A 1 855 ? 5.416 69.745 -26.297 1.00 51.12 855 GLY A N 1
ATOM 6737 C CA . GLY A 1 855 ? 5.158 69.612 -24.854 1.00 51.12 855 GLY A CA 1
ATOM 6738 C C . GLY A 1 855 ? 4.652 68.262 -24.334 1.00 51.12 855 GLY A C 1
ATOM 6739 O O . GLY A 1 855 ? 4.087 68.254 -23.252 1.00 51.12 855 GLY A O 1
ATOM 6740 N N . PHE A 1 856 ? 4.798 67.153 -25.067 1.00 65.19 856 PHE A N 1
ATOM 6741 C CA . PHE A 1 856 ? 4.255 65.829 -24.683 1.00 65.19 856 PHE A CA 1
ATOM 6742 C C . PHE A 1 856 ? 5.310 64.855 -24.152 1.00 65.19 856 PHE A C 1
ATOM 6744 O O . PHE A 1 856 ? 5.281 63.666 -24.482 1.00 65.19 856 PHE A O 1
ATOM 6751 N N . GLY A 1 857 ? 6.264 65.384 -23.390 1.00 74.12 857 GLY A N 1
ATOM 6752 C CA . GLY A 1 857 ? 7.262 64.569 -22.717 1.00 74.12 857 GLY A CA 1
ATOM 6753 C C . GLY A 1 857 ? 8.251 63.822 -23.627 1.00 74.12 857 GLY A C 1
ATOM 6754 O O . GLY A 1 857 ? 8.089 63.733 -24.853 1.00 74.12 857 GLY A O 1
ATOM 6755 N N . ALA A 1 858 ? 9.315 63.291 -23.036 1.00 82.81 858 ALA A N 1
ATOM 6756 C CA . ALA A 1 858 ? 10.267 62.413 -23.694 1.00 82.81 858 ALA A CA 1
ATOM 6757 C C . ALA A 1 858 ? 9.840 60.940 -23.575 1.00 82.81 858 ALA A C 1
ATOM 6759 O O . ALA A 1 858 ? 9.550 60.421 -22.497 1.00 82.81 858 ALA A O 1
ATOM 6760 N N . TRP A 1 859 ? 9.862 60.229 -24.704 1.00 85.56 859 TRP A N 1
ATOM 6761 C CA . TRP A 1 859 ? 9.604 58.791 -24.754 1.00 85.56 859 TRP A CA 1
ATOM 6762 C C . TRP A 1 859 ? 10.890 58.011 -24.475 1.00 85.56 859 TRP A C 1
ATOM 6764 O O . TRP A 1 859 ? 11.951 58.324 -25.024 1.00 85.56 859 TRP A O 1
ATOM 6774 N N . THR A 1 860 ? 10.798 56.983 -23.632 1.00 85.75 860 THR A N 1
ATOM 6775 C CA . THR A 1 860 ? 11.927 56.151 -23.191 1.00 85.75 860 THR A CA 1
ATOM 6776 C C . THR A 1 860 ? 11.570 54.672 -23.205 1.00 85.75 860 THR A C 1
ATOM 6778 O O . THR A 1 860 ? 10.422 54.292 -23.003 1.00 85.75 860 THR A O 1
ATOM 6781 N N . LEU A 1 861 ? 12.558 53.799 -23.417 1.00 82.00 861 LEU A N 1
ATOM 6782 C CA . LEU A 1 861 ? 12.357 52.364 -23.206 1.00 82.00 861 LEU A CA 1
ATOM 6783 C C . LEU A 1 861 ? 12.264 52.060 -21.708 1.00 82.00 861 LEU A C 1
ATOM 6785 O O . LEU A 1 861 ? 13.125 52.494 -20.940 1.00 82.00 861 LEU A O 1
ATOM 6789 N N . VAL A 1 862 ? 11.339 51.175 -21.329 1.00 74.69 862 VAL A N 1
ATOM 6790 C CA . VAL A 1 862 ? 11.117 50.689 -19.944 1.00 74.69 862 VAL A CA 1
ATOM 6791 C C . VAL A 1 862 ? 12.364 49.984 -19.351 1.00 74.69 862 VAL A C 1
ATOM 6793 O O . VAL A 1 862 ? 12.443 49.674 -18.169 1.00 74.69 862 VAL A O 1
ATOM 6796 N N . ARG A 1 863 ? 13.417 49.794 -20.159 1.00 64.00 863 ARG A N 1
ATOM 6797 C CA . ARG A 1 863 ? 14.744 49.278 -19.785 1.00 64.00 863 ARG A CA 1
ATOM 6798 C C . ARG A 1 863 ? 15.688 50.318 -19.156 1.00 64.00 863 ARG A C 1
ATOM 6800 O O . A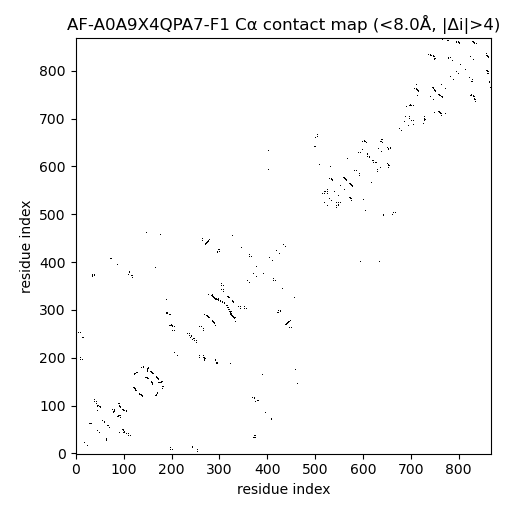RG A 1 863 ? 16.672 49.923 -18.530 1.00 64.00 863 ARG A O 1
ATOM 6807 N N . ARG A 1 864 ? 15.470 51.615 -19.391 1.00 54.97 864 ARG A N 1
ATOM 6808 C CA . ARG A 1 864 ? 16.383 52.710 -19.014 1.00 54.97 864 ARG A CA 1
ATOM 6809 C C . ARG A 1 864 ? 15.608 53.853 -18.359 1.00 54.97 864 ARG A C 1
ATOM 6811 O O . ARG A 1 864 ? 15.580 54.965 -18.872 1.00 54.97 864 ARG A O 1
ATOM 6818 N N . VAL A 1 865 ? 15.059 53.604 -17.179 1.00 48.97 865 VAL A N 1
ATOM 6819 C CA . VAL A 1 865 ? 14.829 54.701 -16.238 1.00 48.97 865 VAL A CA 1
ATOM 6820 C C . VAL A 1 865 ? 16.133 54.869 -15.471 1.00 48.97 865 VAL A C 1
ATOM 6822 O O . VAL A 1 865 ? 16.420 54.145 -14.522 1.00 48.97 865 VAL A O 1
ATOM 6825 N N . ARG A 1 866 ? 17.006 55.747 -15.966 1.00 36.00 866 ARG A N 1
ATOM 6826 C CA . ARG A 1 866 ? 18.062 56.311 -15.126 1.00 36.00 866 ARG A CA 1
ATOM 6827 C C . ARG A 1 866 ? 17.469 57.564 -14.502 1.00 36.00 866 ARG A C 1
ATOM 6829 O O . ARG A 1 866 ? 17.162 58.495 -15.240 1.00 36.00 866 ARG A O 1
ATOM 6836 N N . LEU A 1 867 ? 17.324 57.543 -13.179 1.00 34.56 867 LEU A N 1
ATOM 6837 C CA . LEU A 1 867 ? 17.258 58.746 -12.355 1.00 34.56 867 LEU A CA 1
ATOM 6838 C C . LEU A 1 867 ? 18.429 59.654 -12.773 1.00 34.56 867 LEU A C 1
ATOM 6840 O O . LEU A 1 867 ? 19.561 59.166 -12.896 1.00 34.56 867 LEU A O 1
ATOM 6844 N N . ALA A 1 868 ? 18.124 60.907 -13.108 1.00 32.12 868 ALA A N 1
ATOM 6845 C CA . ALA A 1 868 ? 19.134 61.942 -13.305 1.00 32.12 868 ALA A CA 1
ATOM 6846 C C . ALA A 1 868 ? 19.805 62.278 -11.971 1.00 32.12 868 ALA A C 1
ATOM 6848 O O . ALA A 1 868 ? 19.083 62.281 -10.948 1.00 32.12 868 ALA A O 1
#

Secondary structure (DSSP, 8-state):
---SSGGGHHHHHHHHHHHHHT-----PPP---HHHHHHHHHHHHHHS-EEHHHHHHHHTTSSTTTT--HHHHHHHHHHHTT-STTS--SEEEETTTTEEEE-HHHHHHHHHH--SS-----EEEEETTT--EEEEE-HHHHHH--TT-EEEETTEEEEEEEEETTEEEEEE---S--BPPP-TTS--SPPHHHHHHHHHHHHHHHHHTT-SS----S----THHHHHHHHHHHHHHHHHHHHS---HHHHHHHHHHHHHHHHHSPPPBTTEEEEEEEE-TTSPEEEEEE--S-HHHHHHHHHHHHHHHHTTSSSPPEEEEETTEEEEEESS--TTHHHHHHHS-TTTHHHHHHHHHHTSHHHHHHHHHHHHHTTSSPPPSS---HHHHHHHHHHHHHHHGGGTTT-HHHHHHHHHHHHTTT-HHHHHHHHHHHHTTSSEEEEEE-SS--TTTHHHHHHHHHHHHHHTTSPPHHHHHHHHHHHHHHHHHHT-TT----SS-HHHHHHHHHHHHS-SS---SHHHHHHHHHHH-SEEHHHHHHHH-TTHHHHHHHHHHTTSEEEE--TT-SS-EEEEGGGHHHHHHTTTSHHHHHHHHHHHHHTSS-B-HHHHHHH-TTS-HHHHHHHHHHHHHTTSEEE-TT-SSTT---EEEHHHHHHHHHHHHHHHHHTSPPPPHHHHHHHHHHHTT-STT--EEHHHHHHHHHHHTTT--EEHHHIIIIITTTTEET--HHHHHHHHHTTSEEEEEE--TT-SS-EEEEEETT-HHHHHHHHHHHHHHGGG-S-HHHHHHHHHH-SEEHHHHHHHHT--HHHHHHHHHHHHHTTSEEES-SHHHHHHHHHTTS--PPP--S-S-EEEETT-----

Nearest PDB structures (foldseek):
  5v9x-assembly1_A  TM=8.229E-01  e=4.797E-24  Mycolicibacterium smegmatis
  7lhl-assembly1_B  TM=4.247E-01  e=4.667E-11  Mycolicibacterium smegmatis
  7lhl-assembly1_A  TM=4.285E-01  e=1.059E-10  Mycolicibacterium smegmatis
  7lhl-assembly1_D  TM=4.211E-01  e=1.828E-10  Mycolicibacterium smegmatis
  7lhl-assembly1_C  TM=4.235E-01  e=2.514E-10  Mycolicibacterium smegmatis

InterPro domains:
  IPR013701 Lhr-like, DEAD/H associated domain [PF08494] (267-453)
  IPR045628 Helicase Lhr-like, winged helix domain [PF19306] (19-177)
  IPR052511 ATP-dependent Helicase [PTHR47962] (7-503)
  IPR055368 Large helicase-related protein, winged-helix domain 3 [PF23235] (688-764)

Foldseek 3Di:
DDDPDLVCLLLLLLVLLCVVVVPDDDDDDAACQPLLVLLVVLVVQQVDKDQLVVSLVVQLVDPNYVPPDPVLSVLSQCVLCQLDQLFDHQWHADPVVSMIHGDPNSNQQSVQQDDLDPDWDFAFEAEPPVRHTQGGATPLLVQQDDQLAWADDPNFIWGFHDDDLRHTYTHTDPDPDHHYGDHPVDDDKDAQVSQQSSLASLVVLCVLQVLPDPPPDPDDDDCVVVVSNVVSLVVQLVVSCPSRVDDNVSSNSNNVQSVLQSVFADGGGSQEWEFEWAADPVRKIKTKTFGQRIQLLQVLLVQLLQLLVVVVDVDGWDKHGGNGTIITIGNDDDPCSVVSSVVCALVCSLVSSLVSVVPGCQLLVLQLSSCSSSSSPRRDPDDDRVVVSSVSSVVVVLSCVLVCVSNVSSVSSSVCSCCVRRVVVSNSVVRVCVVVSSHYYHYDYGHDQGSSRVSVVSSVVSSVVCCVVPDDPVVVVVVVVVCVVVVDVVVDPDPPDQLFDPVLVVVLLVPLQEDPDADPALVVLLSVQSQQPWDFPVSSCSHHNPVVVVSVVVCVVSVQKDWDDAVPDPTTIIHGPVCVVLVVCPPPDLSSLCSRVLSVQQSDLKDALVVVCVVHVVDDSVRSVVSVVSCVVSQQKDARSRDPDPPDRIIHGPVSNVSRSVVRVVVVVVVVDDDDPVVVVQVVCLVLQLDPPSAAEALVQQLVNLAVQAPDWDFPVCVVPPRNCSRYPPDDLVSQLVCLLLLQKWKAWADDPPDPTITMGMDGNVPCVRLVVLLVVLVVCLVVAPCNVLLVVCVVVPFAFLVRSCVVVVHDSVVVLVSLVSCRNNRFKTFSGPVSVVVVVVVVPDDDDDDPDRPRGTMHTSNDPDND

Radius of gyration: 38.41 Å; Cα contacts (8 Å, |Δi|>4): 1243; chains: 1; bounding box: 74×100×94 Å

Organism: NCBI:txid425004